Protein AF-0000000077168444 (afdb_homodimer)

Foldseek 3Di:
DDQDDPFDFDDDPDDCPDPLLVVLLVLCVVLVVVVVVLLVQLPDLADPVLVCVCCVVVDDFQVVLVQLQADPPWDWAWWLSLAQPVPPQAGRSRQKTWTWGDFLRFIAIEIEGRCSPVHSAHALSNLVLLLLSLVLCQLLLHEYEYEDTHPYHPVVRCVNCPVSNVVNLVSLQVCVVVVRAYEYEFQAEQEAVSLSNLQSHPAYEFEAPHGFYDNHAQVRCCVPPVDHDHRCRHGHPCCCVPPVVSHPYYAPHSSRSSVVVSVVVNPDDDQPQPPDPQHAAAAQPDALSSLSSFDHLPLPDAGAVLSLCSRQFHPNGWDFQPCPWQVQWTWTWTHFNRAIETETEGRHAEGALRVLQRQLVSLLVCLVVLHEYEFEHSHQYYDDDDVRVVVPVVVSLVLLLLSLLQKQFAYEYEQEAECEASSCSSRCFLVSPHSFYEYAQSGFYYNHQLVVVLVVVLVVVCVVCVVVVHDDDPVVSVVVSVVSSVVNNVCRGRSNCSNNPSGTYYDHSSCVSVSVVVVSCSSPRNHGHTDDPPCSVPVD/DDQDDPFDFDDDPDDCPDPLLVVLLVLCVVLVVVVVVLLVQLPDLADPVLVCVCCVVVDDFQVVLVQLQADPPWDWAWWLSLAQPVPPQAGRSRQKTWTWGDFLRFIAIEIEGRCSPVHSAHALSNLVVLLLSLVLCQLLLHEYEYEDTHPYHPVVRCVNCPVSNVVNLVSLQVCVVVVRAYEYEFQAEQEAVSLSNLQSHPAYEFEAPHGFYDNHAQVRCCVPPVDHDHRCRHGHPCCCVPPVVSHPYYAPHSSRSSVVVSVVVNPDDDQPQPPDPQHAAAAQPDALSSLSSFDHLPLPDAGAVLSLCSRQFHPNGWDFQPCPWQVQWTWTWTHFNRAIETETEGRHAEGALRVLQRQLVSLLVCLVVLHEYEFEHSHQYYDDDDVRVVVPVVVSLVLLLLSLLQKQFAYEYEQEAECEASSCSSRCFLVSPHSFYEYAQSGFYYNHQLVVVLVVVLVVVCVVCVVVVHDDDPVVSVVVSVVSSVVNNVCRGRSNCSNNPSGTYYDHSSCVSVSVVVVSCSSPRNHGHTDDPPCSVPVD

Structure (mmCIF, N/CA/C/O backbone):
data_AF-0000000077168444-model_v1
#
loop_
_entity.id
_entity.type
_entity.pdbx_description
1 polymer 'methylcrotonoyl-CoA carboxylase'
#
loop_
_atom_site.group_PDB
_atom_site.id
_atom_site.type_symbol
_atom_site.label_atom_id
_atom_site.label_alt_id
_atom_site.label_comp_id
_atom_site.label_asym_id
_atom_site.label_entity_id
_atom_site.label_seq_id
_atom_site.pdbx_PDB_ins_code
_atom_site.Cartn_x
_atom_site.Cartn_y
_atom_site.Cartn_z
_atom_site.occupancy
_atom_site.B_iso_or_equiv
_atom_site.auth_seq_id
_atom_site.auth_comp_id
_atom_site.auth_asym_id
_atom_site.auth_atom_id
_atom_site.pdbx_PDB_model_num
ATOM 1 N N . MET A 1 1 ? -14.281 11.266 40.281 1 45.97 1 MET A N 1
ATOM 2 C CA . MET A 1 1 ? -13.609 11.578 39 1 45.97 1 MET A CA 1
ATOM 3 C C . MET A 1 1 ? -13.883 13.016 38.594 1 45.97 1 MET A C 1
ATOM 5 O O . MET A 1 1 ? -14.969 13.539 38.812 1 45.97 1 MET A O 1
ATOM 9 N N . ALA A 1 2 ? -12.812 13.688 38.344 1 63.22 2 ALA A N 1
ATOM 10 C CA . ALA A 1 2 ? -13.062 15.086 38 1 63.22 2 ALA A CA 1
ATOM 11 C C . ALA A 1 2 ? -14.102 15.203 36.906 1 63.22 2 ALA A C 1
ATOM 13 O O . ALA A 1 2 ? -14.094 14.43 35.938 1 63.22 2 ALA A O 1
ATOM 14 N N . THR A 1 3 ? -15.047 16 37 1 72.31 3 THR A N 1
ATOM 15 C CA . THR A 1 3 ? -16.109 16.219 36.031 1 72.31 3 THR A CA 1
ATOM 16 C C . THR A 1 3 ? -15.695 17.297 35.031 1 72.31 3 THR A C 1
ATOM 18 O O . THR A 1 3 ? -16.281 17.406 33.938 1 72.31 3 THR A O 1
ATOM 21 N N . GLU A 1 4 ? -14.664 18.094 35.5 1 80.62 4 GLU A N 1
ATOM 22 C CA . GLU A 1 4 ? -14.203 19.156 34.625 1 80.62 4 GLU A CA 1
ATOM 23 C C . GLU A 1 4 ? -12.68 19.172 34.5 1 80.62 4 GLU A C 1
ATOM 25 O O . GLU A 1 4 ? -11.992 18.688 35.406 1 80.62 4 GLU A O 1
ATOM 30 N N . SER A 1 5 ? -12.242 19.75 33.406 1 84.25 5 SER A N 1
ATOM 31 C CA . SER A 1 5 ? -10.805 19.875 33.188 1 84.25 5 SER A CA 1
ATOM 32 C C . SER A 1 5 ? -10.172 20.844 34.188 1 84.25 5 SER A C 1
ATOM 34 O O . SER A 1 5 ? -10.758 21.891 34.5 1 84.25 5 SER A O 1
ATOM 36 N N . THR A 1 6 ? -9.031 20.453 34.656 1 85 6 THR A N 1
ATOM 37 C CA . THR A 1 6 ? -8.312 21.328 35.594 1 85 6 THR A CA 1
ATOM 38 C C . THR A 1 6 ? -7.281 22.172 34.844 1 85 6 THR A C 1
ATOM 40 O O . THR A 1 6 ? -6.562 22.953 35.469 1 85 6 THR A O 1
ATOM 43 N N . TYR A 1 7 ? -7.234 22.031 33.531 1 92.75 7 TYR A N 1
ATOM 44 C CA . TYR A 1 7 ? -6.273 22.812 32.75 1 92.75 7 TYR A CA 1
ATOM 45 C C . TYR A 1 7 ? -6.629 24.281 32.75 1 92.75 7 TYR A C 1
ATOM 47 O O . TYR A 1 7 ? -7.793 24.656 32.938 1 92.75 7 TYR A O 1
ATOM 55 N N . PRO A 1 8 ? -5.688 25.188 32.625 1 92.38 8 PRO A N 1
ATOM 56 C CA . PRO A 1 8 ? -5.969 26.625 32.656 1 92.38 8 PRO A CA 1
ATOM 57 C C . PRO A 1 8 ? -6.773 27.094 31.438 1 92.38 8 PRO A C 1
ATOM 59 O O . PRO A 1 8 ? -6.609 26.547 30.344 1 92.38 8 PRO A O 1
ATOM 62 N N . VAL A 1 9 ? -7.582 28.031 31.734 1 93.81 9 VAL A N 1
ATOM 63 C CA . VAL A 1 9 ? -8.297 28.703 30.641 1 93.81 9 VAL A CA 1
ATOM 64 C C . VAL A 1 9 ? -7.348 29.656 29.922 1 93.81 9 VAL A C 1
ATOM 66 O O . VAL A 1 9 ? -6.602 30.406 30.562 1 93.81 9 VAL A O 1
ATOM 69 N N . ILE A 1 10 ? -7.344 29.625 28.641 1 93.94 10 ILE A N 1
ATOM 70 C CA . ILE A 1 10 ? -6.59 30.578 27.844 1 93.94 10 ILE A CA 1
ATOM 71 C C . ILE A 1 10 ? -7.551 31.578 27.188 1 93.94 10 ILE A C 1
ATOM 73 O O . ILE A 1 10 ? -8.547 31.188 26.578 1 93.94 10 ILE A O 1
ATOM 77 N N . SER A 1 11 ? -7.316 32.906 27.344 1 93.5 11 SER A N 1
ATOM 78 C CA . SER A 1 11 ? -8.195 33.938 26.812 1 93.5 11 SER A CA 1
ATOM 79 C C . SER A 1 11 ? -7.742 34.375 25.422 1 93.5 11 SER A C 1
ATOM 81 O O . SER A 1 11 ? -6.543 34.5 25.172 1 93.5 11 SER A O 1
ATOM 83 N N . SER A 1 12 ? -8.75 34.562 24.641 1 92.31 12 SER A N 1
ATOM 84 C CA . SER A 1 12 ? -8.469 35.062 23.297 1 92.31 12 SER A CA 1
ATOM 85 C C . SER A 1 12 ? -8.078 36.531 23.344 1 92.31 12 SER A C 1
ATOM 87 O O . SER A 1 12 ? -8.578 37.281 24.188 1 92.31 12 SER A O 1
ATOM 89 N N . ARG A 1 13 ? -7.227 36.969 22.469 1 85.88 13 ARG A N 1
ATOM 90 C CA . ARG A 1 13 ? -6.805 38.344 22.375 1 85.88 13 ARG A CA 1
ATOM 91 C C . ARG A 1 13 ? -7.258 38.969 21.062 1 85.88 13 ARG A C 1
ATOM 93 O O . ARG A 1 13 ? -6.801 40.062 20.703 1 85.88 13 ARG A O 1
ATOM 100 N N . LEU A 1 14 ? -8.156 38.312 20.453 1 87.12 14 LEU A N 1
ATOM 101 C CA . LEU A 1 14 ? -8.508 38.719 19.109 1 87.12 14 LEU A CA 1
ATOM 102 C C . LEU A 1 14 ? -9.648 39.75 19.125 1 87.12 14 LEU A C 1
ATOM 104 O O . LEU A 1 14 ? -10.625 39.562 19.859 1 87.12 14 LEU A O 1
ATOM 108 N N . ASP A 1 15 ? -9.469 40.875 18.406 1 88.62 15 ASP A N 1
ATOM 109 C CA . ASP A 1 15 ? -10.539 41.812 18.094 1 88.62 15 ASP A CA 1
ATOM 110 C C . ASP A 1 15 ? -11.133 41.531 16.719 1 88.62 15 ASP A C 1
ATOM 112 O O . ASP A 1 15 ? -10.586 41.969 15.703 1 88.62 15 ASP A O 1
ATOM 116 N N . LEU A 1 16 ? -12.242 40.906 16.672 1 88.06 16 LEU A N 1
ATOM 117 C CA . LEU A 1 16 ? -12.852 40.438 15.438 1 88.06 16 LEU A CA 1
ATOM 118 C C . LEU A 1 16 ? -13.281 41.594 14.57 1 88.06 16 LEU A C 1
ATOM 120 O O . LEU A 1 16 ? -13.578 41.438 13.383 1 88.06 16 LEU A O 1
ATOM 124 N N . ARG A 1 17 ? -13.312 42.812 15.07 1 89.38 17 ARG A N 1
ATOM 125 C CA . ARG A 1 17 ? -13.695 44 14.312 1 89.38 17 ARG A CA 1
ATOM 126 C C . ARG A 1 17 ? -12.523 44.531 13.477 1 89.38 17 ARG A C 1
ATOM 128 O O . ARG A 1 17 ? -12.711 45.344 12.57 1 89.38 17 ARG A O 1
ATOM 135 N N . ALA A 1 18 ? -11.453 43.938 13.859 1 92.62 18 ALA A N 1
ATOM 136 C CA . ALA A 1 18 ? -10.273 44.344 13.094 1 92.62 18 ALA A CA 1
ATOM 137 C C . ALA A 1 18 ? -10.477 44.094 11.602 1 92.62 18 ALA A C 1
ATOM 139 O O . ALA A 1 18 ? -11.023 43.062 11.203 1 92.62 18 ALA A O 1
ATOM 140 N N . LYS A 1 19 ? -10.07 45.031 10.742 1 93.5 19 LYS A N 1
ATOM 141 C CA . LYS A 1 19 ? -10.305 45.031 9.297 1 93.5 19 LYS A CA 1
ATOM 142 C C . LYS A 1 19 ? -9.719 43.781 8.648 1 93.5 19 LYS A C 1
ATOM 144 O O . LYS A 1 19 ? -10.359 43.156 7.793 1 93.5 19 LYS A O 1
ATOM 149 N N . HIS A 1 20 ? -8.523 43.438 9 1 92.94 20 HIS A N 1
ATOM 150 C CA . HIS A 1 20 ? -7.883 42.281 8.383 1 92.94 20 HIS A CA 1
ATOM 151 C C . HIS A 1 20 ? -8.641 41 8.695 1 92.94 20 HIS A C 1
ATOM 153 O O . HIS A 1 20 ? -8.719 40.094 7.855 1 92.94 20 HIS A O 1
ATOM 159 N N . LEU A 1 21 ? -9.188 40.844 9.875 1 94.38 21 LEU A N 1
ATOM 160 C CA . LEU A 1 21 ? -9.969 39.688 10.242 1 94.38 21 LEU A CA 1
ATOM 161 C C . LEU A 1 21 ? -11.273 39.625 9.461 1 94.38 21 LEU A C 1
ATOM 163 O O . LEU A 1 21 ? -11.711 38.562 9.023 1 94.38 21 LEU A O 1
ATOM 167 N N . GLN A 1 22 ? -11.828 40.812 9.305 1 95.38 22 GLN A N 1
ATOM 168 C CA . GLN A 1 22 ? -13.039 40.875 8.492 1 95.38 22 GLN A CA 1
ATOM 169 C C . GLN A 1 22 ? -12.758 40.5 7.043 1 95.38 22 GLN A C 1
ATOM 171 O O . GLN A 1 22 ? -13.586 39.844 6.402 1 95.38 22 GLN A O 1
ATOM 176 N N . GLN A 1 23 ? -11.711 40.938 6.59 1 95.69 23 GLN A N 1
ATOM 177 C CA . GLN A 1 23 ? -11.312 40.562 5.23 1 95.69 23 GLN A CA 1
ATOM 178 C C . GLN A 1 23 ? -11.109 39.062 5.09 1 95.69 23 GLN A C 1
ATOM 180 O O . GLN A 1 23 ? -11.461 38.469 4.062 1 95.69 23 GLN A O 1
ATOM 185 N N . ASN A 1 24 ? -10.453 38.438 6.082 1 95.69 24 ASN A N 1
ATOM 186 C CA . ASN A 1 24 ? -10.32 37 6.07 1 95.69 24 ASN A CA 1
ATOM 187 C C . ASN A 1 24 ? -11.664 36.312 5.852 1 95.69 24 ASN A C 1
ATOM 189 O O . ASN A 1 24 ? -11.797 35.438 4.973 1 95.69 24 ASN A O 1
ATOM 193 N N . LYS A 1 25 ? -12.602 36.688 6.656 1 96.25 25 LYS A N 1
ATOM 194 C CA . LYS A 1 25 ? -13.93 36.094 6.566 1 96.25 25 LYS A CA 1
ATOM 195 C C . LYS A 1 25 ? -14.531 36.281 5.176 1 96.25 25 LYS A C 1
ATOM 197 O O . LYS A 1 25 ? -15.109 35.344 4.613 1 96.25 25 LYS A O 1
ATOM 202 N N . ALA A 1 26 ? -14.391 37.469 4.629 1 96.75 26 ALA A N 1
ATOM 203 C CA . ALA A 1 26 ? -14.906 37.75 3.289 1 96.75 26 ALA A CA 1
ATOM 204 C C . ALA A 1 26 ? -14.234 36.875 2.244 1 96.75 26 ALA A C 1
ATOM 206 O O . ALA A 1 26 ? -14.891 36.375 1.332 1 96.75 26 ALA A O 1
ATOM 207 N N . ASP A 1 27 ? -12.961 36.688 2.387 1 96.5 27 ASP A N 1
ATOM 208 C CA . ASP A 1 27 ? -12.18 35.906 1.435 1 96.5 27 ASP A CA 1
ATOM 209 C C . ASP A 1 27 ? -12.602 34.438 1.46 1 96.5 27 ASP A C 1
ATOM 211 O O . ASP A 1 27 ? -12.438 33.719 0.472 1 96.5 27 ASP A O 1
ATOM 215 N N . TRP A 1 28 ? -13.156 33.938 2.545 1 97.56 28 TRP A N 1
ATOM 216 C CA . TRP A 1 28 ? -13.602 32.531 2.674 1 97.56 28 TRP A CA 1
ATOM 217 C C . TRP A 1 28 ? -14.859 32.281 1.849 1 97.56 28 TRP A C 1
ATOM 219 O O . TRP A 1 28 ? -15.18 31.156 1.524 1 97.56 28 TRP A O 1
ATOM 229 N N . GLY A 1 29 ? -15.594 33.344 1.538 1 96.94 29 GLY A N 1
ATOM 230 C CA . GLY A 1 29 ? -16.844 33.219 0.818 1 96.94 29 GLY A CA 1
ATOM 231 C C . GLY A 1 29 ? -16.719 32.406 -0.456 1 96.94 29 GLY A C 1
ATOM 232 O O . GLY A 1 29 ? -17.359 31.359 -0.604 1 96.94 29 GLY A O 1
ATOM 233 N N . ASP A 1 30 ? -15.805 32.812 -1.313 1 96.56 30 ASP A N 1
ATOM 234 C CA . ASP A 1 30 ? -15.609 32.125 -2.596 1 96.56 30 ASP A CA 1
ATOM 235 C C . ASP A 1 30 ? -15.078 30.719 -2.402 1 96.56 30 ASP A C 1
ATOM 237 O O . ASP A 1 30 ? -15.422 29.812 -3.166 1 96.56 30 ASP A O 1
ATOM 241 N N . ILE A 1 31 ? -14.281 30.578 -1.399 1 97.56 31 ILE A N 1
ATOM 242 C CA . ILE A 1 31 ? -13.68 29.266 -1.116 1 97.56 31 ILE A CA 1
ATOM 243 C C . ILE A 1 31 ? -14.766 28.297 -0.672 1 97.56 31 ILE A C 1
ATOM 245 O O . ILE A 1 31 ? -14.805 27.156 -1.141 1 97.56 31 ILE A O 1
ATOM 249 N N . LEU A 1 32 ? -15.617 28.688 0.179 1 97.81 32 LEU A N 1
ATOM 250 C CA . LEU A 1 32 ? -16.672 27.828 0.71 1 97.81 32 LEU A CA 1
ATOM 251 C C . LEU A 1 32 ? -17.719 27.531 -0.356 1 97.81 32 LEU A C 1
ATOM 253 O O . LEU A 1 32 ? -18.297 26.438 -0.386 1 97.81 32 LEU A O 1
ATOM 257 N N . ILE A 1 33 ? -17.984 28.484 -1.255 1 97.88 33 ILE A N 1
ATOM 258 C CA . ILE A 1 33 ? -18.891 28.266 -2.369 1 97.88 33 ILE A CA 1
ATOM 259 C C . ILE A 1 33 ? -18.344 27.172 -3.275 1 97.88 33 ILE A C 1
ATOM 261 O O . ILE A 1 33 ? -19.062 26.234 -3.637 1 97.88 33 ILE A O 1
ATOM 265 N N . ARG A 1 34 ? -17.109 27.266 -3.598 1 97.31 34 ARG A N 1
ATOM 266 C CA . ARG A 1 34 ? -16.469 26.25 -4.426 1 97.31 34 ARG A CA 1
ATOM 267 C C . ARG A 1 34 ? -16.516 24.875 -3.746 1 97.31 34 ARG A C 1
ATOM 269 O O . ARG A 1 34 ? -16.766 23.859 -4.398 1 97.31 34 ARG A O 1
ATOM 276 N N . PHE A 1 35 ? -16.266 24.938 -2.518 1 98.06 35 PHE A N 1
ATOM 277 C CA . PHE A 1 35 ? -16.297 23.719 -1.739 1 98.06 35 PHE A CA 1
ATOM 278 C C . PHE A 1 35 ? -17.672 23.078 -1.79 1 98.06 35 PHE A C 1
ATOM 280 O O . PHE A 1 35 ? -17.797 21.875 -2.025 1 98.06 35 PHE A O 1
ATOM 287 N N . GLU A 1 36 ? -18.625 23.781 -1.609 1 97.25 36 GLU A N 1
ATOM 288 C CA . GLU A 1 36 ? -19.984 23.281 -1.66 1 97.25 36 GLU A CA 1
ATOM 289 C C . GLU A 1 36 ? -20.328 22.734 -3.047 1 97.25 36 GLU A C 1
ATOM 291 O O . GLU A 1 36 ? -21 21.703 -3.168 1 97.25 36 GLU A O 1
ATOM 296 N N . GLU A 1 37 ? -19.922 23.422 -4.023 1 97.25 37 GLU A N 1
ATOM 297 C CA . GLU A 1 37 ? -20.141 22.953 -5.391 1 97.25 37 GLU A CA 1
ATOM 298 C C . GLU A 1 37 ? -19.422 21.625 -5.641 1 97.25 37 GLU A C 1
ATOM 300 O O . GLU A 1 37 ? -19.969 20.734 -6.281 1 97.25 37 GLU A O 1
ATOM 305 N N . ALA A 1 38 ? -18.172 21.562 -5.145 1 97.5 38 ALA A N 1
ATOM 306 C CA . ALA A 1 38 ? -17.406 20.328 -5.281 1 97.5 38 ALA A CA 1
ATOM 307 C C . ALA A 1 38 ? -18.094 19.188 -4.539 1 97.5 38 ALA A C 1
ATOM 309 O O . ALA A 1 38 ? -18.109 18.047 -5.023 1 97.5 38 ALA A O 1
ATOM 310 N N . LEU A 1 39 ? -18.625 19.438 -3.373 1 97.06 39 LEU A N 1
ATOM 311 C CA . LEU A 1 39 ? -19.344 18.438 -2.594 1 97.06 39 LEU A CA 1
ATOM 312 C C . LEU A 1 39 ? -20.547 17.906 -3.365 1 97.06 39 LEU A C 1
ATOM 314 O O . LEU A 1 39 ? -20.844 16.703 -3.34 1 97.06 39 LEU A O 1
ATOM 318 N N . LYS A 1 40 ? -21.25 18.797 -4.035 1 95.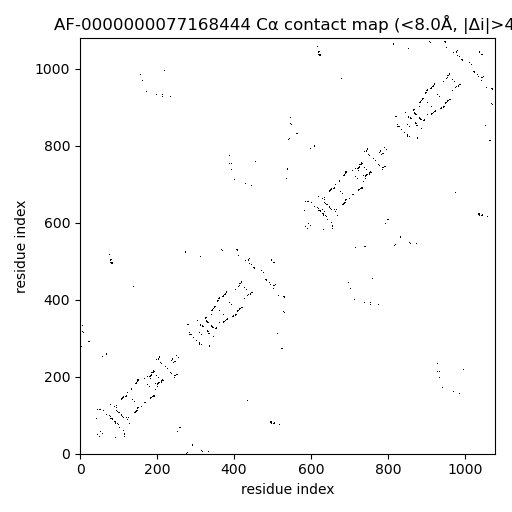25 40 LYS A N 1
ATOM 319 C CA . LYS A 1 40 ? -22.391 18.391 -4.855 1 95.25 40 LYS A CA 1
ATOM 320 C C . LYS A 1 40 ? -21.938 17.469 -5.988 1 95.25 40 LYS A C 1
ATOM 322 O O . LYS A 1 40 ? -22.609 16.484 -6.293 1 95.25 40 LYS A O 1
ATOM 327 N N . HIS A 1 41 ? -20.844 17.844 -6.484 1 94.5 41 HIS A N 1
ATOM 328 C CA . HIS A 1 41 ? -20.312 17.047 -7.582 1 94.5 41 HIS A CA 1
ATOM 329 C C . HIS A 1 41 ? -19.984 15.625 -7.129 1 94.5 41 HIS A C 1
ATOM 331 O O . HIS A 1 41 ? -20.328 14.656 -7.809 1 94.5 41 HIS A O 1
ATOM 337 N N . VAL A 1 42 ? -19.375 15.484 -5.996 1 95.69 42 VAL A N 1
ATOM 338 C CA . VAL A 1 42 ? -18.922 14.164 -5.566 1 95.69 42 VAL A CA 1
ATOM 339 C C . VAL A 1 42 ? -20.094 13.398 -4.953 1 95.69 42 VAL A C 1
ATOM 341 O O . VAL A 1 42 ? -20.016 12.18 -4.773 1 95.69 42 VAL A O 1
ATOM 344 N N . ALA A 1 43 ? -21.156 14.094 -4.617 1 94.69 43 ALA A N 1
ATOM 345 C CA . ALA A 1 43 ? -22.328 13.445 -4.031 1 94.69 43 ALA A CA 1
ATOM 346 C C . ALA A 1 43 ? -23.219 12.844 -5.109 1 94.69 43 ALA A C 1
ATOM 348 O O . ALA A 1 43 ? -24.141 12.086 -4.809 1 94.69 43 ALA A O 1
ATOM 349 N N . ALA A 1 44 ? -22.922 13.125 -6.336 1 90.94 44 ALA A N 1
ATOM 350 C CA . ALA A 1 44 ? -23.719 12.609 -7.449 1 90.94 44 ALA A CA 1
ATOM 351 C C . ALA A 1 44 ? -23.656 11.086 -7.516 1 90.94 44 ALA A C 1
ATOM 353 O O . ALA A 1 44 ? -22.594 10.5 -7.301 1 90.94 44 ALA A O 1
ATOM 354 N N . GLU A 1 45 ? -24.766 10.477 -7.727 1 94.06 45 GLU A N 1
ATOM 355 C CA . GLU A 1 45 ? -24.828 9.016 -7.785 1 94.06 45 GLU A CA 1
ATOM 356 C C . GLU A 1 45 ? -25.094 8.531 -9.211 1 94.06 45 GLU A C 1
ATOM 358 O O . GLU A 1 45 ? -25.453 7.375 -9.422 1 94.06 45 GLU A O 1
ATOM 363 N N . GLY A 1 46 ? -24.953 9.328 -10.203 1 92.38 46 GLY A N 1
ATOM 364 C CA . GLY A 1 46 ? -25.172 8.984 -11.594 1 92.38 46 GLY A CA 1
ATOM 365 C C . GLY A 1 46 ? -25.906 10.062 -12.359 1 92.38 46 GLY A C 1
ATOM 366 O O . GLY A 1 46 ? -26.062 11.188 -11.875 1 92.38 46 GLY A O 1
ATOM 367 N N . ASN A 1 47 ? -26.266 9.789 -13.609 1 91.5 47 ASN A N 1
ATOM 368 C CA . ASN A 1 47 ? -27.062 10.711 -14.406 1 91.5 47 ASN A CA 1
ATOM 369 C C . ASN A 1 47 ? -28.547 10.383 -14.336 1 91.5 47 ASN A C 1
ATOM 371 O O . ASN A 1 47 ? -28.938 9.359 -13.781 1 91.5 47 ASN A O 1
ATOM 375 N N . GLU A 1 48 ? -29.328 11.25 -14.883 1 92.75 48 GLU A N 1
ATOM 376 C CA . GLU A 1 48 ? -30.781 11.117 -14.773 1 92.75 48 GLU A CA 1
ATOM 377 C C . GLU A 1 48 ? -31.266 9.797 -15.375 1 92.75 48 GLU A C 1
ATOM 379 O O . GLU A 1 48 ? -32.156 9.141 -14.82 1 92.75 48 GLU A O 1
ATOM 384 N N . VAL A 1 49 ? -30.75 9.398 -16.453 1 91 49 VAL A N 1
ATOM 385 C CA . VAL A 1 49 ? -31.156 8.188 -17.156 1 91 49 VAL A CA 1
ATOM 386 C C . VAL A 1 49 ? -30.859 6.965 -16.281 1 91 49 VAL A C 1
ATOM 388 O O . VAL A 1 49 ? -31.734 6.117 -16.078 1 91 49 VAL A O 1
ATOM 391 N N . SER A 1 50 ? -29.656 6.867 -15.781 1 91.56 50 SER A N 1
ATOM 392 C CA . SER A 1 50 ? -29.266 5.73 -14.953 1 91.56 50 SER A CA 1
ATOM 393 C C . SER A 1 50 ? -30.047 5.703 -13.648 1 91.56 50 SER A C 1
ATOM 395 O O . SER A 1 50 ? -30.422 4.633 -13.164 1 91.56 50 SER A O 1
ATOM 397 N N . LEU A 1 51 ? -30.297 6.871 -13.062 1 95.38 51 LEU A N 1
ATOM 398 C CA . LEU A 1 51 ? -31.047 6.965 -11.82 1 95.38 51 LEU A CA 1
ATOM 399 C C . LEU A 1 51 ? -32.5 6.508 -12.016 1 95.38 51 LEU A C 1
ATOM 401 O O . LEU A 1 51 ? -33.031 5.727 -11.219 1 95.38 51 LEU A O 1
ATOM 405 N N . ASN A 1 52 ? -33.062 6.965 -13.094 1 94.19 52 ASN A N 1
ATOM 406 C CA . ASN A 1 52 ? -34.438 6.586 -13.375 1 94.19 52 ASN A CA 1
ATOM 407 C C . ASN A 1 52 ? -34.562 5.09 -13.641 1 94.19 52 ASN A C 1
ATOM 409 O O . ASN A 1 52 ? -35.5 4.445 -13.164 1 94.19 52 ASN A O 1
ATOM 413 N N . ARG A 1 53 ? -33.688 4.57 -14.398 1 91.69 53 ARG A N 1
ATOM 414 C CA . ARG A 1 53 ? -33.688 3.139 -14.68 1 91.69 53 ARG A CA 1
ATOM 415 C C . ARG A 1 53 ? -33.562 2.328 -13.398 1 91.69 53 ARG A C 1
ATOM 417 O O . ARG A 1 53 ? -34.281 1.354 -13.203 1 91.69 53 ARG A O 1
ATOM 424 N N . HIS A 1 54 ? -32.656 2.727 -12.555 1 94.56 54 HIS A N 1
ATOM 425 C CA . HIS A 1 54 ? -32.438 2.059 -11.281 1 94.56 54 HIS A CA 1
ATOM 426 C C . HIS A 1 54 ? -33.688 2.105 -10.406 1 94.56 54 HIS A C 1
ATOM 428 O O . HIS A 1 54 ? -34.125 1.078 -9.875 1 94.56 54 HIS A O 1
ATOM 434 N N . GLN A 1 55 ? -34.281 3.199 -10.344 1 94.56 55 GLN A N 1
ATOM 435 C CA . GLN A 1 55 ? -35.438 3.404 -9.477 1 94.56 55 GLN A CA 1
ATOM 436 C C . GLN A 1 55 ? -36.688 2.754 -10.062 1 94.56 55 GLN A C 1
ATOM 438 O O . GLN A 1 55 ? -37.562 2.318 -9.328 1 94.56 55 GLN A O 1
ATOM 443 N N . SER A 1 56 ? -36.75 2.672 -11.375 1 94.5 56 SER A N 1
ATOM 444 C CA . SER A 1 56 ? -37.875 2.029 -12.031 1 94.5 56 SER A CA 1
ATOM 445 C C . SER A 1 56 ? -37.938 0.542 -11.703 1 94.5 56 SER A C 1
ATOM 447 O O . SER A 1 56 ? -39 -0.079 -11.789 1 94.5 56 SER A O 1
ATOM 449 N N . ARG A 1 57 ? -36.812 0.002 -11.32 1 92.44 57 ARG A N 1
ATOM 450 C CA . ARG A 1 57 ? -36.75 -1.401 -10.922 1 92.44 57 ARG A CA 1
ATOM 451 C C . ARG A 1 57 ? -37.094 -1.577 -9.453 1 92.44 57 ARG A C 1
ATOM 453 O O . ARG A 1 57 ? -36.969 -2.674 -8.906 1 92.44 57 ARG A O 1
ATOM 460 N N . GLY A 1 58 ? -37.469 -0.5 -8.805 1 93.69 58 GLY A N 1
ATOM 461 C CA . GLY A 1 58 ? -37.875 -0.547 -7.414 1 93.69 58 GLY A CA 1
ATOM 462 C C . GLY A 1 58 ? -36.719 -0.536 -6.445 1 93.69 58 GLY A C 1
ATOM 463 O O . GLY A 1 58 ? -36.875 -0.891 -5.277 1 93.69 58 GLY A O 1
ATOM 464 N N . GLN A 1 59 ? -35.562 -0.187 -6.922 1 96.75 59 GLN A N 1
ATOM 465 C CA . GLN A 1 59 ? -34.375 -0.224 -6.07 1 96.75 59 GLN A CA 1
ATOM 466 C C . GLN A 1 59 ? -34.094 1.146 -5.461 1 96.75 59 GLN A C 1
ATOM 468 O O . GLN A 1 59 ? -34.312 2.176 -6.102 1 96.75 59 GLN A O 1
ATOM 473 N N . LEU A 1 60 ? -33.625 1.142 -4.242 1 97.44 60 LEU A N 1
ATOM 474 C CA . LEU A 1 60 ? -33.219 2.361 -3.545 1 97.44 60 LEU A CA 1
ATOM 475 C C . LEU A 1 60 ? -31.859 2.854 -4.043 1 97.44 60 LEU A C 1
ATOM 477 O O . LEU A 1 60 ? -31.031 2.057 -4.492 1 97.44 60 LEU A O 1
ATOM 481 N N . LEU A 1 61 ? -31.719 4.168 -4.016 1 97.38 61 LEU A N 1
ATOM 482 C CA . LEU A 1 61 ? -30.391 4.711 -4.289 1 97.38 61 LEU A CA 1
ATOM 483 C C . LEU A 1 61 ? -29.438 4.438 -3.133 1 97.38 61 LEU A C 1
ATOM 485 O O . LEU A 1 61 ? -29.875 4.305 -1.985 1 97.38 61 LEU A O 1
ATOM 489 N N . PRO A 1 62 ? -28.125 4.355 -3.42 1 97.44 62 PRO A N 1
ATOM 490 C CA . PRO A 1 62 ? -27.141 3.986 -2.396 1 97.44 62 PRO A CA 1
ATOM 491 C C . PRO A 1 62 ? -27.188 4.91 -1.182 1 97.44 62 PRO A C 1
ATOM 493 O O . PRO A 1 62 ? -27.094 4.445 -0.043 1 97.44 62 PRO A O 1
ATOM 496 N N . ARG A 1 63 ? -27.234 6.176 -1.333 1 97.44 63 ARG A N 1
ATOM 497 C CA . ARG A 1 63 ? -27.266 7.094 -0.199 1 97.44 63 ARG A CA 1
ATOM 498 C C . ARG A 1 63 ? -28.531 6.887 0.636 1 97.44 63 ARG A C 1
ATOM 500 O O . ARG A 1 63 ? -28.5 7.055 1.857 1 97.44 63 ARG A O 1
ATOM 507 N N . ASP A 1 64 ? -29.656 6.531 -0.029 1 97.62 64 ASP A N 1
ATOM 508 C CA . ASP A 1 64 ? -30.875 6.199 0.706 1 97.62 64 ASP A CA 1
ATOM 509 C C . ASP A 1 64 ? -30.672 4.93 1.537 1 97.62 64 ASP A C 1
ATOM 511 O O . ASP A 1 64 ? -31.141 4.855 2.678 1 97.62 64 ASP A O 1
ATOM 515 N N . ARG A 1 65 ? -30.016 3.912 0.926 1 98.5 65 ARG A N 1
ATOM 516 C CA . ARG A 1 65 ? -29.719 2.684 1.652 1 98.5 65 ARG A CA 1
ATOM 517 C C . ARG A 1 65 ? -28.922 2.977 2.916 1 98.5 65 ARG A C 1
ATOM 519 O O . ARG A 1 65 ? -29.234 2.471 3.994 1 98.5 65 ARG A O 1
ATOM 526 N N . VAL A 1 66 ? -27.891 3.828 2.795 1 98.44 66 VAL A N 1
ATOM 527 C CA . VAL A 1 66 ? -27.016 4.195 3.914 1 98.44 66 VAL A CA 1
ATOM 528 C C . VAL A 1 66 ? -27.844 4.914 4.984 1 98.44 66 VAL A C 1
ATOM 530 O O . VAL A 1 66 ? -27.734 4.598 6.172 1 98.44 66 VAL A O 1
ATOM 533 N N . ALA A 1 67 ? -28.672 5.879 4.547 1 98.12 67 ALA A N 1
ATOM 534 C CA . ALA A 1 67 ? -29.484 6.66 5.477 1 98.12 67 ALA A CA 1
ATOM 535 C C . ALA A 1 67 ? -30.422 5.758 6.277 1 98.12 67 ALA A C 1
ATOM 537 O O . ALA A 1 67 ? -30.625 5.969 7.477 1 98.12 67 ALA A O 1
ATOM 538 N N . LEU A 1 68 ? -31 4.781 5.602 1 98.19 68 LEU A N 1
ATOM 539 C CA . LEU A 1 68 ? -31.953 3.873 6.242 1 98.19 68 LEU A CA 1
ATOM 540 C C . LEU A 1 68 ? -31.234 2.969 7.242 1 98.19 68 LEU A C 1
ATOM 542 O O . LEU A 1 68 ? -31.828 2.545 8.234 1 98.19 68 LEU A O 1
ATOM 546 N N . LEU A 1 69 ? -29.969 2.65 6.988 1 98.44 69 LEU A N 1
ATOM 547 C CA . LEU A 1 69 ? -29.172 1.79 7.867 1 98.44 69 LEU A CA 1
ATOM 548 C C . LEU A 1 69 ? -28.797 2.523 9.148 1 98.44 69 LEU A C 1
ATOM 550 O O . LEU A 1 69 ? -28.719 1.917 10.219 1 98.44 69 LEU A O 1
ATOM 554 N N . LEU A 1 70 ? -28.547 3.801 9.094 1 98.56 70 LEU A N 1
ATOM 555 C CA . LEU A 1 70 ? -28.047 4.609 10.195 1 98.56 70 LEU A CA 1
ATOM 556 C C . LEU A 1 70 ? -29.141 4.879 11.219 1 98.56 70 LEU A C 1
ATOM 558 O O . LEU A 1 70 ? -30.312 4.965 10.859 1 98.56 70 LEU A O 1
ATOM 562 N N . ASP A 1 71 ? -28.719 4.938 12.469 1 98.19 71 ASP A N 1
ATOM 563 C CA . ASP A 1 71 ? -29.641 5.383 13.508 1 98.19 71 ASP A CA 1
ATOM 564 C C . ASP A 1 71 ? -30.172 6.785 13.203 1 98.19 71 ASP A C 1
ATOM 566 O O . ASP A 1 71 ? -29.422 7.645 12.734 1 98.19 71 ASP A O 1
ATOM 570 N N . GLN A 1 72 ? -31.391 6.965 13.555 1 96.75 72 GLN A N 1
ATOM 571 C CA . GLN A 1 72 ? -32.031 8.258 13.312 1 96.75 72 GLN A CA 1
ATOM 572 C C . GLN A 1 72 ? -31.281 9.383 14.039 1 96.75 72 GLN A C 1
ATOM 574 O O . GLN A 1 72 ? -30.891 9.219 15.195 1 96.75 72 GLN A O 1
ATOM 579 N N . ASP A 1 73 ? -31.078 10.445 13.344 1 94.44 73 ASP A N 1
ATOM 580 C CA . ASP A 1 73 ? -30.547 11.703 13.859 1 94.44 73 ASP A CA 1
ATOM 581 C C . ASP A 1 73 ? -29.109 11.523 14.375 1 94.44 73 ASP A C 1
ATOM 583 O O . ASP A 1 73 ? -28.719 12.172 15.344 1 94.44 73 ASP A O 1
ATOM 587 N N . THR A 1 74 ? -28.453 10.523 13.969 1 95.12 74 THR A N 1
ATOM 588 C CA . THR A 1 74 ? -27.031 10.359 14.289 1 95.12 74 THR A CA 1
ATOM 589 C C . THR A 1 74 ? -26.156 10.781 13.109 1 95.12 74 THR A C 1
ATOM 591 O O . THR A 1 74 ? -26.578 10.695 11.953 1 95.12 74 THR A O 1
ATOM 594 N N . PRO A 1 75 ? -25.016 11.281 13.43 1 95.62 75 PRO A N 1
ATOM 595 C CA . PRO A 1 75 ? -24.141 11.766 12.352 1 95.62 75 PRO A CA 1
ATOM 596 C C . PRO A 1 75 ? -23.5 10.633 11.555 1 95.62 75 PRO A C 1
ATOM 598 O O . PRO A 1 75 ? -23.375 9.516 12.062 1 95.62 75 PRO A O 1
ATOM 601 N N . PHE A 1 76 ? -23.219 10.898 10.305 1 97.81 76 PHE A N 1
ATOM 602 C CA . PHE A 1 76 ? -22.453 10.039 9.414 1 97.81 76 PHE A CA 1
ATOM 603 C C . PHE A 1 76 ? -21.156 10.719 9 1 97.81 76 PHE A C 1
ATOM 605 O O . PHE A 1 76 ? -21.172 11.766 8.352 1 97.81 76 PHE A O 1
ATOM 612 N N . LEU A 1 77 ? -20 10.242 9.469 1 98.5 77 LEU A N 1
ATOM 613 C CA . LEU A 1 77 ? -18.688 10.719 9.039 1 98.5 77 LEU A CA 1
ATOM 614 C C . LEU A 1 77 ? -18.281 10.094 7.707 1 98.5 77 LEU A C 1
ATOM 616 O O . LEU A 1 77 ? -17.688 9.016 7.68 1 98.5 77 LEU A O 1
ATOM 620 N N . GLU A 1 78 ? -18.641 10.75 6.625 1 98.25 78 GLU A N 1
ATOM 621 C CA . GLU A 1 78 ? -18.297 10.227 5.309 1 98.25 78 GLU A CA 1
ATOM 622 C C . GLU A 1 78 ? -16.797 10.328 5.055 1 98.25 78 GLU A C 1
ATOM 624 O O . GLU A 1 78 ? -16.172 11.352 5.375 1 98.25 78 GLU A O 1
ATOM 629 N N . LEU A 1 79 ? -16.219 9.266 4.57 1 98.75 79 LEU A N 1
ATOM 630 C CA . LEU A 1 79 ? -14.773 9.18 4.32 1 98.75 79 LEU A CA 1
ATOM 631 C C . LEU A 1 79 ? -14.5 8.977 2.834 1 98.75 79 LEU A C 1
ATOM 633 O O . LEU A 1 79 ? -15.195 8.211 2.164 1 98.75 79 LEU A O 1
ATOM 637 N N . GLY A 1 80 ? -13.523 9.695 2.35 1 98.44 80 GLY A N 1
ATOM 638 C CA . GLY A 1 80 ? -13.062 9.531 0.979 1 98.44 80 GLY A CA 1
ATOM 639 C C . GLY A 1 80 ? -14.07 10.023 -0.048 1 98.44 80 GLY A C 1
ATOM 640 O O . GLY A 1 80 ? -14.148 9.484 -1.155 1 98.44 80 GLY A O 1
ATOM 641 N N . ALA A 1 81 ? -14.852 11.039 0.291 1 98.19 81 ALA A N 1
ATOM 642 C CA . ALA A 1 81 ? -15.891 11.539 -0.609 1 98.19 81 ALA A CA 1
ATOM 643 C C . ALA A 1 81 ? -15.281 12.102 -1.89 1 98.19 81 ALA A C 1
ATOM 645 O O . ALA A 1 81 ? -15.906 12.047 -2.955 1 98.19 81 ALA A O 1
ATOM 646 N N . PHE A 1 82 ? -14.078 12.586 -1.839 1 98.56 82 PHE A N 1
ATOM 647 C CA . PHE A 1 82 ? -13.469 13.266 -2.975 1 98.56 82 PHE A CA 1
ATOM 648 C C . PHE A 1 82 ? -12.578 12.312 -3.766 1 98.56 82 PHE A C 1
ATOM 650 O O . PHE A 1 82 ? -11.93 12.711 -4.734 1 98.56 82 PHE A O 1
ATOM 657 N N . ALA A 1 83 ? -12.531 11.031 -3.391 1 98.38 83 ALA A N 1
ATOM 658 C CA . ALA A 1 83 ? -11.766 10.062 -4.168 1 98.38 83 ALA A CA 1
ATOM 659 C C . ALA A 1 83 ? -12.195 10.07 -5.633 1 98.38 83 ALA A C 1
ATOM 661 O O . ALA A 1 83 ? -13.391 9.984 -5.938 1 98.38 83 ALA A O 1
ATOM 662 N N . GLY A 1 84 ? -11.227 10.25 -6.512 1 96.88 84 GLY A N 1
ATOM 663 C CA . GLY A 1 84 ? -11.5 10.234 -7.938 1 96.88 84 GLY A CA 1
ATOM 664 C C . GLY A 1 84 ? -12.031 11.562 -8.461 1 96.88 84 GLY A C 1
ATOM 665 O O . GLY A 1 84 ? -12.398 11.672 -9.625 1 96.88 84 GLY A O 1
ATOM 666 N N . PHE A 1 85 ? -12.039 12.609 -7.613 1 97.62 85 PHE A N 1
ATOM 667 C CA . PHE A 1 85 ? -12.555 13.914 -8.023 1 97.62 85 PHE A CA 1
ATOM 668 C C . PHE A 1 85 ? -11.766 14.453 -9.211 1 97.62 85 PHE A C 1
ATOM 670 O O . PHE A 1 85 ? -10.531 14.508 -9.172 1 97.62 85 PHE A O 1
ATOM 677 N N . GLU A 1 86 ? -12.414 14.812 -10.281 1 94.62 86 GLU A N 1
ATOM 678 C CA . GLU A 1 86 ? -11.883 15.375 -11.523 1 94.62 86 GLU A CA 1
ATOM 679 C C . GLU A 1 86 ? -10.867 14.445 -12.164 1 94.62 86 GLU A C 1
ATOM 681 O O . GLU A 1 86 ? -10 14.883 -12.922 1 94.62 86 GLU A O 1
ATOM 686 N N . ASN A 1 87 ? -10.852 13.234 -11.797 1 94.31 87 ASN A N 1
ATOM 687 C CA . ASN A 1 87 ? -10.07 12.188 -12.453 1 94.31 87 ASN A CA 1
ATOM 688 C C . ASN A 1 87 ? -10.82 11.586 -13.633 1 94.31 87 ASN A C 1
ATOM 690 O O . ASN A 1 87 ? -11.859 10.953 -13.461 1 94.31 87 ASN A O 1
ATOM 694 N N . PRO A 1 88 ? -10.273 11.828 -14.812 1 93.25 88 PRO A N 1
ATOM 695 C CA . PRO A 1 88 ? -10.977 11.328 -15.992 1 93.25 88 PRO A CA 1
ATOM 696 C C . PRO A 1 88 ? -11.102 9.805 -16.016 1 93.25 88 PRO A C 1
ATOM 698 O O . PRO A 1 88 ? -11.938 9.258 -16.734 1 93.25 88 PRO A O 1
ATOM 701 N N . ASN A 1 89 ? -10.344 9.148 -15.219 1 92.75 89 ASN A N 1
ATOM 702 C CA . ASN A 1 89 ? -10.359 7.691 -15.203 1 92.75 89 ASN A CA 1
ATOM 703 C C . ASN A 1 89 ? -11.133 7.152 -14.008 1 92.75 89 ASN A C 1
ATOM 705 O O . ASN A 1 89 ? -10.984 5.984 -13.641 1 92.75 89 ASN A O 1
ATOM 709 N N . SER A 1 90 ? -11.844 7.945 -13.43 1 95.69 90 SER A N 1
ATOM 710 C CA . SER A 1 90 ? -12.633 7.535 -12.281 1 95.69 90 SER A CA 1
ATOM 711 C C . SER A 1 90 ? -14.039 8.133 -12.336 1 95.69 90 SER A C 1
ATOM 713 O O . SER A 1 90 ? -14.406 8.766 -13.32 1 95.69 90 SER A O 1
ATOM 715 N N . THR A 1 91 ? -14.898 7.762 -11.375 1 94.19 91 THR A N 1
ATOM 716 C CA . THR A 1 91 ? -16.25 8.266 -11.18 1 94.19 91 THR A CA 1
ATOM 717 C C . THR A 1 91 ? -16.344 9.055 -9.875 1 94.19 91 THR A C 1
ATOM 719 O O . THR A 1 91 ? -15.453 8.984 -9.031 1 94.19 91 THR A O 1
ATOM 722 N N . PRO A 1 92 ? -17.391 9.898 -9.82 1 93.5 92 PRO A N 1
ATOM 723 C CA . PRO A 1 92 ? -17.562 10.625 -8.562 1 93.5 92 PRO A CA 1
ATOM 724 C C . PRO A 1 92 ? -17.516 9.703 -7.34 1 93.5 92 PRO A C 1
ATOM 726 O O . PRO A 1 92 ? -18.062 8.602 -7.367 1 93.5 92 PRO A O 1
ATOM 729 N N . CYS A 1 93 ? -16.781 10.172 -6.324 1 96.38 93 CYS A N 1
ATOM 730 C CA . CYS A 1 93 ? -16.609 9.469 -5.055 1 96.38 93 CYS A CA 1
ATOM 731 C C . CYS A 1 93 ? -16.016 8.078 -5.27 1 96.38 93 CYS A C 1
ATOM 733 O O . CYS A 1 93 ? -16.219 7.184 -4.445 1 96.38 93 CYS A O 1
ATOM 735 N N . ALA A 1 94 ? -15.43 7.82 -6.43 1 97.12 94 ALA A N 1
ATOM 736 C CA . ALA A 1 94 ? -14.797 6.57 -6.84 1 97.12 94 ALA A CA 1
ATOM 737 C C . ALA A 1 94 ? -15.789 5.414 -6.805 1 97.12 94 ALA A C 1
ATOM 739 O O . ALA A 1 94 ? -15.43 4.293 -6.426 1 97.12 94 ALA A O 1
ATOM 740 N N . ASN A 1 95 ? -17.016 5.648 -7.031 1 96.69 95 ASN A N 1
ATOM 741 C CA . ASN A 1 95 ? -18.078 4.648 -7.148 1 96.69 95 ASN A CA 1
ATOM 742 C C . ASN A 1 95 ? -18.328 3.943 -5.816 1 96.69 95 ASN A C 1
ATOM 744 O O . ASN A 1 95 ? -18.734 2.783 -5.793 1 96.69 95 ASN A O 1
ATOM 748 N N . LEU A 1 96 ? -18.016 4.602 -4.742 1 98.06 96 LEU A N 1
ATOM 749 C CA . LEU A 1 96 ? -18.156 3.984 -3.432 1 98.06 96 LEU A CA 1
ATOM 750 C C . LEU A 1 96 ? -18.469 5.031 -2.367 1 98.06 96 LEU A C 1
ATOM 752 O O . LEU A 1 96 ? -17.672 5.949 -2.148 1 98.06 96 LEU A O 1
ATOM 756 N N . ILE A 1 97 ? -19.594 4.938 -1.76 1 98.5 97 ILE A N 1
ATOM 757 C CA . ILE A 1 97 ? -19.875 5.715 -0.555 1 98.5 97 ILE A CA 1
ATOM 758 C C . ILE A 1 97 ? -19.312 4.988 0.665 1 98.5 97 ILE A C 1
ATOM 760 O O . ILE A 1 97 ? -19.5 3.779 0.821 1 98.5 97 ILE A O 1
ATOM 764 N N . ALA A 1 98 ? -18.578 5.668 1.517 1 98.75 98 ALA A N 1
ATOM 765 C CA . ALA A 1 98 ? -18.031 5.039 2.715 1 98.75 98 ALA A CA 1
ATOM 766 C C . ALA A 1 98 ? -18 6.02 3.885 1 98.75 98 ALA A C 1
ATOM 768 O O . ALA A 1 98 ? -17.922 7.234 3.684 1 98.75 98 ALA A O 1
ATOM 769 N N . GLY A 1 99 ? -18.047 5.508 5.047 1 98.75 99 GLY A N 1
ATOM 770 C CA . GLY A 1 99 ? -17.984 6.332 6.242 1 98.75 99 GLY A CA 1
ATOM 771 C C . GLY A 1 99 ? -18.344 5.574 7.508 1 98.75 99 GLY A C 1
ATOM 772 O O . GLY A 1 99 ? -18.531 4.359 7.477 1 98.75 99 GLY A O 1
ATOM 773 N N . ILE A 1 100 ? -18.344 6.242 8.586 1 98.81 100 ILE A N 1
ATOM 774 C CA . ILE A 1 100 ? -18.625 5.672 9.898 1 98.81 100 ILE A CA 1
ATOM 775 C C . ILE A 1 100 ? -19.891 6.285 10.469 1 98.81 100 ILE A C 1
ATOM 777 O O . ILE A 1 100 ? -20.062 7.504 10.453 1 98.81 100 ILE A O 1
ATOM 781 N N . GLY A 1 101 ? -20.812 5.504 10.875 1 98.25 101 GLY A N 1
ATOM 782 C CA . GLY A 1 101 ? -22.031 5.918 11.539 1 98.25 101 GLY A CA 1
ATOM 783 C C . GLY A 1 101 ? -22.578 4.883 12.508 1 98.25 101 GLY A C 1
ATOM 784 O O . GLY A 1 101 ? -22.047 3.773 12.594 1 98.25 101 GLY A O 1
ATOM 785 N N . ASN A 1 102 ? -23.578 5.273 13.25 1 97.62 102 ASN A N 1
ATOM 786 C CA . ASN A 1 102 ? -24.156 4.379 14.242 1 97.62 102 ASN A CA 1
ATOM 787 C C . ASN A 1 102 ? -25.281 3.533 13.648 1 97.62 102 ASN A C 1
ATOM 789 O O . ASN A 1 102 ? -26.188 4.059 12.984 1 97.62 102 ASN A O 1
ATOM 793 N N . VAL A 1 103 ? -25.172 2.287 13.789 1 98.12 103 VAL A N 1
ATOM 794 C CA . VAL A 1 103 ? -26.203 1.322 13.422 1 98.12 103 VAL A CA 1
ATOM 795 C C . VAL A 1 103 ? -26.609 0.507 14.648 1 98.12 103 VAL A C 1
ATOM 797 O O . VAL A 1 103 ? -25.781 -0.177 15.25 1 98.12 103 VAL A O 1
ATOM 800 N N . SER A 1 104 ? -27.859 0.631 15.047 1 96.69 104 SER A N 1
ATOM 801 C CA . SER A 1 104 ? -28.359 -0.052 16.234 1 96.69 104 SER A CA 1
ATOM 802 C C . SER A 1 104 ? -27.5 0.273 17.453 1 96.69 104 SER A C 1
ATOM 804 O O . SER A 1 104 ? -27.125 -0.624 18.203 1 96.69 104 SER A O 1
ATOM 806 N N . GLY A 1 105 ? -27.094 1.488 17.531 1 93.94 105 GLY A N 1
ATOM 807 C CA . GLY A 1 105 ? -26.391 1.998 18.688 1 93.94 105 GLY A CA 1
ATOM 808 C C . GLY A 1 105 ? -24.891 1.755 18.641 1 93.94 105 GLY A C 1
ATOM 809 O O . GLY A 1 105 ? -24.172 2.102 19.578 1 93.94 105 GLY A O 1
ATOM 810 N N . ARG A 1 106 ? -24.422 1.204 17.531 1 94 106 ARG A N 1
ATOM 811 C CA . ARG A 1 106 ? -23.016 0.846 17.453 1 94 106 ARG A CA 1
ATOM 812 C C . ARG A 1 106 ? -22.328 1.552 16.281 1 94 106 ARG A C 1
ATOM 814 O O . ARG A 1 106 ? -22.859 1.56 15.164 1 94 106 ARG A O 1
ATOM 821 N N . PRO A 1 107 ? -21.109 2.146 16.578 1 96.25 107 PRO A N 1
ATOM 822 C CA . PRO A 1 107 ? -20.359 2.67 15.422 1 96.25 107 PRO A CA 1
ATOM 823 C C . PRO A 1 107 ? -19.906 1.571 14.469 1 96.25 107 PRO A C 1
ATOM 825 O O . PRO A 1 107 ? -19.328 0.577 14.898 1 96.25 107 PRO A O 1
ATOM 828 N N . CYS A 1 108 ? -20.266 1.683 13.203 1 98.12 108 CYS A N 1
ATOM 829 C CA . CYS A 1 108 ? -19.891 0.749 12.148 1 98.12 108 CYS A CA 1
ATOM 830 C C . CYS A 1 108 ? -19.281 1.482 10.961 1 98.12 108 CYS A C 1
ATOM 832 O O . CYS A 1 108 ? -19.562 2.658 10.734 1 98.12 108 CYS A O 1
ATOM 834 N N . LEU A 1 109 ? -18.344 0.9 10.344 1 98.81 109 LEU A N 1
ATOM 835 C CA . LEU A 1 109 ? -17.922 1.398 9.039 1 98.81 109 LEU A CA 1
ATOM 836 C C . LEU A 1 109 ? -18.797 0.843 7.926 1 98.81 109 LEU A C 1
ATOM 838 O O . LEU A 1 109 ? -19 -0.37 7.84 1 98.81 109 LEU A O 1
ATOM 842 N N . LEU A 1 110 ? -19.312 1.717 7.125 1 98.88 110 LEU A N 1
ATOM 843 C CA . LEU A 1 110 ? -20.188 1.358 6.016 1 98.88 110 LEU A CA 1
ATOM 844 C C . LEU A 1 110 ? -19.484 1.561 4.68 1 98.88 110 LEU A C 1
ATOM 846 O O . LEU A 1 110 ? -18.766 2.543 4.496 1 98.88 110 LEU A O 1
ATOM 850 N N . MET A 1 111 ? -19.625 0.667 3.768 1 98.75 111 MET A N 1
ATOM 851 C CA . MET A 1 111 ? -19.234 0.798 2.367 1 98.75 111 MET A CA 1
ATOM 852 C C . MET A 1 111 ? -20.406 0.469 1.446 1 98.75 111 MET A C 1
ATOM 854 O O . MET A 1 111 ? -21.047 -0.579 1.589 1 98.75 111 MET A O 1
ATOM 858 N N . SER A 1 112 ? -20.703 1.351 0.518 1 98.56 112 SER A N 1
ATOM 859 C CA . SER A 1 112 ? -21.828 1.121 -0.392 1 98.56 112 SER A CA 1
ATOM 860 C C . SER A 1 112 ? -21.422 1.392 -1.839 1 98.56 112 SER A C 1
ATOM 862 O O . SER A 1 112 ? -21.062 2.518 -2.188 1 98.56 112 SER A O 1
ATOM 864 N N . HIS A 1 113 ? -21.547 0.34 -2.703 1 97.94 113 HIS A N 1
ATOM 865 C CA . HIS A 1 113 ? -21.328 0.539 -4.133 1 97.94 113 HIS A CA 1
ATOM 866 C C . HIS A 1 113 ? -22.359 1.482 -4.723 1 97.94 113 HIS A C 1
ATOM 868 O O . HIS A 1 113 ? -23.469 1.599 -4.199 1 97.94 113 HIS A O 1
ATOM 874 N N . ILE A 1 114 ? -21.984 2.18 -5.758 1 97.81 114 ILE A N 1
ATOM 875 C CA . ILE A 1 114 ? -22.906 3.039 -6.496 1 97.81 114 ILE A CA 1
ATOM 876 C C . ILE A 1 114 ? -23.188 2.43 -7.867 1 97.81 114 ILE A C 1
ATOM 878 O O . ILE A 1 114 ? -22.562 2.793 -8.859 1 97.81 114 ILE A O 1
ATOM 882 N N . PRO A 1 115 ? -24.203 1.592 -7.957 1 96.19 115 PRO A N 1
ATOM 883 C CA . PRO A 1 115 ? -24.453 0.847 -9.188 1 96.19 115 PRO A CA 1
ATOM 884 C C . PRO A 1 115 ? -24.891 1.748 -10.344 1 96.19 115 PRO A C 1
ATOM 886 O O . PRO A 1 115 ? -24.828 1.347 -11.508 1 96.19 115 PRO A O 1
ATOM 889 N N . THR A 1 116 ? -25.359 2.943 -10.023 1 95.69 116 THR A N 1
ATOM 890 C CA . THR A 1 116 ? -25.891 3.857 -11.031 1 95.69 116 THR A CA 1
ATOM 891 C C . THR A 1 116 ? -24.75 4.566 -11.766 1 95.69 116 THR A C 1
ATOM 893 O O . THR A 1 116 ? -24.984 5.293 -12.734 1 95.69 116 THR A O 1
ATOM 896 N N . GLN A 1 117 ? -23.562 4.332 -11.234 1 93.81 117 GLN A N 1
ATOM 897 C CA . GLN A 1 117 ? -22.359 4.805 -11.906 1 93.81 117 GLN A CA 1
ATOM 898 C C . GLN A 1 117 ? -21.578 3.641 -12.516 1 93.81 117 GLN A C 1
ATOM 900 O O . GLN A 1 117 ? -20.875 2.918 -11.805 1 93.81 117 GLN A O 1
ATOM 905 N N . SER A 1 118 ? -21.609 3.5 -13.82 1 89.25 118 SER A N 1
ATOM 906 C CA . SER A 1 118 ? -20.891 2.465 -14.555 1 89.25 118 SER A CA 1
ATOM 907 C C . SER A 1 118 ? -21.156 1.082 -13.969 1 89.25 118 SER A C 1
ATOM 909 O O . SER A 1 118 ? -20.25 0.281 -13.797 1 89.25 118 SER A O 1
ATOM 911 N N . GLY A 1 119 ? -22.422 0.888 -13.5 1 90.56 119 GLY A N 1
ATOM 912 C CA . GLY A 1 119 ? -22.797 -0.411 -12.969 1 90.56 119 GLY A CA 1
ATOM 913 C C . GLY A 1 119 ? -22.109 -0.744 -11.664 1 90.56 119 GLY A C 1
ATOM 914 O O . GLY A 1 119 ? -22.078 -1.904 -11.25 1 90.56 119 GLY A O 1
ATOM 915 N N . GLY A 1 120 ? -21.453 0.243 -11.062 1 94 120 GLY A N 1
ATOM 916 C CA . GLY A 1 120 ? -20.734 0.004 -9.82 1 94 120 GLY A CA 1
ATOM 917 C C . GLY A 1 120 ? -19.406 -0.686 -10.031 1 94 120 GLY A C 1
ATOM 918 O O . GLY A 1 120 ? -18.859 -1.284 -9.102 1 94 120 GLY A O 1
ATOM 919 N N . ALA A 1 121 ? -18.859 -0.669 -11.258 1 94.31 121 ALA A N 1
ATOM 920 C CA . ALA A 1 121 ? -17.609 -1.356 -11.594 1 94.31 121 ALA A CA 1
ATOM 921 C C . ALA A 1 121 ? -16.438 -0.744 -10.844 1 94.31 121 ALA A C 1
ATOM 923 O O . ALA A 1 121 ? -16.406 0.465 -10.602 1 94.31 121 ALA A O 1
ATOM 924 N N . TRP A 1 122 ? -15.531 -1.593 -10.492 1 96.62 122 TRP A N 1
ATOM 925 C CA . TRP A 1 122 ? -14.367 -1.163 -9.719 1 96.62 122 TRP A CA 1
ATOM 926 C C . TRP A 1 122 ? -13.312 -0.538 -10.633 1 96.62 122 TRP A C 1
ATOM 928 O O . TRP A 1 122 ? -12.703 -1.23 -11.445 1 96.62 122 TRP A O 1
ATOM 938 N N . ASN A 1 123 ? -13.188 0.754 -10.602 1 96.94 123 ASN A N 1
ATOM 939 C CA . ASN A 1 123 ? -11.992 1.359 -11.18 1 96.94 123 ASN A CA 1
ATOM 940 C C . ASN A 1 123 ? -10.852 1.427 -10.172 1 96.94 123 ASN A C 1
ATOM 942 O O . ASN A 1 123 ? -10.992 0.968 -9.039 1 96.94 123 ASN A O 1
ATOM 946 N N . GLU A 1 124 ? -9.719 1.902 -10.57 1 97.06 124 GLU A N 1
ATOM 947 C CA . GLU A 1 124 ? -8.539 1.877 -9.711 1 97.06 124 GLU A CA 1
ATOM 948 C C . GLU A 1 124 ? -8.797 2.613 -8.398 1 97.06 124 GLU A C 1
ATOM 950 O O . GLU A 1 124 ? -8.453 2.115 -7.324 1 97.06 124 GLU A O 1
ATOM 955 N N . MET A 1 125 ? -9.438 3.801 -8.422 1 98 125 MET A N 1
ATOM 956 C CA . MET A 1 125 ? -9.672 4.586 -7.211 1 98 125 MET A CA 1
ATOM 957 C C . MET A 1 125 ? -10.68 3.891 -6.297 1 98 125 MET A C 1
ATOM 959 O O . MET A 1 125 ? -10.617 4.039 -5.074 1 98 125 MET A O 1
ATOM 963 N N . THR A 1 126 ? -11.633 3.104 -6.871 1 98.31 126 THR A N 1
ATOM 964 C CA . THR A 1 126 ? -12.547 2.318 -6.055 1 98.31 126 THR A CA 1
ATOM 965 C C . THR A 1 126 ? -11.773 1.358 -5.152 1 98.31 126 THR A C 1
ATOM 967 O O . THR A 1 126 ? -12.016 1.308 -3.943 1 98.31 126 THR A O 1
ATOM 970 N N . VAL A 1 127 ? -10.844 0.702 -5.785 1 97.88 127 VAL A N 1
ATOM 971 C CA . VAL A 1 127 ? -10.086 -0.328 -5.082 1 97.88 127 VAL A CA 1
ATOM 972 C C . VAL A 1 127 ? -9.219 0.315 -4.004 1 97.88 127 VAL A C 1
ATOM 974 O O . VAL A 1 127 ? -9.156 -0.178 -2.875 1 97.88 127 VAL A O 1
ATOM 977 N N . LEU A 1 128 ? -8.562 1.396 -4.32 1 97.88 128 LEU A N 1
ATOM 978 C CA . LEU A 1 128 ? -7.727 2.086 -3.346 1 97.88 128 LEU A CA 1
ATOM 979 C C . LEU A 1 128 ? -8.562 2.6 -2.178 1 97.88 128 LEU A C 1
ATOM 981 O O . LEU A 1 128 ? -8.117 2.553 -1.026 1 97.88 128 LEU A O 1
ATOM 985 N N . LYS A 1 129 ? -9.719 3.121 -2.445 1 98.62 129 LYS A N 1
ATOM 986 C CA . LYS A 1 129 ? -10.609 3.605 -1.394 1 98.62 129 LYS A CA 1
ATOM 987 C C . LYS A 1 129 ? -11.078 2.461 -0.502 1 98.62 129 LYS A C 1
ATOM 989 O O . LYS A 1 129 ? -11.086 2.586 0.724 1 98.62 129 LYS A O 1
ATOM 994 N N . VAL A 1 130 ? -11.453 1.324 -1.105 1 98.5 130 VAL A N 1
ATOM 995 C CA . VAL A 1 130 ? -11.852 0.145 -0.344 1 98.5 130 VAL A CA 1
ATOM 996 C C . VAL A 1 130 ? -10.719 -0.273 0.59 1 98.5 130 VAL A C 1
ATOM 998 O O . VAL A 1 130 ? -10.945 -0.544 1.771 1 98.5 130 VAL A O 1
ATOM 1001 N N . ASN A 1 131 ? -9.508 -0.326 0.028 1 98.25 131 ASN A N 1
ATOM 1002 C CA . ASN A 1 131 ? -8.359 -0.728 0.831 1 98.25 131 ASN A CA 1
ATOM 1003 C C . ASN A 1 131 ? -8.156 0.198 2.027 1 98.25 131 ASN A C 1
ATOM 1005 O O . ASN A 1 131 ? -7.859 -0.261 3.131 1 98.25 131 ASN A O 1
ATOM 1009 N N . ARG A 1 132 ? -8.336 1.482 1.836 1 98.62 132 ARG A N 1
ATOM 1010 C CA . ARG A 1 132 ? -8.219 2.453 2.92 1 98.62 132 ARG A CA 1
ATOM 1011 C C . ARG A 1 132 ? -9.312 2.236 3.965 1 98.62 132 ARG A C 1
ATOM 1013 O O . ARG A 1 132 ? -9.039 2.287 5.168 1 98.62 132 ARG A O 1
ATOM 1020 N N . MET A 1 133 ? -10.516 1.969 3.541 1 98.75 133 MET A N 1
ATOM 1021 C CA . MET A 1 133 ? -11.617 1.732 4.473 1 98.75 133 MET A CA 1
ATOM 1022 C C . MET A 1 133 ? -11.375 0.475 5.301 1 98.75 133 MET A C 1
ATOM 1024 O O . MET A 1 133 ? -11.672 0.445 6.496 1 98.75 133 MET A O 1
ATOM 1028 N N . MET A 1 134 ? -10.836 -0.544 4.602 1 98.56 134 MET A N 1
ATOM 1029 C CA . MET A 1 134 ? -10.523 -1.783 5.309 1 98.56 134 MET A CA 1
ATOM 1030 C C . MET A 1 134 ? -9.477 -1.54 6.395 1 98.56 134 MET A C 1
ATOM 1032 O O . MET A 1 134 ? -9.562 -2.109 7.484 1 98.56 134 MET A O 1
ATOM 1036 N N . GLU A 1 135 ? -8.523 -0.685 6.137 1 98.06 135 GLU A N 1
ATOM 1037 C CA . GLU A 1 135 ? -7.508 -0.315 7.117 1 98.06 135 GLU A CA 1
ATOM 1038 C C . GLU A 1 135 ? -8.133 0.382 8.32 1 98.06 135 GLU A C 1
ATOM 1040 O O . GLU A 1 135 ? -7.859 0.015 9.469 1 98.06 135 GLU A O 1
ATOM 1045 N N . ILE A 1 136 ? -8.984 1.314 8.078 1 98.56 136 ILE A N 1
ATOM 1046 C CA . ILE A 1 136 ? -9.633 2.078 9.141 1 98.56 136 ILE A CA 1
ATOM 1047 C C . ILE A 1 136 ? -10.492 1.15 9.992 1 98.56 136 ILE A C 1
ATOM 1049 O O . ILE A 1 136 ? -10.43 1.196 11.227 1 98.56 136 ILE A O 1
ATOM 1053 N N . ALA A 1 137 ? -11.219 0.303 9.328 1 98.38 137 ALA A N 1
ATOM 1054 C CA . ALA A 1 137 ? -12.109 -0.608 10.039 1 98.38 137 ALA A CA 1
ATOM 1055 C C . ALA A 1 137 ? -11.32 -1.567 10.922 1 98.38 137 ALA A C 1
ATOM 1057 O O . ALA A 1 137 ? -11.703 -1.836 12.062 1 98.38 137 ALA A O 1
ATOM 1058 N N . PHE A 1 138 ? -10.242 -2.076 10.367 1 97.69 138 PHE A N 1
ATOM 1059 C CA . PHE A 1 138 ? -9.438 -3.047 11.102 1 97.69 138 PHE A CA 1
ATOM 1060 C C . PHE A 1 138 ? -8.766 -2.393 12.305 1 97.69 138 PHE A C 1
ATOM 1062 O O . PHE A 1 138 ? -8.852 -2.904 13.422 1 97.69 138 PHE A O 1
ATOM 1069 N N . GLU A 1 139 ? -8.172 -1.185 12.125 1 96.94 139 GLU A N 1
ATOM 1070 C CA . GLU A 1 139 ? -7.367 -0.526 13.141 1 96.94 139 GLU A CA 1
ATOM 1071 C C . GLU A 1 139 ? -8.234 0.006 14.281 1 96.94 139 GLU A C 1
ATOM 1073 O O . GLU A 1 139 ? -7.773 0.147 15.414 1 96.94 139 GLU A O 1
ATOM 1078 N N . ASN A 1 140 ? -9.484 0.25 13.992 1 96.75 140 ASN A N 1
ATOM 1079 C CA . ASN A 1 140 ? -10.359 0.825 15.016 1 96.75 140 ASN A CA 1
ATOM 1080 C C . ASN A 1 140 ? -11.398 -0.183 15.5 1 96.75 140 ASN A C 1
ATOM 1082 O O . ASN A 1 140 ? -12.336 0.178 16.203 1 96.75 140 ASN A O 1
ATOM 1086 N N . ASP A 1 141 ? -11.281 -1.456 15.008 1 94.44 141 ASP A N 1
ATOM 1087 C CA . ASP A 1 141 ? -12.141 -2.555 15.43 1 94.44 141 ASP A CA 1
ATOM 1088 C C . ASP A 1 141 ? -13.617 -2.229 15.172 1 94.44 141 ASP A C 1
ATOM 1090 O O . ASP A 1 141 ? -14.461 -2.428 16.047 1 94.44 141 ASP A O 1
ATOM 1094 N N . LEU A 1 142 ? -13.852 -1.644 14.047 1 97.12 142 LEU A N 1
ATOM 1095 C CA . LEU A 1 142 ? -15.219 -1.316 13.664 1 97.12 142 LEU A CA 1
ATOM 1096 C C . LEU A 1 142 ? -15.867 -2.482 12.922 1 97.12 142 LEU A C 1
ATOM 1098 O O . LEU A 1 142 ? -15.281 -3.037 11.992 1 97.12 142 LEU A O 1
ATOM 1102 N N . PRO A 1 143 ? -17.094 -2.881 13.352 1 97.38 143 PRO A N 1
ATOM 1103 C CA . PRO A 1 143 ? -17.828 -3.771 12.453 1 97.38 143 PRO A CA 1
ATOM 1104 C C . PRO A 1 143 ? -18 -3.186 11.055 1 97.38 143 PRO A C 1
ATOM 1106 O O . PRO A 1 143 ? -18.156 -1.971 10.898 1 97.38 143 PRO A O 1
ATOM 1109 N N . LEU A 1 144 ? -17.906 -4.043 10.086 1 98.44 144 LEU A N 1
ATOM 1110 C CA . LEU A 1 144 ? -18 -3.615 8.695 1 98.44 144 LEU A CA 1
ATOM 1111 C C . LEU A 1 144 ? -19.328 -4.043 8.086 1 98.44 144 LEU A C 1
ATOM 1113 O O . LEU A 1 144 ? -19.734 -5.207 8.195 1 98.44 144 LEU A O 1
ATOM 1117 N N . ILE A 1 145 ? -20.078 -3.123 7.527 1 98.81 145 ILE A N 1
ATOM 1118 C CA . ILE A 1 145 ? -21.281 -3.422 6.762 1 98.81 145 ILE A CA 1
ATOM 1119 C C . ILE A 1 145 ? -21.109 -2.975 5.312 1 98.81 145 ILE A C 1
ATOM 1121 O O . ILE A 1 145 ? -20.922 -1.785 5.043 1 98.81 145 ILE A O 1
ATOM 1125 N N . SER A 1 146 ? -21.156 -3.912 4.449 1 98.75 146 SER A N 1
ATOM 1126 C CA . SER A 1 146 ? -20.969 -3.607 3.035 1 98.75 146 SER A CA 1
ATOM 1127 C C . SER A 1 146 ? -22.281 -3.758 2.266 1 98.75 146 SER A C 1
ATOM 1129 O O . SER A 1 146 ? -22.922 -4.812 2.318 1 98.75 146 SER A O 1
ATOM 1131 N N . LEU A 1 147 ? -22.688 -2.699 1.652 1 98.81 147 LEU A N 1
ATOM 1132 C CA . LEU A 1 147 ? -23.812 -2.715 0.727 1 98.81 147 LEU A CA 1
ATOM 1133 C C . LEU A 1 147 ? -23.344 -2.977 -0.699 1 98.81 147 LEU A C 1
ATOM 1135 O O . LEU A 1 147 ? -22.844 -2.068 -1.371 1 98.81 147 LEU A O 1
ATOM 1139 N N . VAL A 1 148 ? -23.578 -4.211 -1.145 1 98.44 148 VAL A N 1
ATOM 1140 C CA . VAL A 1 148 ? -22.859 -4.758 -2.285 1 98.44 148 VAL A CA 1
ATOM 1141 C C . VAL A 1 148 ? -23.75 -4.742 -3.523 1 98.44 148 VAL A C 1
ATOM 1143 O O . VAL A 1 148 ? -24.828 -5.336 -3.525 1 98.44 148 VAL A O 1
ATOM 1146 N N . GLN A 1 149 ? -23.344 -4.102 -4.566 1 97.75 149 GLN A N 1
ATOM 1147 C CA . GLN A 1 149 ? -23.922 -4.09 -5.902 1 97.75 149 GLN A CA 1
ATOM 1148 C C . GLN A 1 149 ? -22.938 -3.553 -6.934 1 97.75 149 GLN A C 1
ATOM 1150 O O . GLN A 1 149 ? -22.859 -2.342 -7.156 1 97.75 149 GLN A O 1
ATOM 1155 N N . SER A 1 150 ? -22.234 -4.477 -7.543 1 95.44 150 SER A N 1
ATOM 1156 C CA . SER A 1 150 ? -21.156 -4.066 -8.438 1 95.44 150 SER A CA 1
ATOM 1157 C C . SER A 1 150 ? -21 -5.043 -9.594 1 95.44 150 SER A C 1
ATOM 1159 O O . SER A 1 150 ? -21.141 -6.254 -9.414 1 95.44 150 SER A O 1
ATOM 1161 N N . ALA A 1 151 ? -20.656 -4.488 -10.703 1 91.12 151 ALA A N 1
ATOM 1162 C CA . ALA A 1 151 ? -20.406 -5.289 -11.898 1 91.12 151 ALA A CA 1
ATOM 1163 C C . ALA A 1 151 ? -19.016 -5.918 -11.859 1 91.12 151 ALA A C 1
ATOM 1165 O O . ALA A 1 151 ? -18.625 -6.645 -12.781 1 91.12 151 ALA A O 1
ATOM 1166 N N . GLY A 1 152 ? -18.328 -5.652 -10.82 1 91.81 152 GLY A N 1
ATOM 1167 C CA . GLY A 1 152 ? -16.969 -6.176 -10.734 1 91.81 152 GLY A CA 1
ATOM 1168 C C . GLY A 1 152 ? -15.93 -5.219 -11.289 1 91.81 152 GLY A C 1
ATOM 1169 O O . GLY A 1 152 ? -16.031 -4.004 -11.102 1 91.81 152 GLY A O 1
ATOM 1170 N N . VAL A 1 153 ? -14.906 -5.785 -11.922 1 93.38 153 VAL A N 1
ATOM 1171 C CA . VAL A 1 153 ? -13.773 -5.008 -12.406 1 93.38 153 VAL A CA 1
ATOM 1172 C C . VAL A 1 153 ? -14.188 -4.168 -13.609 1 93.38 153 VAL A C 1
ATOM 1174 O O . VAL A 1 153 ? -14.867 -4.66 -14.508 1 93.38 153 VAL A O 1
ATOM 1177 N N . PHE A 1 154 ? -13.875 -2.855 -13.539 1 94.31 154 PHE A N 1
ATOM 1178 C CA . PHE A 1 154 ? -13.945 -2.047 -14.75 1 94.31 154 PHE A CA 1
ATOM 1179 C C . PHE A 1 154 ? -12.906 -2.5 -15.773 1 94.31 154 PHE A C 1
ATOM 1181 O O . PHE A 1 154 ? -11.727 -2.184 -15.641 1 94.31 154 PHE A O 1
ATOM 1188 N N . LEU A 1 155 ? -13.266 -3.133 -16.828 1 90.56 155 LEU A N 1
ATOM 1189 C CA . LEU A 1 155 ? -12.422 -3.959 -17.688 1 90.56 155 LEU A CA 1
ATOM 1190 C C . LEU A 1 155 ? -11.312 -3.125 -18.328 1 90.56 155 LEU A C 1
ATOM 1192 O O . LEU A 1 155 ? -10.164 -3.566 -18.406 1 90.56 155 LEU A O 1
ATOM 1196 N N . PRO A 1 156 ? -11.602 -1.903 -18.766 1 90.69 156 PRO A N 1
ATOM 1197 C CA . PRO A 1 156 ? -10.531 -1.115 -19.375 1 90.69 156 PRO A CA 1
ATOM 1198 C C . PRO A 1 156 ? -9.367 -0.863 -18.422 1 90.69 156 PRO A C 1
ATOM 1200 O O . PRO A 1 156 ? -8.25 -0.575 -18.859 1 90.69 156 PRO A O 1
ATOM 1203 N N . GLN A 1 157 ? -9.656 -0.986 -17.062 1 93.94 157 GLN A N 1
ATOM 1204 C CA . GLN A 1 157 ? -8.609 -0.738 -16.078 1 93.94 157 GLN A CA 1
ATOM 1205 C C . GLN A 1 157 ? -8.211 -2.025 -15.367 1 93.94 157 GLN A C 1
ATOM 1207 O O . GLN A 1 157 ? -7.652 -1.982 -14.266 1 93.94 157 GLN A O 1
ATOM 1212 N N . GLN A 1 158 ? -8.445 -3.135 -15.969 1 93.06 158 GLN A N 1
ATOM 1213 C CA . GLN A 1 158 ? -8.32 -4.418 -15.289 1 93.06 158 GLN A CA 1
ATOM 1214 C C . GLN A 1 158 ? -6.906 -4.602 -14.734 1 93.06 158 GLN A C 1
ATOM 1216 O O . GLN A 1 158 ? -6.734 -5.117 -13.625 1 93.06 158 GLN A O 1
ATOM 1221 N N . PHE A 1 159 ? -5.852 -4.152 -15.453 1 91.19 159 PHE A N 1
ATOM 1222 C CA . PHE A 1 159 ? -4.465 -4.355 -15.047 1 91.19 159 PHE A CA 1
ATOM 1223 C C . PHE A 1 159 ? -4.141 -3.543 -13.805 1 91.19 159 PHE A C 1
ATOM 1225 O O . PHE A 1 159 ? -3.391 -3.996 -12.938 1 91.19 159 PHE A O 1
ATOM 1232 N N . ARG A 1 160 ? -4.777 -2.432 -13.648 1 91.81 160 ARG A N 1
ATOM 1233 C CA . ARG A 1 160 ? -4.516 -1.539 -12.523 1 91.81 160 ARG A CA 1
ATOM 1234 C C . ARG A 1 160 ? -5.344 -1.936 -11.305 1 91.81 160 ARG A C 1
ATOM 1236 O O . ARG A 1 160 ? -5.039 -1.532 -10.188 1 91.81 160 ARG A O 1
ATOM 1243 N N . VAL A 1 161 ? -6.348 -2.682 -11.531 1 94.62 161 VAL A N 1
ATOM 1244 C CA . VAL A 1 161 ? -7.324 -2.986 -10.492 1 94.62 161 VAL A CA 1
ATOM 1245 C C . VAL A 1 161 ? -7.039 -4.363 -9.898 1 94.62 161 VAL A C 1
ATOM 1247 O O . VAL A 1 161 ? -7.102 -4.547 -8.688 1 94.62 161 VAL A O 1
ATOM 1250 N N . PHE A 1 162 ? -6.613 -5.254 -10.672 1 93.19 162 PHE A N 1
ATOM 1251 C CA . PHE A 1 162 ? -6.645 -6.68 -10.367 1 93.19 162 PHE A CA 1
ATOM 1252 C C . PHE A 1 162 ? -5.762 -6.996 -9.164 1 93.19 162 PHE A C 1
ATOM 1254 O O . PHE A 1 162 ? -6.246 -7.508 -8.156 1 93.19 162 PHE A O 1
ATOM 1261 N N . HIS A 1 163 ? -4.574 -6.598 -9.164 1 89.56 163 HIS A N 1
ATOM 1262 C CA . HIS A 1 163 ? -3.631 -7 -8.125 1 89.56 163 HIS A CA 1
ATOM 1263 C C . HIS A 1 163 ? -3.936 -6.305 -6.805 1 89.56 163 HIS A C 1
ATOM 1265 O O . HIS A 1 163 ? -3.912 -6.938 -5.746 1 89.56 163 HIS A O 1
ATOM 1271 N N . LYS A 1 164 ? -4.387 -5.059 -6.871 1 93.12 164 LYS A N 1
ATOM 1272 C CA . LYS A 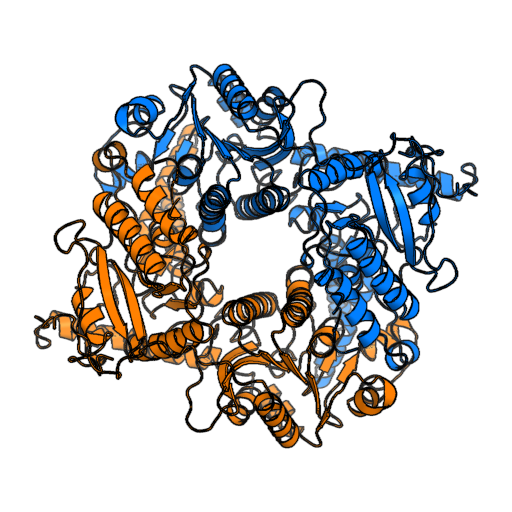1 164 ? -4.73 -4.297 -5.672 1 93.12 164 LYS A CA 1
ATOM 1273 C C . LYS A 1 164 ? -6.074 -4.742 -5.102 1 93.12 164 LYS A C 1
ATOM 1275 O O . LYS A 1 164 ? -6.273 -4.727 -3.885 1 93.12 164 LYS A O 1
ATOM 1280 N N . GLY A 1 165 ? -6.91 -5.199 -6 1 95.31 165 GLY A N 1
ATOM 1281 C CA . GLY A 1 165 ? -8.266 -5.543 -5.613 1 95.31 165 GLY A CA 1
ATOM 1282 C C . GLY A 1 165 ? -8.352 -6.809 -4.777 1 95.31 165 GLY A C 1
ATOM 1283 O O . GLY A 1 165 ? -9.242 -6.949 -3.943 1 95.31 165 GLY A O 1
ATOM 1284 N N . GLY A 1 166 ? -7.367 -7.73 -4.941 1 96.44 166 GLY A N 1
ATOM 1285 C CA . GLY A 1 166 ? -7.344 -8.961 -4.16 1 96.44 166 GLY A CA 1
ATOM 1286 C C . GLY A 1 166 ? -7.207 -8.711 -2.67 1 96.44 166 GLY A C 1
ATOM 1287 O O . GLY A 1 166 ? -7.555 -9.578 -1.861 1 96.44 166 GLY A O 1
ATOM 1288 N N . GLN A 1 167 ? -6.781 -7.527 -2.316 1 97.31 167 GLN A N 1
ATOM 1289 C CA . GLN A 1 167 ? -6.531 -7.191 -0.918 1 97.31 167 GLN A CA 1
ATOM 1290 C C . GLN A 1 167 ? -7.828 -7.172 -0.118 1 97.31 167 GLN A C 1
ATOM 1292 O O . GLN A 1 167 ? -7.848 -7.547 1.057 1 97.31 167 GLN A O 1
ATOM 1297 N N . LEU A 1 168 ? -8.906 -6.738 -0.758 1 97.5 168 LEU A N 1
ATOM 1298 C CA . LEU A 1 168 ? -10.195 -6.719 -0.083 1 97.5 168 LEU A CA 1
ATOM 1299 C C . LEU A 1 168 ? -10.547 -8.094 0.47 1 97.5 168 LEU A C 1
ATOM 1301 O O . LEU A 1 168 ? -10.93 -8.227 1.634 1 97.5 168 LEU A O 1
ATOM 1305 N N . PHE A 1 169 ? -10.328 -9.078 -0.306 1 97.06 169 PHE A N 1
ATOM 1306 C CA . PHE A 1 169 ? -10.727 -10.438 0.052 1 97.06 169 PHE A CA 1
ATOM 1307 C C . PHE A 1 169 ? -9.797 -11.008 1.115 1 97.06 169 PHE A C 1
ATOM 1309 O O . PHE A 1 169 ? -10.258 -11.641 2.068 1 97.06 169 PHE A O 1
ATOM 1316 N N . ARG A 1 170 ? -8.531 -10.773 0.932 1 97.06 170 ARG A N 1
ATOM 1317 C CA . ARG A 1 170 ? -7.582 -11.148 1.974 1 97.06 170 ARG A CA 1
ATOM 1318 C C . ARG A 1 170 ? -7.957 -10.523 3.311 1 97.06 170 ARG A C 1
ATOM 1320 O O . ARG A 1 170 ? -8.016 -11.211 4.332 1 97.06 170 ARG A O 1
ATOM 1327 N N . ASP A 1 171 ? -8.242 -9.188 3.297 1 97.38 171 ASP A N 1
ATOM 1328 C CA . ASP A 1 171 ? -8.484 -8.438 4.523 1 97.38 171 ASP A CA 1
ATOM 1329 C C . ASP A 1 171 ? -9.773 -8.898 5.203 1 97.38 171 ASP A C 1
ATOM 1331 O O . ASP A 1 171 ? -9.867 -8.891 6.434 1 97.38 171 ASP A O 1
ATOM 1335 N N . LEU A 1 172 ? -10.75 -9.258 4.43 1 96.81 172 LEU A N 1
ATOM 1336 C CA . LEU A 1 172 ? -11.977 -9.789 5.012 1 96.81 172 LEU A CA 1
ATOM 1337 C C . LEU A 1 172 ? -11.703 -11.078 5.785 1 96.81 172 LEU A C 1
ATOM 1339 O O . LEU A 1 172 ? -12.188 -11.25 6.906 1 96.81 172 LEU A O 1
ATOM 1343 N N . ALA A 1 173 ? -10.922 -11.977 5.195 1 95.06 173 ALA A N 1
ATOM 1344 C CA . ALA A 1 173 ? -10.57 -13.234 5.855 1 95.06 173 ALA A CA 1
ATOM 1345 C C . ALA A 1 173 ? -9.773 -12.977 7.133 1 95.06 173 ALA A C 1
ATOM 1347 O O . ALA A 1 173 ? -10.047 -13.578 8.172 1 95.06 173 ALA A O 1
ATOM 1348 N N . VAL A 1 174 ? -8.844 -12.102 7.051 1 94.75 174 VAL A N 1
ATOM 1349 C CA . VAL A 1 174 ? -7.984 -11.781 8.188 1 94.75 174 VAL A CA 1
ATOM 1350 C C . VAL A 1 174 ? -8.82 -11.148 9.297 1 94.75 174 VAL A C 1
ATOM 1352 O O . VAL A 1 174 ? -8.594 -11.422 10.484 1 94.75 174 VAL A O 1
ATOM 1355 N N . ARG A 1 175 ? -9.789 -10.273 8.969 1 95 175 ARG A N 1
ATOM 1356 C CA . ARG A 1 175 ? -10.688 -9.68 9.953 1 95 175 ARG A CA 1
ATOM 1357 C C . ARG A 1 175 ? -11.438 -10.758 10.727 1 95 175 ARG A C 1
ATOM 1359 O O . ARG A 1 175 ? -11.523 -10.703 11.961 1 95 175 ARG A O 1
ATOM 1366 N N . THR A 1 176 ? -11.914 -11.648 9.961 1 92.44 176 THR A N 1
ATOM 1367 C CA . THR A 1 176 ? -12.633 -12.758 10.586 1 92.44 176 THR A CA 1
ATOM 1368 C C . THR A 1 176 ? -11.719 -13.508 11.555 1 92.44 176 THR A C 1
ATOM 1370 O O . THR A 1 176 ? -12.125 -13.828 12.672 1 92.44 176 THR A O 1
ATOM 1373 N N . GLN A 1 177 ? -10.5 -13.773 11.109 1 90.75 177 GLN A N 1
ATOM 1374 C CA . GLN A 1 177 ? -9.516 -14.469 11.938 1 90.75 177 GLN A CA 1
ATOM 1375 C C . GLN A 1 177 ? -9.297 -13.727 13.258 1 90.75 177 GLN A C 1
ATOM 1377 O O . GLN A 1 177 ? -9.047 -14.352 14.289 1 90.75 177 GLN A O 1
ATOM 1382 N N . HIS A 1 178 ? -9.461 -12.422 13.297 1 91.88 178 HIS A N 1
ATOM 1383 C CA . HIS A 1 178 ? -9.18 -11.602 14.469 1 91.88 178 HIS A CA 1
ATOM 1384 C C . HIS A 1 178 ? -10.461 -11.289 15.242 1 91.88 178 HIS A C 1
ATOM 1386 O O . HIS A 1 178 ? -10.461 -10.438 16.125 1 91.88 178 HIS A O 1
ATOM 1392 N N . GLY A 1 179 ? -11.57 -11.875 14.852 1 90.06 179 GLY A N 1
ATOM 1393 C CA . GLY A 1 179 ? -12.82 -11.695 15.562 1 90.06 179 GLY A CA 1
ATOM 1394 C C . GLY A 1 179 ? -13.484 -10.359 15.281 1 90.06 179 GLY A C 1
ATOM 1395 O O . GLY A 1 179 ? -14.234 -9.844 16.109 1 90.06 179 GLY A O 1
ATOM 1396 N N . LYS A 1 180 ? -13.203 -9.773 14.156 1 93.88 180 LYS A N 1
ATOM 1397 C CA . LYS A 1 180 ? -13.797 -8.5 13.758 1 93.88 180 LYS A CA 1
ATOM 1398 C C . LYS A 1 180 ? -14.922 -8.719 12.75 1 93.88 180 LYS A C 1
ATOM 1400 O O . LYS A 1 180 ? -14.672 -8.969 11.57 1 93.88 180 LYS A O 1
ATOM 1405 N N . PRO A 1 181 ? -16.125 -8.523 13.086 1 94.94 181 PRO A N 1
ATOM 1406 C CA . PRO A 1 181 ? -17.266 -8.992 12.297 1 94.94 181 PRO A CA 1
ATOM 1407 C C . PRO A 1 181 ? -17.516 -8.133 11.055 1 94.94 181 PRO A C 1
ATOM 1409 O O . PRO A 1 181 ? -17.25 -6.93 11.062 1 94.94 181 PRO A O 1
ATOM 1412 N N . SER A 1 182 ? -18.078 -8.711 10.039 1 97.31 182 SER A N 1
ATOM 1413 C CA . SER A 1 182 ? -18.469 -8.055 8.797 1 97.31 182 SER A CA 1
ATOM 1414 C C . SER A 1 182 ? -19.766 -8.625 8.258 1 97.31 182 SER A C 1
ATOM 1416 O O . SER A 1 182 ? -20.062 -9.805 8.453 1 97.31 182 SER A O 1
ATOM 1418 N N . CYS A 1 183 ? -20.547 -7.773 7.621 1 97.94 183 CYS A N 1
ATOM 1419 C CA . CYS A 1 183 ? -21.812 -8.148 7 1 97.94 183 CYS A CA 1
ATOM 1420 C C . CYS A 1 183 ? -21.906 -7.605 5.578 1 97.94 183 CYS A C 1
ATOM 1422 O O . CYS A 1 183 ? -21.625 -6.434 5.332 1 97.94 183 CYS A O 1
ATOM 1424 N N . ALA A 1 184 ? -22.219 -8.445 4.68 1 98.56 184 ALA A N 1
ATOM 1425 C CA . ALA A 1 184 ? -22.484 -8.023 3.309 1 98.56 184 ALA A CA 1
ATOM 1426 C C . ALA A 1 184 ? -23.984 -8.102 2.986 1 98.56 184 ALA A C 1
ATOM 1428 O O . ALA A 1 184 ? -24.594 -9.164 3.135 1 98.56 184 ALA A O 1
ATOM 1429 N N . ILE A 1 185 ? -24.531 -7.008 2.607 1 98.81 185 ILE A N 1
ATOM 1430 C CA . ILE A 1 185 ? -25.891 -6.965 2.066 1 98.81 185 ILE A CA 1
ATOM 1431 C C . ILE A 1 185 ? -25.828 -6.895 0.543 1 98.81 185 ILE A C 1
ATOM 1433 O O . ILE A 1 185 ? -25.406 -5.887 -0.025 1 98.81 185 ILE A O 1
ATOM 1437 N N . VAL A 1 186 ? -26.297 -7.934 -0.077 1 98.69 186 VAL A N 1
ATOM 1438 C CA . VAL A 1 186 ? -26.188 -8 -1.532 1 98.69 186 VAL A CA 1
ATOM 1439 C C . VAL A 1 186 ? -27.5 -7.5 -2.158 1 98.69 186 VAL A C 1
ATOM 1441 O O . VAL A 1 186 ? -28.531 -8.148 -2.045 1 98.69 186 VAL A O 1
ATOM 1444 N N . PHE A 1 187 ? -27.391 -6.336 -2.842 1 98 187 PHE A N 1
ATOM 1445 C CA . PHE A 1 187 ? -28.562 -5.672 -3.416 1 98 187 PHE A CA 1
ATOM 1446 C C . PHE A 1 187 ? -28.688 -6 -4.898 1 98 187 PHE A C 1
ATOM 1448 O O . PHE A 1 187 ? -29.75 -5.789 -5.496 1 98 187 PHE A O 1
ATOM 1455 N N . GLY A 1 188 ? -27.656 -6.445 -5.457 1 96.31 188 GLY A N 1
ATOM 1456 C CA . GLY A 1 188 ? -27.594 -6.734 -6.883 1 96.31 188 GLY A CA 1
ATOM 1457 C C . GLY A 1 188 ? -26.438 -7.641 -7.258 1 96.31 188 GLY A C 1
ATOM 1458 O O . GLY A 1 188 ? -26.141 -8.602 -6.547 1 96.31 188 GLY A O 1
ATOM 1459 N N . SER A 1 189 ? -25.875 -7.301 -8.406 1 93.19 189 SER A N 1
ATOM 1460 C CA . SER A 1 189 ? -24.828 -8.164 -8.969 1 93.19 189 SER A CA 1
ATOM 1461 C C . SER A 1 189 ? -23.578 -8.141 -8.109 1 93.19 189 SER A C 1
ATOM 1463 O O . SER A 1 189 ? -23.156 -7.086 -7.621 1 93.19 189 SER A O 1
ATOM 1465 N N . SER A 1 190 ? -23.016 -9.211 -7.84 1 95.31 190 SER A N 1
ATOM 1466 C CA . SER A 1 190 ? -21.703 -9.492 -7.266 1 95.31 190 SER A CA 1
ATOM 1467 C C . SER A 1 190 ? -20.984 -10.594 -8.039 1 95.31 190 SER A C 1
ATOM 1469 O O . SER A 1 190 ? -21.047 -11.766 -7.668 1 95.31 190 SER A O 1
ATOM 1471 N N . THR A 1 191 ? -20.234 -10.211 -9.008 1 91.19 191 THR A N 1
ATOM 1472 C CA . THR A 1 191 ? -19.797 -11.109 -10.062 1 91.19 191 THR A CA 1
ATOM 1473 C C . THR A 1 191 ? -18.281 -11.336 -9.977 1 91.19 191 THR A C 1
ATOM 1475 O O . THR A 1 191 ? -17.547 -10.438 -9.578 1 91.19 191 THR A O 1
ATOM 1478 N N . ALA A 1 192 ? -17.875 -12.523 -10.328 1 91.88 192 ALA A N 1
ATOM 1479 C CA . ALA A 1 192 ? -16.469 -12.898 -10.438 1 91.88 192 ALA A CA 1
ATOM 1480 C C . ALA A 1 192 ? -15.758 -12.734 -9.102 1 91.88 192 ALA A C 1
ATOM 1482 O O . ALA A 1 192 ? -16.203 -13.25 -8.078 1 91.88 192 ALA A O 1
ATOM 1483 N N . GLY A 1 193 ? -14.711 -12.016 -9.086 1 89.94 193 GLY A N 1
ATOM 1484 C CA . GLY A 1 193 ? -14.016 -11.789 -7.828 1 89.94 193 GLY A CA 1
ATOM 1485 C C . GLY A 1 193 ? -14.891 -11.141 -6.773 1 89.94 193 GLY A C 1
ATOM 1486 O O . GLY A 1 193 ? -14.727 -11.406 -5.578 1 89.94 193 GLY A O 1
ATOM 1487 N N . GLY A 1 194 ? -15.844 -10.414 -7.277 1 93.75 194 GLY A N 1
ATOM 1488 C CA . GLY A 1 194 ? -16.75 -9.727 -6.375 1 93.75 194 GLY A CA 1
ATOM 1489 C C . GLY A 1 194 ? -17.594 -10.672 -5.543 1 93.75 194 GLY A C 1
ATOM 1490 O O . GLY A 1 194 ? -18.094 -10.297 -4.484 1 93.75 194 GLY A O 1
ATOM 1491 N N . ALA A 1 195 ? -17.766 -11.891 -6.008 1 96.25 195 ALA A N 1
ATOM 1492 C CA . ALA A 1 195 ? -18.562 -12.883 -5.285 1 96.25 195 ALA A CA 1
ATOM 1493 C C . ALA A 1 195 ? -17.891 -13.266 -3.969 1 96.25 195 ALA A C 1
ATOM 1495 O O . ALA A 1 195 ? -18.547 -13.773 -3.055 1 96.25 195 ALA A O 1
ATOM 1496 N N . TYR A 1 196 ? -16.609 -13.023 -3.887 1 95.88 196 TYR A N 1
ATOM 1497 C CA . TYR A 1 196 ? -15.891 -13.359 -2.662 1 95.88 196 TYR A CA 1
ATOM 1498 C C . TYR A 1 196 ? -16.109 -12.297 -1.594 1 95.88 196 TYR A C 1
ATOM 1500 O O . TYR A 1 196 ? -15.758 -12.492 -0.428 1 95.88 196 TYR A O 1
ATOM 1508 N N . HIS A 1 197 ? -16.672 -11.109 -1.946 1 96.75 197 HIS A N 1
ATOM 1509 C CA . HIS A 1 197 ? -17.016 -10.117 -0.938 1 96.75 197 HIS A CA 1
ATOM 1510 C C . HIS A 1 197 ? -18.062 -10.641 0.032 1 96.75 197 HIS A C 1
ATOM 1512 O O . HIS A 1 197 ? -17.797 -10.773 1.229 1 96.75 197 HIS A O 1
ATOM 1518 N N . PRO A 1 198 ? -19.234 -11.047 -0.476 1 96.75 198 PRO A N 1
ATOM 1519 C CA . PRO A 1 198 ? -20.172 -11.664 0.472 1 96.75 198 PRO A CA 1
ATOM 1520 C C . PRO A 1 198 ? -19.672 -13 1.013 1 96.75 198 PRO A C 1
ATOM 1522 O O . PRO A 1 198 ? -19.922 -13.328 2.174 1 96.75 198 PRO A O 1
ATOM 1525 N N . ALA A 1 199 ? -18.938 -13.766 0.259 1 96.5 199 ALA A N 1
ATOM 1526 C CA . ALA A 1 199 ? -18.531 -15.109 0.662 1 96.5 199 ALA A CA 1
ATOM 1527 C C . ALA A 1 199 ? -17.547 -15.062 1.822 1 96.5 199 ALA A C 1
ATOM 1529 O O . ALA A 1 199 ? -17.469 -15.992 2.631 1 96.5 199 ALA A O 1
ATOM 1530 N N . LEU A 1 200 ? -16.75 -14.016 1.884 1 96.44 200 LEU A N 1
ATOM 1531 C CA . LEU A 1 200 ? -15.742 -13.891 2.926 1 96.44 200 LEU A CA 1
ATOM 1532 C C . LEU A 1 200 ? -16.219 -12.977 4.047 1 96.44 200 LEU A C 1
ATOM 1534 O O . LEU A 1 200 ? -15.484 -12.711 4.996 1 96.44 200 LEU A O 1
ATOM 1538 N N . SER A 1 201 ? -17.422 -12.398 3.938 1 96.38 201 SER A N 1
ATOM 1539 C CA . SER A 1 201 ? -18.062 -11.695 5.043 1 96.38 201 SER A CA 1
ATOM 1540 C C . SER A 1 201 ? -18.656 -12.672 6.055 1 96.38 201 SER A C 1
ATOM 1542 O O . SER A 1 201 ? -19.062 -13.773 5.691 1 96.38 201 SER A O 1
ATOM 1544 N N . ASP A 1 202 ? -18.781 -12.359 7.309 1 94.25 202 ASP A N 1
ATOM 1545 C CA . ASP A 1 202 ? -19.219 -13.242 8.375 1 94.25 202 ASP A CA 1
ATOM 1546 C C . ASP A 1 202 ? -20.734 -13.477 8.297 1 94.25 202 ASP A C 1
ATOM 1548 O O . ASP A 1 202 ? -21.234 -14.508 8.758 1 94.25 202 ASP A O 1
ATOM 1552 N N . TYR A 1 203 ? -21.422 -12.5 7.824 1 95.12 203 TYR A N 1
ATOM 1553 C CA . TYR A 1 203 ? -22.875 -12.539 7.703 1 95.12 203 TYR A CA 1
ATOM 1554 C C . TYR A 1 203 ? -23.328 -11.945 6.375 1 95.12 203 TYR A C 1
ATOM 1556 O O . TYR A 1 203 ? -22.797 -10.922 5.93 1 95.12 203 TYR A O 1
ATOM 1564 N N . THR A 1 204 ? -24.297 -12.633 5.695 1 97.81 204 THR A N 1
ATOM 1565 C CA . THR A 1 204 ? -24.703 -12.156 4.379 1 97.81 204 THR A CA 1
ATOM 1566 C C . THR A 1 204 ? -26.219 -12.125 4.258 1 97.81 204 THR A C 1
ATOM 1568 O O . THR A 1 204 ? -26.906 -13.008 4.77 1 97.81 204 THR A O 1
ATOM 1571 N N . ILE A 1 205 ? -26.703 -11.117 3.648 1 98.44 205 ILE A N 1
ATOM 1572 C CA . ILE A 1 205 ? -28.125 -10.914 3.371 1 98.44 205 ILE A CA 1
ATOM 1573 C C . ILE A 1 205 ? -28.328 -10.719 1.871 1 98.44 205 ILE A C 1
ATOM 1575 O O . ILE A 1 205 ? -27.703 -9.844 1.263 1 98.44 205 ILE A O 1
ATOM 1579 N N . PHE A 1 206 ? -29.172 -11.578 1.262 1 98.69 206 PHE A N 1
ATOM 1580 C CA . PHE A 1 206 ? -29.469 -11.469 -0.163 1 98.69 206 PHE A CA 1
ATOM 1581 C C . PHE A 1 206 ? -30.891 -10.984 -0.392 1 98.69 206 PHE A C 1
ATOM 1583 O O . PHE A 1 206 ? -31.844 -11.539 0.17 1 98.69 206 PHE A O 1
ATOM 1590 N N . VAL A 1 207 ? -31.031 -9.953 -1.181 1 98.62 207 VAL A N 1
ATOM 1591 C CA . VAL A 1 207 ? -32.375 -9.453 -1.492 1 98.62 207 VAL A CA 1
ATOM 1592 C C . VAL A 1 207 ? -33 -10.32 -2.57 1 98.62 207 VAL A C 1
ATOM 1594 O O . VAL A 1 207 ? -32.438 -10.508 -3.648 1 98.62 207 VAL A O 1
ATOM 1597 N N . GLU A 1 208 ? -34.156 -10.805 -2.375 1 97.5 208 GLU A N 1
ATOM 1598 C CA . GLU A 1 208 ? -34.844 -11.719 -3.26 1 97.5 208 GLU A CA 1
ATOM 1599 C C . GLU A 1 208 ? -35.125 -11.078 -4.617 1 97.5 208 GLU A C 1
ATOM 1601 O O . GLU A 1 208 ? -35.5 -9.906 -4.695 1 97.5 208 GLU A O 1
ATOM 1606 N N . ASN A 1 209 ? -34.906 -11.898 -5.691 1 96.06 209 ASN A N 1
ATOM 1607 C CA . ASN A 1 209 ? -35.188 -11.531 -7.078 1 96.06 209 ASN A CA 1
ATOM 1608 C C . ASN A 1 209 ? -34.375 -10.312 -7.512 1 96.06 209 ASN A C 1
ATOM 1610 O O . ASN A 1 209 ? -34.781 -9.562 -8.391 1 96.06 209 ASN A O 1
ATOM 1614 N N . GLN A 1 210 ? -33.312 -10.031 -6.828 1 96.69 210 GLN A N 1
ATOM 1615 C CA . GLN A 1 210 ? -32.469 -8.875 -7.117 1 96.69 210 GLN A CA 1
ATOM 1616 C C . GLN A 1 210 ? -31 -9.211 -6.969 1 96.69 210 GLN A C 1
ATOM 1618 O O . GLN A 1 210 ? -30.203 -8.984 -7.887 1 96.69 210 GLN A O 1
ATOM 1623 N N . ALA A 1 211 ? -30.609 -9.836 -5.848 1 97.69 211 ALA A N 1
ATOM 1624 C CA . ALA A 1 211 ? -29.234 -10.156 -5.527 1 97.69 211 ALA A CA 1
ATOM 1625 C C . ALA A 1 211 ? -28.75 -11.359 -6.34 1 97.69 211 ALA A C 1
ATOM 1627 O O . ALA A 1 211 ? -29.5 -12.32 -6.539 1 97.69 211 ALA A O 1
ATOM 1628 N N . GLN A 1 212 ? -27.578 -11.25 -6.848 1 96.94 212 GLN A N 1
ATOM 1629 C CA . GLN A 1 212 ? -26.922 -12.336 -7.574 1 96.94 212 GLN A CA 1
ATOM 1630 C C . GLN A 1 212 ? -25.438 -12.406 -7.23 1 96.94 212 GLN A C 1
ATOM 1632 O O . GLN A 1 212 ? -24.781 -11.375 -7.082 1 96.94 212 GLN A O 1
ATOM 1637 N N . ALA A 1 213 ? -24.922 -13.594 -7.055 1 97.38 213 ALA A N 1
ATOM 1638 C CA . ALA A 1 213 ? -23.484 -13.82 -6.898 1 97.38 213 ALA A CA 1
ATOM 1639 C C . ALA A 1 213 ? -23.047 -15.07 -7.656 1 97.38 213 ALA A C 1
ATOM 1641 O O . ALA A 1 213 ? -23.656 -16.125 -7.539 1 97.38 213 ALA A O 1
ATOM 1642 N N . PHE A 1 214 ? -22.109 -14.984 -8.445 1 96.19 214 PHE A N 1
ATOM 1643 C CA . PHE A 1 214 ? -21.516 -16.109 -9.164 1 96.19 214 PHE A CA 1
ATOM 1644 C C . PHE A 1 214 ? -20.094 -15.797 -9.586 1 96.19 214 PHE A C 1
ATOM 1646 O O . PHE A 1 214 ? -19.719 -14.633 -9.734 1 96.19 214 PHE A O 1
ATOM 1653 N N . LEU A 1 215 ? -19.234 -16.75 -9.734 1 93.94 215 LEU A N 1
ATOM 1654 C CA . LEU A 1 215 ? -17.875 -16.562 -10.203 1 93.94 215 LEU A CA 1
ATOM 1655 C C . LEU A 1 215 ? -17.844 -16.266 -11.703 1 93.94 215 LEU A C 1
ATOM 1657 O O . LEU A 1 215 ? -16.984 -15.523 -12.18 1 93.94 215 LEU A O 1
ATOM 1661 N N . GLY A 1 216 ? -18.688 -16.906 -12.43 1 90.88 216 GLY A N 1
ATOM 1662 C CA . GLY A 1 216 ? -18.922 -16.578 -13.828 1 90.88 216 GLY A CA 1
ATOM 1663 C C . GLY A 1 216 ? -20.375 -16.25 -14.117 1 90.88 216 GLY A C 1
ATOM 1664 O O . GLY A 1 216 ? -21.266 -17.094 -13.945 1 90.88 216 GLY A O 1
ATOM 1665 N N . GLY A 1 217 ? -20.578 -15.039 -14.531 1 89.44 217 GLY A N 1
ATOM 1666 C CA . GLY A 1 217 ? -21.938 -14.664 -14.891 1 89.44 217 GLY A CA 1
ATOM 1667 C C . GLY A 1 217 ? -22.438 -15.352 -16.156 1 89.44 217 GLY A C 1
ATOM 1668 O O . GLY A 1 217 ? -21.672 -16.047 -16.828 1 89.44 217 GLY A O 1
ATOM 1669 N N . PRO A 1 218 ? -23.688 -15.094 -16.484 1 88.44 218 PRO A N 1
ATOM 1670 C CA . PRO A 1 218 ? -24.328 -15.781 -17.609 1 88.44 218 PRO A CA 1
ATOM 1671 C C . PRO A 1 218 ? -23.531 -15.625 -18.906 1 88.44 218 PRO A C 1
ATOM 1673 O O . PRO A 1 218 ? -23.312 -16.594 -19.625 1 88.44 218 PRO A O 1
ATOM 1676 N N . PRO A 1 219 ? -23.031 -14.383 -19.156 1 83.25 219 PRO A N 1
ATOM 1677 C CA . PRO A 1 219 ? -22.25 -14.25 -20.391 1 83.25 219 PRO A CA 1
ATOM 1678 C C . PRO A 1 219 ? -21 -15.117 -20.391 1 83.25 219 PRO A C 1
ATOM 1680 O O . PRO A 1 219 ? -20.672 -15.75 -21.406 1 83.25 219 PRO A O 1
ATOM 1683 N N . LEU A 1 220 ? -20.297 -15.125 -19.297 1 84.88 220 LEU A N 1
ATOM 1684 C CA . LEU A 1 220 ? -19.078 -15.922 -19.203 1 84.88 220 LEU A CA 1
ATOM 1685 C C . LEU A 1 220 ? -19.406 -17.406 -19.266 1 84.88 220 LEU A C 1
ATOM 1687 O O . LEU A 1 220 ? -18.672 -18.188 -19.859 1 84.88 220 LEU A O 1
ATOM 1691 N N . VAL A 1 221 ? -20.484 -17.828 -18.547 1 88.88 221 VAL A N 1
ATOM 1692 C CA . VAL A 1 221 ? -20.906 -19.234 -18.562 1 88.88 221 VAL A CA 1
ATOM 1693 C C . VAL A 1 221 ? -21.203 -19.672 -19.984 1 88.88 221 VAL A C 1
ATOM 1695 O O . VAL A 1 221 ? -20.766 -20.75 -20.422 1 88.88 221 VAL A O 1
ATOM 1698 N N . LYS A 1 222 ? -21.891 -18.828 -20.688 1 87.12 222 LYS A N 1
ATOM 1699 C CA . LYS A 1 222 ? -22.219 -19.141 -22.078 1 87.12 222 LYS A CA 1
ATOM 1700 C C . LYS A 1 222 ? -20.953 -19.297 -22.922 1 87.12 222 LYS A C 1
ATOM 1702 O O . LYS A 1 222 ? -20.828 -20.234 -23.703 1 87.12 222 LYS A O 1
ATOM 1707 N N . MET A 1 223 ? -20.062 -18.406 -22.797 1 81.5 223 MET A N 1
ATOM 1708 C CA . MET A 1 223 ? -18.828 -18.422 -23.578 1 81.5 223 MET A CA 1
ATOM 1709 C C . MET A 1 223 ? -17.969 -19.625 -23.219 1 81.5 223 MET A C 1
ATOM 1711 O O . MET A 1 223 ? -17.375 -20.25 -24.109 1 81.5 223 MET A O 1
ATOM 1715 N N . ALA A 1 224 ? -17.906 -19.938 -21.953 1 82.31 224 ALA A N 1
ATOM 1716 C CA . ALA A 1 224 ? -16.984 -20.953 -21.469 1 82.31 224 ALA A CA 1
ATOM 1717 C C . ALA A 1 224 ? -17.562 -22.359 -21.641 1 82.31 224 ALA A C 1
ATOM 1719 O O . ALA A 1 224 ? -16.828 -23.328 -21.859 1 82.31 224 ALA A O 1
ATOM 1720 N N . THR A 1 225 ? -18.922 -22.547 -21.531 1 87.25 225 THR A N 1
ATOM 1721 C CA . THR A 1 225 ? -19.484 -23.875 -21.438 1 87.25 225 THR A CA 1
ATOM 1722 C C . THR A 1 225 ? -20.562 -24.078 -22.5 1 87.25 225 THR A C 1
ATOM 1724 O O . THR A 1 225 ? -20.984 -25.219 -22.766 1 87.25 225 THR A O 1
ATOM 1727 N N . GLY A 1 226 ? -21 -23 -23.078 1 88.62 226 GLY A N 1
ATOM 1728 C CA . GLY A 1 226 ? -22.109 -23.078 -24.016 1 88.62 226 GLY A CA 1
ATOM 1729 C C . GLY A 1 226 ? -23.469 -23.078 -23.312 1 88.62 226 GLY A C 1
ATOM 1730 O O . GLY A 1 226 ? -24.5 -22.969 -23.969 1 88.62 226 GLY A O 1
ATOM 1731 N N . GLU A 1 227 ? -23.438 -23.141 -22.062 1 93 227 GLU A N 1
ATOM 1732 C CA . GLU A 1 227 ? -24.672 -23.188 -21.281 1 93 227 GLU A CA 1
ATOM 1733 C C . GLU A 1 227 ? -25.344 -21.828 -21.234 1 93 227 GLU A C 1
ATOM 1735 O O . GLU A 1 227 ? -24.703 -20.812 -20.984 1 93 227 GLU A O 1
ATOM 1740 N N . VAL A 1 228 ? -26.672 -21.766 -21.609 1 93.19 228 VAL A N 1
ATOM 1741 C CA . VAL A 1 228 ? -27.469 -20.562 -21.484 1 93.19 228 VAL A CA 1
ATOM 1742 C C . VAL A 1 228 ? -28.312 -20.625 -20.203 1 93.19 228 VAL A C 1
ATOM 1744 O O . VAL A 1 228 ? -29.172 -21.5 -20.062 1 93.19 228 VAL A O 1
ATOM 1747 N N . ILE A 1 229 ? -28.094 -19.781 -19.312 1 94.5 229 ILE A N 1
ATOM 1748 C CA . ILE A 1 229 ? -28.766 -19.781 -18.016 1 94.5 229 ILE A CA 1
ATOM 1749 C C . ILE A 1 229 ? -28.953 -18.344 -17.531 1 94.5 229 ILE A C 1
ATOM 1751 O O . ILE A 1 229 ? -28.094 -17.5 -17.766 1 94.5 229 ILE A O 1
ATOM 1755 N N . GLY A 1 230 ? -30.094 -18.078 -16.953 1 94.12 230 GLY A N 1
ATOM 1756 C CA . GLY A 1 230 ? -30.328 -16.766 -16.406 1 94.12 230 GLY A CA 1
ATOM 1757 C C . GLY A 1 230 ? -29.578 -16.5 -15.117 1 94.12 230 GLY A C 1
ATOM 1758 O O . GLY A 1 230 ? -29.188 -17.453 -14.43 1 94.12 230 GLY A O 1
ATOM 1759 N N . ALA A 1 231 ? -29.422 -15.25 -14.805 1 94.12 231 ALA A N 1
ATOM 1760 C CA . ALA A 1 231 ? -28.672 -14.844 -13.633 1 94.12 231 ALA A CA 1
ATOM 1761 C C . ALA A 1 231 ? -29.312 -15.367 -12.352 1 94.12 231 ALA A C 1
ATOM 1763 O O . ALA A 1 231 ? -28.625 -15.859 -11.453 1 94.12 231 ALA A O 1
ATOM 1764 N N . GLU A 1 232 ? -30.625 -15.227 -12.266 1 95.81 232 GLU A N 1
ATOM 1765 C CA . GLU A 1 232 ? -31.359 -15.664 -11.078 1 95.81 232 GLU A CA 1
ATOM 1766 C C . GLU A 1 232 ? -31.219 -17.172 -10.867 1 95.81 232 GLU A C 1
ATOM 1768 O O . GLU A 1 232 ? -31.062 -17.625 -9.742 1 95.81 232 GLU A O 1
ATOM 1773 N N . GLU A 1 233 ? -31.266 -17.859 -11.945 1 96.5 233 GLU A N 1
ATOM 1774 C CA . GLU A 1 233 ? -31.156 -19.312 -11.867 1 96.5 233 GLU A CA 1
ATOM 1775 C C . GLU A 1 233 ? -29.719 -19.734 -11.57 1 96.5 233 GLU A C 1
ATOM 1777 O O . GLU A 1 233 ? -29.5 -20.766 -10.914 1 96.5 233 GLU A O 1
ATOM 1782 N N . LEU A 1 234 ? -28.859 -18.984 -11.977 1 96.56 234 LEU A N 1
ATOM 1783 C CA . LEU A 1 234 ? -27.438 -19.312 -11.828 1 96.56 234 LEU A CA 1
ATOM 1784 C C . LEU A 1 234 ? -26.969 -19.031 -10.398 1 96.56 234 LEU A C 1
ATOM 1786 O O . LEU A 1 234 ? -26.281 -19.859 -9.797 1 96.56 234 LEU A O 1
ATOM 1790 N N . GLY A 1 235 ? -27.312 -17.906 -9.906 1 97.75 235 GLY A N 1
ATOM 1791 C CA . GLY A 1 235 ? -26.781 -17.5 -8.609 1 97.75 235 GLY A CA 1
ATOM 1792 C C . GLY A 1 235 ? -27.609 -16.422 -7.949 1 97.75 235 GLY A C 1
ATOM 1793 O O . GLY A 1 235 ? -27.062 -15.414 -7.473 1 97.75 235 GLY A O 1
ATOM 1794 N N . GLY A 1 236 ? -28.922 -16.531 -8.016 1 97.56 236 GLY A N 1
ATOM 1795 C CA . GLY A 1 236 ? -29.797 -15.594 -7.352 1 97.56 236 GLY A CA 1
ATOM 1796 C C . GLY A 1 236 ? -29.938 -15.844 -5.863 1 97.56 236 GLY A C 1
ATOM 1797 O O . GLY A 1 236 ? -29.312 -16.766 -5.328 1 97.56 236 GLY A O 1
ATOM 1798 N N . ALA A 1 237 ? -30.688 -14.977 -5.215 1 97.88 237 ALA A N 1
ATOM 1799 C CA . ALA A 1 237 ? -30.859 -15.031 -3.764 1 97.88 237 ALA A CA 1
ATOM 1800 C C . ALA A 1 237 ? -31.375 -16.406 -3.33 1 97.88 237 ALA A C 1
ATOM 1802 O O . ALA A 1 237 ? -30.906 -16.969 -2.35 1 97.88 237 ALA A O 1
ATOM 1803 N N . ASN A 1 238 ? -32.312 -16.938 -4.078 1 96.69 238 ASN A N 1
ATOM 1804 C CA . ASN A 1 238 ? -32.938 -18.219 -3.715 1 96.69 238 ASN A CA 1
ATOM 1805 C C . ASN A 1 238 ? -31.922 -19.359 -3.838 1 96.69 238 ASN A C 1
ATOM 1807 O O . ASN A 1 238 ? -31.906 -20.281 -3.014 1 96.69 238 ASN A O 1
ATOM 1811 N N . VAL A 1 239 ? -31.172 -19.344 -4.898 1 97.38 239 VAL A N 1
ATOM 1812 C CA . VAL A 1 239 ? -30.125 -20.344 -5.07 1 97.38 239 VAL A CA 1
ATOM 1813 C C . VAL A 1 239 ? -29.172 -20.312 -3.879 1 97.38 239 VAL A C 1
ATOM 1815 O O . VAL A 1 239 ? -28.875 -21.359 -3.281 1 97.38 239 VAL A O 1
ATOM 1818 N N . HIS A 1 240 ? -28.75 -19.172 -3.432 1 97.19 240 HIS A N 1
ATOM 1819 C CA . HIS A 1 240 ? -27.75 -19.047 -2.367 1 97.19 240 HIS A CA 1
ATOM 1820 C C . HIS A 1 240 ? -28.375 -19.328 -1.003 1 97.19 240 HIS A C 1
ATOM 1822 O O . HIS A 1 240 ? -27.688 -19.781 -0.087 1 97.19 240 HIS A O 1
ATOM 1828 N N . ALA A 1 241 ? -29.703 -19.156 -0.896 1 95.81 241 ALA A N 1
ATOM 1829 C CA . ALA A 1 241 ? -30.359 -19.391 0.379 1 95.81 241 ALA A CA 1
ATOM 1830 C C . ALA A 1 241 ? -30.703 -20.875 0.548 1 95.81 241 ALA A C 1
ATOM 1832 O O . ALA A 1 241 ? -30.734 -21.391 1.669 1 95.81 241 ALA A O 1
ATOM 1833 N N . THR A 1 242 ? -30.906 -21.609 -0.579 1 95.94 242 THR A N 1
ATOM 1834 C CA . THR A 1 242 ? -31.5 -22.938 -0.44 1 95.94 242 THR A CA 1
ATOM 1835 C C . THR A 1 242 ? -30.562 -24.016 -0.968 1 95.94 242 THR A C 1
ATOM 1837 O O . THR A 1 242 ? -30.656 -25.172 -0.57 1 95.94 242 THR A O 1
ATOM 1840 N N . VAL A 1 243 ? -29.703 -23.609 -1.873 1 96.12 243 VAL A N 1
ATOM 1841 C CA . VAL A 1 243 ? -28.875 -24.609 -2.537 1 96.12 243 VAL A CA 1
ATOM 1842 C C . VAL A 1 243 ? -27.453 -24.531 -2.027 1 96.12 243 VAL A C 1
ATOM 1844 O O . VAL A 1 243 ? -26.922 -25.5 -1.462 1 96.12 243 VAL A O 1
ATOM 1847 N N . THR A 1 244 ? -26.844 -23.359 -2.105 1 94.81 244 THR A N 1
ATOM 1848 C CA . THR A 1 244 ? -25.406 -23.25 -1.836 1 94.81 244 THR A CA 1
ATOM 1849 C C . THR A 1 244 ? -25.156 -22.906 -0.371 1 94.81 244 THR A C 1
ATOM 1851 O O . THR A 1 244 ? -24.062 -23.109 0.144 1 94.81 244 THR A O 1
ATOM 1854 N N . GLY A 1 245 ? -26.172 -22.234 0.307 1 93.62 245 GLY A N 1
ATOM 1855 C CA . GLY A 1 245 ? -26.016 -21.828 1.691 1 93.62 245 GLY A CA 1
ATOM 1856 C C . GLY A 1 245 ? -25.172 -20.578 1.844 1 93.62 245 GLY A C 1
ATOM 1857 O O . GLY A 1 245 ? -24.719 -20.25 2.947 1 93.62 245 GLY A O 1
ATOM 1858 N N . LEU A 1 246 ? -24.875 -19.844 0.806 1 95.12 246 LEU A N 1
ATOM 1859 C CA . LEU A 1 246 ? -24.094 -18.609 0.859 1 95.12 246 LEU A CA 1
ATOM 1860 C C . LEU A 1 246 ? -24.875 -17.5 1.542 1 95.12 246 LEU A C 1
ATOM 1862 O O . LEU A 1 246 ? -24.297 -16.656 2.229 1 95.12 246 LEU A O 1
ATOM 1866 N N . ALA A 1 247 ? -26.141 -17.469 1.385 1 96.69 247 ALA A N 1
ATOM 1867 C CA . ALA A 1 247 ? -26.984 -16.469 2.02 1 96.69 247 ALA A CA 1
ATOM 1868 C C . ALA A 1 247 ? -27.375 -16.891 3.432 1 96.69 247 ALA A C 1
ATOM 1870 O O . ALA A 1 247 ? -27.953 -17.969 3.625 1 96.69 247 ALA A O 1
ATOM 1871 N N . ASP A 1 248 ? -27.031 -16.094 4.395 1 96 248 ASP A N 1
ATOM 1872 C CA . ASP A 1 248 ? -27.469 -16.359 5.762 1 96 248 ASP A CA 1
ATOM 1873 C C . ASP A 1 248 ? -28.906 -15.922 5.98 1 96 248 ASP A C 1
ATOM 1875 O O . ASP A 1 248 ? -29.641 -16.516 6.781 1 96 248 ASP A O 1
ATOM 1879 N N . GLN A 1 249 ? -29.25 -14.852 5.289 1 96.75 249 GLN A N 1
ATOM 1880 C CA . GLN A 1 249 ? -30.625 -14.359 5.289 1 96.75 249 GLN A CA 1
ATOM 1881 C C . GLN A 1 249 ? -31.078 -14 3.875 1 96.75 249 GLN A C 1
ATOM 1883 O O . GLN A 1 249 ? -30.266 -13.617 3.037 1 96.75 249 GLN A O 1
ATOM 1888 N N . ILE A 1 250 ? -32.312 -14.203 3.643 1 97.88 250 ILE A N 1
ATOM 1889 C CA . ILE A 1 250 ? -32.969 -13.711 2.428 1 97.88 250 ILE A CA 1
ATOM 1890 C C . ILE A 1 250 ? -33.969 -12.625 2.781 1 97.88 250 ILE A C 1
ATOM 1892 O O . ILE A 1 250 ? -34.719 -12.75 3.758 1 97.88 250 ILE A O 1
ATOM 1896 N N . ALA A 1 251 ? -33.875 -11.523 2.164 1 98.56 251 ALA A N 1
ATOM 1897 C CA . ALA A 1 251 ? -34.781 -10.406 2.396 1 98.56 251 ALA A CA 1
ATOM 1898 C C . ALA A 1 251 ? -35.812 -10.273 1.267 1 98.56 251 ALA A C 1
ATOM 1900 O O . ALA A 1 251 ? -35.469 -10.453 0.094 1 98.56 251 ALA A O 1
ATOM 1901 N N . ILE A 1 252 ? -37.062 -9.914 1.523 1 97.69 252 ILE A N 1
ATOM 1902 C CA . ILE A 1 252 ? -38.125 -9.859 0.535 1 97.69 252 ILE A CA 1
ATOM 1903 C C . ILE A 1 252 ? -38 -8.586 -0.293 1 97.69 252 ILE A C 1
ATOM 1905 O O . ILE A 1 252 ? -38.5 -8.516 -1.413 1 97.69 252 ILE A O 1
ATOM 1909 N N . ASP A 1 253 ? -37.406 -7.621 0.268 1 97.62 253 ASP A N 1
ATOM 1910 C CA . ASP A 1 253 ? -37.094 -6.367 -0.407 1 97.62 253 ASP A CA 1
ATOM 1911 C C . ASP A 1 253 ? -35.969 -5.637 0.298 1 97.62 253 ASP A C 1
ATOM 1913 O O . ASP A 1 253 ? -35.344 -6.168 1.233 1 97.62 253 ASP A O 1
ATOM 1917 N N . GLU A 1 254 ? -35.594 -4.5 -0.169 1 98.31 254 GLU A N 1
ATOM 1918 C CA . GLU A 1 254 ? -34.438 -3.789 0.347 1 98.31 254 GLU A CA 1
ATOM 1919 C C . GLU A 1 254 ? -34.688 -3.279 1.764 1 98.31 254 GLU A C 1
ATOM 1921 O O . GLU A 1 254 ? -33.75 -3.219 2.576 1 98.31 254 GLU A O 1
ATOM 1926 N N . PHE A 1 255 ? -35.906 -2.855 2.084 1 98.25 255 PHE A N 1
ATOM 1927 C CA . PHE A 1 255 ? -36.219 -2.406 3.436 1 98.25 255 PHE A CA 1
ATOM 1928 C C . PHE A 1 255 ? -36.031 -3.537 4.438 1 98.25 255 PHE A C 1
ATOM 1930 O O . PHE A 1 255 ? -35.469 -3.336 5.516 1 98.25 255 PHE A O 1
ATOM 1937 N N . ASP A 1 256 ? -36.531 -4.688 4.055 1 98.31 256 ASP A N 1
ATOM 1938 C CA . ASP A 1 256 ? -36.344 -5.875 4.883 1 98.31 256 ASP A CA 1
ATOM 1939 C C . ASP A 1 256 ? -34.844 -6.188 5.082 1 98.31 256 ASP A C 1
ATOM 1941 O O . ASP A 1 256 ? -34.438 -6.562 6.18 1 98.31 256 ASP A O 1
ATOM 1945 N N . ALA A 1 257 ? -34.062 -6.09 4.035 1 98.75 257 ALA A N 1
ATOM 1946 C CA . ALA A 1 257 ? -32.625 -6.332 4.113 1 98.75 257 ALA A CA 1
ATOM 1947 C C . ALA A 1 257 ? -31.984 -5.398 5.125 1 98.75 257 ALA A C 1
ATOM 1949 O O . ALA A 1 257 ? -31.125 -5.824 5.906 1 98.75 257 ALA A O 1
ATOM 1950 N N . ILE A 1 258 ? -32.344 -4.152 5.102 1 98.62 258 ILE A N 1
ATOM 1951 C CA . ILE A 1 258 ? -31.812 -3.148 6.012 1 98.62 258 ILE A CA 1
ATOM 1952 C C . ILE A 1 258 ? -32.188 -3.5 7.449 1 98.62 258 ILE A C 1
ATOM 1954 O O . ILE A 1 258 ? -31.344 -3.424 8.352 1 98.62 258 ILE A O 1
ATOM 1958 N N . VAL A 1 259 ? -33.375 -3.902 7.664 1 98.12 259 VAL A N 1
ATOM 1959 C CA . VAL A 1 259 ? -33.844 -4.293 8.992 1 98.12 259 VAL A CA 1
ATOM 1960 C C . VAL A 1 259 ? -33 -5.473 9.5 1 98.12 259 VAL A C 1
ATOM 1962 O O . VAL A 1 259 ? -32.562 -5.473 10.648 1 98.12 259 VAL A O 1
ATOM 1965 N N . LYS A 1 260 ? -32.812 -6.438 8.648 1 98.31 260 LYS A N 1
ATOM 1966 C CA . LYS A 1 260 ? -32.062 -7.629 9.023 1 98.31 260 LYS A CA 1
ATOM 1967 C C . LYS A 1 260 ? -30.609 -7.281 9.344 1 98.31 260 LYS A C 1
ATOM 1969 O O . LYS A 1 260 ? -30 -7.871 10.25 1 98.31 260 LYS A O 1
ATOM 1974 N N . ALA A 1 261 ? -30.047 -6.367 8.594 1 98.56 261 ALA A N 1
ATOM 1975 C CA . ALA A 1 261 ? -28.688 -5.918 8.883 1 98.56 261 ALA A CA 1
ATOM 1976 C C . ALA A 1 261 ? -28.609 -5.234 10.25 1 98.56 261 ALA A C 1
ATOM 1978 O O . ALA A 1 261 ? -27.672 -5.465 11.016 1 98.56 261 ALA A O 1
ATOM 1979 N N . ARG A 1 262 ? -29.531 -4.363 10.516 1 98.12 262 ARG A N 1
ATOM 1980 C CA . ARG A 1 262 ? -29.578 -3.697 11.812 1 98.12 262 ARG A CA 1
ATOM 1981 C C . ARG A 1 262 ? -29.766 -4.707 12.938 1 98.12 262 ARG A C 1
ATOM 1983 O O . ARG A 1 262 ? -29.172 -4.551 14.016 1 98.12 262 ARG A O 1
ATOM 1990 N N . GLU A 1 263 ? -30.594 -5.73 12.703 1 96.94 263 GLU A N 1
ATOM 1991 C CA . GLU A 1 263 ? -30.75 -6.812 13.672 1 96.94 263 GLU A CA 1
ATOM 1992 C C . GLU A 1 263 ? -29.422 -7.52 13.93 1 96.94 263 GLU A C 1
ATOM 1994 O O . GLU A 1 263 ? -29.078 -7.812 15.078 1 96.94 263 GLU A O 1
ATOM 1999 N N . TRP A 1 264 ? -28.703 -7.801 12.875 1 96.56 264 TRP A N 1
ATOM 2000 C CA . TRP A 1 264 ? -27.391 -8.43 13.023 1 96.56 264 TRP A CA 1
ATOM 2001 C C . TRP A 1 264 ? -26.469 -7.582 13.898 1 96.56 264 TRP A C 1
ATOM 2003 O O . TRP A 1 264 ? -25.828 -8.094 14.82 1 96.56 264 TRP A O 1
ATOM 2013 N N . VAL A 1 265 ? -26.422 -6.273 13.633 1 97.06 265 VAL A N 1
ATOM 2014 C CA . VAL A 1 265 ? -25.578 -5.383 14.406 1 97.06 265 VAL A CA 1
ATOM 2015 C C . VAL A 1 265 ? -25.969 -5.434 15.883 1 97.06 265 VAL A C 1
ATOM 2017 O O . VAL A 1 265 ? -25.109 -5.422 16.766 1 97.06 265 VAL A O 1
ATOM 2020 N N . SER A 1 266 ? -27.234 -5.527 16.141 1 94.25 266 SER A N 1
ATOM 2021 C CA . SER A 1 266 ? -27.75 -5.531 17.516 1 94.25 266 SER A CA 1
ATOM 2022 C C . SER A 1 266 ? -27.297 -6.781 18.266 1 94.25 266 SER A C 1
ATOM 2024 O O . SER A 1 266 ? -27.328 -6.812 19.5 1 94.25 266 SER A O 1
ATOM 2026 N N . THR A 1 267 ? -26.922 -7.836 17.531 1 93.12 267 THR A N 1
ATOM 2027 C CA . THR A 1 267 ? -26.5 -9.078 18.172 1 93.12 267 THR A CA 1
ATOM 2028 C C . THR A 1 267 ? -25.016 -9.016 18.562 1 93.12 267 THR A C 1
ATOM 2030 O O . THR A 1 267 ? -24.531 -9.844 19.344 1 93.12 267 THR A O 1
ATOM 2033 N N . LEU A 1 268 ? -24.344 -8.109 17.984 1 93.19 268 LEU A N 1
ATOM 2034 C CA . LEU A 1 268 ? -22.906 -8.031 18.234 1 93.19 268 LEU A CA 1
ATOM 2035 C C . LEU A 1 268 ? -22.625 -7.68 19.703 1 93.19 268 LEU A C 1
ATOM 2037 O O . LEU A 1 268 ? -23.375 -6.898 20.297 1 93.19 268 LEU A O 1
ATOM 2041 N N . ARG A 1 269 ? -21.703 -8.422 20.234 1 80.38 269 ARG A N 1
ATOM 2042 C CA . ARG A 1 269 ? -21.359 -8.234 21.641 1 80.38 269 ARG A CA 1
ATOM 2043 C C . ARG A 1 269 ? -20.984 -6.781 21.922 1 80.38 269 ARG A C 1
ATOM 2045 O O . ARG A 1 269 ? -20.344 -6.129 21.109 1 80.38 269 ARG A O 1
ATOM 2052 N N . GLU A 1 270 ? -21.594 -6.477 22.984 1 69.31 270 GLU A N 1
ATOM 2053 C CA . GLU A 1 270 ? -21.312 -5.117 23.422 1 69.31 270 GLU A CA 1
ATOM 2054 C C . GLU A 1 270 ? -19.859 -4.98 23.875 1 69.31 270 GLU A C 1
ATOM 2056 O O . GLU A 1 270 ? -19.312 -5.879 24.531 1 69.31 270 GLU A O 1
ATOM 2061 N N . ARG A 1 271 ? -19.172 -4.16 23.156 1 61.66 271 ARG A N 1
ATOM 2062 C CA . ARG A 1 271 ? -17.812 -3.902 23.609 1 61.66 271 ARG A CA 1
ATOM 2063 C C . ARG A 1 271 ? -17.812 -3.152 24.938 1 61.66 271 ARG A C 1
ATOM 2065 O O . ARG A 1 271 ? -18.688 -2.326 25.188 1 61.66 271 ARG A O 1
ATOM 2072 N N . ALA A 1 272 ? -17.109 -3.871 25.906 1 57.75 272 ALA A N 1
ATOM 2073 C CA . ALA A 1 272 ? -16.938 -3.154 27.172 1 57.75 272 ALA A CA 1
ATOM 2074 C C . ALA A 1 272 ? -16.422 -1.74 26.938 1 57.75 272 ALA A C 1
ATOM 2076 O O . ALA A 1 272 ? -15.492 -1.537 26.141 1 57.75 272 ALA A O 1
ATOM 2077 N N . VAL A 1 273 ? -17.203 -0.826 26.875 1 56.97 273 VAL A N 1
ATOM 2078 C CA . VAL A 1 273 ? -16.734 0.55 26.719 1 56.97 273 VAL A CA 1
ATOM 2079 C C . VAL A 1 273 ? -15.688 0.863 27.781 1 56.97 273 VAL A C 1
ATOM 2081 O O . VAL A 1 273 ? -15.945 0.727 28.969 1 56.97 273 VAL A O 1
ATOM 2084 N N . PRO A 1 274 ? -14.352 0.799 27.344 1 54.94 274 PRO A N 1
ATOM 2085 C CA . PRO A 1 274 ? -13.422 1.19 28.406 1 54.94 274 PRO A CA 1
ATOM 2086 C C . PRO A 1 274 ? -13.875 2.436 29.156 1 54.94 274 PRO A C 1
ATOM 2088 O O . PRO A 1 274 ? -14.422 3.363 28.562 1 54.94 274 PRO A O 1
ATOM 2091 N N . LEU A 1 275 ? -14.43 2.24 30.328 1 50.88 275 LEU A N 1
ATOM 2092 C CA . LEU A 1 275 ? -14.828 3.275 31.266 1 50.88 275 LEU A CA 1
ATOM 2093 C C . LEU A 1 275 ? -13.789 4.391 31.328 1 50.88 275 LEU A C 1
ATOM 2095 O O . LEU A 1 275 ? -12.859 4.336 32.125 1 50.88 275 LEU A O 1
ATOM 2099 N N . HIS A 1 276 ? -12.953 4.703 30.312 1 53.81 276 HIS A N 1
ATOM 2100 C CA . HIS A 1 276 ? -12.117 5.805 30.781 1 53.81 276 HIS A CA 1
ATOM 2101 C C . HIS A 1 276 ? -12.961 6.992 31.219 1 53.81 276 HIS A C 1
ATOM 2103 O O . HIS A 1 276 ? -14.117 7.125 30.812 1 53.81 276 HIS A O 1
ATOM 2109 N N . SER A 1 277 ? -12.453 7.672 32.344 1 59.88 277 SER A N 1
ATOM 2110 C CA . SER A 1 277 ? -12.906 8.891 33 1 59.88 277 SER A CA 1
ATOM 2111 C C . SER A 1 277 ? -13.086 10.023 32 1 59.88 277 SER A C 1
ATOM 2113 O O . SER A 1 277 ? -12.188 10.844 31.812 1 59.88 277 SER A O 1
ATOM 2115 N N . LEU A 1 278 ? -14.031 9.828 31.031 1 79.31 278 LEU A N 1
ATOM 2116 C CA . LEU A 1 278 ? -14.375 10.953 30.156 1 79.31 278 LEU A CA 1
ATOM 2117 C C . LEU A 1 278 ? -14.969 12.102 30.969 1 79.31 278 LEU A C 1
ATOM 2119 O O . LEU A 1 278 ? -15.805 11.883 31.844 1 79.31 278 LEU A O 1
ATOM 2123 N N . LEU A 1 279 ? -14.281 13.266 30.766 1 86.5 279 LEU A N 1
ATOM 2124 C CA . LEU A 1 279 ? -14.875 14.461 31.359 1 86.5 279 LEU A CA 1
ATOM 2125 C C . LEU A 1 279 ? -16.156 14.844 30.641 1 86.5 279 LEU A C 1
ATOM 2127 O O . LEU A 1 279 ? -16.406 14.391 29.516 1 86.5 279 LEU A O 1
ATOM 2131 N N . SER A 1 280 ? -16.938 15.547 31.312 1 91.12 280 SER A N 1
ATOM 2132 C CA . SER A 1 280 ? -18.109 16.109 30.641 1 91.12 280 SER A CA 1
ATOM 2133 C C . SER A 1 280 ? -17.688 17.062 29.516 1 91.12 280 SER A C 1
ATOM 2135 O O . SER A 1 280 ? -16.844 17.938 29.719 1 91.12 280 SER A O 1
ATOM 2137 N N . PRO A 1 281 ? -18.25 16.812 28.406 1 94.19 281 PRO A N 1
ATOM 2138 C CA . PRO A 1 281 ? -17.922 17.719 27.312 1 94.19 281 PRO A CA 1
ATOM 2139 C C . PRO A 1 281 ? -18.266 19.172 27.609 1 94.19 281 PRO A C 1
ATOM 2141 O O . PRO A 1 281 ? -19.266 19.453 28.266 1 94.19 281 PRO A O 1
ATOM 2144 N N . ALA A 1 282 ? -17.422 20.078 27.203 1 95.44 282 ALA A N 1
ATOM 2145 C CA . ALA A 1 282 ? -17.672 21.5 27.328 1 95.44 282 ALA A CA 1
ATOM 2146 C C . ALA A 1 282 ? -17.438 22.219 26 1 95.44 282 ALA A C 1
ATOM 2148 O O . ALA A 1 282 ? -16.5 21.906 25.281 1 95.44 282 ALA A O 1
ATOM 2149 N N . GLU A 1 283 ? -18.375 23.094 25.719 1 96.88 283 GLU A N 1
ATOM 2150 C CA . GLU A 1 283 ? -18.188 23.906 24.516 1 96.88 283 GLU A CA 1
ATOM 2151 C C . GLU A 1 283 ? -16.984 24.828 24.656 1 96.88 283 GLU A C 1
ATOM 2153 O O . GLU A 1 283 ? -16.703 25.312 25.75 1 96.88 283 GLU A O 1
ATOM 2158 N N . PRO A 1 284 ? -16.297 25.078 23.516 1 97.88 284 PRO A N 1
ATOM 2159 C CA . PRO A 1 284 ? -15.289 26.141 23.578 1 97.88 284 PRO A CA 1
ATOM 2160 C C . PRO A 1 284 ? -15.875 27.484 24 1 97.88 284 PRO A C 1
ATOM 2162 O O . PRO A 1 284 ? -17.047 27.766 23.766 1 97.88 284 PRO A O 1
ATOM 2165 N N . ARG A 1 285 ? -15.086 28.312 24.547 1 97.38 285 ARG A N 1
ATOM 2166 C CA . ARG A 1 285 ? -15.539 29.625 25 1 97.38 285 ARG A CA 1
ATOM 2167 C C . ARG A 1 285 ? -15.781 30.547 23.812 1 97.38 285 ARG A C 1
ATOM 2169 O O . ARG A 1 285 ? -16.453 31.578 23.953 1 97.38 285 ARG A O 1
ATOM 2176 N N . TYR A 1 286 ? -15.234 30.234 22.703 1 97.19 286 TYR A N 1
ATOM 2177 C CA . TYR A 1 286 ? -15.328 31.047 21.5 1 97.19 286 TYR A CA 1
ATOM 2178 C C . TYR A 1 286 ? -15.969 30.266 20.359 1 97.19 286 TYR A C 1
ATOM 2180 O O . TYR A 1 286 ? -15.727 29.062 20.219 1 97.19 286 TYR A O 1
ATOM 2188 N N . PRO A 1 287 ? -16.719 30.953 19.531 1 96.38 287 PRO A N 1
ATOM 2189 C CA . PRO A 1 287 ? -17.5 30.234 18.516 1 96.38 287 PRO A CA 1
ATOM 2190 C C . PRO A 1 287 ? -16.625 29.703 17.375 1 96.38 287 PRO A C 1
ATOM 2192 O O . PRO A 1 287 ? -15.664 30.359 16.969 1 96.38 287 PRO A O 1
ATOM 2195 N N . ALA A 1 288 ? -17.078 28.594 16.812 1 96.69 288 ALA A N 1
ATOM 2196 C CA . ALA A 1 288 ? -16.375 27.953 15.711 1 96.69 288 ALA A CA 1
ATOM 2197 C C . ALA A 1 288 ? -16.328 28.859 14.484 1 96.69 288 ALA A C 1
ATOM 2199 O O . ALA A 1 288 ? -15.383 28.812 13.703 1 96.69 288 ALA A O 1
ATOM 2200 N N . GLN A 1 289 ? -17.328 29.734 14.273 1 95.75 289 GLN A N 1
ATOM 2201 C CA . GLN A 1 289 ? -17.406 30.641 13.133 1 95.75 289 GLN A CA 1
ATOM 2202 C C . GLN A 1 289 ? -16.203 31.578 13.086 1 95.75 289 GLN A C 1
ATOM 2204 O O . GLN A 1 289 ? -15.828 32.062 12.023 1 95.75 289 GLN A O 1
ATOM 2209 N N . ASP A 1 290 ? -15.57 31.781 14.273 1 96.69 290 ASP A N 1
ATOM 2210 C CA . ASP A 1 290 ? -14.422 32.688 14.375 1 96.69 290 ASP A CA 1
ATOM 2211 C C . ASP A 1 290 ? -13.25 32.156 13.547 1 96.69 290 ASP A C 1
ATOM 2213 O O . ASP A 1 290 ? -12.344 32.938 13.195 1 96.69 290 ASP A O 1
ATOM 2217 N N . LEU A 1 291 ? -13.25 30.859 13.227 1 97.38 291 LEU A N 1
ATOM 2218 C CA . LEU A 1 291 ? -12.164 30.266 12.453 1 97.38 291 LEU A CA 1
ATOM 2219 C C . LEU A 1 291 ? -12.031 30.938 11.094 1 97.38 291 LEU A C 1
ATOM 2221 O O . LEU A 1 291 ? -10.922 31.078 10.57 1 97.38 291 LEU A O 1
ATOM 2225 N N . LEU A 1 292 ? -13.156 31.422 10.516 1 96.94 292 LEU A N 1
ATOM 2226 C CA . LEU A 1 292 ? -13.156 32.062 9.203 1 96.94 292 LEU A CA 1
ATOM 2227 C C . LEU A 1 292 ? -12.586 33.469 9.273 1 96.94 292 LEU A C 1
ATOM 2229 O O . LEU A 1 292 ? -12.141 34 8.266 1 96.94 292 LEU A O 1
ATOM 2233 N N . TYR A 1 293 ? -12.641 34.031 10.492 1 95.5 293 TYR A N 1
ATOM 2234 C CA . TYR A 1 293 ? -12.008 35.344 10.711 1 95.5 293 TYR A CA 1
ATOM 2235 C C . TYR A 1 293 ? -10.508 35.188 10.938 1 95.5 293 TYR A C 1
ATOM 2237 O O . TYR A 1 293 ? -9.719 36.031 10.523 1 95.5 293 TYR A O 1
ATOM 2245 N N . LEU A 1 294 ? -10.18 34.156 11.57 1 94.94 294 LEU A N 1
ATOM 2246 C CA . LEU A 1 294 ? -8.836 33.969 12.109 1 94.94 294 LEU A CA 1
ATOM 2247 C C . LEU A 1 294 ? -7.859 33.531 11.016 1 94.94 294 LEU A C 1
ATOM 2249 O O . LEU A 1 294 ? -6.727 34.031 10.969 1 94.94 294 LEU A O 1
ATOM 2253 N N . VAL A 1 295 ? -8.242 32.562 10.211 1 95.5 295 VAL A N 1
ATOM 2254 C CA . VAL A 1 295 ? -7.34 31.969 9.227 1 95.5 295 VAL A CA 1
ATOM 2255 C C . VAL A 1 295 ? -7.656 32.531 7.836 1 95.5 295 VAL A C 1
ATOM 2257 O O . VAL A 1 295 ? -8.781 32.406 7.348 1 95.5 295 VAL A O 1
ATOM 2260 N N . ASN A 1 296 ? -6.688 33.188 7.238 1 94.94 296 ASN A N 1
ATOM 2261 C CA . ASN A 1 296 ? -6.832 33.656 5.859 1 94.94 296 ASN A CA 1
ATOM 2262 C C . ASN A 1 296 ? -6.742 32.469 4.879 1 94.94 296 ASN A C 1
ATOM 2264 O O . ASN A 1 296 ? -5.922 31.578 5.051 1 94.94 296 ASN A O 1
ATOM 2268 N N . PRO A 1 297 ? -7.551 32.5 3.84 1 94.62 297 PRO A N 1
ATOM 2269 C CA . PRO A 1 297 ? -7.473 31.406 2.865 1 94.62 297 PRO A CA 1
ATOM 2270 C C . PRO A 1 297 ? -6.152 31.391 2.102 1 94.62 297 PRO A C 1
ATOM 2272 O O . PRO A 1 297 ? -5.793 30.375 1.499 1 94.62 297 PRO A O 1
ATOM 2275 N N . ASP A 1 298 ? -5.523 32.5 2.049 1 93.88 298 ASP A N 1
ATOM 2276 C CA . ASP A 1 298 ? -4.152 32.5 1.552 1 93.88 298 ASP A CA 1
ATOM 2277 C C . ASP A 1 298 ? -3.182 31.953 2.588 1 93.88 298 ASP A C 1
ATOM 2279 O O . ASP A 1 298 ? -2.816 32.625 3.545 1 93.88 298 ASP A O 1
ATOM 2283 N N . ILE A 1 299 ? -2.709 30.703 2.33 1 91.19 299 ILE A N 1
ATOM 2284 C CA . ILE A 1 299 ? -1.967 29.938 3.328 1 91.19 299 ILE A CA 1
ATOM 2285 C C . ILE A 1 299 ? -0.634 30.625 3.617 1 91.19 299 ILE A C 1
ATOM 2287 O O . ILE A 1 299 ? 0.075 30.234 4.555 1 91.19 299 ILE A O 1
ATOM 2291 N N . ARG A 1 300 ? -0.184 31.797 2.777 1 91.12 300 ARG A N 1
ATOM 2292 C CA . ARG A 1 300 ? 1.055 32.531 2.992 1 91.12 300 ARG A CA 1
ATOM 2293 C C . ARG A 1 300 ? 0.907 33.531 4.141 1 91.12 300 ARG A C 1
ATOM 2295 O O . ARG A 1 300 ? 1.903 34.031 4.68 1 91.12 300 ARG A O 1
ATOM 2302 N N . LYS A 1 301 ? -0.263 33.75 4.469 1 93.31 301 LYS A N 1
ATOM 2303 C CA . LYS A 1 301 ? -0.524 34.688 5.551 1 93.31 301 LYS A CA 1
ATOM 2304 C C . LYS A 1 301 ? -0.553 34 6.902 1 93.31 301 LYS A C 1
ATOM 2306 O O . LYS A 1 301 ? -1.311 33.031 7.094 1 93.31 301 LYS A O 1
ATOM 2311 N N . PRO A 1 302 ? 0.252 34.469 7.777 1 92.75 302 PRO A N 1
ATOM 2312 C CA . PRO A 1 302 ? 0.32 33.812 9.086 1 92.75 302 PRO A CA 1
ATOM 2313 C C . PRO A 1 302 ? -0.946 34.031 9.914 1 92.75 302 PRO A C 1
ATOM 2315 O O . PRO A 1 302 ? -1.712 34.969 9.664 1 92.75 302 PRO A O 1
ATOM 2318 N N . PHE A 1 303 ? -1.227 33.25 10.758 1 94 303 PHE A N 1
ATOM 2319 C CA . PHE A 1 303 ? -2.293 33.344 11.742 1 94 303 PHE A CA 1
ATOM 2320 C C . PHE A 1 303 ? -1.859 32.719 13.07 1 94 303 PHE A C 1
ATOM 2322 O O . PHE A 1 303 ? -0.851 32 13.133 1 94 303 PHE A O 1
ATOM 2329 N N . ASP A 1 304 ? -2.564 33.062 14.109 1 95.62 304 ASP A N 1
ATOM 2330 C CA . ASP A 1 304 ? -2.264 32.531 15.438 1 95.62 304 ASP A CA 1
ATOM 2331 C C . ASP A 1 304 ? -2.953 31.188 15.68 1 95.62 304 ASP A C 1
ATOM 2333 O O . ASP A 1 304 ? -4.16 31.141 15.93 1 95.62 304 ASP A O 1
ATOM 2337 N N . MET A 1 305 ? -2.158 30.078 15.656 1 97.31 305 MET A N 1
ATOM 2338 C CA . MET A 1 305 ? -2.693 28.734 15.828 1 97.31 305 MET A CA 1
ATOM 2339 C C . MET A 1 305 ? -3.328 28.562 17.203 1 97.31 305 MET A C 1
ATOM 2341 O O . MET A 1 305 ? -4.281 27.797 17.375 1 97.31 305 MET A O 1
ATOM 2345 N N . LEU A 1 306 ? -2.805 29.203 18.188 1 97.25 306 LEU A N 1
ATOM 2346 C CA . LEU A 1 306 ? -3.398 29.125 19.516 1 97.25 306 LEU A CA 1
ATOM 2347 C C . LEU A 1 306 ? -4.852 29.578 19.484 1 97.25 306 LEU A C 1
ATOM 2349 O O . LEU A 1 306 ? -5.711 28.984 20.125 1 97.25 306 LEU A O 1
ATOM 2353 N N . GLU A 1 307 ? -5.141 30.672 18.75 1 97.19 307 GLU A N 1
ATOM 2354 C CA . GLU A 1 307 ? -6.5 31.172 18.609 1 97.19 307 GLU A CA 1
ATOM 2355 C C . GLU A 1 307 ? -7.41 30.141 17.953 1 97.19 307 GLU A C 1
ATOM 2357 O O . GLU A 1 307 ? -8.594 30.047 18.281 1 97.19 307 GLU A O 1
ATOM 2362 N N . VAL A 1 308 ? -6.859 29.391 17 1 97.75 308 VAL A N 1
ATOM 2363 C CA . VAL A 1 308 ? -7.602 28.297 16.375 1 97.75 308 VAL A CA 1
ATOM 2364 C C . VAL A 1 308 ? -7.957 27.234 17.406 1 97.75 308 VAL A C 1
ATOM 2366 O O . VAL A 1 308 ? -9.109 26.812 17.5 1 97.75 308 VAL A O 1
ATOM 2369 N N . LEU A 1 309 ? -7.016 26.844 18.25 1 98.44 309 LEU A N 1
ATOM 2370 C CA . LEU A 1 309 ? -7.188 25.797 19.25 1 98.44 309 LEU A CA 1
ATOM 2371 C C . LEU A 1 309 ? -8.266 26.203 20.266 1 98.44 309 LEU A C 1
ATOM 2373 O O . LEU A 1 309 ? -9.047 25.359 20.703 1 98.44 309 LEU A O 1
ATOM 2377 N N . LEU A 1 310 ? -8.359 27.5 20.562 1 98.19 310 LEU A N 1
ATOM 2378 C CA . LEU A 1 310 ? -9.32 28 21.547 1 98.19 310 LEU A CA 1
ATOM 2379 C C . LEU A 1 310 ? -10.75 27.781 21.062 1 98.19 310 LEU A C 1
ATOM 2381 O O . LEU A 1 310 ? -11.695 27.812 21.844 1 98.19 310 LEU A O 1
ATOM 2385 N N . ARG A 1 311 ? -10.938 27.594 19.781 1 98 311 ARG A N 1
ATOM 2386 C CA . ARG A 1 311 ? -12.258 27.375 19.203 1 98 311 ARG A CA 1
ATOM 2387 C C . ARG A 1 311 ? -12.555 25.891 19.047 1 98 311 ARG A C 1
ATOM 2389 O O . ARG A 1 311 ? -13.648 25.516 18.641 1 98 311 ARG A O 1
ATOM 2396 N N . ILE A 1 312 ? -11.641 25.016 19.406 1 98.38 312 ILE A N 1
ATOM 2397 C CA . ILE A 1 312 ? -11.773 23.578 19.156 1 98.38 312 ILE A CA 1
ATOM 2398 C C . ILE A 1 312 ? -11.828 22.828 20.484 1 98.38 312 ILE A C 1
ATOM 2400 O O . ILE A 1 312 ? -12.617 21.906 20.641 1 98.38 312 ILE A O 1
ATOM 2404 N N . VAL A 1 313 ? -11.039 23.219 21.531 1 98.25 313 VAL A N 1
ATOM 2405 C CA . VAL A 1 313 ? -10.852 22.438 22.734 1 98.25 313 VAL A CA 1
ATOM 2406 C C . VAL A 1 313 ? -11.922 22.797 23.766 1 98.25 313 VAL A C 1
ATOM 2408 O O . VAL A 1 313 ? -12.469 23.906 23.734 1 98.25 313 VAL A O 1
ATOM 2411 N N . ASP A 1 314 ? -12.18 21.891 24.672 1 97.62 314 ASP A N 1
ATOM 2412 C CA . ASP A 1 314 ? -13.211 22.047 25.688 1 97.62 314 ASP A CA 1
ATOM 2413 C C . ASP A 1 314 ? -12.891 23.234 26.594 1 97.62 314 ASP A C 1
ATOM 2415 O O . ASP A 1 314 ? -11.805 23.312 27.172 1 97.62 314 ASP A O 1
ATOM 2419 N N . ASP A 1 315 ? -13.867 24.172 26.641 1 97.5 315 ASP A N 1
ATOM 2420 C CA . ASP A 1 315 ? -13.852 25.328 27.531 1 97.5 315 ASP A CA 1
ATOM 2421 C C . ASP A 1 315 ? -12.625 26.203 27.297 1 97.5 315 ASP A C 1
ATOM 2423 O O . ASP A 1 315 ? -12.188 26.922 28.188 1 97.5 315 ASP A O 1
ATOM 2427 N N . SER A 1 316 ? -11.992 26 26.109 1 98.06 316 SER A N 1
ATOM 2428 C CA . SER A 1 316 ? -10.797 26.734 25.719 1 98.06 316 SER A CA 1
ATOM 2429 C C . SER A 1 316 ? -9.711 26.625 26.781 1 98.06 316 SER A C 1
ATOM 2431 O O . SER A 1 316 ? -9.078 27.625 27.141 1 98.06 316 SER A O 1
ATOM 2433 N N . ARG A 1 317 ? -9.562 25.406 27.281 1 97.12 317 ARG A N 1
ATOM 2434 C CA . ARG A 1 317 ? -8.562 25.078 28.281 1 97.12 317 ARG A CA 1
ATOM 2435 C C . ARG A 1 317 ? -7.438 24.234 27.688 1 97.12 317 ARG A C 1
ATOM 2437 O O . ARG A 1 317 ? -7.699 23.281 26.953 1 97.12 317 ARG A O 1
ATOM 2444 N N . LEU A 1 318 ? -6.176 24.625 27.953 1 96.44 318 LEU A N 1
ATOM 2445 C CA . LEU A 1 318 ? -4.98 23.922 27.516 1 96.44 318 LEU A CA 1
ATOM 2446 C C . LEU A 1 318 ? -3.918 23.906 28.609 1 96.44 318 LEU A C 1
ATOM 2448 O O . LEU A 1 318 ? -3.738 24.906 29.312 1 96.44 318 LEU A O 1
ATOM 2452 N N . SER A 1 319 ? -3.275 22.766 28.734 1 96.56 319 SER A N 1
ATOM 2453 C CA . SER A 1 319 ? -2.033 22.688 29.5 1 96.56 319 SER A CA 1
ATOM 2454 C C . SER A 1 319 ? -0.822 22.609 28.578 1 96.56 319 SER A C 1
ATOM 2456 O O . SER A 1 319 ? -0.562 21.562 27.969 1 96.56 319 SER A O 1
ATOM 2458 N N . MET A 1 320 ? -0.095 23.688 28.547 1 96.5 320 MET A N 1
ATOM 2459 C CA . MET A 1 320 ? 1.001 23.812 27.578 1 96.5 320 MET A CA 1
ATOM 2460 C C . MET A 1 320 ? 2.248 23.094 28.094 1 96.5 320 MET A C 1
ATOM 2462 O O . MET A 1 320 ? 2.598 23.203 29.266 1 96.5 320 MET A O 1
ATOM 2466 N N . PHE A 1 321 ? 2.816 22.312 27.203 1 94.44 321 PHE A N 1
ATOM 2467 C CA . PHE A 1 321 ? 4.105 21.688 27.469 1 94.44 321 PHE A CA 1
ATOM 2468 C C . PHE A 1 321 ? 5.246 22.547 26.953 1 94.44 321 PHE A C 1
ATOM 2470 O O . PHE A 1 321 ? 5.309 22.875 25.766 1 94.44 321 PHE A O 1
ATOM 2477 N N . LYS A 1 322 ? 6.145 23 27.766 1 95 322 LYS A N 1
ATOM 2478 C CA . LYS A 1 322 ? 7.312 23.812 27.453 1 95 322 LYS A CA 1
ATOM 2479 C C . LYS A 1 322 ? 6.922 25.016 26.609 1 95 322 LYS A C 1
ATOM 2481 O O . LYS A 1 322 ? 7.461 25.219 25.516 1 95 322 LYS A O 1
ATOM 2486 N N . PRO A 1 323 ? 6.086 25.938 27.141 1 92.69 323 PRO A N 1
ATOM 2487 C CA . PRO A 1 323 ? 5.531 27.016 26.328 1 92.69 323 PRO A CA 1
ATOM 2488 C C . PRO A 1 323 ? 6.586 28.031 25.891 1 92.69 323 PRO A C 1
ATOM 2490 O O . PRO A 1 323 ? 6.379 28.766 24.922 1 92.69 323 PRO A O 1
ATOM 2493 N N . LYS A 1 324 ? 7.754 28.078 26.531 1 95.25 324 LYS A N 1
ATOM 2494 C CA . LYS A 1 324 ? 8.766 29.078 26.203 1 95.25 324 LYS A CA 1
ATOM 2495 C C . LYS A 1 324 ? 9.898 28.469 25.391 1 95.25 324 LYS A C 1
ATOM 2497 O O . LYS A 1 324 ? 10.836 29.188 25 1 95.25 324 LYS A O 1
ATOM 2502 N N . TYR A 1 325 ? 9.844 27.188 25.156 1 95.25 325 TYR A N 1
ATOM 2503 C CA . TYR A 1 325 ? 10.852 26.469 24.391 1 95.25 325 TYR A CA 1
ATOM 2504 C C . TYR A 1 325 ? 10.273 25.906 23.094 1 95.25 325 TYR A C 1
ATOM 2506 O O . TYR A 1 325 ? 9.219 25.281 23.109 1 95.25 325 TYR A O 1
ATOM 2514 N N . GLY A 1 326 ? 11.039 26.156 21.984 1 96 326 GLY A N 1
ATOM 2515 C CA . GLY A 1 326 ? 10.5 25.703 20.719 1 96 326 GLY A CA 1
ATOM 2516 C C . GLY A 1 326 ? 9.117 26.25 20.422 1 96 326 GLY A C 1
ATOM 2517 O O . GLY A 1 326 ? 8.164 25.5 20.203 1 96 326 GLY A O 1
ATOM 2518 N N . THR A 1 327 ? 9.039 27.547 20.312 1 96.44 327 THR A N 1
ATOM 2519 C CA . THR A 1 327 ? 7.758 28.25 20.391 1 96.44 327 THR A CA 1
ATOM 2520 C C . THR A 1 327 ? 7.031 28.172 19.047 1 96.44 327 THR A C 1
ATOM 2522 O O . THR A 1 327 ? 5.848 28.5 18.953 1 96.44 327 THR A O 1
ATOM 2525 N N . ASN A 1 328 ? 7.754 27.641 18.016 1 97.31 328 ASN A N 1
ATOM 2526 C CA . ASN A 1 328 ? 7.094 27.5 16.734 1 97.31 328 ASN A CA 1
ATOM 2527 C C . ASN A 1 328 ? 6.102 26.344 16.719 1 97.31 328 ASN A C 1
ATOM 2529 O O . ASN A 1 328 ? 5.316 26.203 15.781 1 97.31 328 ASN A O 1
ATOM 2533 N N . MET A 1 329 ? 6.137 25.5 17.75 1 98.12 329 MET A N 1
ATOM 2534 C CA . MET A 1 329 ? 5.242 24.344 17.859 1 98.12 329 MET A CA 1
ATOM 2535 C C . MET A 1 329 ? 4.473 24.391 19.172 1 98.12 329 MET A C 1
ATOM 2537 O O . MET A 1 329 ? 5.07 24.547 20.25 1 98.12 329 MET A O 1
ATOM 2541 N N . ILE A 1 330 ? 3.199 24.266 19.078 1 98.38 330 ILE A N 1
ATOM 2542 C CA . ILE A 1 330 ? 2.377 24.141 20.266 1 98.38 330 ILE A CA 1
ATOM 2543 C C . ILE A 1 330 ? 2.234 22.672 20.656 1 98.38 330 ILE A C 1
ATOM 2545 O O . ILE A 1 330 ? 1.814 21.844 19.828 1 98.38 330 ILE A O 1
ATOM 2549 N N . ASN A 1 331 ? 2.676 22.297 21.766 1 98.25 331 ASN A N 1
ATOM 2550 C CA . ASN A 1 331 ? 2.4 21.016 22.422 1 98.25 331 ASN A CA 1
ATOM 2551 C C . ASN A 1 331 ? 1.559 21.203 23.672 1 98.25 331 ASN A C 1
ATOM 2553 O O . ASN A 1 331 ? 1.942 21.938 24.578 1 98.25 331 ASN A O 1
ATOM 2557 N N . ALA A 1 332 ? 0.387 20.578 23.719 1 98.31 332 ALA A N 1
ATOM 2558 C CA . ALA A 1 332 ? -0.493 20.812 24.859 1 98.31 332 ALA A CA 1
ATOM 2559 C C . ALA A 1 332 ? -1.451 19.641 25.062 1 98.31 332 ALA A C 1
ATOM 2561 O O . ALA A 1 332 ? -1.773 18.922 24.125 1 98.31 332 ALA A O 1
ATOM 2562 N N . TRP A 1 333 ? -1.787 19.438 26.312 1 96.94 333 TRP A N 1
ATOM 2563 C CA . TRP A 1 333 ? -2.9 18.547 26.641 1 96.94 333 TRP A CA 1
ATOM 2564 C C . TRP A 1 333 ? -4.215 19.328 26.688 1 96.94 333 TRP A C 1
ATOM 2566 O O . TRP A 1 333 ? -4.254 20.484 27.125 1 96.94 333 TRP A O 1
ATOM 2576 N N . ALA A 1 334 ? -5.211 18.75 26.219 1 97.81 334 ALA A N 1
ATOM 2577 C CA . ALA A 1 334 ? -6.547 19.328 26.219 1 97.81 334 ALA A CA 1
ATOM 2578 C C . ALA A 1 334 ? -7.621 18.25 26.219 1 97.81 334 ALA A C 1
ATOM 2580 O O . ALA A 1 334 ? -7.32 17.062 26.406 1 97.81 334 ALA A O 1
ATOM 2581 N N . HIS A 1 335 ? -8.844 18.672 26.234 1 97 335 HIS A N 1
ATOM 2582 C CA . HIS A 1 335 ? -9.984 17.797 26.016 1 97 335 HIS A CA 1
ATOM 2583 C C . HIS A 1 335 ? -10.828 18.266 24.828 1 97 335 HIS A C 1
ATOM 2585 O O . HIS A 1 335 ? -10.992 19.469 24.625 1 97 335 HIS A O 1
ATOM 2591 N N . ILE A 1 336 ? -11.227 17.422 24.078 1 97.44 336 ILE A N 1
ATOM 2592 C CA . ILE A 1 336 ? -12.211 17.672 23.031 1 97.44 336 ILE A CA 1
ATOM 2593 C C . ILE A 1 336 ? -13.422 16.766 23.234 1 97.44 336 ILE A C 1
ATOM 2595 O O . ILE A 1 336 ? -13.305 15.531 23.188 1 97.44 336 ILE A O 1
ATOM 2599 N N . LEU A 1 337 ? -14.578 17.391 23.516 1 95.75 337 LEU A N 1
ATOM 2600 C CA . LEU A 1 337 ? -15.812 16.672 23.812 1 95.75 337 LEU A CA 1
ATOM 2601 C C . LEU A 1 337 ? -15.594 15.648 24.922 1 95.75 337 LEU A C 1
ATOM 2603 O O . LEU A 1 337 ? -16.078 14.516 24.828 1 95.75 337 LEU A O 1
ATOM 2607 N N . GLY A 1 338 ? -14.773 16.047 25.844 1 94.81 338 GLY A N 1
ATOM 2608 C CA . GLY A 1 338 ? -14.539 15.242 27.031 1 94.81 338 GLY A CA 1
ATOM 2609 C C . GLY A 1 338 ? -13.383 14.273 26.875 1 94.81 338 GLY A C 1
ATOM 2610 O O . GLY A 1 338 ? -12.875 13.734 27.875 1 94.81 338 GLY A O 1
ATOM 2611 N N . PHE A 1 339 ? -12.914 13.961 25.641 1 95.31 339 PHE A N 1
ATOM 2612 C CA . PHE A 1 339 ? -11.805 13.047 25.406 1 95.31 339 PHE A CA 1
ATOM 2613 C C . PHE A 1 339 ? -10.477 13.742 25.672 1 95.31 339 PHE A C 1
ATOM 2615 O O . PHE A 1 339 ? -10.234 14.852 25.188 1 95.31 339 PHE A O 1
ATOM 2622 N N . PRO A 1 340 ? -9.594 13.156 26.484 1 95.44 340 PRO A N 1
ATOM 2623 C CA . PRO A 1 340 ? -8.242 13.711 26.609 1 95.44 340 PRO A CA 1
ATOM 2624 C C . PRO A 1 340 ? -7.441 13.586 25.312 1 95.44 340 PRO A C 1
ATOM 2626 O O . PRO A 1 340 ? -7.492 12.555 24.641 1 95.44 340 PRO A O 1
ATOM 2629 N N . VAL A 1 341 ? -6.766 14.641 24.969 1 97.88 341 VAL A N 1
ATOM 2630 C CA . VAL A 1 341 ? -5.969 14.625 23.734 1 97.88 341 VAL A CA 1
ATOM 2631 C C . VAL A 1 341 ? -4.652 15.359 23.969 1 97.88 341 VAL A C 1
ATOM 2633 O O . VAL A 1 341 ? -4.586 16.297 24.781 1 97.88 341 VAL A O 1
ATOM 2636 N N . GLY A 1 342 ? -3.592 14.828 23.344 1 98.44 342 GLY A N 1
ATOM 2637 C CA . GLY A 1 342 ? -2.422 15.648 23.078 1 98.44 342 GLY A CA 1
ATOM 2638 C C . GLY A 1 342 ? -2.502 16.391 21.75 1 98.44 342 GLY A C 1
ATOM 2639 O O . GLY A 1 342 ? -3.002 15.844 20.766 1 98.44 342 GLY A O 1
ATOM 2640 N N . ILE A 1 343 ? -2.008 17.609 21.75 1 98.81 343 ILE A N 1
ATOM 2641 C CA . ILE A 1 343 ? -2.076 18.422 20.547 1 98.81 343 ILE A CA 1
ATOM 2642 C C . ILE A 1 343 ? -0.666 18.797 20.094 1 98.81 343 ILE A C 1
ATOM 2644 O O . ILE A 1 343 ? 0.147 19.25 20.906 1 98.81 343 ILE A O 1
ATOM 2648 N N . VAL A 1 344 ? -0.339 18.516 18.859 1 98.81 344 VAL A N 1
ATOM 2649 C CA . VAL A 1 344 ? 0.848 19 18.156 1 98.81 344 VAL A CA 1
ATOM 2650 C C . VAL A 1 344 ? 0.436 19.906 17 1 98.81 344 VAL A C 1
ATOM 2652 O O . VAL A 1 344 ? -0.158 19.438 16.031 1 98.81 344 VAL A O 1
ATOM 2655 N N . ALA A 1 345 ? 0.729 21.234 17.109 1 98.75 345 ALA A N 1
ATOM 2656 C CA . ALA A 1 345 ? 0.239 22.188 16.125 1 98.75 345 ALA A CA 1
ATOM 2657 C C . ALA A 1 345 ? 1.314 23.203 15.766 1 98.75 345 ALA A C 1
ATOM 2659 O O . ALA A 1 345 ? 2.049 23.672 16.641 1 98.75 345 ALA A O 1
ATOM 2660 N N . ASN A 1 346 ? 1.414 23.484 14.5 1 98.12 346 ASN A N 1
ATOM 2661 C CA . ASN A 1 346 ? 2.389 24.484 14.055 1 98.12 346 ASN A CA 1
ATOM 2662 C C . ASN A 1 346 ? 1.917 25.906 14.352 1 98.12 346 ASN A C 1
ATOM 2664 O O . ASN A 1 346 ? 0.952 26.375 13.75 1 98.12 346 ASN A O 1
ATOM 2668 N N . GLN A 1 347 ? 2.652 26.609 15.258 1 97.06 347 GLN A N 1
ATOM 2669 C CA . GLN A 1 347 ? 2.402 28.016 15.516 1 97.06 347 GLN A CA 1
ATOM 2670 C C . GLN A 1 347 ? 3.037 28.891 14.438 1 97.06 347 GLN A C 1
ATOM 2672 O O . GLN A 1 347 ? 2.426 29.859 13.977 1 97.06 347 GLN A O 1
ATOM 2677 N N . ILE A 1 348 ? 4.242 28.547 14.211 1 94.19 348 ILE A N 1
ATOM 2678 C CA . ILE A 1 348 ? 4.988 29.062 13.07 1 94.19 348 ILE A CA 1
ATOM 2679 C C . ILE A 1 348 ? 5.371 27.922 12.141 1 94.19 348 ILE A C 1
ATOM 2681 O O . ILE A 1 348 ? 5.621 26.797 12.594 1 94.19 348 ILE A O 1
ATOM 2685 N N . SER A 1 349 ? 5.5 28.203 10.859 1 95.12 349 SER A N 1
ATOM 2686 C CA . SER A 1 349 ? 5.445 27.156 9.844 1 95.12 349 SER A CA 1
ATOM 2687 C C . SER A 1 349 ? 6.781 26.438 9.719 1 95.12 349 SER A C 1
ATOM 2689 O O . SER A 1 349 ? 6.883 25.422 9.023 1 95.12 349 SER A O 1
ATOM 2691 N N . VAL A 1 350 ? 7.781 26.891 10.352 1 95.38 350 VAL A N 1
ATOM 2692 C CA . VAL A 1 350 ? 9.094 26.25 10.219 1 95.38 350 VAL A CA 1
ATOM 2693 C C . VAL A 1 350 ? 9.422 25.484 11.492 1 95.38 350 VAL A C 1
ATOM 2695 O O . VAL A 1 350 ? 9.102 25.922 12.594 1 95.38 350 VAL A O 1
ATOM 2698 N N . ILE A 1 351 ? 10.031 24.328 11.359 1 97 351 ILE A N 1
ATOM 2699 C CA . ILE A 1 351 ? 10.445 23.516 12.5 1 97 351 ILE A CA 1
ATOM 2700 C C . ILE A 1 351 ? 11.953 23.656 12.719 1 97 351 ILE A C 1
ATOM 2702 O O . ILE A 1 351 ? 12.742 23.406 11.805 1 97 351 ILE A O 1
ATOM 2706 N N . ASN A 1 352 ? 12.375 24.094 13.875 1 95.69 352 ASN A N 1
ATOM 2707 C CA . ASN A 1 352 ? 13.773 24.156 14.281 1 95.69 352 ASN A CA 1
ATOM 2708 C C . ASN A 1 352 ? 14.141 23 15.203 1 95.69 352 ASN A C 1
ATOM 2710 O O . ASN A 1 352 ? 13.266 22.219 15.609 1 95.69 352 ASN A O 1
ATOM 2714 N N . PRO A 1 353 ? 15.383 22.797 15.492 1 93.44 353 PRO A N 1
ATOM 2715 C CA . PRO A 1 353 ? 15.797 21.703 16.359 1 93.44 353 PRO A CA 1
ATOM 2716 C C . PRO A 1 353 ? 15.078 21.703 17.703 1 93.44 353 PRO A C 1
ATOM 2718 O O . PRO A 1 353 ? 14.703 20.641 18.219 1 93.44 353 PRO A O 1
ATOM 2721 N N . ASN A 1 354 ? 14.852 22.891 18.266 1 94.38 354 ASN A N 1
ATOM 2722 C CA . ASN A 1 354 ? 14.188 22.969 19.562 1 94.38 354 ASN A CA 1
ATOM 2723 C C . ASN A 1 354 ? 12.766 22.422 19.484 1 94.38 354 ASN A C 1
ATOM 2725 O O . ASN A 1 354 ? 12.328 21.688 20.375 1 94.38 354 ASN A O 1
ATOM 2729 N N . GLU A 1 355 ? 12.039 22.812 18.438 1 96.56 355 GLU A N 1
ATOM 2730 C CA . GLU A 1 355 ? 10.68 22.297 18.266 1 96.56 355 GLU A CA 1
ATOM 2731 C C . GLU A 1 355 ? 10.672 20.781 18.078 1 96.56 355 GLU A C 1
ATOM 2733 O O . GLU A 1 355 ? 9.797 20.094 18.594 1 96.56 355 GLU A O 1
ATOM 2738 N N . ALA A 1 356 ? 11.633 20.328 17.312 1 95.38 356 ALA A N 1
ATOM 2739 C CA . ALA A 1 356 ? 11.727 18.891 17.062 1 95.38 356 ALA A CA 1
ATOM 2740 C C . ALA A 1 356 ? 11.938 18.125 18.359 1 95.38 356 ALA A C 1
ATOM 2742 O O . ALA A 1 356 ? 11.258 17.125 18.609 1 95.38 356 ALA A O 1
ATOM 2743 N N . ALA A 1 357 ? 12.875 18.547 19.172 1 92.06 357 ALA A N 1
ATOM 2744 C CA . ALA A 1 357 ? 13.18 17.891 20.438 1 92.06 357 ALA A CA 1
ATOM 2745 C C . ALA A 1 357 ? 11.984 17.938 21.375 1 92.06 357 ALA A C 1
ATOM 2747 O O . ALA A 1 357 ? 11.633 16.938 22 1 92.06 357 ALA A O 1
ATOM 2748 N N . LYS A 1 358 ? 11.43 19.125 21.469 1 95.12 358 LYS A N 1
ATOM 2749 C CA . LYS A 1 358 ? 10.281 19.344 22.344 1 95.12 358 LYS A CA 1
ATOM 2750 C C . LYS A 1 358 ? 9.117 18.422 21.969 1 95.12 358 LYS A C 1
ATOM 2752 O O . LYS A 1 358 ? 8.531 17.766 22.828 1 95.12 358 LYS A O 1
ATOM 2757 N N . THR A 1 359 ? 8.828 18.375 20.719 1 97.06 359 THR A N 1
ATOM 2758 C CA . THR A 1 359 ? 7.664 17.625 20.234 1 97.06 359 THR A CA 1
ATOM 2759 C C . THR A 1 359 ? 7.891 16.125 20.359 1 97.06 359 THR A C 1
ATOM 2761 O O . THR A 1 359 ? 6.973 15.375 20.703 1 97.06 359 THR A O 1
ATOM 2764 N N . ALA A 1 360 ? 9.109 15.672 20.078 1 94.31 360 ALA A N 1
ATOM 2765 C CA . ALA A 1 360 ? 9.43 14.258 20.281 1 94.31 360 ALA A CA 1
ATOM 2766 C C . ALA A 1 360 ? 9.172 13.836 21.719 1 94.31 360 ALA A C 1
ATOM 2768 O O . ALA A 1 360 ? 8.57 12.789 21.969 1 94.31 360 ALA A O 1
ATOM 2769 N N . GLN A 1 361 ? 9.648 14.625 22.656 1 92.25 361 GLN A N 1
ATOM 2770 C CA . GLN A 1 361 ? 9.422 14.352 24.062 1 92.25 361 GLN A CA 1
ATOM 2771 C C . GLN A 1 361 ? 7.93 14.32 24.391 1 92.25 361 GLN A C 1
ATOM 2773 O O . GLN A 1 361 ? 7.461 13.453 25.125 1 92.25 361 GLN A O 1
ATOM 2778 N N . PHE A 1 362 ? 7.207 15.25 23.844 1 95 362 PHE A N 1
ATOM 2779 C CA . PHE A 1 362 ? 5.777 15.359 24.094 1 95 362 PHE A CA 1
ATOM 2780 C C . PHE A 1 362 ? 5.047 14.117 23.594 1 95 362 PHE A C 1
ATOM 2782 O O . PHE A 1 362 ? 4.16 13.594 24.281 1 95 362 PHE A O 1
ATOM 2789 N N . ILE A 1 363 ? 5.355 13.711 22.422 1 96.12 363 ILE A N 1
ATOM 2790 C CA . ILE A 1 363 ? 4.746 12.516 21.844 1 96.12 363 ILE A CA 1
ATOM 2791 C C . ILE A 1 363 ? 5.008 11.32 22.766 1 96.12 363 ILE A C 1
ATOM 2793 O O . ILE A 1 363 ? 4.109 10.508 23.016 1 96.12 363 ILE A O 1
ATOM 2797 N N . ARG A 1 364 ? 6.184 11.18 23.297 1 91.75 364 ARG A N 1
ATOM 2798 C CA . ARG A 1 364 ? 6.508 10.125 24.25 1 91.75 364 ARG A CA 1
ATOM 2799 C C . ARG A 1 364 ? 5.602 10.188 25.469 1 91.75 364 ARG A C 1
ATOM 2801 O O . ARG A 1 364 ? 5.094 9.156 25.922 1 91.75 364 ARG A O 1
ATOM 2808 N N . MET A 1 365 ? 5.445 11.352 25.922 1 92.25 365 MET A N 1
ATOM 2809 C CA . MET A 1 365 ? 4.617 11.523 27.109 1 92.25 365 MET A CA 1
ATOM 2810 C C . MET A 1 365 ? 3.17 11.133 26.828 1 92.25 365 MET A C 1
ATOM 2812 O O . MET A 1 365 ? 2.523 10.5 27.656 1 92.25 365 MET A O 1
ATOM 2816 N N . CYS A 1 366 ? 2.674 11.523 25.672 1 95.19 366 CYS A N 1
ATOM 2817 C CA . CYS A 1 366 ? 1.32 11.125 25.312 1 95.19 366 CYS A CA 1
ATOM 2818 C C . CYS A 1 366 ? 1.197 9.602 25.25 1 95.19 366 CYS A C 1
ATOM 2820 O O . CYS A 1 366 ? 0.167 9.047 25.625 1 95.19 366 CYS A O 1
ATOM 2822 N N . ASN A 1 367 ? 2.17 8.961 24.719 1 94.19 367 ASN A N 1
ATOM 2823 C CA . ASN A 1 367 ? 2.166 7.5 24.656 1 94.19 367 ASN A CA 1
ATOM 2824 C C . ASN A 1 367 ? 2.162 6.891 26.062 1 94.19 367 ASN A C 1
ATOM 2826 O O . ASN A 1 367 ? 1.426 5.941 26.328 1 94.19 367 ASN A O 1
ATOM 2830 N N . GLN A 1 368 ? 2.953 7.402 26.953 1 88.88 368 GLN A N 1
ATOM 2831 C CA . GLN A 1 368 ? 2.998 6.93 28.328 1 88.88 368 GLN A CA 1
ATOM 2832 C C . GLN A 1 368 ? 1.635 7.066 29 1 88.88 368 GLN A C 1
ATOM 2834 O O . GLN A 1 368 ? 1.267 6.242 29.844 1 88.88 368 GLN A O 1
ATOM 2839 N N . GLU A 1 369 ? 0.948 8.039 28.578 1 90.75 369 GLU A N 1
ATOM 2840 C CA . GLU A 1 369 ? -0.316 8.375 29.234 1 90.75 369 GLU A CA 1
ATOM 2841 C C . GLU A 1 369 ? -1.5 7.781 28.469 1 90.75 369 GLU A C 1
ATOM 2843 O O . GLU A 1 369 ? -2.656 8.023 28.828 1 90.75 369 GLU A O 1
ATOM 2848 N N . ASN A 1 370 ? -1.212 7.051 27.422 1 93.75 370 ASN A N 1
ATOM 2849 C CA . ASN A 1 370 ? -2.262 6.473 26.578 1 93.75 370 ASN A CA 1
ATOM 2850 C C . ASN A 1 370 ? -3.234 7.539 26.094 1 93.75 370 ASN A C 1
ATOM 2852 O O . ASN A 1 370 ? -4.449 7.383 26.219 1 93.75 370 ASN A O 1
ATOM 2856 N N . THR A 1 371 ? -2.705 8.609 25.562 1 95 371 THR A N 1
ATOM 2857 C CA . THR A 1 371 ? -3.486 9.75 25.109 1 95 371 THR A CA 1
ATOM 2858 C C . THR A 1 371 ? -3.369 9.922 23.594 1 95 371 THR A C 1
ATOM 2860 O O . THR A 1 371 ? -2.268 10.094 23.078 1 95 371 THR A O 1
ATOM 2863 N N . PRO A 1 372 ? -4.559 9.875 22.859 1 97.94 372 PRO A N 1
ATOM 2864 C CA . PRO A 1 372 ? -4.492 10.148 21.422 1 97.94 372 PRO A CA 1
ATOM 2865 C C . PRO A 1 372 ? -3.875 11.508 21.109 1 97.94 372 PRO A C 1
ATOM 2867 O O . PRO A 1 372 ? -3.936 12.422 21.922 1 97.94 372 PRO A O 1
ATOM 2870 N N . ILE A 1 373 ? -3.295 11.641 19.938 1 98.75 373 ILE A N 1
ATOM 2871 C CA . ILE A 1 373 ? -2.627 12.883 19.562 1 98.75 373 ILE A CA 1
ATOM 2872 C C . ILE A 1 373 ? -3.297 13.492 18.344 1 98.75 373 ILE A C 1
ATOM 2874 O O . ILE A 1 373 ? -3.559 12.789 17.359 1 98.75 373 ILE A O 1
ATOM 2878 N N . ILE A 1 374 ? -3.604 14.766 18.422 1 98.88 374 ILE A N 1
ATOM 2879 C CA . ILE A 1 374 ? -4.109 15.539 17.281 1 98.88 374 ILE A CA 1
ATOM 2880 C C . ILE A 1 374 ? -2.977 16.359 16.672 1 98.88 374 ILE A C 1
ATOM 2882 O O . ILE A 1 374 ? -2.305 17.125 17.375 1 98.88 374 ILE A O 1
ATOM 2886 N N . PHE A 1 375 ? -2.738 16.156 15.391 1 98.94 375 PHE A N 1
ATOM 2887 C CA . PHE A 1 375 ? -1.773 16.969 14.648 1 98.94 375 PHE A CA 1
ATOM 2888 C C . PHE A 1 375 ? -2.482 18.016 13.797 1 98.94 375 PHE A C 1
ATOM 2890 O O . PHE A 1 375 ? -3.352 17.688 12.984 1 98.94 375 PHE A O 1
ATOM 2897 N N . LEU A 1 376 ? -2.193 19.297 13.914 1 98.81 376 LEU A N 1
ATOM 2898 C CA . LEU A 1 376 ? -2.689 20.375 13.062 1 98.81 376 LEU A CA 1
ATOM 2899 C C . LEU A 1 376 ? -1.562 20.953 12.219 1 98.81 376 LEU A C 1
ATOM 2901 O O . LEU A 1 376 ? -0.669 21.625 12.75 1 98.81 376 LEU A O 1
ATOM 2905 N N . HIS A 1 377 ? -1.669 20.734 10.922 1 98.44 377 HIS A N 1
ATOM 2906 C CA . HIS A 1 377 ? -0.575 21.062 10.016 1 98.44 377 HIS A CA 1
ATOM 2907 C C . HIS A 1 377 ? -0.65 22.516 9.562 1 98.44 377 HIS A C 1
ATOM 2909 O O . HIS A 1 377 ? -1.694 22.969 9.086 1 98.44 377 HIS A O 1
ATOM 2915 N N . ASN A 1 378 ? 0.289 23.25 9.617 1 97.94 378 ASN A N 1
ATOM 2916 C CA . ASN A 1 378 ? 0.668 24.484 8.938 1 97.94 378 ASN A CA 1
ATOM 2917 C C . ASN A 1 378 ? 2.184 24.672 8.898 1 97.94 378 ASN A C 1
ATOM 2919 O O . ASN A 1 378 ? 2.721 25.578 9.523 1 97.94 378 ASN A O 1
ATOM 2923 N N . VAL A 1 379 ? 2.742 23.734 8.094 1 97.44 379 VAL A N 1
ATOM 2924 C CA . VAL A 1 379 ? 4.191 23.578 8.172 1 97.44 379 VAL A CA 1
ATOM 2925 C C . VAL A 1 379 ? 4.805 23.688 6.781 1 97.44 379 VAL A C 1
ATOM 2927 O O . VAL A 1 379 ? 4.293 23.094 5.824 1 97.44 379 VAL A O 1
ATOM 2930 N N . THR A 1 380 ? 5.855 24.453 6.68 1 94.5 380 THR A N 1
ATOM 2931 C CA . THR A 1 380 ? 6.543 24.625 5.406 1 94.5 380 THR A CA 1
ATOM 2932 C C . THR A 1 380 ? 7.82 23.797 5.359 1 94.5 380 THR A C 1
ATOM 2934 O O . THR A 1 380 ? 8.516 23.766 4.34 1 94.5 380 THR A O 1
ATOM 2937 N N . GLY A 1 381 ? 8.164 23.234 6.484 1 93.75 381 GLY A N 1
ATOM 2938 C CA . GLY A 1 381 ? 9.328 22.359 6.516 1 93.75 381 GLY A CA 1
ATOM 2939 C C . GLY A 1 381 ? 10.242 22.625 7.695 1 93.75 381 GLY A C 1
ATOM 2940 O O . GLY A 1 381 ? 9.844 23.281 8.656 1 93.75 381 GLY A O 1
ATOM 2941 N N . PHE A 1 382 ? 11.391 21.969 7.672 1 95.19 382 PHE A N 1
ATOM 2942 C CA . PHE A 1 382 ? 12.445 22.219 8.656 1 95.19 382 PHE A CA 1
ATOM 2943 C C . PHE A 1 382 ? 13.32 23.391 8.227 1 95.19 382 PHE A C 1
ATOM 2945 O O . PHE A 1 382 ? 13.422 23.688 7.031 1 95.19 382 PHE A O 1
ATOM 2952 N N . MET A 1 383 ? 13.891 23.984 9.18 1 92.62 383 MET A N 1
ATOM 2953 C CA . MET A 1 383 ? 14.797 25.094 8.914 1 92.62 383 MET A CA 1
ATOM 2954 C C . MET A 1 383 ? 15.992 24.641 8.086 1 92.62 383 MET A C 1
ATOM 2956 O O . MET A 1 383 ? 16.531 23.562 8.312 1 92.62 383 MET A O 1
ATOM 2960 N N . VAL A 1 384 ? 16.375 25.531 7.078 1 91.12 384 VAL A N 1
ATOM 2961 C CA . VAL A 1 384 ? 17.516 25.203 6.234 1 91.12 384 VAL A CA 1
ATOM 2962 C C . VAL A 1 384 ? 18.609 26.25 6.449 1 91.12 384 VAL A C 1
ATOM 2964 O O . VAL A 1 384 ? 18.359 27.344 6.945 1 91.12 384 VAL A O 1
ATOM 2967 N N . GLY A 1 385 ? 19.812 25.891 6.051 1 92.44 385 GLY A N 1
ATOM 2968 C CA . GLY A 1 385 ? 20.953 26.766 6.215 1 92.44 385 GLY A CA 1
ATOM 2969 C C . GLY A 1 385 ? 22.062 26.156 7.059 1 92.44 385 GLY A C 1
ATOM 2970 O O . GLY A 1 385 ? 21.828 25.188 7.789 1 92.44 385 GLY A O 1
ATOM 2971 N N . ALA A 1 386 ? 23.219 26.781 6.98 1 93.94 386 ALA A N 1
ATOM 2972 C CA . ALA A 1 386 ? 24.406 26.234 7.656 1 93.94 386 ALA A CA 1
ATOM 2973 C C . ALA A 1 386 ? 24.188 26.156 9.164 1 93.94 386 ALA A C 1
ATOM 2975 O O . ALA A 1 386 ? 24.547 25.172 9.805 1 93.94 386 ALA A O 1
ATOM 2976 N N . LYS A 1 387 ? 23.625 27.172 9.68 1 93.81 387 LYS A N 1
ATOM 2977 C CA . LYS A 1 387 ? 23.406 27.203 11.125 1 93.81 387 LYS A CA 1
ATOM 2978 C C . LYS A 1 387 ? 22.5 26.062 11.578 1 93.81 387 LYS A C 1
ATOM 2980 O O . LYS A 1 387 ? 22.828 25.359 12.539 1 93.81 387 LYS A O 1
ATOM 2985 N N . ALA A 1 388 ? 21.422 25.891 10.938 1 93.38 388 ALA A N 1
ATOM 2986 C CA . ALA A 1 388 ? 20.484 24.828 11.273 1 93.38 388 ALA A CA 1
ATOM 2987 C C . ALA A 1 388 ? 21.109 23.453 11.055 1 93.38 388 ALA A C 1
ATOM 2989 O O . ALA A 1 388 ? 21 22.562 11.906 1 93.38 388 ALA A O 1
ATOM 2990 N N . GLU A 1 389 ? 21.797 23.297 9.945 1 95.25 389 GLU A N 1
ATOM 2991 C CA . GLU A 1 389 ? 22.438 22.016 9.609 1 95.25 389 GLU A CA 1
ATOM 2992 C C . GLU A 1 389 ? 23.484 21.641 10.648 1 95.25 389 GLU A C 1
ATOM 2994 O O . GLU A 1 389 ? 23.516 20.5 11.125 1 95.25 389 GLU A O 1
ATOM 2999 N N . HIS A 1 390 ? 24.297 22.625 11.016 1 95.19 390 HIS A N 1
ATOM 3000 C CA . HIS A 1 390 ? 25.375 22.391 11.953 1 95.19 390 HIS A CA 1
ATOM 3001 C C . HIS A 1 390 ? 24.859 22.203 13.375 1 95.19 390 HIS A C 1
ATOM 3003 O O . HIS A 1 390 ? 25.531 21.609 14.219 1 95.19 390 HIS A O 1
ATOM 3009 N N . ALA A 1 391 ? 23.672 22.719 13.594 1 93.12 391 ALA A N 1
ATOM 3010 C CA . ALA A 1 391 ? 23.062 22.547 14.906 1 93.12 391 ALA A CA 1
ATOM 3011 C C . ALA A 1 391 ? 22.391 21.172 15.031 1 93.12 391 ALA A C 1
ATOM 3013 O O . ALA A 1 391 ? 21.812 20.859 16.062 1 93.12 391 ALA A O 1
ATOM 3014 N N . GLY A 1 392 ? 22.5 20.359 13.969 1 93 392 GLY A N 1
ATOM 3015 C CA . GLY A 1 392 ? 22.016 18.984 14.016 1 93 392 GLY A CA 1
ATOM 3016 C C . GLY A 1 392 ? 20.547 18.859 13.656 1 93 392 GLY A C 1
ATOM 3017 O O . GLY A 1 392 ? 19.828 18.047 14.242 1 93 392 GLY A O 1
ATOM 3018 N N . ILE A 1 393 ? 20.078 19.641 12.781 1 94.81 393 ILE A N 1
ATOM 3019 C CA . ILE A 1 393 ? 18.672 19.672 12.422 1 94.81 393 ILE A CA 1
ATOM 3020 C C . ILE A 1 393 ? 18.266 18.297 11.867 1 94.81 393 ILE A C 1
ATOM 3022 O O . ILE A 1 393 ? 17.141 17.844 12.086 1 94.81 393 ILE A O 1
ATOM 3026 N N . ILE A 1 394 ? 19.125 17.609 11.148 1 95.56 394 ILE A N 1
ATOM 3027 C CA . ILE A 1 394 ? 18.812 16.297 10.578 1 95.56 394 ILE A CA 1
ATOM 3028 C C . ILE A 1 394 ? 18.578 15.297 11.711 1 95.56 394 ILE A C 1
ATOM 3030 O O . ILE A 1 394 ? 17.578 14.578 11.711 1 95.56 394 ILE A O 1
ATOM 3034 N N . LYS A 1 395 ? 19.453 15.266 12.68 1 93.5 395 LYS A N 1
ATOM 3035 C CA . LYS A 1 395 ? 19.344 14.328 13.789 1 93.5 395 LYS A CA 1
ATOM 3036 C C . LYS A 1 395 ? 18.109 14.609 14.641 1 93.5 395 LYS A C 1
ATOM 3038 O O . LYS A 1 395 ? 17.391 13.68 15.023 1 93.5 395 LYS A O 1
ATOM 3043 N N . MET A 1 396 ? 17.938 15.875 14.945 1 93.56 396 MET A N 1
ATOM 3044 C CA . MET A 1 396 ? 16.781 16.25 15.758 1 93.56 396 MET A CA 1
ATOM 3045 C C . MET A 1 396 ? 15.484 15.969 15.023 1 93.56 396 MET A C 1
ATOM 3047 O O . MET A 1 396 ? 14.508 15.516 15.625 1 93.56 396 MET A O 1
ATOM 3051 N N . GLY A 1 397 ? 15.484 16.297 13.773 1 95.19 397 GLY A N 1
ATOM 3052 C CA . GLY A 1 397 ? 14.328 15.953 12.961 1 95.19 397 GLY A CA 1
ATOM 3053 C C . GLY A 1 397 ? 14.062 14.453 12.898 1 95.19 397 GLY A C 1
ATOM 3054 O O . GLY A 1 397 ? 12.914 14.023 12.953 1 95.19 397 GLY A O 1
ATOM 3055 N N . ALA A 1 398 ? 15.125 13.688 12.719 1 95.19 398 ALA A N 1
ATOM 3056 C CA . ALA A 1 398 ? 14.992 12.227 12.68 1 95.19 398 ALA A CA 1
ATOM 3057 C C . ALA A 1 398 ? 14.391 11.695 13.977 1 95.19 398 ALA A C 1
ATOM 3059 O O . ALA A 1 398 ? 13.625 10.727 13.961 1 95.19 398 ALA A O 1
ATOM 3060 N N . GLN A 1 399 ? 14.75 12.297 15.078 1 92.88 399 GLN A N 1
ATOM 3061 C CA . GLN A 1 399 ? 14.18 11.898 16.359 1 92.88 399 GLN A CA 1
ATOM 3062 C C . GLN A 1 399 ? 12.672 12.156 16.391 1 92.88 399 GLN A C 1
ATOM 3064 O O . GLN A 1 399 ? 11.906 11.328 16.891 1 92.88 399 GLN A O 1
ATOM 3069 N N . LEU A 1 400 ? 12.297 13.297 15.922 1 95.44 400 LEU A N 1
ATOM 3070 C CA . LEU A 1 400 ? 10.875 13.609 15.867 1 95.44 400 LEU A CA 1
ATOM 3071 C C . LEU A 1 400 ? 10.141 12.641 14.945 1 95.44 400 LEU A C 1
ATOM 3073 O O . LEU A 1 400 ? 9.102 12.094 15.32 1 95.44 400 LEU A O 1
ATOM 3077 N N . VAL A 1 401 ? 10.719 12.422 13.75 1 95.44 401 VAL A N 1
ATOM 3078 C CA . VAL A 1 401 ? 10.125 11.5 12.789 1 95.44 401 VAL A CA 1
ATOM 3079 C C . VAL A 1 401 ? 10.023 10.102 13.398 1 95.44 401 VAL A C 1
ATOM 3081 O O . VAL A 1 401 ? 9.016 9.414 13.234 1 95.44 401 VAL A O 1
ATOM 3084 N N . SER A 1 402 ? 11.008 9.656 14.141 1 94.81 402 SER A N 1
ATOM 3085 C CA . SER A 1 402 ? 11.008 8.367 14.828 1 94.81 402 SER A CA 1
ATOM 3086 C C . SER A 1 402 ? 9.914 8.312 15.891 1 94.81 402 SER A C 1
ATOM 3088 O O . SER A 1 402 ? 9.227 7.297 16.031 1 94.81 402 SER A O 1
ATOM 3090 N N . ALA A 1 403 ? 9.805 9.422 16.641 1 94.25 403 ALA A N 1
ATOM 3091 C CA . ALA A 1 403 ? 8.773 9.477 17.672 1 94.25 403 ALA A CA 1
ATOM 3092 C C . ALA A 1 403 ? 7.383 9.297 17.078 1 94.25 403 ALA A C 1
ATOM 3094 O O . ALA A 1 403 ? 6.562 8.547 17.609 1 94.25 403 ALA A O 1
ATOM 3095 N N . VAL A 1 404 ? 7.145 9.969 15.984 1 96.31 404 VAL A N 1
ATOM 3096 C CA . VAL A 1 404 ? 5.855 9.859 15.305 1 96.31 404 VAL A CA 1
ATOM 3097 C C . VAL A 1 404 ? 5.66 8.438 14.789 1 96.31 404 VAL A C 1
ATOM 3099 O O . VAL A 1 404 ? 4.598 7.84 14.984 1 96.31 404 VAL A O 1
ATOM 3102 N N . SER A 1 405 ? 6.664 7.855 14.18 1 95.75 405 SER A N 1
ATOM 3103 C CA . SER A 1 405 ? 6.609 6.551 13.531 1 95.75 405 SER A CA 1
ATOM 3104 C C . SER A 1 405 ? 6.352 5.441 14.547 1 95.75 405 SER A C 1
ATOM 3106 O O . SER A 1 405 ? 5.633 4.48 14.258 1 95.75 405 SER A O 1
ATOM 3108 N N . CYS A 1 406 ? 6.926 5.535 15.695 1 93.94 406 CYS A N 1
ATOM 3109 C CA . CYS A 1 406 ? 6.926 4.457 16.672 1 93.94 406 CYS A CA 1
ATOM 3110 C C . CYS A 1 406 ? 5.816 4.652 17.703 1 93.94 406 CYS A C 1
ATOM 3112 O O . CYS A 1 406 ? 5.633 3.82 18.594 1 93.94 406 CYS A O 1
ATOM 3114 N N . SER A 1 407 ? 5.117 5.824 17.609 1 94.5 407 SER A N 1
ATOM 3115 C CA . SER A 1 407 ? 3.965 6.07 18.469 1 94.5 407 SER A CA 1
ATOM 3116 C C . SER A 1 407 ? 2.859 5.047 18.219 1 94.5 407 SER A C 1
ATOM 3118 O O . SER A 1 407 ? 2.58 4.695 17.078 1 94.5 407 SER A O 1
ATOM 3120 N N . THR A 1 408 ? 2.236 4.535 19.344 1 94.69 408 THR A N 1
ATOM 3121 C CA . THR A 1 408 ? 1.194 3.531 19.172 1 94.69 408 THR A CA 1
ATOM 3122 C C . THR A 1 408 ? -0.167 4.09 19.578 1 94.69 408 THR A C 1
ATOM 3124 O O . THR A 1 408 ? -1.199 3.463 19.328 1 94.69 408 THR A O 1
ATOM 3127 N N . VAL A 1 409 ? -0.166 5.25 20.297 1 96.19 409 VAL A N 1
ATOM 3128 C CA . VAL A 1 409 ? -1.469 5.863 20.531 1 96.19 409 VAL A CA 1
ATOM 3129 C C . VAL A 1 409 ? -2.068 6.332 19.203 1 96.19 409 VAL A C 1
ATOM 3131 O O . VAL A 1 409 ? -1.339 6.598 18.25 1 96.19 409 VAL A O 1
ATOM 3134 N N . PRO A 1 410 ? -3.398 6.43 19.031 1 97.88 410 PRO A N 1
ATOM 3135 C CA . PRO A 1 410 ? -4.004 6.883 17.781 1 97.88 410 PRO A CA 1
ATOM 3136 C C . PRO A 1 410 ? -3.648 8.328 17.438 1 97.88 410 PRO A C 1
ATOM 3138 O O . PRO A 1 410 ? -3.59 9.18 18.328 1 97.88 410 PRO A O 1
ATOM 3141 N N . HIS A 1 411 ? -3.301 8.555 16.203 1 98.62 411 HIS A N 1
ATOM 3142 C CA . HIS A 1 411 ? -3.047 9.891 15.672 1 98.62 411 HIS A CA 1
ATOM 3143 C C . HIS A 1 411 ? -4.168 10.344 14.742 1 98.62 411 HIS A C 1
ATOM 3145 O O . HIS A 1 411 ? -4.68 9.547 13.953 1 98.62 411 HIS A O 1
ATOM 3151 N N . ILE A 1 412 ? -4.637 11.562 14.852 1 98.88 412 ILE A N 1
ATOM 3152 C CA . ILE A 1 412 ? -5.57 12.219 13.938 1 98.88 412 ILE A CA 1
ATOM 3153 C C . ILE A 1 412 ? -4.949 13.508 13.406 1 98.88 412 ILE A C 1
ATOM 3155 O O . ILE A 1 412 ? -4.535 14.375 14.188 1 98.88 412 ILE A O 1
ATOM 3159 N N . SER A 1 413 ? -4.855 13.625 12.102 1 98.81 413 SER A N 1
ATOM 3160 C CA . SER A 1 413 ? -4.219 14.797 11.5 1 98.81 413 SER A CA 1
ATOM 3161 C C . SER A 1 413 ? -5.238 15.656 10.758 1 98.81 413 SER A C 1
ATOM 3163 O O . SER A 1 413 ? -6.148 15.133 10.117 1 98.81 413 SER A O 1
ATOM 3165 N N . ILE A 1 414 ? -5.078 16.984 10.844 1 98.75 414 ILE A N 1
ATOM 3166 C CA . ILE A 1 414 ? -5.828 17.938 10.047 1 98.75 414 ILE A CA 1
ATOM 3167 C C . ILE A 1 414 ? -4.863 18.906 9.352 1 98.75 414 ILE A C 1
ATOM 3169 O O . ILE A 1 414 ? -4.066 19.578 10.008 1 98.75 414 ILE A O 1
ATOM 3173 N N . ILE A 1 415 ? -4.918 18.938 8.055 1 98.56 415 ILE A N 1
ATOM 3174 C CA . ILE A 1 415 ? -4.156 19.922 7.305 1 98.56 415 ILE A CA 1
ATOM 3175 C C . ILE A 1 415 ? -4.938 21.234 7.242 1 98.56 415 ILE A C 1
ATOM 3177 O O . ILE A 1 415 ? -5.883 21.359 6.457 1 98.56 415 ILE A O 1
ATOM 3181 N N . VAL A 1 416 ? -4.488 22.203 8.016 1 97.56 416 VAL A N 1
ATOM 3182 C CA . VAL A 1 416 ? -5.156 23.484 8.156 1 97.56 416 VAL A CA 1
ATOM 3183 C C . VAL A 1 416 ? -4.641 24.453 7.098 1 97.56 416 VAL A C 1
ATOM 3185 O O . VAL A 1 416 ? -5.402 25.266 6.566 1 97.56 416 VAL A O 1
ATOM 3188 N N . GLY A 1 417 ? -3.439 24.375 6.816 1 96.88 417 GLY A N 1
ATOM 3189 C CA . GLY A 1 417 ? -2.744 25.188 5.832 1 96.88 417 GLY A CA 1
ATOM 3190 C C . GLY A 1 417 ? -1.771 24.391 4.984 1 96.88 417 GLY A C 1
ATOM 3191 O O . GLY A 1 417 ? -2.172 23.484 4.262 1 96.88 417 GLY A O 1
ATOM 3192 N N . ALA A 1 418 ? -0.477 24.734 5.203 1 96.94 418 ALA A N 1
ATOM 3193 C CA . ALA A 1 418 ? 0.562 24.047 4.438 1 96.94 418 ALA A CA 1
ATOM 3194 C C . ALA A 1 418 ? 0.989 22.75 5.129 1 96.94 418 ALA A C 1
ATOM 3196 O O . ALA A 1 418 ? 1.068 22.703 6.359 1 96.94 418 ALA A O 1
ATOM 3197 N N . SER A 1 419 ? 1.203 21.75 4.438 1 97.56 419 SER A N 1
ATOM 3198 C CA . SER A 1 419 ? 1.854 20.5 4.84 1 97.56 419 SER A CA 1
ATOM 3199 C C . SER A 1 419 ? 2.93 20.094 3.842 1 97.56 419 SER A C 1
ATOM 3201 O O . SER A 1 419 ? 2.705 19.203 3.008 1 97.56 419 SER A O 1
ATOM 3203 N N . TYR A 1 420 ? 4.145 20.688 3.951 1 95.88 420 TYR A N 1
ATOM 3204 C CA . TYR A 1 420 ? 5.172 20.578 2.922 1 95.88 420 TYR A CA 1
ATOM 3205 C C . TYR A 1 420 ? 6.375 19.781 3.43 1 95.88 420 TYR A C 1
ATOM 3207 O O . TYR A 1 420 ? 6.73 19.875 4.605 1 95.88 420 TYR A O 1
ATOM 3215 N N . GLY A 1 421 ? 6.965 19.031 2.582 1 94.12 421 GLY A N 1
ATOM 3216 C CA . GLY A 1 421 ? 8.25 18.391 2.775 1 94.12 421 GLY A CA 1
ATOM 3217 C C . GLY A 1 421 ? 8.289 17.484 3.988 1 94.12 421 GLY A C 1
ATOM 3218 O O . GLY A 1 421 ? 7.297 16.812 4.297 1 94.12 421 GLY A O 1
ATOM 3219 N N . ALA A 1 422 ? 9.461 17.469 4.613 1 95 422 ALA A N 1
ATOM 3220 C CA . ALA A 1 422 ? 9.664 16.609 5.781 1 95 422 ALA A CA 1
ATOM 3221 C C . ALA A 1 422 ? 8.797 17.078 6.949 1 95 422 ALA A C 1
ATOM 3223 O O . ALA A 1 422 ? 8.609 16.328 7.922 1 95 422 ALA A O 1
ATOM 3224 N N . GLY A 1 423 ? 8.328 18.328 6.812 1 96.62 423 GLY A N 1
ATOM 3225 C CA . GLY A 1 423 ? 7.336 18.75 7.785 1 96.62 423 GLY A CA 1
ATOM 3226 C C . GLY A 1 423 ? 6.117 17.844 7.832 1 96.62 423 GLY A C 1
ATOM 3227 O O . GLY A 1 423 ? 5.566 17.594 8.906 1 96.62 423 GLY A O 1
ATOM 3228 N N . ASN A 1 424 ? 5.66 17.406 6.645 1 97.5 424 ASN A N 1
ATOM 3229 C CA . ASN A 1 424 ? 4.555 16.453 6.555 1 97.5 424 ASN A CA 1
ATOM 3230 C C . ASN A 1 424 ? 4.852 15.18 7.328 1 97.5 424 ASN A C 1
ATOM 3232 O O . ASN A 1 424 ? 3.98 14.648 8.016 1 97.5 424 ASN A O 1
ATOM 3236 N N . TYR A 1 425 ? 6.09 14.695 7.23 1 96.94 425 TYR A N 1
ATOM 3237 C CA . TYR A 1 425 ? 6.5 13.492 7.945 1 96.94 425 TYR A CA 1
ATOM 3238 C C . TYR A 1 425 ? 6.434 13.703 9.453 1 96.94 425 TYR A C 1
ATOM 3240 O O . TYR A 1 425 ? 5.883 12.867 10.18 1 96.94 425 TYR A O 1
ATOM 3248 N N . ALA A 1 426 ? 6.926 14.859 9.859 1 97.19 426 ALA A N 1
ATOM 3249 C CA . ALA A 1 426 ? 7.02 15.195 11.281 1 97.19 426 ALA A CA 1
ATOM 3250 C C . ALA A 1 426 ? 5.637 15.414 11.891 1 97.19 426 ALA A C 1
ATOM 3252 O O . ALA A 1 426 ? 5.457 15.273 13.102 1 97.19 426 ALA A O 1
ATOM 3253 N N . MET A 1 427 ? 4.684 15.711 11.078 1 98.38 427 MET A N 1
ATOM 3254 C CA . MET A 1 427 ? 3.35 16.047 11.57 1 98.38 427 MET A CA 1
ATOM 3255 C C . MET A 1 427 ? 2.363 14.922 11.297 1 98.38 427 MET A C 1
ATOM 3257 O O . MET A 1 427 ? 1.151 15.141 11.281 1 98.38 427 MET A O 1
ATOM 3261 N N . CYS A 1 428 ? 2.844 13.773 11.039 1 98.44 428 CYS A N 1
ATOM 3262 C CA . CYS A 1 428 ? 2.049 12.562 10.883 1 98.44 428 CYS A CA 1
ATOM 3263 C C . CYS A 1 428 ? 1.183 12.633 9.625 1 98.44 428 CYS A C 1
ATOM 3265 O O . CYS A 1 428 ? -0.038 12.484 9.703 1 98.44 428 CYS A O 1
ATOM 3267 N N . GLY A 1 429 ? 1.858 12.852 8.516 1 97.88 429 GLY A N 1
ATOM 3268 C CA . GLY A 1 429 ? 1.181 12.766 7.23 1 97.88 429 GLY A CA 1
ATOM 3269 C C . GLY A 1 429 ? 0.74 11.359 6.875 1 97.88 429 GLY A C 1
ATOM 3270 O O . GLY A 1 429 ? 0.886 10.438 7.68 1 97.88 429 GLY A O 1
ATOM 3271 N N . ARG A 1 430 ? 0.24 11.156 5.703 1 97.69 430 ARG A N 1
ATOM 3272 C CA . ARG A 1 430 ? -0.417 9.938 5.25 1 97.69 430 ARG A CA 1
ATOM 3273 C C . ARG A 1 430 ? 0.493 8.727 5.426 1 97.69 430 ARG A C 1
ATOM 3275 O O . ARG A 1 430 ? 0.052 7.676 5.895 1 97.69 430 ARG A O 1
ATOM 3282 N N . ALA A 1 431 ? 1.741 8.844 5.051 1 97.06 431 ALA A N 1
ATOM 3283 C CA . ALA A 1 431 ? 2.678 7.723 5.082 1 97.06 431 ALA A CA 1
ATOM 3284 C C . ALA A 1 431 ? 2.932 7.258 6.516 1 97.06 431 ALA A C 1
ATOM 3286 O O . ALA A 1 431 ? 3.48 6.176 6.738 1 97.06 431 ALA A O 1
ATOM 3287 N N . TYR A 1 432 ? 2.562 7.996 7.504 1 97.56 432 TYR A N 1
ATOM 3288 C CA . TYR A 1 432 ? 2.842 7.695 8.906 1 97.56 432 TYR A CA 1
ATOM 3289 C C . TYR A 1 432 ? 1.608 7.129 9.594 1 97.56 432 TYR A C 1
ATOM 3291 O O . TYR A 1 432 ? 1.563 7.039 10.828 1 97.56 432 TYR A O 1
ATOM 3299 N N . LYS A 1 433 ? 0.576 6.879 8.812 1 96.12 433 LYS A N 1
ATOM 3300 C CA . LYS A 1 433 ? -0.582 6.039 9.109 1 96.12 433 LYS A CA 1
ATOM 3301 C C . LYS A 1 433 ? -1.42 6.637 10.234 1 96.12 433 LYS A C 1
ATOM 3303 O O . LYS A 1 433 ? -1.739 5.953 11.203 1 96.12 433 LYS A O 1
ATOM 3308 N N . PRO A 1 434 ? -1.723 7.914 10.133 1 98.38 434 PRO A N 1
ATOM 3309 C CA . PRO A 1 434 ? -2.756 8.383 11.055 1 98.38 434 PRO A CA 1
ATOM 3310 C C . PRO A 1 434 ? -4.055 7.59 10.938 1 98.38 434 PRO A C 1
ATOM 3312 O O . PRO A 1 434 ? -4.395 7.109 9.852 1 98.38 434 PRO A O 1
ATOM 3315 N N . ARG A 1 435 ? -4.727 7.441 12.148 1 98.56 435 ARG A N 1
ATOM 3316 C CA . ARG A 1 435 ? -6.031 6.785 12.086 1 98.56 435 ARG A CA 1
ATOM 3317 C C . ARG A 1 435 ? -6.965 7.52 11.125 1 98.56 435 ARG A C 1
ATOM 3319 O O . ARG A 1 435 ? -7.758 6.891 10.422 1 98.56 435 ARG A O 1
ATOM 3326 N N . PHE A 1 436 ? -6.883 8.828 11.125 1 98.81 436 PHE A N 1
ATOM 3327 C CA . PHE A 1 436 ? -7.609 9.711 10.219 1 98.81 436 PHE A CA 1
ATOM 3328 C C . PHE A 1 436 ? -6.758 10.906 9.828 1 98.81 436 PHE A C 1
ATOM 3330 O O . PHE A 1 436 ? -5.945 11.391 10.625 1 98.81 436 PHE A O 1
ATOM 3337 N N . ILE A 1 437 ? -6.918 11.383 8.656 1 98.81 437 ILE A N 1
ATOM 3338 C CA . ILE A 1 437 ? -6.293 12.625 8.219 1 98.81 437 ILE A CA 1
ATOM 3339 C C . ILE A 1 437 ? -7.25 13.391 7.305 1 98.81 437 ILE A C 1
ATOM 3341 O O . ILE A 1 437 ? -7.762 12.836 6.328 1 98.81 437 ILE A O 1
ATOM 3345 N N . PHE A 1 438 ? -7.551 14.617 7.617 1 98.88 438 PHE A N 1
ATOM 3346 C CA . PHE A 1 438 ? -8.438 15.484 6.848 1 98.88 438 PHE A CA 1
ATOM 3347 C C . PHE A 1 438 ? -7.715 16.766 6.43 1 98.88 438 PHE A C 1
ATOM 3349 O O . PHE A 1 438 ? -6.598 17.016 6.875 1 98.88 438 PHE A O 1
ATOM 3356 N N . THR A 1 439 ? -8.32 17.469 5.551 1 98.81 439 THR A N 1
ATOM 3357 C CA . THR A 1 439 ? -7.77 18.734 5.113 1 98.81 439 THR A CA 1
ATOM 3358 C C . THR A 1 439 ? -8.867 19.797 5.016 1 98.81 439 THR A C 1
ATOM 3360 O O . THR A 1 439 ? -10.023 19.469 4.738 1 98.81 439 THR A O 1
ATOM 3363 N N . TRP A 1 440 ? -8.508 21.031 5.395 1 98.62 440 TRP A N 1
ATOM 3364 C CA . TRP A 1 440 ? -9.391 22.156 5.078 1 98.62 440 TRP A CA 1
ATOM 3365 C C . TRP A 1 440 ? -9.375 22.453 3.582 1 98.62 440 TRP A C 1
ATOM 3367 O O . TRP A 1 440 ? -8.5 21.984 2.857 1 98.62 440 TRP A O 1
ATOM 3377 N N . PRO A 1 441 ? -10.367 23.203 3.053 1 97.69 441 PRO A N 1
ATOM 3378 C CA . PRO A 1 441 ? -10.414 23.531 1.626 1 97.69 441 PRO A CA 1
ATOM 3379 C C . PRO A 1 441 ? -9.219 24.375 1.177 1 97.69 441 PRO A C 1
ATOM 3381 O O . PRO A 1 441 ? -8.953 24.484 -0.023 1 97.69 441 PRO A O 1
ATOM 3384 N N . THR A 1 442 ? -8.469 24.891 2.119 1 94.44 442 THR A N 1
ATOM 3385 C CA . THR A 1 442 ? -7.297 25.688 1.794 1 94.44 442 THR A CA 1
ATOM 3386 C C . THR A 1 442 ? -6.016 24.891 1.998 1 94.44 442 THR A C 1
ATOM 3388 O O . THR A 1 442 ? -4.922 25.375 1.721 1 94.44 442 THR A O 1
ATOM 3391 N N . GLY A 1 443 ? -6.152 23.672 2.508 1 97.06 443 GLY A N 1
ATOM 3392 C CA . GLY A 1 443 ? -4.984 22.844 2.783 1 97.06 443 GLY A CA 1
ATOM 3393 C C . GLY A 1 443 ? -4.168 22.531 1.542 1 97.06 443 GLY A C 1
ATOM 3394 O O . GLY A 1 443 ? -4.727 22.312 0.466 1 97.06 443 GLY A O 1
ATOM 3395 N N . ARG A 1 444 ? -2.854 22.609 1.637 1 97.38 444 ARG A N 1
ATOM 3396 C CA . ARG A 1 444 ? -1.901 22.266 0.586 1 97.38 444 ARG A CA 1
ATOM 3397 C C . ARG A 1 444 ? -0.918 21.203 1.067 1 97.38 444 ARG A C 1
ATOM 3399 O O . ARG A 1 444 ? -0.457 21.25 2.211 1 97.38 444 ARG A O 1
ATOM 3406 N N . CYS A 1 445 ? -0.658 20.234 0.277 1 96.94 445 CYS A N 1
ATOM 3407 C CA . CYS A 1 445 ? 0.252 19.141 0.642 1 96.94 445 CYS A CA 1
ATOM 3408 C C . CYS A 1 445 ? 1.157 18.781 -0.527 1 96.94 445 CYS A C 1
ATOM 3410 O O . CYS A 1 445 ? 0.675 18.391 -1.592 1 96.94 445 CYS A O 1
ATOM 3412 N N . SER A 1 446 ? 2.449 18.984 -0.397 1 95.06 446 SER A N 1
ATOM 3413 C CA . SER A 1 446 ? 3.416 18.672 -1.446 1 95.06 446 SER A CA 1
ATOM 3414 C C . SER A 1 446 ? 4.832 18.609 -0.89 1 95.06 446 SER A C 1
ATOM 3416 O O . SER A 1 446 ? 5.062 18.938 0.278 1 95.06 446 SER A O 1
ATOM 3418 N N . VAL A 1 447 ? 5.734 18.203 -1.741 1 92.62 447 VAL A N 1
ATOM 3419 C CA . VAL A 1 447 ? 7.133 18.078 -1.345 1 92.62 447 VAL A CA 1
ATOM 3420 C C . VAL A 1 447 ? 7.68 19.438 -0.944 1 92.62 447 VAL A C 1
ATOM 3422 O O . VAL A 1 447 ? 8.547 19.531 -0.073 1 92.62 447 VAL A O 1
ATOM 3425 N N . MET A 1 448 ? 7.305 20.453 -1.625 1 90.38 448 MET A N 1
ATOM 3426 C CA . MET A 1 448 ? 7.602 21.844 -1.329 1 90.38 448 MET A CA 1
ATOM 3427 C C . MET A 1 448 ? 6.562 22.766 -1.964 1 90.38 448 MET A C 1
ATOM 3429 O O . MET A 1 448 ? 5.742 22.328 -2.77 1 90.38 448 MET A O 1
ATOM 3433 N N . GLY A 1 449 ? 6.668 24.016 -1.52 1 90.12 449 GLY A N 1
ATOM 3434 C CA . GLY A 1 449 ? 5.781 24.969 -2.158 1 90.12 449 GLY A CA 1
ATOM 3435 C C . GLY A 1 449 ? 6.035 25.125 -3.645 1 90.12 449 GLY A C 1
ATOM 3436 O O . GLY A 1 449 ? 7.168 24.969 -4.105 1 90.12 449 GLY A O 1
ATOM 3437 N N . PRO A 1 450 ? 5.047 25.453 -4.402 1 91.5 450 PRO A N 1
ATOM 3438 C CA . PRO A 1 450 ? 5.172 25.516 -5.859 1 91.5 450 PRO A CA 1
ATOM 3439 C C . PRO A 1 450 ? 6.266 26.469 -6.32 1 91.5 450 PRO A C 1
ATOM 3441 O O . PRO A 1 450 ? 6.969 26.188 -7.293 1 91.5 450 PRO A O 1
ATOM 3444 N N . ASP A 1 451 ? 6.363 27.609 -5.633 1 89.75 451 ASP A N 1
ATOM 3445 C CA . ASP A 1 451 ? 7.391 28.578 -6 1 89.75 451 ASP A CA 1
ATOM 3446 C C . ASP A 1 451 ? 8.789 28.031 -5.746 1 89.75 451 ASP A C 1
ATOM 3448 O O . ASP A 1 451 ? 9.68 28.156 -6.59 1 89.75 451 ASP A O 1
ATOM 3452 N N . GLN A 1 452 ? 8.914 27.5 -4.637 1 86.75 452 GLN A N 1
ATOM 3453 C CA . GLN A 1 452 ? 10.195 26.875 -4.297 1 86.75 452 GLN A CA 1
ATOM 3454 C C . GLN A 1 452 ? 10.523 25.734 -5.25 1 86.75 452 GLN A C 1
ATOM 3456 O O . GLN A 1 452 ? 11.656 25.609 -5.719 1 86.75 452 GLN A O 1
ATOM 3461 N N . LEU A 1 453 ? 9.602 24.938 -5.516 1 88.38 453 LEU A N 1
ATOM 3462 C CA . LEU A 1 453 ? 9.758 23.781 -6.391 1 88.38 453 LEU A CA 1
ATOM 3463 C C . LEU A 1 453 ? 10.172 24.219 -7.793 1 88.38 453 LEU A C 1
ATOM 3465 O O . LEU A 1 453 ? 11.062 23.609 -8.398 1 88.38 453 LEU A O 1
ATOM 3469 N N . SER A 1 454 ? 9.523 25.203 -8.32 1 90.81 454 SER A N 1
ATOM 3470 C CA . SER A 1 454 ? 9.82 25.688 -9.664 1 90.81 454 SER A CA 1
ATOM 3471 C C . SER A 1 454 ? 11.211 26.312 -9.727 1 90.81 454 SER A C 1
ATOM 3473 O O . SER A 1 454 ? 11.914 26.172 -10.727 1 90.81 454 SER A O 1
ATOM 3475 N N . GLY A 1 455 ? 11.547 27.016 -8.68 1 87.56 455 GLY A N 1
ATOM 3476 C CA . GLY A 1 455 ? 12.891 27.578 -8.617 1 87.56 455 GLY A CA 1
ATOM 3477 C C . GLY A 1 455 ? 13.977 26.531 -8.641 1 87.56 455 GLY A C 1
ATOM 3478 O O . GLY A 1 455 ? 14.961 26.656 -9.367 1 87.56 455 GLY A O 1
ATOM 3479 N N . VAL A 1 456 ? 13.797 25.516 -7.859 1 83.94 456 VAL A N 1
ATOM 3480 C CA . VAL A 1 456 ? 14.766 24.422 -7.816 1 83.94 456 VAL A CA 1
ATOM 3481 C C . VAL A 1 456 ? 14.836 23.734 -9.18 1 83.94 456 VAL A C 1
ATOM 3483 O O . VAL A 1 456 ? 15.93 23.438 -9.672 1 83.94 456 VAL A O 1
ATOM 3486 N N . MET A 1 457 ? 13.711 23.484 -9.781 1 86.81 457 MET A N 1
ATOM 3487 C CA . MET A 1 457 ? 13.664 22.844 -11.102 1 86.81 457 MET A CA 1
ATOM 3488 C C . MET A 1 457 ? 14.445 23.672 -12.125 1 86.81 457 MET A C 1
ATOM 3490 O O . MET A 1 457 ? 15.188 23.125 -12.938 1 86.81 457 MET A O 1
ATOM 3494 N N . GLU A 1 458 ? 14.234 25 -12.094 1 89.38 458 GLU A N 1
ATOM 3495 C CA . GLU A 1 458 ? 14.953 25.891 -12.992 1 89.38 458 GLU A CA 1
ATOM 3496 C C . GLU A 1 458 ? 16.453 25.781 -12.797 1 89.38 458 GLU A C 1
ATOM 3498 O O . GLU A 1 458 ? 17.203 25.656 -13.773 1 89.38 458 GLU A O 1
ATOM 3503 N N . THR A 1 459 ? 16.844 25.797 -11.578 1 84.69 459 THR A N 1
ATOM 3504 C CA . THR A 1 459 ? 18.25 25.719 -11.242 1 84.69 459 THR A CA 1
ATOM 3505 C C . THR A 1 459 ? 18.844 24.391 -11.711 1 84.69 459 THR A C 1
ATOM 3507 O O . THR A 1 459 ? 19.938 24.359 -12.281 1 84.69 459 THR A O 1
ATOM 3510 N N . VAL A 1 460 ? 18.172 23.312 -11.477 1 80.19 460 VAL A N 1
ATOM 3511 C CA . VAL A 1 460 ? 18.641 21.984 -11.852 1 80.19 460 VAL A CA 1
ATOM 3512 C C . VAL A 1 460 ? 18.75 21.875 -13.367 1 80.19 460 VAL A C 1
ATOM 3514 O O . VAL A 1 460 ? 19.703 21.281 -13.891 1 80.19 460 VAL A O 1
ATOM 3517 N N . GLN A 1 461 ? 17.781 22.438 -14.078 1 85.94 461 GLN A N 1
ATOM 3518 C CA . GLN A 1 461 ? 17.797 22.391 -15.531 1 85.94 461 GLN A CA 1
ATOM 3519 C C . GLN A 1 461 ? 18.969 23.203 -16.078 1 85.94 461 GLN A C 1
ATOM 3521 O O . GLN A 1 461 ? 19.641 22.781 -17.031 1 85.94 461 GLN A O 1
ATOM 3526 N N . LEU A 1 462 ? 19.172 24.312 -15.516 1 87.44 462 LEU A N 1
ATOM 3527 C CA . LEU A 1 462 ? 20.281 25.172 -15.945 1 87.44 462 LEU A CA 1
ATOM 3528 C C . LEU A 1 462 ? 21.625 24.484 -15.703 1 87.44 462 LEU A C 1
ATOM 3530 O O . LEU A 1 462 ? 22.5 24.5 -16.578 1 87.44 462 LEU A O 1
ATOM 3534 N N . GLN A 1 463 ? 21.75 23.906 -14.57 1 81.12 463 GLN A N 1
ATOM 3535 C CA . GLN A 1 463 ? 22.984 23.219 -14.227 1 81.12 463 GLN A CA 1
ATOM 3536 C C . GLN A 1 463 ? 23.219 22.016 -15.133 1 81.12 463 GLN A C 1
ATOM 3538 O O . GLN A 1 463 ? 24.344 21.75 -15.555 1 81.12 463 GLN A O 1
ATOM 3543 N N . SER A 1 464 ? 22.219 21.266 -15.352 1 80 464 SER A N 1
ATOM 3544 C CA . SER A 1 464 ? 22.312 20.109 -16.234 1 80 464 SER A CA 1
ATOM 3545 C C . SER A 1 464 ? 22.719 20.5 -17.641 1 80 464 SER A C 1
ATOM 3547 O O . SER A 1 464 ? 23.531 19.844 -18.281 1 80 464 SER A O 1
ATOM 3549 N N . ALA A 1 465 ? 22.094 21.609 -18.141 1 86.19 465 ALA A N 1
ATOM 3550 C CA . ALA A 1 465 ? 22.422 22.109 -19.469 1 86.19 465 ALA A CA 1
ATOM 3551 C C . ALA A 1 465 ? 23.875 22.578 -19.531 1 86.19 465 ALA A C 1
ATOM 3553 O O . ALA A 1 465 ? 24.578 22.297 -20.516 1 86.19 465 ALA A O 1
ATOM 3554 N N . LYS A 1 466 ? 24.266 23.188 -18.531 1 84.38 466 LYS A N 1
ATOM 3555 C CA . LYS A 1 466 ? 25.641 23.672 -18.484 1 84.38 466 LYS A CA 1
ATOM 3556 C C . LYS A 1 466 ? 26.625 22.516 -18.5 1 84.38 466 LYS A C 1
ATOM 3558 O O . LYS A 1 466 ? 27.641 22.562 -19.203 1 84.38 466 LYS A O 1
ATOM 3563 N N . SER A 1 467 ? 26.391 21.469 -17.75 1 78.19 467 SER A N 1
ATOM 3564 C CA . SER A 1 467 ? 27.266 20.297 -17.672 1 78.19 467 SER A CA 1
ATOM 3565 C C . SER A 1 467 ? 27.328 19.562 -19 1 78.19 467 SER A C 1
ATOM 3567 O O . SER A 1 467 ? 28.344 18.922 -19.312 1 78.19 467 SER A O 1
ATOM 3569 N N . LYS A 1 468 ? 26.281 19.703 -19.797 1 78.62 468 LYS A N 1
ATOM 3570 C CA . LYS A 1 468 ? 26.219 19.031 -21.094 1 78.62 468 LYS A CA 1
ATOM 3571 C C . LYS A 1 468 ? 26.656 19.969 -22.219 1 78.62 468 LYS A C 1
ATOM 3573 O O . LYS A 1 468 ? 26.594 19.625 -23.391 1 78.62 468 LYS A O 1
ATOM 3578 N N . GLY A 1 469 ? 27 21.109 -21.844 1 83.56 469 GLY A N 1
ATOM 3579 C CA . GLY A 1 469 ? 27.438 22.109 -22.812 1 83.56 469 GLY A CA 1
ATOM 3580 C C . GLY A 1 469 ? 26.297 22.656 -23.656 1 83.56 469 GLY A C 1
ATOM 3581 O O . GLY A 1 469 ? 26.516 23.094 -24.797 1 83.56 469 GLY A O 1
ATOM 3582 N N . LYS A 1 470 ? 25.203 22.547 -23.172 1 86.06 470 LYS A N 1
ATOM 3583 C CA . LYS A 1 470 ? 24.031 23.031 -23.891 1 86.06 470 LYS A CA 1
ATOM 3584 C C . LYS A 1 470 ? 23.516 24.328 -23.281 1 86.06 470 LYS A C 1
ATOM 3586 O O . LYS A 1 470 ? 23.719 24.594 -22.094 1 86.06 470 LYS A O 1
ATOM 3591 N N . VAL A 1 471 ? 23.078 25.219 -24.188 1 86.56 471 VAL A N 1
ATOM 3592 C CA . VAL A 1 471 ? 22.484 26.469 -23.734 1 86.56 471 VAL A CA 1
ATOM 3593 C C . VAL A 1 471 ? 20.969 26.391 -23.891 1 86.56 471 VAL A C 1
ATOM 3595 O O . VAL A 1 471 ? 20.469 26.062 -24.969 1 86.56 471 VAL A O 1
ATOM 3598 N N . LEU A 1 472 ? 20.312 26.594 -22.781 1 88.19 472 LEU A N 1
ATOM 3599 C CA . LEU A 1 472 ? 18.844 26.562 -22.812 1 88.19 472 LEU A CA 1
ATOM 3600 C C . LEU A 1 472 ? 18.297 27.906 -23.281 1 88.19 472 LEU A C 1
ATOM 3602 O O . LEU A 1 472 ? 18.812 28.953 -22.906 1 88.19 472 LEU A O 1
ATOM 3606 N N . GLU A 1 473 ? 17.359 27.844 -24.156 1 91 473 GLU A N 1
ATOM 3607 C CA . GLU A 1 473 ? 16.656 29.062 -24.547 1 91 473 GLU A CA 1
ATOM 3608 C C . GLU A 1 473 ? 15.859 29.641 -23.375 1 91 473 GLU A C 1
ATOM 3610 O O . GLU A 1 473 ? 14.977 28.984 -22.844 1 91 473 GLU A O 1
ATOM 3615 N N . PRO A 1 474 ? 16.172 30.797 -22.984 1 90.88 474 PRO A N 1
ATOM 3616 C CA . PRO A 1 474 ? 15.562 31.375 -21.781 1 90.88 474 PRO A CA 1
ATOM 3617 C C . PRO A 1 474 ? 14.039 31.391 -21.844 1 90.88 474 PRO A C 1
ATOM 3619 O O . PRO A 1 474 ? 13.367 31.141 -20.844 1 90.88 474 PRO A O 1
ATOM 3622 N N . THR A 1 475 ? 13.523 31.734 -23 1 92 475 THR A N 1
ATOM 3623 C CA . THR A 1 475 ? 12.07 31.812 -23.141 1 92 475 THR A CA 1
ATOM 3624 C C . THR A 1 475 ? 11.438 30.422 -22.969 1 92 475 THR A C 1
ATOM 3626 O O . THR A 1 475 ? 10.391 30.297 -22.328 1 92 475 THR A O 1
ATOM 3629 N N . LEU A 1 476 ? 12.07 29.484 -23.547 1 91.56 476 LEU A N 1
ATOM 3630 C CA . LEU A 1 476 ? 11.57 28.125 -23.438 1 91.56 476 LEU A CA 1
ATOM 3631 C C . LEU A 1 476 ? 11.68 27.625 -22 1 91.56 476 LEU A C 1
ATOM 3633 O O . LEU A 1 476 ? 10.781 26.953 -21.484 1 91.56 476 LEU A O 1
ATOM 3637 N N . LEU A 1 477 ? 12.781 27.906 -21.391 1 93 477 LEU A N 1
ATOM 3638 C CA . LEU A 1 477 ? 12.992 27.516 -20 1 93 477 LEU A CA 1
ATOM 3639 C C . LEU A 1 477 ? 11.938 28.141 -19.094 1 93 477 LEU A C 1
ATOM 3641 O O . LEU A 1 477 ? 11.359 27.469 -18.234 1 93 477 LEU A O 1
ATOM 3645 N N . LYS A 1 478 ? 11.727 29.375 -19.297 1 92.75 478 LYS A N 1
ATOM 3646 C CA . LYS A 1 478 ? 10.742 30.078 -18.484 1 92.75 478 LYS A CA 1
ATOM 3647 C C . LYS A 1 478 ? 9.352 29.469 -18.641 1 92.75 478 LYS A C 1
ATOM 3649 O O . LYS A 1 478 ? 8.609 29.344 -17.672 1 92.75 478 LYS A O 1
ATOM 3654 N N . LYS A 1 479 ? 9.031 29.188 -19.844 1 94 479 LYS A N 1
ATOM 3655 C CA . LYS A 1 479 ? 7.734 28.562 -20.109 1 94 479 LYS A CA 1
ATOM 3656 C C . LYS A 1 479 ? 7.621 27.203 -19.422 1 94 479 LYS A C 1
ATOM 3658 O O . LYS A 1 479 ? 6.566 26.875 -18.875 1 94 479 LYS A O 1
ATOM 3663 N N . GLN A 1 480 ? 8.664 26.453 -19.516 1 92.75 480 GLN A N 1
ATOM 3664 C CA . GLN A 1 480 ? 8.672 25.141 -18.891 1 92.75 480 GLN A CA 1
ATOM 3665 C C . GLN A 1 480 ? 8.562 25.25 -17.375 1 92.75 480 GLN A C 1
ATOM 3667 O O . GLN A 1 480 ? 7.812 24.5 -16.734 1 92.75 480 GLN A O 1
ATOM 3672 N N . VAL A 1 481 ? 9.242 26.141 -16.844 1 93.44 481 VAL A N 1
ATOM 3673 C CA . VAL A 1 481 ? 9.258 26.359 -15.391 1 93.44 481 VAL A CA 1
ATOM 3674 C C . VAL A 1 481 ? 7.879 26.828 -14.93 1 93.44 481 VAL A C 1
ATOM 3676 O O . VAL A 1 481 ? 7.375 26.375 -13.898 1 93.44 481 VAL A O 1
ATOM 3679 N N . GLU A 1 482 ? 7.316 27.703 -15.68 1 94.94 482 GLU A N 1
ATOM 3680 C CA . GLU A 1 482 ? 5.996 28.203 -15.328 1 94.94 482 GLU A CA 1
ATOM 3681 C C . GLU A 1 482 ? 4.938 27.109 -15.422 1 94.94 482 GLU A C 1
ATOM 3683 O O . GLU A 1 482 ? 4.047 27.031 -14.57 1 94.94 482 GLU A O 1
ATOM 3688 N N . SER A 1 483 ? 5.02 26.391 -16.484 1 94.81 483 SER A N 1
ATOM 3689 C CA . SER A 1 483 ? 4.102 25.266 -16.625 1 94.81 483 SER A CA 1
ATOM 3690 C C . SER A 1 483 ? 4.242 24.281 -15.469 1 94.81 483 SER A C 1
ATOM 3692 O O . SER A 1 483 ? 3.242 23.781 -14.945 1 94.81 483 SER A O 1
ATOM 3694 N N . PHE A 1 484 ? 5.441 24 -15.133 1 94.06 484 PHE A N 1
ATOM 3695 C CA . PHE A 1 484 ? 5.707 23.109 -14.008 1 94.06 484 PHE A CA 1
ATOM 3696 C C . PHE A 1 484 ? 5.168 23.703 -12.711 1 94.06 484 PHE A C 1
ATOM 3698 O O . PHE A 1 484 ? 4.566 23 -11.898 1 94.06 484 PHE A O 1
ATOM 3705 N N . ARG A 1 485 ? 5.359 24.891 -12.5 1 95.56 485 ARG A N 1
ATOM 3706 C CA . ARG A 1 485 ? 4.863 25.562 -11.305 1 95.56 485 ARG A CA 1
ATOM 3707 C C . ARG A 1 485 ? 3.348 25.453 -11.195 1 95.56 485 ARG A C 1
ATOM 3709 O O . ARG A 1 485 ? 2.818 25.172 -10.117 1 95.56 485 ARG A O 1
ATOM 3716 N N . GLN A 1 486 ? 2.693 25.672 -12.258 1 95.94 486 GLN A N 1
ATOM 3717 C CA . GLN A 1 486 ? 1.236 25.594 -12.273 1 95.94 486 GLN A CA 1
ATOM 3718 C C . GLN A 1 486 ? 0.756 24.188 -11.961 1 95.94 486 GLN A C 1
ATOM 3720 O O . GLN A 1 486 ? -0.21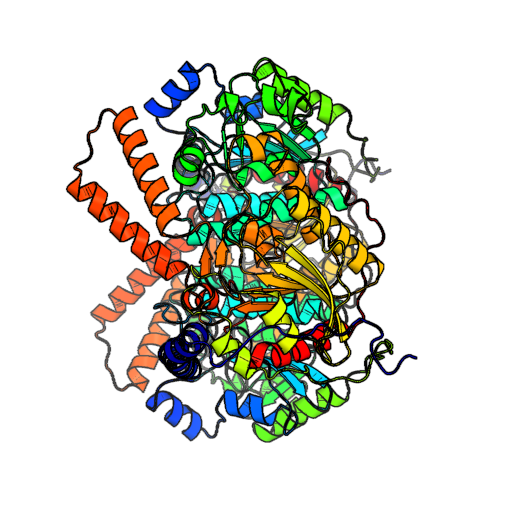3 24 -11.219 1 95.94 486 GLN A O 1
ATOM 3725 N N . SER A 1 487 ? 1.409 23.25 -12.531 1 94.38 487 SER A N 1
ATOM 3726 C CA . SER A 1 487 ? 1.065 21.859 -12.25 1 94.38 487 SER A CA 1
ATOM 3727 C C . SER A 1 487 ? 1.293 21.531 -10.781 1 94.38 487 SER A C 1
ATOM 3729 O O . SER A 1 487 ? 0.458 20.875 -10.156 1 94.38 487 SER A O 1
ATOM 3731 N N . ALA A 1 488 ? 2.408 21.953 -10.289 1 94.31 488 ALA A N 1
ATOM 3732 C CA . ALA A 1 488 ? 2.729 21.719 -8.883 1 94.31 488 ALA A CA 1
ATOM 3733 C C . ALA A 1 488 ? 1.699 22.359 -7.965 1 94.31 488 ALA A C 1
ATOM 3735 O O . ALA A 1 488 ? 1.315 21.781 -6.945 1 94.31 488 ALA A O 1
ATOM 3736 N N . ALA A 1 489 ? 1.288 23.531 -8.344 1 95.69 489 ALA A N 1
ATOM 3737 C CA . ALA A 1 489 ? 0.28 24.234 -7.559 1 95.69 489 ALA A CA 1
ATOM 3738 C C . ALA A 1 489 ? -1.049 23.484 -7.562 1 95.69 489 ALA A C 1
ATOM 3740 O O . ALA A 1 489 ? -1.686 23.344 -6.516 1 95.69 489 ALA A O 1
ATOM 3741 N N . ARG A 1 490 ? -1.453 23.078 -8.625 1 95.19 490 ARG A N 1
ATOM 3742 C CA . ARG A 1 490 ? -2.693 22.312 -8.758 1 95.19 490 ARG A CA 1
ATOM 3743 C C . ARG A 1 490 ? -2.625 21.016 -7.977 1 95.19 490 ARG A C 1
ATOM 3745 O O . ARG A 1 490 ? -3.564 20.656 -7.262 1 95.19 490 ARG A O 1
ATOM 3752 N N . ASP A 1 491 ? -1.533 20.312 -8.141 1 94.81 491 ASP A N 1
ATOM 3753 C CA . ASP A 1 491 ? -1.366 19 -7.516 1 94.81 491 ASP A CA 1
ATOM 3754 C C . ASP A 1 491 ? -1.349 19.125 -5.996 1 94.81 491 ASP A C 1
ATOM 3756 O O . ASP A 1 491 ? -1.718 18.172 -5.293 1 94.81 491 ASP A O 1
ATOM 3760 N N . SER A 1 492 ? -0.944 20.25 -5.48 1 96.31 492 SER A N 1
ATOM 3761 C CA . SER A 1 492 ? -0.807 20.422 -4.039 1 96.31 492 SER A CA 1
ATOM 3762 C C . SER A 1 492 ? -2.145 20.781 -3.395 1 96.31 492 SER A C 1
ATOM 3764 O O . SER A 1 492 ? -2.283 20.719 -2.172 1 96.31 492 SER A O 1
ATOM 3766 N N . GLU A 1 493 ? -3.156 21.109 -4.152 1 97 493 GLU A N 1
ATOM 3767 C CA . GLU A 1 493 ? -4.445 21.547 -3.623 1 97 493 GLU A CA 1
ATOM 3768 C C . GLU A 1 493 ? -5.203 20.391 -2.982 1 97 493 GLU A C 1
ATOM 3770 O O . GLU A 1 493 ? -5.035 19.234 -3.379 1 97 493 GLU A O 1
ATOM 3775 N N . CYS A 1 494 ? -6.082 20.766 -2.023 1 97.81 494 CYS A N 1
ATOM 3776 C CA . CYS A 1 494 ? -6.84 19.781 -1.25 1 97.81 494 CYS A CA 1
ATOM 3777 C C . CYS A 1 494 ? -7.656 18.875 -2.164 1 97.81 494 CYS A C 1
ATOM 3779 O O . CYS A 1 494 ? -7.789 17.688 -1.906 1 97.81 494 CYS A O 1
ATOM 3781 N N . TYR A 1 495 ? -8.203 19.391 -3.291 1 97.94 495 TYR A N 1
ATOM 3782 C CA . TYR A 1 495 ? -9.039 18.594 -4.18 1 97.94 495 TYR A CA 1
ATOM 3783 C C . TYR A 1 495 ? -8.211 17.516 -4.887 1 97.94 495 TYR A C 1
ATOM 3785 O O . TYR A 1 495 ? -8.664 16.391 -5.051 1 97.94 495 TYR A O 1
ATOM 3793 N N . ALA A 1 496 ? -7.02 17.906 -5.277 1 96.75 496 ALA A N 1
ATOM 3794 C CA . ALA A 1 496 ? -6.129 16.938 -5.914 1 96.75 496 ALA A CA 1
ATOM 3795 C C . ALA A 1 496 ? -5.672 15.883 -4.922 1 96.75 496 ALA A C 1
ATOM 3797 O O . ALA A 1 496 ? -5.703 14.688 -5.227 1 96.75 496 ALA A O 1
ATOM 3798 N N . THR A 1 497 ? -5.23 16.297 -3.73 1 97.19 497 THR A N 1
ATOM 3799 C CA . THR A 1 497 ? -4.727 15.359 -2.734 1 97.19 497 THR A CA 1
ATOM 3800 C C . THR A 1 497 ? -5.848 14.445 -2.244 1 97.19 497 THR A C 1
ATOM 3802 O O . THR A 1 497 ? -5.641 13.242 -2.074 1 97.19 497 THR A O 1
ATOM 3805 N N . SER A 1 498 ? -7.047 14.945 -2.021 1 98.25 498 SER A N 1
ATOM 3806 C CA . SER A 1 498 ? -8.164 14.125 -1.58 1 98.25 498 SER A CA 1
ATOM 3807 C C . SER A 1 498 ? -8.609 13.164 -2.676 1 98.25 498 SER A C 1
ATOM 3809 O O . SER A 1 498 ? -9.047 12.047 -2.391 1 98.25 498 SER A O 1
ATOM 3811 N N . SER A 1 499 ? -8.531 13.68 -3.926 1 97.81 499 SER A N 1
ATOM 3812 C CA . SER A 1 499 ? -8.875 12.836 -5.062 1 97.81 499 SER A CA 1
ATOM 3813 C C . SER A 1 499 ? -8.008 11.586 -5.105 1 97.81 499 SER A C 1
ATOM 3815 O O . SER A 1 499 ? -8.445 10.531 -5.574 1 97.81 499 SER A O 1
ATOM 3817 N N . MET A 1 500 ? -6.789 11.68 -4.551 1 96.38 500 MET A N 1
ATOM 3818 C CA . MET A 1 500 ? -5.824 10.578 -4.594 1 96.38 500 MET A CA 1
ATOM 3819 C C . MET A 1 500 ? -5.723 9.891 -3.238 1 96.38 500 MET A C 1
ATOM 3821 O O . MET A 1 500 ? -4.816 9.086 -3.014 1 96.38 500 MET A O 1
ATOM 3825 N N . LEU A 1 501 ? -6.605 10.195 -2.324 1 97.38 501 LEU A N 1
ATOM 3826 C CA . LEU A 1 501 ? -6.719 9.578 -1.008 1 97.38 501 LEU A CA 1
ATOM 3827 C C . LEU A 1 501 ? -5.457 9.82 -0.185 1 97.38 501 LEU A C 1
ATOM 3829 O O . LEU A 1 501 ? -5.062 8.969 0.615 1 97.38 501 LEU A O 1
ATOM 3833 N N . ILE A 1 502 ? -4.82 10.977 -0.448 1 97.31 502 ILE A N 1
ATOM 3834 C CA . ILE A 1 502 ? -3.723 11.391 0.419 1 97.31 502 ILE A CA 1
ATOM 3835 C C . ILE A 1 502 ? -4.27 11.812 1.78 1 97.31 502 ILE A C 1
ATOM 3837 O O . ILE A 1 502 ? -3.553 11.781 2.781 1 97.31 502 ILE A O 1
ATOM 3841 N N . ASP A 1 503 ? -5.473 12.133 1.828 1 98.19 503 ASP A N 1
ATOM 3842 C CA . ASP A 1 503 ? -6.258 12.367 3.037 1 98.19 503 ASP A CA 1
ATOM 3843 C C . ASP A 1 503 ? -7.602 11.641 2.971 1 98.19 503 ASP A C 1
ATOM 3845 O O . ASP A 1 503 ? -7.895 10.961 1.986 1 98.19 503 ASP A O 1
ATOM 3849 N N . ASP A 1 504 ? -8.398 11.742 4.051 1 98.62 504 ASP A N 1
ATOM 3850 C CA . ASP A 1 504 ? -9.633 10.984 4.145 1 98.62 504 ASP A CA 1
ATOM 3851 C C . ASP A 1 504 ? -10.844 11.859 3.836 1 98.62 504 ASP A C 1
ATOM 3853 O O . ASP A 1 504 ? -11.984 11.398 3.904 1 98.62 504 ASP A O 1
ATOM 3857 N N . GLY A 1 505 ? -10.586 13.156 3.555 1 98.5 505 GLY A N 1
ATOM 3858 C CA . GLY A 1 505 ? -11.695 14.039 3.209 1 98.5 505 GLY A CA 1
ATOM 3859 C C . GLY A 1 505 ? -11.391 15.5 3.447 1 98.5 505 GLY A C 1
ATOM 3860 O O . GLY A 1 505 ? -10.43 15.836 4.145 1 98.5 505 GLY A O 1
ATOM 3861 N N . ILE A 1 506 ? -12.156 16.375 2.822 1 98.75 506 ILE A N 1
ATOM 3862 C CA . ILE A 1 506 ? -12.109 17.828 3.02 1 98.75 506 ILE A CA 1
ATOM 3863 C C . ILE A 1 506 ? -13.219 18.25 3.979 1 98.75 506 ILE A C 1
ATOM 3865 O O . ILE A 1 506 ? -14.375 17.859 3.814 1 98.75 506 ILE A O 1
ATOM 3869 N N . ILE A 1 507 ? -12.859 18.984 4.965 1 98.5 507 ILE A N 1
ATOM 3870 C CA . ILE A 1 507 ? -13.883 19.375 5.934 1 98.5 507 ILE A CA 1
ATOM 3871 C C . ILE A 1 507 ? -13.945 20.891 6.039 1 98.5 507 ILE A C 1
ATOM 3873 O O . ILE A 1 507 ? -12.945 21.578 5.844 1 98.5 507 ILE A O 1
ATOM 3877 N N . ASP A 1 508 ? -15.148 21.422 6.309 1 98.31 508 ASP A N 1
ATOM 3878 C CA . ASP A 1 508 ? -15.32 22.828 6.648 1 98.31 508 ASP A CA 1
ATOM 3879 C C . ASP A 1 508 ? -14.602 23.172 7.949 1 98.31 508 ASP A C 1
ATOM 3881 O O . ASP A 1 508 ? -14.758 22.484 8.953 1 98.31 508 ASP A O 1
ATOM 3885 N N . PRO A 1 509 ? -13.781 24.25 7.902 1 98.44 509 PRO A N 1
ATOM 3886 C CA . PRO A 1 509 ? -13.086 24.625 9.133 1 98.44 509 PRO A CA 1
ATOM 3887 C C . PRO A 1 509 ? -14.016 24.672 10.344 1 98.44 509 PRO A C 1
ATOM 3889 O O . PRO A 1 509 ? -13.625 24.281 11.445 1 98.44 509 PRO A O 1
ATOM 3892 N N . ARG A 1 510 ? -15.266 25.109 10.141 1 98.06 510 ARG A N 1
ATOM 3893 C CA . ARG A 1 510 ? -16.219 25.281 11.227 1 98.06 510 ARG A CA 1
ATOM 3894 C C . ARG A 1 510 ? -16.688 23.938 11.773 1 98.06 510 ARG A C 1
ATOM 3896 O O . ARG A 1 510 ? -17.219 23.859 12.883 1 98.06 510 ARG A O 1
ATOM 3903 N N . ASP A 1 511 ? -16.438 22.844 10.992 1 98.06 511 ASP A N 1
ATOM 3904 C CA . ASP A 1 511 ? -16.859 21.5 11.398 1 98.06 511 ASP A CA 1
ATOM 3905 C C . ASP A 1 511 ? -15.711 20.75 12.062 1 98.06 511 ASP A C 1
ATOM 3907 O O . ASP A 1 511 ? -15.867 19.578 12.422 1 98.06 511 ASP A O 1
ATOM 3911 N N . THR A 1 512 ? -14.578 21.344 12.25 1 98.62 512 THR A N 1
ATOM 3912 C CA . THR A 1 512 ? -13.359 20.672 12.695 1 98.62 512 THR A CA 1
ATOM 3913 C C . THR A 1 512 ? -13.586 19.984 14.039 1 98.62 512 THR A C 1
ATOM 3915 O O . THR A 1 512 ? -13.258 18.797 14.203 1 98.62 512 THR A O 1
ATOM 3918 N N . ARG A 1 513 ? -14.164 20.672 15.031 1 98.44 513 ARG A N 1
ATOM 3919 C CA . ARG A 1 513 ? -14.391 20.109 16.359 1 98.44 513 ARG A CA 1
ATOM 3920 C C . ARG A 1 513 ? -15.297 18.891 16.297 1 98.44 513 ARG A C 1
ATOM 3922 O O . ARG A 1 513 ? -15.031 17.875 16.953 1 98.44 513 ARG A O 1
ATOM 3929 N N . ASP A 1 514 ? -16.359 19 15.516 1 97.62 514 ASP A N 1
ATOM 3930 C CA . ASP A 1 514 ? -17.297 17.891 15.383 1 97.62 514 ASP A CA 1
ATOM 3931 C C . ASP A 1 514 ? -16.641 16.672 14.75 1 97.62 514 ASP A C 1
ATOM 3933 O O . ASP A 1 514 ? -16.828 15.547 15.211 1 97.62 514 ASP A O 1
ATOM 3937 N N . VAL A 1 515 ? -15.875 16.891 13.711 1 98.56 515 VAL A N 1
ATOM 3938 C CA . VAL A 1 515 ? -15.172 15.812 13.023 1 98.56 515 VAL A CA 1
ATOM 3939 C C . VAL A 1 515 ? -14.18 15.156 13.969 1 98.56 515 VAL A C 1
ATOM 3941 O O . VAL A 1 515 ? -14.109 13.93 14.062 1 98.56 515 VAL A O 1
ATOM 3944 N N . LEU A 1 516 ? -13.414 15.969 14.695 1 98.69 516 LEU A N 1
ATOM 3945 C CA . LEU A 1 516 ? -12.477 15.43 15.672 1 98.69 516 LEU A CA 1
ATOM 3946 C C . LEU A 1 516 ? -13.211 14.617 16.734 1 98.69 516 LEU A C 1
ATOM 3948 O O . LEU A 1 516 ? -12.742 13.547 17.141 1 98.69 516 LEU A O 1
ATOM 3952 N N . GLY A 1 517 ? -14.328 15.172 17.203 1 97.19 517 GLY A N 1
ATOM 3953 C CA . GLY A 1 517 ? -15.125 14.453 18.188 1 97.19 517 GLY A CA 1
ATOM 3954 C C . GLY A 1 517 ? -15.539 13.07 17.719 1 97.19 517 GLY A C 1
ATOM 3955 O O . GLY A 1 517 ? -15.406 12.094 18.453 1 97.19 517 GLY A O 1
ATOM 3956 N N . MET A 1 518 ? -16 12.977 16.484 1 97.5 518 MET A N 1
ATOM 3957 C CA . MET A 1 518 ? -16.406 11.688 15.93 1 97.5 518 MET A CA 1
ATOM 3958 C C . MET A 1 518 ? -15.211 10.742 15.82 1 97.5 518 MET A C 1
ATOM 3960 O O . MET A 1 518 ? -15.32 9.562 16.156 1 97.5 518 MET A O 1
ATOM 3964 N N . CYS A 1 519 ? -14.078 11.266 15.375 1 98.31 519 CYS A N 1
ATOM 3965 C CA . CYS A 1 519 ? -12.875 10.461 15.266 1 98.31 519 CYS A CA 1
ATOM 3966 C C . CYS A 1 519 ? -12.422 9.953 16.625 1 98.31 519 CYS A C 1
ATOM 3968 O O . CYS A 1 519 ? -12.039 8.797 16.766 1 98.31 519 CYS A O 1
ATOM 3970 N N . LEU A 1 520 ? -12.453 10.852 17.609 1 97.12 520 LEU A N 1
ATOM 3971 C CA . LEU A 1 520 ? -12.008 10.5 18.953 1 97.12 520 LEU A CA 1
ATOM 3972 C C . LEU A 1 520 ? -12.898 9.422 19.562 1 97.12 520 LEU A C 1
ATOM 3974 O O . LEU A 1 520 ? -12.422 8.539 20.266 1 97.12 520 LEU A O 1
ATOM 3978 N N . GLU A 1 521 ? -14.195 9.508 19.297 1 94.44 521 GLU A N 1
ATOM 3979 C CA . GLU A 1 521 ? -15.094 8.438 19.734 1 94.44 521 GLU A CA 1
ATOM 3980 C C . GLU A 1 521 ? -14.664 7.094 19.141 1 94.44 521 GLU A C 1
ATOM 3982 O O . GLU A 1 521 ? -14.633 6.086 19.859 1 94.44 521 GLU A O 1
ATOM 3987 N N . VAL A 1 522 ? -14.281 7.074 17.938 1 96.31 522 VAL A N 1
ATOM 3988 C CA . VAL A 1 522 ? -13.93 5.855 17.219 1 96.31 522 VAL A CA 1
ATOM 3989 C C . VAL A 1 522 ? -12.609 5.297 17.75 1 96.31 522 VAL A C 1
ATOM 3991 O O . VAL A 1 522 ? -12.516 4.109 18.078 1 96.31 522 VAL A O 1
ATOM 3994 N N . VAL A 1 523 ? -11.578 6.16 17.891 1 96.56 523 VAL A N 1
ATOM 3995 C CA . VAL A 1 523 ? -10.25 5.656 18.219 1 96.56 523 VAL A CA 1
ATOM 3996 C C . VAL A 1 523 ? -10.203 5.23 19.688 1 96.56 523 VAL A C 1
ATOM 3998 O O . VAL A 1 523 ? -9.273 4.547 20.109 1 96.56 523 VAL A O 1
ATOM 4001 N N . ASN A 1 524 ? -11.211 5.594 20.438 1 93.5 524 ASN A N 1
ATOM 4002 C CA . ASN A 1 524 ? -11.25 5.242 21.859 1 93.5 524 ASN A CA 1
ATOM 4003 C C . ASN A 1 524 ? -12.102 4 22.109 1 93.5 524 ASN A C 1
ATOM 4005 O O . ASN A 1 524 ? -12.195 3.518 23.234 1 93.5 524 ASN A O 1
ATOM 4009 N N . LEU A 1 525 ? -12.727 3.467 21.031 1 90.06 525 LEU A N 1
ATOM 4010 C CA . LEU A 1 525 ? -13.656 2.35 21.172 1 90.06 525 LEU A CA 1
ATOM 4011 C C . LEU A 1 525 ? -12.992 1.171 21.875 1 90.06 525 LEU A C 1
ATOM 4013 O O . LEU A 1 525 ? -13.625 0.487 22.672 1 90.06 525 LEU A O 1
ATOM 4017 N N . ASN A 1 526 ? -11.734 0.909 21.484 1 86.88 526 ASN A N 1
ATOM 4018 C CA . ASN A 1 526 ? -11.055 -0.265 22.031 1 86.88 526 ASN A CA 1
ATOM 4019 C C . ASN A 1 526 ? -9.969 0.125 23.031 1 86.88 526 ASN A C 1
ATOM 4021 O O . ASN A 1 526 ? -9.086 -0.672 23.344 1 86.88 526 ASN A O 1
ATOM 4025 N N . GLY A 1 527 ? -10.125 1.272 23.578 1 88.38 527 GLY A N 1
ATOM 4026 C CA . GLY A 1 527 ? -9.078 1.741 24.484 1 88.38 527 GLY A CA 1
ATOM 4027 C C . GLY A 1 527 ? -7.84 2.229 23.75 1 88.38 527 GLY A C 1
ATOM 4028 O O . GLY A 1 527 ? -7.602 1.856 22.609 1 88.38 527 GLY A O 1
ATOM 4029 N N . VAL A 1 528 ? -7.207 3.18 24.359 1 92.5 528 VAL A N 1
ATOM 4030 C CA . VAL A 1 528 ? -5.977 3.746 23.828 1 92.5 528 VAL A CA 1
ATOM 4031 C C . VAL A 1 528 ? -4.773 3.199 24.578 1 92.5 528 VAL A C 1
ATOM 4033 O O . VAL A 1 528 ? -4.711 3.293 25.812 1 92.5 528 VAL A O 1
ATOM 4036 N N . LYS A 1 529 ? -3.947 2.518 23.859 1 90.12 529 LYS A N 1
ATOM 4037 C CA . LYS A 1 529 ? -2.75 1.947 24.469 1 90.12 529 LYS A CA 1
ATOM 4038 C C . LYS A 1 529 ? -1.486 2.486 23.797 1 90.12 529 LYS A C 1
ATOM 4040 O O . LYS A 1 529 ? -1.289 2.312 22.594 1 90.12 529 LYS A O 1
ATOM 4045 N N . GLY A 1 530 ? -0.758 3.189 24.609 1 91.69 530 GLY A N 1
ATOM 4046 C CA . GLY A 1 530 ? 0.525 3.678 24.141 1 91.69 530 GLY A CA 1
ATOM 4047 C C . GLY A 1 530 ? 1.645 2.666 24.281 1 91.69 530 GLY A C 1
ATOM 4048 O O . GLY A 1 530 ? 1.392 1.466 24.406 1 91.69 530 GLY A O 1
ATOM 4049 N N . THR A 1 531 ? 2.812 2.902 23.953 1 84.44 531 THR A N 1
ATOM 4050 C CA . THR A 1 531 ? 3.986 2.047 24.078 1 84.44 531 THR A CA 1
ATOM 4051 C C . THR A 1 531 ? 4.91 2.555 25.172 1 84.44 531 THR A C 1
ATOM 4053 O O . THR A 1 531 ? 5.02 3.764 25.391 1 84.44 531 THR A O 1
ATOM 4056 N N . GLU A 1 532 ? 5.246 1.486 26.062 1 66.12 532 GLU A N 1
ATOM 4057 C CA . GLU A 1 532 ? 6.156 1.849 27.141 1 66.12 532 GLU A CA 1
ATOM 4058 C C . GLU A 1 532 ? 7.539 2.203 26.594 1 66.12 532 GLU A C 1
ATOM 4060 O O . GLU A 1 532 ? 8.273 2.984 27.219 1 66.12 532 GLU A O 1
ATOM 4065 N N . THR A 1 533 ? 7.992 1.184 25.688 1 55.03 533 THR A N 1
ATOM 4066 C CA . THR A 1 533 ? 9.422 1.18 25.406 1 55.03 533 THR A CA 1
ATOM 4067 C C . THR A 1 533 ? 9.828 2.451 24.672 1 55.03 533 THR A C 1
ATOM 4069 O O . THR A 1 533 ? 9.203 2.828 23.672 1 55.03 533 THR A O 1
ATOM 4072 N N . HIS A 1 534 ? 10.023 3.373 25.375 1 53.59 534 HIS A N 1
ATOM 4073 C CA . HIS A 1 534 ? 10.656 4.621 24.953 1 53.59 534 HIS A CA 1
ATOM 4074 C C . HIS A 1 534 ? 11.906 4.355 24.125 1 53.59 534 HIS A C 1
ATOM 4076 O O . HIS A 1 534 ? 12.805 5.195 24.062 1 53.59 534 HIS A O 1
ATOM 4082 N N . HIS A 1 535 ? 12.203 3.104 23.797 1 50.22 535 HIS A N 1
ATOM 4083 C CA . HIS A 1 535 ? 13.5 3.119 23.109 1 50.22 535 HIS A CA 1
ATOM 4084 C C . HIS A 1 535 ? 13.438 3.957 21.844 1 50.22 535 HIS A C 1
ATOM 4086 O O . HIS A 1 535 ? 13.141 3.438 20.766 1 50.22 535 HIS A O 1
ATOM 4092 N N . LEU A 1 536 ? 12.742 5.09 22.031 1 49.97 536 LEU A N 1
ATOM 4093 C CA . LEU A 1 536 ? 12.883 5.996 20.906 1 49.97 536 LEU A CA 1
ATOM 4094 C C . LEU A 1 536 ? 14.336 6.082 20.453 1 49.97 536 LEU A C 1
ATOM 4096 O O . LEU A 1 536 ? 15.078 6.965 20.891 1 49.97 536 LEU A O 1
ATOM 4100 N N . LEU A 1 537 ? 15.055 4.848 20.422 1 48.62 537 LEU A N 1
ATOM 4101 C CA . LEU A 1 537 ? 16.5 4.758 20.203 1 48.62 537 LEU A CA 1
ATOM 4102 C C . LEU A 1 537 ? 16.859 5.301 18.812 1 48.62 537 LEU A C 1
ATOM 4104 O O . LEU A 1 537 ? 17.922 4.953 18.266 1 48.62 537 LEU A O 1
ATOM 4108 N N . ALA A 1 538 ? 15.961 6.059 18.109 1 44.5 538 ALA A N 1
ATOM 4109 C CA . ALA A 1 538 ? 16.859 6.285 16.984 1 44.5 538 ALA A CA 1
ATOM 4110 C C . ALA A 1 538 ? 18.25 6.711 17.469 1 44.5 538 ALA A C 1
ATOM 4112 O O . ALA A 1 538 ? 18.391 7.172 18.609 1 44.5 538 ALA A O 1
ATOM 4113 N N . ARG A 1 539 ? 19.297 6.531 16.641 1 44.94 539 ARG A N 1
ATOM 4114 C CA . ARG A 1 539 ? 20.734 6.789 16.797 1 44.94 539 ARG A CA 1
ATOM 4115 C C . ARG A 1 539 ? 20.984 8.094 17.547 1 44.94 539 ARG A C 1
ATOM 4117 O O . ARG A 1 539 ? 22.125 8.531 17.672 1 44.94 539 ARG A O 1
ATOM 4124 N N . ILE A 1 540 ? 19.953 8.773 18.125 1 43.28 540 ILE A N 1
ATOM 4125 C CA . ILE A 1 540 ? 20.562 10.008 18.594 1 43.28 540 ILE A CA 1
ATOM 4126 C C . ILE A 1 540 ? 20.938 9.867 20.062 1 43.28 540 ILE A C 1
ATOM 4128 O O . ILE A 1 540 ? 20.125 9.445 20.891 1 43.28 540 ILE A O 1
ATOM 4132 N N . MET B 1 1 ? 18.391 -37.875 14.25 1 45.56 1 MET B N 1
ATOM 4133 C CA . MET B 1 1 ? 17.562 -37.125 13.297 1 45.56 1 MET B CA 1
ATOM 4134 C C . MET B 1 1 ? 17.734 -37.688 11.883 1 45.56 1 MET B C 1
ATOM 4136 O O . MET B 1 1 ? 18.812 -38.156 11.516 1 45.56 1 MET B O 1
ATOM 4140 N N . ALA B 1 2 ? 16.625 -38.062 11.359 1 60.69 2 ALA B N 1
ATOM 4141 C CA . ALA B 1 2 ? 16.766 -38.656 10.047 1 60.69 2 ALA B CA 1
ATOM 4142 C C . ALA B 1 2 ? 17.656 -37.812 9.141 1 60.69 2 ALA B C 1
ATOM 4144 O O . ALA B 1 2 ? 17.547 -36.594 9.133 1 60.69 2 ALA B O 1
ATOM 4145 N N . THR B 1 3 ? 18.609 -38.312 8.539 1 71.19 3 THR B N 1
ATOM 4146 C CA . THR B 1 3 ? 19.516 -37.625 7.637 1 71.19 3 THR B CA 1
ATOM 4147 C C . THR B 1 3 ? 18.938 -37.562 6.227 1 71.19 3 THR B C 1
ATOM 4149 O O . THR B 1 3 ? 19.375 -36.75 5.41 1 71.19 3 THR B O 1
ATOM 4152 N N . GLU B 1 4 ? 17.906 -38.469 6.023 1 79.19 4 GLU B N 1
ATOM 4153 C CA . GLU B 1 4 ? 17.297 -38.5 4.699 1 79.19 4 GLU B CA 1
ATOM 4154 C C . GLU B 1 4 ? 15.766 -38.5 4.797 1 79.19 4 GLU B C 1
ATOM 4156 O O . GLU B 1 4 ? 15.211 -38.938 5.809 1 79.19 4 GLU B O 1
ATOM 4161 N N . SER B 1 5 ? 15.172 -38.031 3.734 1 83.56 5 SER B N 1
ATOM 4162 C CA . SER B 1 5 ? 13.719 -38 3.662 1 83.56 5 SER B CA 1
ATOM 4163 C C . SER B 1 5 ? 13.148 -39.406 3.576 1 83.56 5 SER B C 1
ATOM 4165 O O . SER B 1 5 ? 13.703 -40.281 2.896 1 83.56 5 SER B O 1
ATOM 4167 N N . THR B 1 6 ? 12.094 -39.625 4.289 1 84.19 6 THR B N 1
ATOM 4168 C CA . THR B 1 6 ? 11.43 -40.906 4.266 1 84.19 6 THR B CA 1
ATOM 4169 C C . THR B 1 6 ? 10.281 -40.906 3.26 1 84.19 6 THR B C 1
ATOM 4171 O O . THR B 1 6 ? 9.594 -41.938 3.096 1 84.19 6 THR B O 1
ATOM 4174 N N . TYR B 1 7 ? 10.102 -39.812 2.561 1 92.19 7 TYR B N 1
ATOM 4175 C CA . TYR B 1 7 ? 9.023 -39.75 1.581 1 92.19 7 TYR B CA 1
ATOM 4176 C C . TYR B 1 7 ? 9.297 -40.656 0.396 1 92.19 7 TYR B C 1
ATOM 4178 O O . TYR B 1 7 ? 10.453 -40.969 0.093 1 92.19 7 TYR B O 1
ATOM 4186 N N . PRO B 1 8 ? 8.297 -41.156 -0.298 1 91.69 8 PRO B N 1
ATOM 4187 C CA . PRO B 1 8 ? 8.508 -42.062 -1.43 1 91.69 8 PRO B CA 1
ATOM 4188 C C . PRO B 1 8 ? 9.148 -41.375 -2.629 1 91.69 8 PRO B C 1
ATOM 4190 O O . PRO B 1 8 ? 8.883 -40.188 -2.875 1 91.69 8 PRO B O 1
ATOM 4193 N N . VAL B 1 9 ? 9.945 -42.125 -3.268 1 93.5 9 VAL B N 1
ATOM 4194 C CA . VAL B 1 9 ? 10.492 -41.688 -4.535 1 93.5 9 VAL B CA 1
ATOM 4195 C C . VAL B 1 9 ? 9.43 -41.75 -5.625 1 93.5 9 VAL B C 1
ATOM 4197 O O . VAL B 1 9 ? 8.719 -42.75 -5.73 1 93.5 9 VAL B O 1
ATOM 4200 N N . ILE B 1 10 ? 9.281 -40.719 -6.391 1 93.69 10 ILE B N 1
ATOM 4201 C CA . ILE B 1 10 ? 8.391 -40.75 -7.547 1 93.69 10 ILE B CA 1
ATOM 4202 C C . ILE B 1 10 ? 9.211 -40.812 -8.828 1 93.69 10 ILE B C 1
ATOM 4204 O O . ILE B 1 10 ? 10.156 -40.031 -9.008 1 93.69 10 ILE B O 1
ATOM 4208 N N . SER B 1 11 ? 8.93 -41.781 -9.734 1 93.38 11 SER B N 1
ATOM 4209 C CA . SER B 1 11 ? 9.688 -41.938 -10.969 1 93.38 11 SER B CA 1
ATOM 4210 C C . SER B 1 11 ? 9.055 -41.188 -12.125 1 93.38 11 SER B C 1
ATOM 4212 O O . SER B 1 11 ? 7.828 -41.125 -12.242 1 93.38 11 SER B O 1
ATOM 4214 N N . SER B 1 12 ? 9.945 -40.594 -12.844 1 92.19 12 SER B N 1
ATOM 4215 C CA . SER B 1 12 ? 9.492 -39.906 -14.039 1 92.19 12 SER B CA 1
ATOM 4216 C C . SER B 1 12 ? 9.023 -40.875 -15.109 1 92.19 12 SER B C 1
ATOM 4218 O O . SER B 1 12 ? 9.555 -42 -15.234 1 92.19 12 SER B O 1
ATOM 4220 N N . ARG B 1 13 ? 8.07 -40.531 -15.875 1 85.06 13 ARG B N 1
ATOM 4221 C CA . ARG B 1 13 ? 7.555 -41.344 -16.969 1 85.06 13 ARG B CA 1
ATOM 4222 C C . ARG B 1 13 ? 7.812 -40.688 -18.312 1 85.06 13 ARG B C 1
ATOM 4224 O O . ARG B 1 13 ? 7.258 -41.125 -19.328 1 85.06 13 ARG B O 1
ATOM 4231 N N . LEU B 1 14 ? 8.664 -39.781 -18.281 1 87.06 14 LEU B N 1
ATOM 4232 C CA . LEU B 1 14 ? 8.82 -38.969 -19.484 1 87.06 14 LEU B CA 1
ATOM 4233 C C . LEU B 1 14 ? 9.914 -39.531 -20.391 1 87.06 14 LEU B C 1
ATOM 4235 O O . LEU B 1 14 ? 10.977 -39.938 -19.906 1 87.06 14 LEU B O 1
ATOM 4239 N N . ASP B 1 15 ? 9.602 -39.656 -21.688 1 88.44 15 ASP B N 1
ATOM 4240 C CA . ASP B 1 15 ? 10.594 -39.938 -22.734 1 88.44 15 ASP B CA 1
ATOM 4241 C C . ASP B 1 15 ? 11.031 -38.656 -23.422 1 88.44 15 ASP B C 1
ATOM 4243 O O . ASP B 1 15 ? 10.352 -38.188 -24.328 1 88.44 15 ASP B O 1
ATOM 4247 N N . LEU B 1 16 ? 12.164 -38.156 -23.062 1 88 16 LEU B N 1
ATOM 4248 C CA . LEU B 1 16 ? 12.648 -36.875 -23.531 1 88 16 LEU B CA 1
ATOM 4249 C C . LEU B 1 16 ? 12.914 -36.906 -25.031 1 88 16 LEU B C 1
ATOM 4251 O O . LEU B 1 16 ? 13.086 -35.844 -25.656 1 88 16 LEU B O 1
ATOM 4255 N N . ARG B 1 17 ? 12.945 -38.062 -25.688 1 89.38 17 ARG B N 1
ATOM 4256 C CA . ARG B 1 17 ? 13.18 -38.188 -27.125 1 89.38 17 ARG B CA 1
ATOM 4257 C C . ARG B 1 17 ? 11.906 -37.938 -27.922 1 89.38 17 ARG B C 1
ATOM 4259 O O . ARG B 1 17 ? 11.945 -37.719 -29.125 1 89.38 17 ARG B O 1
ATOM 4266 N N . ALA B 1 18 ? 10.914 -37.906 -27.094 1 92.69 18 ALA B N 1
ATOM 4267 C CA . ALA B 1 18 ? 9.641 -37.625 -27.75 1 92.69 18 ALA B CA 1
ATOM 4268 C C . ALA B 1 18 ? 9.688 -36.312 -28.516 1 92.69 18 ALA B C 1
ATOM 4270 O O . ALA B 1 18 ? 10.242 -35.312 -28.016 1 92.69 18 ALA B O 1
ATOM 4271 N N . LYS B 1 19 ? 9.117 -36.25 -29.719 1 93.44 19 LYS B N 1
ATOM 4272 C CA . LYS B 1 19 ? 9.195 -35.094 -30.641 1 93.44 19 LYS B CA 1
ATOM 4273 C C . LYS B 1 19 ? 8.617 -33.844 -30 1 93.44 19 LYS B C 1
ATOM 4275 O O . LYS B 1 19 ? 9.18 -32.75 -30.125 1 93.44 19 LYS B O 1
ATOM 4280 N N . HIS B 1 20 ? 7.484 -33.969 -29.391 1 92.94 20 HIS B N 1
ATOM 4281 C CA . HIS B 1 20 ? 6.848 -32.781 -28.797 1 92.94 20 HIS B CA 1
ATOM 4282 C C . HIS B 1 20 ? 7.707 -32.188 -27.688 1 92.94 20 HIS B C 1
ATOM 4284 O O . HIS B 1 20 ? 7.742 -30.984 -27.516 1 92.94 20 HIS B O 1
ATOM 4290 N N . LEU B 1 21 ? 8.383 -33 -26.922 1 94.38 21 LEU B N 1
ATOM 4291 C CA . LEU B 1 21 ? 9.273 -32.531 -25.859 1 94.38 21 LEU B CA 1
ATOM 4292 C C . LEU B 1 21 ? 10.484 -31.812 -26.453 1 94.38 21 LEU B C 1
ATOM 4294 O O . LEU B 1 21 ? 10.93 -30.797 -25.938 1 94.38 21 LEU B O 1
ATOM 4298 N N . GLN B 1 22 ? 10.961 -32.406 -27.531 1 95.38 22 GLN B N 1
ATOM 4299 C CA . GLN B 1 22 ? 12.07 -31.766 -28.234 1 95.38 22 GLN B CA 1
ATOM 4300 C C . GLN B 1 22 ? 11.656 -30.406 -28.797 1 95.38 22 GLN B C 1
ATOM 4302 O O . GLN B 1 22 ? 12.438 -29.453 -28.766 1 95.38 22 GLN B O 1
ATOM 4307 N N . GLN B 1 23 ? 10.531 -30.359 -29.281 1 95.69 23 GLN B N 1
ATOM 4308 C CA . GLN B 1 23 ? 10.008 -29.109 -29.812 1 95.69 23 GLN B CA 1
ATOM 4309 C C . GLN B 1 23 ? 9.875 -28.062 -28.703 1 95.69 23 GLN B C 1
ATOM 4311 O O . GLN B 1 23 ? 10.148 -26.891 -28.922 1 95.69 23 GLN B O 1
ATOM 4316 N N . ASN B 1 24 ? 9.375 -28.469 -27.531 1 95.69 24 ASN B N 1
ATOM 4317 C CA . ASN B 1 24 ? 9.32 -27.562 -26.391 1 95.69 24 ASN B CA 1
ATOM 4318 C C . ASN B 1 24 ? 10.672 -26.891 -26.141 1 95.69 24 ASN B C 1
ATOM 4320 O O . ASN B 1 24 ? 10.75 -25.672 -26.047 1 95.69 24 ASN B O 1
ATOM 4324 N N . LYS B 1 25 ? 11.672 -27.703 -26.047 1 96.19 25 LYS B N 1
ATOM 4325 C CA . LYS B 1 25 ? 13.016 -27.188 -25.781 1 96.19 25 LYS B CA 1
ATOM 4326 C C . LYS B 1 25 ? 13.445 -26.203 -26.859 1 96.19 25 LYS B C 1
ATOM 4328 O O . LYS B 1 25 ? 14.016 -25.156 -26.547 1 96.19 25 LYS B O 1
ATOM 4333 N N . ALA B 1 26 ? 13.18 -26.531 -28.125 1 96.75 26 ALA B N 1
ATOM 4334 C CA . ALA B 1 26 ? 13.523 -25.641 -29.219 1 96.75 26 ALA B CA 1
ATOM 4335 C C . ALA B 1 26 ? 12.789 -24.312 -29.109 1 96.75 26 ALA B C 1
ATOM 4337 O O . ALA B 1 26 ? 13.375 -23.25 -29.344 1 96.75 26 ALA B O 1
ATOM 4338 N N . ASP B 1 27 ? 11.547 -24.375 -28.734 1 96.5 27 ASP B N 1
ATOM 4339 C CA . ASP B 1 27 ? 10.719 -23.172 -28.609 1 96.5 27 ASP B CA 1
ATOM 4340 C C . ASP B 1 27 ? 11.211 -22.266 -27.5 1 96.5 27 ASP B C 1
ATOM 4342 O O . ASP B 1 27 ? 10.984 -21.047 -27.531 1 96.5 27 ASP B O 1
ATOM 4346 N N . TRP B 1 28 ? 11.906 -22.766 -26.5 1 97.56 28 TRP B N 1
ATOM 4347 C CA . TRP B 1 28 ? 12.438 -21.984 -25.391 1 97.56 28 TRP B CA 1
ATOM 4348 C C . TRP B 1 28 ? 13.609 -21.125 -25.844 1 97.56 28 TRP B C 1
ATOM 4350 O O . TRP B 1 28 ? 13.953 -20.141 -25.172 1 97.56 28 TRP B O 1
ATOM 4360 N N . GLY B 1 29 ? 14.242 -21.5 -26.922 1 96.94 29 GLY B N 1
ATOM 4361 C CA . GLY B 1 29 ? 15.422 -20.781 -27.406 1 96.94 29 GLY B CA 1
ATOM 4362 C C . GLY B 1 29 ? 15.195 -19.297 -27.547 1 96.94 29 GLY B C 1
ATOM 4363 O O . GLY B 1 29 ? 15.867 -18.5 -26.891 1 96.94 29 GLY B O 1
ATOM 4364 N N . ASP B 1 30 ? 14.164 -18.938 -28.297 1 96.56 30 ASP B N 1
ATOM 4365 C CA . ASP B 1 30 ? 13.867 -17.531 -28.547 1 96.56 30 ASP B CA 1
ATOM 4366 C C . ASP B 1 30 ? 13.438 -16.828 -27.266 1 96.56 30 ASP B C 1
ATOM 4368 O O . ASP B 1 30 ? 13.742 -15.641 -27.062 1 96.56 30 ASP B O 1
ATOM 4372 N N . ILE B 1 31 ? 12.766 -17.547 -26.438 1 97.56 31 ILE B N 1
ATOM 4373 C CA . ILE B 1 31 ? 12.273 -16.984 -25.188 1 97.56 31 ILE B CA 1
ATOM 4374 C C . ILE B 1 31 ? 13.445 -16.656 -24.266 1 97.56 31 ILE B C 1
ATOM 4376 O O . ILE B 1 31 ? 13.5 -15.586 -23.672 1 97.56 31 ILE B O 1
ATOM 4380 N N . LEU B 1 32 ? 14.375 -17.531 -24.141 1 97.81 32 LEU B N 1
ATOM 4381 C CA . LEU B 1 32 ? 15.523 -17.359 -23.266 1 97.81 32 LEU B CA 1
ATOM 4382 C C . LEU B 1 32 ? 16.469 -16.281 -23.812 1 97.81 32 LEU B C 1
ATOM 4384 O O . LEU B 1 32 ? 17.078 -15.547 -23.047 1 97.81 32 LEU B O 1
ATOM 4388 N N . ILE B 1 33 ? 16.578 -16.156 -25.141 1 97.81 33 ILE B N 1
ATOM 4389 C CA . ILE B 1 33 ? 17.359 -15.102 -25.75 1 97.81 33 ILE B CA 1
ATOM 4390 C C . ILE B 1 33 ? 16.781 -13.742 -25.391 1 97.81 33 ILE B C 1
ATOM 4392 O O . ILE B 1 33 ? 17.5 -12.836 -24.969 1 97.81 33 ILE B O 1
ATOM 4396 N N . ARG B 1 34 ? 15.508 -13.617 -25.531 1 97.31 34 ARG B N 1
ATOM 4397 C CA . ARG B 1 34 ? 14.836 -12.367 -25.172 1 97.31 34 ARG B CA 1
ATOM 4398 C C . ARG B 1 34 ? 15.031 -12.039 -23.703 1 97.31 34 ARG B C 1
ATOM 4400 O O . ARG B 1 34 ? 15.258 -10.883 -23.344 1 97.31 34 ARG B O 1
ATOM 4407 N N . PHE B 1 35 ? 14.906 -13.047 -22.969 1 98.06 35 PHE B N 1
ATOM 4408 C CA . PHE B 1 35 ? 15.094 -12.891 -21.531 1 98.06 35 PHE B CA 1
ATOM 4409 C C . PHE B 1 35 ? 16.5 -12.375 -21.219 1 98.06 35 PHE B C 1
ATOM 4411 O O . PHE B 1 35 ? 16.656 -11.438 -20.438 1 98.06 35 PHE B O 1
ATOM 4418 N N . GLU B 1 36 ? 17.422 -12.906 -21.766 1 97.31 36 GLU B N 1
ATOM 4419 C CA . GLU B 1 36 ? 18.797 -12.477 -21.547 1 97.31 36 GLU B CA 1
ATOM 4420 C C . GLU B 1 36 ? 19.016 -11.039 -22.016 1 97.31 36 GLU B C 1
ATOM 4422 O O . GLU B 1 36 ? 19.719 -10.273 -21.375 1 97.31 36 GLU B O 1
ATOM 4427 N N . GLU B 1 37 ? 18.469 -10.727 -23.109 1 97.25 37 GLU B N 1
ATOM 4428 C CA . GLU B 1 37 ? 18.547 -9.359 -23.609 1 97.25 37 GLU B CA 1
ATOM 4429 C C . GLU B 1 37 ? 17.875 -8.375 -22.656 1 97.25 37 GLU B C 1
ATOM 4431 O O . GLU B 1 37 ? 18.406 -7.289 -22.422 1 97.25 37 GLU B O 1
ATOM 4436 N N . ALA B 1 38 ? 16.703 -8.797 -22.172 1 97.44 38 ALA B N 1
ATOM 4437 C CA . ALA B 1 38 ? 16 -7.957 -21.203 1 97.44 38 ALA B CA 1
ATOM 4438 C C . ALA B 1 38 ? 16.812 -7.785 -19.922 1 97.44 38 ALA B C 1
ATOM 4440 O O . ALA B 1 38 ? 16.844 -6.699 -19.344 1 97.44 38 ALA B O 1
ATOM 4441 N N . LEU B 1 39 ? 17.469 -8.828 -19.469 1 97.06 39 LEU B N 1
ATOM 4442 C CA . LEU B 1 39 ? 18.312 -8.773 -18.281 1 97.06 39 LEU B CA 1
ATOM 4443 C C . LEU B 1 39 ? 19.453 -7.777 -18.484 1 97.06 39 LEU B C 1
ATOM 4445 O O . LEU B 1 39 ? 19.812 -7.035 -17.562 1 97.06 39 LEU B O 1
ATOM 4449 N N . LYS B 1 40 ? 20.016 -7.77 -19.672 1 95.31 40 LYS B N 1
ATOM 4450 C CA . LYS B 1 40 ? 21.078 -6.812 -19.984 1 95.31 40 LYS B CA 1
ATOM 4451 C C . LYS B 1 40 ? 20.562 -5.379 -19.906 1 95.31 40 LYS B C 1
ATOM 4453 O O . LYS B 1 40 ? 21.25 -4.488 -19.406 1 95.31 40 LYS B O 1
ATOM 4458 N N . HIS B 1 41 ? 19.406 -5.273 -20.375 1 94.44 41 HIS B N 1
ATOM 4459 C CA . HIS B 1 41 ? 18.781 -3.953 -20.375 1 94.44 41 HIS B CA 1
ATOM 4460 C C . HIS B 1 41 ? 18.594 -3.441 -18.953 1 94.44 41 HIS B C 1
ATOM 4462 O O . HIS B 1 41 ? 18.922 -2.291 -18.656 1 94.44 41 HIS B O 1
ATOM 4468 N N . VAL B 1 42 ? 18.125 -4.273 -18.078 1 95.69 42 VAL B N 1
ATOM 4469 C CA . VAL B 1 42 ? 17.797 -3.809 -16.734 1 95.69 42 VAL B CA 1
ATOM 4470 C C . VAL B 1 42 ? 19.062 -3.748 -15.891 1 95.69 42 VAL B C 1
ATOM 4472 O O . VAL B 1 42 ? 19.062 -3.133 -14.82 1 95.69 42 VAL B O 1
ATOM 4475 N N . ALA B 1 43 ? 20.109 -4.383 -16.344 1 94.69 43 ALA B N 1
ATOM 4476 C CA . ALA B 1 43 ? 21.375 -4.375 -15.609 1 94.69 43 ALA B CA 1
ATOM 4477 C C . ALA B 1 43 ? 22.172 -3.111 -15.906 1 94.69 43 ALA B C 1
ATOM 4479 O O . ALA B 1 43 ? 23.172 -2.828 -15.234 1 94.69 43 ALA B O 1
ATOM 4480 N N . ALA B 1 44 ? 21.734 -2.346 -16.844 1 90.88 44 ALA B N 1
ATOM 4481 C CA . ALA B 1 44 ? 22.422 -1.116 -17.219 1 90.88 44 ALA B CA 1
ATOM 4482 C C . ALA B 1 44 ? 22.422 -0.114 -16.078 1 90.88 44 ALA B C 1
ATOM 4484 O O . ALA B 1 44 ? 21.422 0.031 -15.367 1 90.88 44 ALA B O 1
ATOM 4485 N N . GLU B 1 45 ? 23.531 0.504 -15.844 1 94 45 GLU B N 1
ATOM 4486 C CA . GLU B 1 45 ? 23.672 1.468 -14.758 1 94 45 GLU B CA 1
ATOM 4487 C C . GLU B 1 45 ? 23.797 2.893 -15.297 1 94 45 GLU B C 1
ATOM 4489 O O . GLU B 1 45 ? 24.172 3.805 -14.562 1 94 45 GLU B O 1
ATOM 4494 N N . GLY B 1 46 ? 23.5 3.148 -16.516 1 92.38 46 GLY B N 1
ATOM 4495 C CA . GLY B 1 46 ? 23.578 4.461 -17.125 1 92.38 46 GLY B CA 1
ATOM 4496 C C . GLY B 1 46 ? 24.172 4.43 -18.516 1 92.38 46 GLY B C 1
ATOM 4497 O O . GLY B 1 46 ? 24.328 3.359 -19.109 1 92.38 46 GLY B O 1
ATOM 4498 N N . ASN B 1 47 ? 24.391 5.602 -19.125 1 91.38 47 ASN B N 1
ATOM 4499 C CA . ASN B 1 47 ? 25.047 5.691 -20.422 1 91.38 47 ASN B CA 1
ATOM 4500 C C . ASN B 1 47 ? 26.547 5.922 -20.281 1 91.38 47 ASN B C 1
ATOM 4502 O O . ASN B 1 47 ? 27.047 6.156 -19.188 1 91.38 47 ASN B O 1
ATOM 4506 N N . GLU B 1 48 ? 27.219 5.844 -21.375 1 92.75 48 GLU B N 1
ATOM 4507 C CA . GLU B 1 48 ? 28.688 5.922 -21.375 1 92.75 48 GLU B CA 1
ATOM 4508 C C . GLU B 1 48 ? 29.156 7.238 -20.766 1 92.75 48 GLU B C 1
ATOM 4510 O O . GLU B 1 48 ? 30.141 7.262 -20.016 1 92.75 48 GLU B O 1
ATOM 4515 N N . VAL B 1 49 ? 28.547 8.297 -21.062 1 90.94 49 VAL B N 1
ATOM 4516 C CA . VAL B 1 49 ? 28.953 9.617 -20.594 1 90.94 49 VAL B CA 1
ATOM 4517 C C . VAL B 1 49 ? 28.828 9.688 -19.078 1 90.94 49 VAL B C 1
ATOM 4519 O O . VAL B 1 49 ? 29.75 10.109 -18.391 1 90.94 49 VAL B O 1
ATOM 4522 N N . SER B 1 50 ? 27.688 9.305 -18.547 1 91.62 50 SER B N 1
ATOM 4523 C CA . SER B 1 50 ? 27.453 9.344 -17.109 1 91.62 50 SER B CA 1
ATOM 4524 C C . SER B 1 50 ? 28.375 8.383 -16.375 1 91.62 50 SER B C 1
ATOM 4526 O O . SER B 1 50 ? 28.859 8.695 -15.281 1 91.62 50 SER B O 1
ATOM 4528 N N . LEU B 1 51 ? 28.625 7.207 -16.953 1 95.38 51 LEU B N 1
ATOM 4529 C CA . LEU B 1 51 ? 29.516 6.215 -16.344 1 95.38 51 LEU B CA 1
ATOM 4530 C C . LEU B 1 51 ? 30.953 6.73 -16.266 1 95.38 51 LEU B C 1
ATOM 4532 O O . LEU B 1 51 ? 31.594 6.629 -15.227 1 95.38 51 LEU B O 1
ATOM 4536 N N . ASN B 1 52 ? 31.359 7.32 -17.359 1 94.19 52 ASN B N 1
ATOM 4537 C CA . ASN B 1 52 ? 32.719 7.852 -17.406 1 94.19 52 ASN B CA 1
ATOM 4538 C C . ASN B 1 52 ? 32.906 9 -16.422 1 94.19 52 ASN B C 1
ATOM 4540 O O . ASN B 1 52 ? 33.906 9.078 -15.727 1 94.19 52 ASN B O 1
ATOM 4544 N N . ARG B 1 53 ? 31.953 9.867 -16.375 1 91.69 53 ARG B N 1
ATOM 4545 C CA . ARG B 1 53 ? 32 10.984 -15.43 1 91.69 53 ARG B CA 1
ATOM 4546 C C . ARG B 1 53 ? 32.062 10.484 -13.992 1 91.69 53 ARG B C 1
ATOM 4548 O O . ARG B 1 53 ? 32.875 10.977 -13.188 1 91.69 53 ARG B O 1
ATOM 4555 N N . HIS B 1 54 ? 31.25 9.531 -13.68 1 94.56 54 HIS B N 1
ATOM 4556 C CA . HIS B 1 54 ? 31.203 8.938 -12.344 1 94.56 54 HIS B CA 1
ATOM 4557 C C . HIS B 1 54 ? 32.531 8.297 -11.984 1 94.56 54 HIS B C 1
ATOM 4559 O O . HIS B 1 54 ? 33.094 8.547 -10.906 1 94.56 54 HIS B O 1
ATOM 4565 N N . GLN B 1 55 ? 33.062 7.586 -12.859 1 94.56 55 GLN B N 1
ATOM 4566 C CA . GLN B 1 55 ? 34.312 6.844 -12.617 1 94.56 55 GLN B CA 1
ATOM 4567 C C . GLN B 1 55 ? 35.531 7.773 -12.617 1 94.56 55 GLN B C 1
ATOM 4569 O O . GLN B 1 55 ? 36.5 7.512 -11.922 1 94.56 55 GLN B O 1
ATOM 4574 N N . SER B 1 56 ? 35.438 8.844 -13.367 1 94.5 56 SER B N 1
ATOM 4575 C CA . SER B 1 56 ? 36.531 9.812 -13.398 1 94.5 56 SER B CA 1
ATOM 4576 C C . SER B 1 56 ? 36.719 10.484 -12.047 1 94.5 56 SER B C 1
ATOM 4578 O O . SER B 1 56 ? 37.781 10.992 -11.734 1 94.5 56 SER B O 1
ATOM 4580 N N . ARG B 1 57 ? 35.688 10.477 -11.258 1 92.5 57 ARG B N 1
ATOM 4581 C CA . ARG B 1 57 ? 35.75 11.039 -9.906 1 92.5 57 ARG B CA 1
ATOM 4582 C C . ARG B 1 57 ? 36.281 10.016 -8.906 1 92.5 57 ARG B C 1
ATOM 4584 O O . ARG B 1 57 ? 36.281 10.266 -7.703 1 92.5 57 ARG B O 1
ATOM 4591 N N . GLY B 1 58 ? 36.625 8.859 -9.391 1 93.69 58 GLY B N 1
ATOM 4592 C CA . GLY B 1 58 ? 37.188 7.82 -8.539 1 93.69 58 GLY B CA 1
ATOM 4593 C C . GLY B 1 58 ? 36.156 7 -7.82 1 93.69 58 GLY B C 1
ATOM 4594 O O . GLY B 1 58 ? 36.438 6.32 -6.84 1 93.69 58 GLY B O 1
ATOM 4595 N N . GLN B 1 59 ? 34.938 7.09 -8.25 1 96.75 59 GLN B N 1
ATOM 4596 C CA . GLN B 1 59 ? 33.875 6.391 -7.559 1 96.75 59 GLN B CA 1
ATOM 4597 C C . GLN B 1 59 ? 33.562 5.043 -8.211 1 96.75 59 GLN B C 1
ATOM 4599 O O . GLN B 1 59 ? 33.656 4.906 -9.438 1 96.75 59 GLN B O 1
ATOM 4604 N N . LEU B 1 60 ? 33.219 4.074 -7.402 1 97.44 60 LEU B N 1
ATOM 4605 C CA . LEU B 1 60 ? 32.844 2.75 -7.875 1 97.44 60 LEU B CA 1
ATOM 4606 C C . LEU B 1 60 ? 31.406 2.762 -8.422 1 97.44 60 LEU B C 1
ATOM 4608 O O . LEU B 1 60 ? 30.578 3.564 -7.984 1 97.44 60 LEU B O 1
ATOM 4612 N N . LEU B 1 61 ? 31.203 1.904 -9.406 1 97.44 61 LEU B N 1
ATOM 4613 C CA . LEU B 1 61 ? 29.828 1.71 -9.859 1 97.44 61 LEU B CA 1
ATOM 4614 C C . LEU B 1 61 ? 29.031 0.932 -8.82 1 97.44 61 LEU B C 1
ATOM 4616 O O . LEU B 1 61 ? 29.594 0.144 -8.055 1 97.44 61 LEU B O 1
ATOM 4620 N N . PRO B 1 62 ? 27.688 1.147 -8.797 1 97.44 62 PRO B N 1
ATOM 4621 C CA . PRO B 1 62 ? 26.844 0.532 -7.766 1 97.44 62 PRO B CA 1
ATOM 4622 C C . PRO B 1 62 ? 26.969 -0.991 -7.742 1 97.44 62 PRO B C 1
ATOM 4624 O O . PRO B 1 62 ? 27.016 -1.592 -6.668 1 97.44 62 PRO B O 1
ATOM 4627 N N . ARG B 1 63 ? 26.938 -1.661 -8.82 1 97.44 63 ARG B N 1
ATOM 4628 C CA . ARG B 1 63 ? 27.047 -3.117 -8.836 1 97.44 63 ARG B CA 1
ATOM 4629 C C . ARG B 1 63 ? 28.391 -3.574 -8.305 1 97.44 63 ARG B C 1
ATOM 4631 O O . ARG B 1 63 ? 28.5 -4.633 -7.676 1 97.44 63 ARG B O 1
ATOM 4638 N N . ASP B 1 64 ? 29.453 -2.779 -8.57 1 97.62 64 ASP B N 1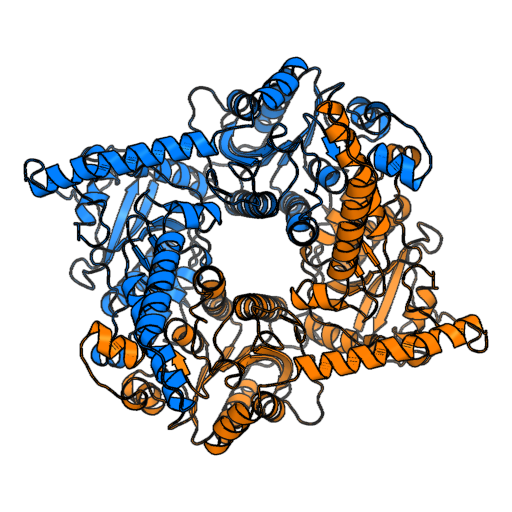
ATOM 4639 C CA . ASP B 1 64 ? 30.766 -3.08 -7.992 1 97.62 64 ASP B CA 1
ATOM 4640 C C . ASP B 1 64 ? 30.734 -2.947 -6.473 1 97.62 64 ASP B C 1
ATOM 4642 O O . ASP B 1 64 ? 31.328 -3.764 -5.758 1 97.62 64 ASP B O 1
ATOM 4646 N N . ARG B 1 65 ? 30.062 -1.867 -5.98 1 98.5 65 ARG B N 1
ATOM 4647 C CA . ARG B 1 65 ? 29.906 -1.683 -4.539 1 98.5 65 ARG B CA 1
ATOM 4648 C C . ARG B 1 65 ? 29.234 -2.893 -3.9 1 98.5 65 ARG B C 1
ATOM 4650 O O . ARG B 1 65 ? 29.703 -3.398 -2.877 1 98.5 65 ARG B O 1
ATOM 4657 N N . VAL B 1 66 ? 28.156 -3.387 -4.52 1 98.5 66 VAL B N 1
ATOM 4658 C CA . VAL B 1 66 ? 27.406 -4.535 -4.02 1 98.5 66 VAL B CA 1
ATOM 4659 C C . VAL B 1 66 ? 28.297 -5.773 -4.012 1 98.5 66 VAL B C 1
ATOM 4661 O O . VAL B 1 66 ? 28.359 -6.504 -3.021 1 98.5 66 VAL B O 1
ATOM 4664 N N . ALA B 1 67 ? 29.031 -5.988 -5.129 1 98.12 67 ALA B N 1
ATOM 4665 C CA . ALA B 1 67 ? 29.891 -7.156 -5.258 1 98.12 67 ALA B CA 1
ATOM 4666 C C . ALA B 1 67 ? 30.953 -7.168 -4.164 1 98.12 67 ALA B C 1
ATOM 4668 O O . ALA B 1 67 ? 31.281 -8.227 -3.609 1 98.12 67 ALA B O 1
ATOM 4669 N N . LEU B 1 68 ? 31.531 -6 -3.885 1 98.19 68 LEU B N 1
ATOM 4670 C CA . LEU B 1 68 ? 32.594 -5.883 -2.885 1 98.19 68 LEU B CA 1
ATOM 4671 C C . LEU B 1 68 ? 32.031 -6.133 -1.484 1 98.19 68 LEU B C 1
ATOM 4673 O O . LEU B 1 68 ? 32.75 -6.609 -0.606 1 98.19 68 LEU B O 1
ATOM 4677 N N . LEU B 1 69 ? 30.766 -5.801 -1.249 1 98.44 69 LEU B N 1
ATOM 4678 C CA . LEU B 1 69 ? 30.125 -5.988 0.049 1 98.44 69 LEU B CA 1
ATOM 4679 C C . LEU B 1 69 ? 29.844 -7.465 0.311 1 98.44 69 LEU B C 1
ATOM 4681 O O . LEU B 1 69 ? 29.922 -7.922 1.452 1 98.44 69 LEU B O 1
ATOM 4685 N N . LEU B 1 70 ? 29.516 -8.234 -0.687 1 98.56 70 LEU B N 1
ATOM 4686 C CA . LEU B 1 70 ? 29.094 -9.625 -0.579 1 98.56 70 LEU B CA 1
ATOM 4687 C C . LEU B 1 70 ? 30.281 -10.531 -0.28 1 98.56 70 LEU B C 1
ATOM 4689 O O . LEU B 1 70 ? 31.406 -10.25 -0.697 1 98.56 70 LEU B O 1
ATOM 4693 N N . ASP B 1 71 ? 29.984 -11.562 0.503 1 98.19 71 ASP B N 1
ATOM 4694 C CA . ASP B 1 71 ? 31 -12.594 0.694 1 98.19 71 ASP B CA 1
ATOM 4695 C C . ASP B 1 71 ? 31.422 -13.219 -0.64 1 98.19 71 ASP B C 1
ATOM 4697 O O . ASP B 1 71 ? 30.578 -13.43 -1.517 1 98.19 71 ASP B O 1
ATOM 4701 N N . GLN B 1 72 ? 32.656 -13.547 -0.696 1 96.75 72 GLN B N 1
ATOM 4702 C CA . GLN B 1 72 ? 33.188 -14.125 -1.924 1 96.75 72 GLN B CA 1
ATOM 4703 C C . GLN B 1 72 ? 32.469 -15.438 -2.266 1 96.75 72 GLN B C 1
ATOM 4705 O O . GLN B 1 72 ? 32.219 -16.25 -1.384 1 96.75 72 GLN B O 1
ATOM 4710 N N . ASP B 1 73 ? 32.156 -15.586 -3.502 1 94.44 73 ASP B N 1
ATOM 4711 C CA . ASP B 1 73 ? 31.594 -16.797 -4.102 1 94.44 73 ASP B CA 1
ATOM 4712 C C . ASP B 1 73 ? 30.25 -17.172 -3.484 1 94.44 73 ASP B C 1
ATOM 4714 O O . ASP B 1 73 ? 29.922 -18.344 -3.34 1 94.44 73 ASP B O 1
ATOM 4718 N N . THR B 1 74 ? 29.594 -16.266 -2.893 1 95.12 74 THR B N 1
ATOM 4719 C CA . THR B 1 74 ? 28.234 -16.484 -2.416 1 95.12 74 THR B CA 1
ATOM 4720 C C . THR B 1 74 ? 27.219 -15.875 -3.381 1 95.12 74 THR B C 1
ATOM 4722 O O . THR B 1 74 ? 27.516 -14.898 -4.074 1 95.12 74 THR B O 1
ATOM 4725 N N . PRO B 1 75 ? 26.078 -16.5 -3.438 1 95.62 75 PRO B N 1
ATOM 4726 C CA . PRO B 1 75 ? 25.078 -16 -4.391 1 95.62 75 PRO B CA 1
ATOM 4727 C C . PRO B 1 75 ? 24.422 -14.703 -3.93 1 95.62 75 PRO B C 1
ATOM 4729 O O . PRO B 1 75 ? 24.406 -14.406 -2.734 1 95.62 75 PRO B O 1
ATOM 4732 N N . PHE B 1 76 ? 23.984 -13.914 -4.871 1 97.81 76 PHE B N 1
ATOM 4733 C CA . PHE B 1 76 ? 23.172 -12.727 -4.672 1 97.81 76 PHE B CA 1
ATOM 4734 C C . PHE B 1 76 ? 21.797 -12.891 -5.309 1 97.81 76 PHE B C 1
ATOM 4736 O O . PHE B 1 76 ? 21.688 -13.047 -6.527 1 97.81 76 PHE B O 1
ATOM 4743 N N . LEU B 1 77 ? 20.719 -13.016 -4.52 1 98.5 77 LEU B N 1
ATOM 4744 C CA . LEU B 1 77 ? 19.359 -13.047 -5.016 1 98.5 77 LEU B CA 1
ATOM 4745 C C . LEU B 1 77 ? 18.844 -11.641 -5.305 1 98.5 77 LEU B C 1
ATOM 4747 O O . LEU B 1 77 ? 18.312 -10.969 -4.418 1 98.5 77 LEU B O 1
ATOM 4751 N N . GLU B 1 78 ? 19.047 -11.188 -6.52 1 98.25 78 GLU B N 1
ATOM 4752 C CA . GLU B 1 78 ? 18.578 -9.852 -6.883 1 98.25 78 GLU B CA 1
ATOM 4753 C C . GLU B 1 78 ? 17.062 -9.797 -6.953 1 98.25 78 GLU B C 1
ATOM 4755 O O . GLU B 1 78 ? 16.422 -10.719 -7.48 1 98.25 78 GLU B O 1
ATOM 4760 N N . LEU B 1 79 ? 16.484 -8.789 -6.367 1 98.75 79 LEU B N 1
ATOM 4761 C CA . LEU B 1 79 ? 15.031 -8.609 -6.289 1 98.75 79 LEU B CA 1
ATOM 4762 C C . LEU B 1 79 ? 14.602 -7.34 -7.02 1 98.75 79 LEU B C 1
ATOM 4764 O O . LEU B 1 79 ? 15.266 -6.305 -6.91 1 98.75 79 LEU B O 1
ATOM 4768 N N . GLY B 1 80 ? 13.547 -7.469 -7.77 1 98.44 80 GLY B N 1
ATOM 4769 C CA . GLY B 1 80 ? 12.953 -6.316 -8.43 1 98.44 80 GLY B CA 1
ATOM 4770 C C . GLY B 1 80 ? 13.805 -5.77 -9.562 1 98.44 80 GLY B C 1
ATOM 4771 O O . GLY B 1 80 ? 13.789 -4.57 -9.836 1 98.44 80 GLY B O 1
ATOM 4772 N N . ALA B 1 81 ? 14.578 -6.629 -10.234 1 98.19 81 ALA B N 1
ATOM 4773 C CA . ALA B 1 81 ? 15.484 -6.18 -11.289 1 98.19 81 ALA B CA 1
ATOM 4774 C C . ALA B 1 81 ? 14.703 -5.574 -12.453 1 98.19 81 ALA B C 1
ATOM 4776 O O . ALA B 1 81 ? 15.203 -4.672 -13.141 1 98.19 81 ALA B O 1
ATOM 4777 N N . PHE B 1 82 ? 13.484 -5.988 -12.664 1 98.56 82 PHE B N 1
ATOM 4778 C CA . PHE B 1 82 ? 12.719 -5.562 -13.828 1 98.56 82 PHE B CA 1
ATOM 4779 C C . PHE B 1 82 ? 11.797 -4.398 -13.477 1 98.56 82 PHE B C 1
ATOM 4781 O O . PHE B 1 82 ? 11.023 -3.932 -14.312 1 98.56 82 PHE B O 1
ATOM 4788 N N . ALA B 1 83 ? 11.859 -3.891 -12.242 1 98.38 83 ALA B N 1
ATOM 4789 C CA . ALA B 1 83 ? 11.055 -2.721 -11.883 1 98.38 83 ALA B CA 1
ATOM 4790 C C . ALA B 1 83 ? 11.32 -1.562 -12.844 1 98.38 83 ALA B C 1
ATOM 4792 O O . ALA B 1 83 ? 12.477 -1.211 -13.094 1 98.38 83 ALA B O 1
ATOM 4793 N N . GLY B 1 84 ? 10.258 -1.047 -13.414 1 96.81 84 GLY B N 1
ATOM 4794 C CA . GLY B 1 84 ? 10.383 0.089 -14.312 1 96.81 84 GLY B CA 1
ATOM 4795 C C . GLY B 1 84 ? 10.773 -0.306 -15.727 1 96.81 84 GLY B C 1
ATOM 4796 O O . GLY B 1 84 ? 11 0.557 -16.578 1 96.81 84 GLY B O 1
ATOM 4797 N N . PHE B 1 85 ? 10.82 -1.617 -16.016 1 97.62 85 PHE B N 1
ATOM 4798 C CA . PHE B 1 85 ? 11.219 -2.086 -17.344 1 97.62 85 PHE B CA 1
ATOM 4799 C C . PHE B 1 85 ? 10.273 -1.539 -18.422 1 97.62 85 PHE B C 1
ATOM 4801 O O . PHE B 1 85 ? 9.055 -1.669 -18.297 1 97.62 85 PHE B O 1
ATOM 4808 N N . GLU B 1 86 ? 10.781 -0.882 -19.422 1 94.56 86 GLU B N 1
ATOM 4809 C CA . GLU B 1 86 ? 10.102 -0.297 -20.562 1 94.56 86 GLU B CA 1
ATOM 4810 C C . GLU B 1 86 ? 9.062 0.736 -20.125 1 94.56 86 GLU B C 1
ATOM 4812 O O . GLU B 1 86 ? 8.109 1.012 -20.844 1 94.56 86 GLU B O 1
ATOM 4817 N N . ASN B 1 87 ? 9.141 1.191 -18.953 1 94.12 87 ASN B N 1
ATOM 4818 C CA . ASN B 1 87 ? 8.344 2.311 -18.453 1 94.12 87 ASN B CA 1
ATOM 4819 C C . ASN B 1 87 ? 8.992 3.65 -18.797 1 94.12 87 ASN B C 1
ATOM 4821 O O . ASN B 1 87 ? 10.078 3.965 -18.328 1 94.12 87 ASN B O 1
ATOM 4825 N N . PRO B 1 88 ? 8.305 4.387 -19.641 1 93.19 88 PRO B N 1
ATOM 4826 C CA . PRO B 1 88 ? 8.898 5.656 -20.062 1 93.19 88 PRO B CA 1
ATOM 4827 C C . PRO B 1 88 ? 9.102 6.625 -18.906 1 93.19 88 PRO B C 1
ATOM 4829 O O . PRO B 1 88 ? 9.883 7.574 -19.016 1 93.19 88 PRO B O 1
ATOM 4832 N N . ASN B 1 89 ? 8.469 6.379 -17.828 1 92.69 89 ASN B N 1
ATOM 4833 C CA . ASN B 1 89 ? 8.562 7.277 -16.688 1 92.69 89 ASN B CA 1
ATOM 4834 C C . ASN B 1 89 ? 9.5 6.727 -15.609 1 92.69 89 ASN B C 1
ATOM 4836 O O . ASN B 1 89 ? 9.461 7.164 -14.461 1 92.69 89 ASN B O 1
ATOM 4840 N N . SER B 1 90 ? 10.227 5.816 -15.953 1 95.62 90 SER B N 1
ATOM 4841 C CA . SER B 1 90 ? 11.164 5.215 -15.016 1 95.62 90 SER B CA 1
ATOM 4842 C C . SER B 1 90 ? 12.516 4.953 -15.672 1 95.62 90 SER B C 1
ATOM 4844 O O . SER B 1 90 ? 12.719 5.273 -16.844 1 95.62 90 SER B O 1
ATOM 4846 N N . THR B 1 91 ? 13.508 4.543 -14.875 1 94.12 91 THR B N 1
ATOM 4847 C CA . THR B 1 91 ? 14.836 4.133 -15.312 1 94.12 91 THR B CA 1
ATOM 4848 C C . THR B 1 91 ? 15.023 2.627 -15.141 1 94.12 91 THR B C 1
ATOM 4850 O O . THR B 1 91 ? 14.227 1.972 -14.461 1 94.12 91 THR B O 1
ATOM 4853 N N . PRO B 1 92 ? 16.016 2.109 -15.875 1 93.5 92 PRO B N 1
ATOM 4854 C CA . PRO B 1 92 ? 16.281 0.683 -15.688 1 9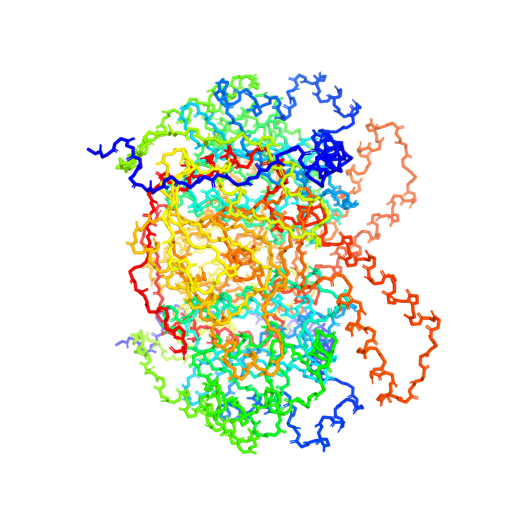3.5 92 PRO B CA 1
ATOM 4855 C C . PRO B 1 92 ? 16.422 0.299 -14.211 1 93.5 92 PRO B C 1
ATOM 4857 O O . PRO B 1 92 ? 17.016 1.045 -13.43 1 93.5 92 PRO B O 1
ATOM 4860 N N . CYS B 1 93 ? 15.781 -0.835 -13.859 1 96.44 93 CYS B N 1
ATOM 4861 C CA . CYS B 1 93 ? 15.797 -1.398 -12.516 1 96.44 93 CYS B CA 1
ATOM 4862 C C . CYS B 1 93 ? 15.258 -0.397 -11.5 1 96.44 93 CYS B C 1
ATOM 4864 O O . CYS B 1 93 ? 15.594 -0.468 -10.32 1 96.44 93 CYS B O 1
ATOM 4866 N N . ALA B 1 94 ? 14.555 0.634 -11.945 1 97.12 94 ALA B N 1
ATOM 4867 C CA . ALA B 1 94 ? 13.945 1.696 -11.148 1 97.12 94 ALA B CA 1
ATOM 4868 C C . ALA B 1 94 ? 15 2.451 -10.344 1 97.12 94 ALA B C 1
ATOM 4870 O O . ALA B 1 94 ? 14.75 2.838 -9.203 1 97.12 94 ALA B O 1
ATOM 4871 N N . ASN B 1 95 ? 16.172 2.551 -10.812 1 96.69 95 ASN B N 1
ATOM 4872 C CA . ASN B 1 95 ? 17.266 3.324 -10.234 1 96.69 95 ASN B CA 1
ATOM 4873 C C . ASN B 1 95 ? 17.703 2.754 -8.883 1 96.69 95 ASN B C 1
ATOM 4875 O O . ASN B 1 95 ? 18.156 3.492 -8.016 1 96.69 95 ASN B O 1
ATOM 4879 N N . LEU B 1 96 ? 17.484 1.487 -8.695 1 98.06 96 LEU B N 1
ATOM 4880 C CA . LEU B 1 96 ? 17.812 0.861 -7.414 1 98.06 96 LEU B CA 1
ATOM 4881 C C . LEU B 1 96 ? 18.172 -0.608 -7.609 1 98.06 96 LEU B C 1
ATOM 4883 O O . LEU B 1 96 ? 17.359 -1.394 -8.102 1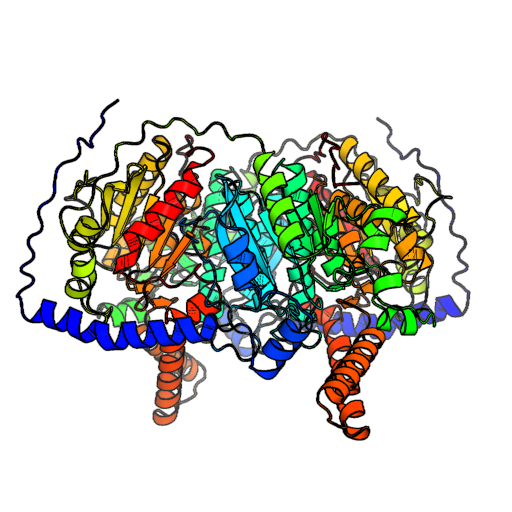 98.06 96 LEU B O 1
ATOM 4887 N N . ILE B 1 97 ? 19.391 -0.96 -7.289 1 98.44 97 ILE B N 1
ATOM 4888 C CA . ILE B 1 97 ? 19.75 -2.369 -7.18 1 98.44 97 ILE B CA 1
ATOM 4889 C C . ILE B 1 97 ? 19.359 -2.896 -5.801 1 98.44 97 ILE B C 1
ATOM 4891 O O . ILE B 1 97 ? 19.641 -2.254 -4.785 1 98.44 97 ILE B O 1
ATOM 4895 N N . ALA B 1 98 ? 18.703 -4.023 -5.723 1 98.75 98 ALA B N 1
ATOM 4896 C CA . ALA B 1 98 ? 18.328 -4.594 -4.43 1 98.75 98 ALA B CA 1
ATOM 4897 C C . ALA B 1 98 ? 18.375 -6.117 -4.469 1 98.75 98 ALA B C 1
ATOM 4899 O O . ALA B 1 98 ? 18.203 -6.723 -5.531 1 98.75 98 ALA B O 1
ATOM 4900 N N . GLY B 1 99 ? 18.562 -6.699 -3.348 1 98.75 99 GLY B N 1
ATOM 4901 C CA . GLY B 1 99 ? 18.594 -8.148 -3.248 1 98.75 99 GLY B CA 1
ATOM 4902 C C . GLY B 1 99 ? 19.125 -8.648 -1.915 1 98.75 99 GLY B C 1
ATOM 4903 O O . GLY B 1 99 ? 19.391 -7.852 -1.01 1 98.75 99 GLY B O 1
ATOM 4904 N N . ILE B 1 100 ? 19.219 -9.906 -1.771 1 98.81 100 ILE B N 1
ATOM 4905 C CA . ILE B 1 100 ? 19.656 -10.555 -0.546 1 98.81 100 ILE B CA 1
ATOM 4906 C C . ILE B 1 100 ? 20.953 -11.32 -0.81 1 98.81 100 ILE B C 1
ATOM 4908 O O . ILE B 1 100 ? 21.062 -12.062 -1.787 1 98.81 100 ILE B O 1
ATOM 4912 N N . GLY B 1 101 ? 21.953 -11.094 -0.058 1 98.25 101 GLY B N 1
ATOM 4913 C CA . GLY B 1 101 ? 23.219 -11.805 -0.11 1 98.25 101 GLY B CA 1
ATOM 4914 C C . GLY B 1 101 ? 23.906 -11.891 1.237 1 98.25 101 GLY B C 1
ATOM 4915 O O . GLY B 1 101 ? 23.453 -11.297 2.215 1 98.25 101 GLY B O 1
ATOM 4916 N N . ASN B 1 102 ? 24.969 -12.656 1.278 1 97.62 102 ASN B N 1
ATOM 4917 C CA . ASN B 1 102 ? 25.703 -12.844 2.521 1 97.62 102 ASN B CA 1
ATOM 4918 C C . ASN B 1 102 ? 26.797 -11.789 2.689 1 97.62 102 ASN B C 1
ATOM 4920 O O . ASN B 1 102 ? 27.578 -11.555 1.771 1 97.62 102 ASN B O 1
ATOM 4924 N N . VAL B 1 103 ? 26.766 -11.125 3.762 1 98.12 103 VAL B N 1
ATOM 4925 C CA . VAL B 1 103 ? 27.812 -10.188 4.176 1 98.12 103 VAL B CA 1
ATOM 4926 C C . VAL B 1 103 ? 28.391 -10.617 5.523 1 98.12 103 VAL B C 1
ATOM 4928 O O . VAL B 1 103 ? 27.656 -10.695 6.516 1 98.12 103 VAL B O 1
ATOM 4931 N N . SER B 1 104 ? 29.672 -10.914 5.531 1 96.69 104 SER B N 1
ATOM 4932 C CA . SER B 1 104 ? 30.312 -11.391 6.746 1 96.69 104 SER B CA 1
ATOM 4933 C C . SER B 1 104 ? 29.578 -12.594 7.336 1 96.69 104 SER B C 1
ATOM 4935 O O . SER B 1 104 ? 29.328 -12.641 8.539 1 96.69 104 SER B O 1
ATOM 4937 N N . GLY B 1 105 ? 29.141 -13.43 6.477 1 93.94 105 GLY B N 1
ATOM 4938 C CA . GLY B 1 105 ? 28.531 -14.695 6.875 1 93.94 105 GLY B CA 1
ATOM 4939 C C . GLY B 1 105 ? 27.062 -14.586 7.195 1 93.94 105 GLY B C 1
ATOM 4940 O O . GLY B 1 105 ? 26.422 -15.57 7.574 1 93.94 105 GLY B O 1
ATOM 4941 N N . ARG B 1 106 ? 26.5 -13.406 7 1 94 106 ARG B N 1
ATOM 4942 C CA . ARG B 1 106 ? 25.109 -13.195 7.383 1 94 106 ARG B CA 1
ATOM 4943 C C . ARG B 1 106 ? 24.266 -12.758 6.184 1 94 106 ARG B C 1
ATOM 4945 O O . ARG B 1 106 ? 24.672 -11.867 5.434 1 94 106 ARG B O 1
ATOM 4952 N N . PRO B 1 107 ? 23.062 -13.422 6.039 1 96.25 107 PRO B N 1
ATOM 4953 C CA . PRO B 1 107 ? 22.156 -12.898 5.008 1 96.25 107 PRO B CA 1
ATOM 4954 C C . PRO B 1 107 ? 21.656 -11.492 5.32 1 96.25 107 PRO B C 1
ATOM 4956 O O . PRO B 1 107 ? 21.172 -11.234 6.426 1 96.25 107 PRO B O 1
ATOM 4959 N N . CYS B 1 108 ? 21.875 -10.555 4.418 1 98.19 108 CYS B N 1
ATOM 4960 C CA . CYS B 1 108 ? 21.438 -9.164 4.535 1 98.19 108 CYS B CA 1
ATOM 4961 C C . CYS B 1 108 ? 20.656 -8.734 3.301 1 98.19 108 CYS B C 1
ATOM 4963 O O . CYS B 1 108 ? 20.859 -9.273 2.211 1 98.19 108 CYS B O 1
ATOM 4965 N N . LEU B 1 109 ? 19.688 -7.938 3.467 1 98.88 109 LEU B N 1
ATOM 4966 C CA . LEU B 1 109 ? 19.094 -7.254 2.324 1 98.88 109 LEU B CA 1
ATOM 4967 C C . LEU B 1 109 ? 19.875 -5.992 1.973 1 98.88 109 LEU B C 1
ATOM 4969 O O . LEU B 1 109 ? 20.141 -5.16 2.84 1 98.88 109 LEU B O 1
ATOM 4973 N N . LEU B 1 110 ? 20.25 -5.887 0.742 1 98.88 110 LEU B N 1
ATOM 4974 C CA . LEU B 1 110 ? 21.016 -4.754 0.239 1 98.88 110 LEU B CA 1
ATOM 4975 C C . LEU B 1 110 ? 20.156 -3.873 -0.663 1 98.88 110 LEU B C 1
ATOM 4977 O O . LEU B 1 110 ? 19.359 -4.379 -1.459 1 98.88 110 LEU B O 1
ATOM 4981 N N . MET B 1 111 ? 20.25 -2.602 -0.552 1 98.75 111 MET B N 1
ATOM 4982 C CA . MET B 1 111 ? 19.703 -1.609 -1.477 1 98.75 111 MET B CA 1
ATOM 4983 C C . MET B 1 111 ? 20.781 -0.628 -1.92 1 98.75 111 MET B C 1
ATOM 4985 O O . MET B 1 111 ? 21.484 -0.049 -1.086 1 98.75 111 MET B O 1
ATOM 4989 N N . SER B 1 112 ? 20.938 -0.441 -3.205 1 98.56 112 SER B N 1
ATOM 4990 C CA . SER B 1 112 ? 21.969 0.461 -3.717 1 98.56 112 SER B CA 1
ATOM 4991 C C . SER B 1 112 ? 21.391 1.401 -4.773 1 98.56 112 SER B C 1
ATOM 4993 O O . SER B 1 112 ? 20.938 0.955 -5.828 1 98.56 112 SER B O 1
ATOM 4995 N N . HIS B 1 113 ? 21.469 2.736 -4.5 1 97.88 113 HIS B N 1
ATOM 4996 C CA . HIS B 1 113 ? 21.078 3.717 -5.508 1 97.88 113 HIS B CA 1
ATOM 4997 C C . HIS B 1 113 ? 21.984 3.652 -6.727 1 97.88 113 HIS B C 1
ATOM 4999 O O . HIS B 1 113 ? 23.141 3.23 -6.617 1 97.88 113 HIS B O 1
ATOM 5005 N N . ILE B 1 114 ? 21.469 4.016 -7.859 1 97.75 114 ILE B N 1
ATOM 5006 C CA . ILE B 1 114 ? 22.25 4.098 -9.094 1 97.75 114 ILE B CA 1
ATOM 5007 C C . ILE B 1 114 ? 22.422 5.562 -9.492 1 97.75 114 ILE B C 1
ATOM 5009 O O . ILE B 1 114 ? 21.656 6.07 -10.328 1 97.75 114 ILE B O 1
ATOM 5013 N N . PRO B 1 115 ? 23.438 6.207 -9.008 1 96.19 115 PRO B N 1
ATOM 5014 C CA . PRO B 1 115 ? 23.609 7.648 -9.227 1 96.19 115 PRO B CA 1
ATOM 5015 C C . PRO B 1 115 ? 23.875 8 -10.688 1 96.19 115 PRO B C 1
ATOM 5017 O O . PRO B 1 115 ? 23.703 9.156 -11.086 1 96.19 115 PRO B O 1
ATOM 5020 N N . THR B 1 116 ? 24.297 7.027 -11.469 1 95.69 116 THR B N 1
ATOM 5021 C CA . THR B 1 116 ? 24.656 7.266 -12.867 1 95.69 116 THR B CA 1
ATOM 5022 C C . THR B 1 116 ? 23.406 7.336 -13.742 1 95.69 116 THR B C 1
ATOM 5024 O O . THR B 1 116 ? 23.5 7.645 -14.93 1 95.69 116 THR B O 1
ATOM 5027 N N . GLN B 1 117 ? 22.297 7.012 -13.094 1 93.69 117 GLN B N 1
ATOM 5028 C CA . GLN B 1 117 ? 21 7.188 -13.742 1 93.69 117 GLN B CA 1
ATOM 5029 C C . GLN B 1 117 ? 20.219 8.344 -13.125 1 93.69 117 GLN B C 1
ATOM 5031 O O . GLN B 1 117 ? 19.656 8.203 -12.039 1 93.69 117 GLN B O 1
ATOM 5036 N N . SER B 1 118 ? 20.125 9.461 -13.82 1 89.19 118 SER B N 1
ATOM 5037 C CA . SER B 1 118 ? 19.391 10.641 -13.375 1 89.19 118 SER B CA 1
ATOM 5038 C C . SER B 1 118 ? 19.812 11.062 -11.977 1 89.19 118 SER B C 1
ATOM 5040 O O . SER B 1 118 ? 18.953 11.375 -11.133 1 89.19 118 SER B O 1
ATOM 5042 N N . GLY B 1 119 ? 21.109 10.883 -11.68 1 90.56 119 GLY B N 1
ATOM 5043 C CA . GLY B 1 119 ? 21.625 11.297 -10.383 1 90.56 119 GLY B CA 1
ATOM 5044 C C . GLY B 1 119 ? 21.109 10.445 -9.234 1 90.56 119 GLY B C 1
ATOM 5045 O O . GLY B 1 119 ? 21.188 10.844 -8.07 1 90.56 119 GLY B O 1
ATOM 5046 N N . GLY B 1 120 ? 20.469 9.32 -9.562 1 94 120 GLY B N 1
ATOM 5047 C CA . GLY B 1 120 ? 19.906 8.469 -8.531 1 94 120 GLY B CA 1
ATOM 5048 C C . GLY B 1 120 ? 18.594 8.984 -7.973 1 94 120 GLY B C 1
ATOM 5049 O O . GLY B 1 120 ? 18.172 8.609 -6.875 1 94 120 GLY B O 1
ATOM 5050 N N . ALA B 1 121 ? 17.922 9.906 -8.68 1 94.25 121 ALA B N 1
ATOM 5051 C CA . ALA B 1 121 ? 16.672 10.523 -8.211 1 94.25 121 ALA B CA 1
ATOM 5052 C C . ALA B 1 121 ? 15.555 9.492 -8.102 1 94.25 121 ALA B C 1
ATOM 5054 O O . ALA B 1 121 ? 15.492 8.547 -8.883 1 94.25 121 ALA B O 1
ATOM 5055 N N . TRP B 1 122 ? 14.742 9.703 -7.125 1 96.62 122 TRP B N 1
ATOM 5056 C CA . TRP B 1 122 ? 13.648 8.773 -6.859 1 96.62 122 TRP B CA 1
ATOM 5057 C C . TRP B 1 122 ? 12.469 9.039 -7.789 1 96.62 122 TRP B C 1
ATOM 5059 O O . TRP B 1 122 ? 11.805 10.07 -7.688 1 96.62 122 TRP B O 1
ATOM 5069 N N . ASN B 1 123 ? 12.273 8.195 -8.766 1 96.88 123 ASN B N 1
ATOM 5070 C CA . ASN B 1 123 ? 10.984 8.211 -9.461 1 96.88 123 ASN B CA 1
ATOM 5071 C C . ASN B 1 123 ? 9.961 7.316 -8.766 1 96.88 123 ASN B C 1
ATOM 5073 O O . ASN B 1 123 ? 10.258 6.727 -7.723 1 96.88 123 ASN B O 1
ATOM 5077 N N . GLU B 1 124 ? 8.773 7.277 -9.25 1 97 124 GLU B N 1
ATOM 5078 C CA . GLU B 1 124 ? 7.699 6.562 -8.562 1 97 124 GLU B CA 1
ATOM 5079 C C . GLU B 1 124 ? 8.055 5.094 -8.359 1 97 124 GLU B C 1
ATOM 5081 O O . GLU B 1 124 ? 7.859 4.547 -7.273 1 97 124 GLU B O 1
ATOM 5086 N N . MET B 1 125 ? 8.625 4.402 -9.375 1 97.94 125 MET B N 1
ATOM 5087 C CA . MET B 1 125 ? 8.945 2.982 -9.266 1 97.94 125 MET B CA 1
ATOM 5088 C C . MET B 1 125 ? 10.078 2.756 -8.266 1 97.94 125 MET B C 1
ATOM 5090 O O . MET B 1 125 ? 10.148 1.707 -7.625 1 97.94 125 MET B O 1
ATOM 5094 N N . THR B 1 126 ? 11.008 3.744 -8.117 1 98.25 126 THR B N 1
ATOM 5095 C CA . THR B 1 126 ? 12.047 3.643 -7.102 1 98.25 126 THR B CA 1
ATOM 5096 C C . THR B 1 126 ? 11.43 3.496 -5.711 1 98.25 126 THR B C 1
ATOM 5098 O O . THR B 1 126 ? 11.805 2.598 -4.953 1 98.25 126 THR B O 1
ATOM 5101 N N . VAL B 1 127 ? 10.477 4.352 -5.484 1 97.81 127 VAL B N 1
ATOM 5102 C CA . VAL B 1 127 ? 9.852 4.406 -4.168 1 97.81 127 VAL B CA 1
ATOM 5103 C C . VAL B 1 127 ? 9.078 3.117 -3.908 1 97.81 127 VAL B C 1
ATOM 5105 O O . VAL B 1 127 ? 9.164 2.541 -2.82 1 97.81 127 VAL B O 1
ATOM 5108 N N . LEU B 1 128 ? 8.344 2.656 -4.875 1 97.88 128 LEU B N 1
ATOM 5109 C CA . LEU B 1 128 ? 7.582 1.423 -4.719 1 97.88 128 LEU B CA 1
ATOM 5110 C C . LEU B 1 128 ? 8.516 0.236 -4.488 1 97.88 128 LEU B C 1
ATOM 5112 O O . LEU B 1 128 ? 8.203 -0.653 -3.691 1 97.88 128 LEU B O 1
ATOM 5116 N N . LYS B 1 129 ? 9.602 0.183 -5.191 1 98.62 129 LYS B N 1
ATOM 5117 C CA . LYS B 1 129 ? 10.57 -0.893 -5.016 1 98.62 129 LYS B CA 1
ATOM 5118 C C . LYS B 1 129 ? 11.195 -0.847 -3.625 1 98.62 129 LYS B C 1
ATOM 5120 O O . LYS B 1 129 ? 11.336 -1.88 -2.967 1 98.62 129 LYS B O 1
ATOM 5125 N N . VAL B 1 130 ? 11.562 0.355 -3.158 1 98.5 130 VAL B N 1
ATOM 5126 C CA . VAL B 1 130 ? 12.109 0.52 -1.812 1 98.5 130 VAL B CA 1
ATOM 5127 C C . VAL B 1 130 ? 11.109 -0.006 -0.785 1 98.5 130 VAL B C 1
ATOM 5129 O O . VAL B 1 130 ? 11.477 -0.744 0.131 1 98.5 130 VAL B O 1
ATOM 5132 N N . ASN B 1 131 ? 9.844 0.396 -0.957 1 98.25 131 ASN B N 1
ATOM 5133 C CA . ASN B 1 131 ? 8.812 -0.041 -0.021 1 98.25 131 ASN B CA 1
ATOM 5134 C C . ASN B 1 131 ? 8.703 -1.562 0.018 1 98.25 131 ASN B C 1
ATOM 5136 O O . ASN B 1 131 ? 8.555 -2.152 1.091 1 98.25 131 ASN B O 1
ATOM 5140 N N . ARG B 1 132 ? 8.797 -2.205 -1.12 1 98.62 132 ARG B N 1
ATOM 5141 C CA . ARG B 1 132 ? 8.75 -3.662 -1.194 1 98.62 132 ARG B CA 1
ATOM 5142 C C . ARG B 1 132 ? 9.953 -4.285 -0.502 1 98.62 132 ARG B C 1
ATOM 5144 O O . ARG B 1 132 ? 9.82 -5.266 0.231 1 98.62 132 ARG B O 1
ATOM 5151 N N . MET B 1 133 ? 11.117 -3.721 -0.692 1 98.75 133 MET B N 1
ATOM 5152 C CA . MET B 1 133 ? 12.328 -4.238 -0.055 1 98.75 133 MET B CA 1
ATOM 5153 C C . MET B 1 133 ? 12.242 -4.113 1.462 1 98.75 133 MET B C 1
ATOM 5155 O O . MET B 1 133 ? 12.672 -5.008 2.189 1 98.75 133 MET B O 1
ATOM 5159 N N . MET B 1 134 ? 11.688 -2.961 1.892 1 98.56 134 MET B N 1
ATOM 5160 C CA . MET B 1 134 ? 11.516 -2.758 3.326 1 98.56 134 MET B CA 1
ATOM 5161 C C . MET B 1 134 ? 10.586 -3.811 3.922 1 98.56 134 MET B C 1
ATOM 5163 O O . MET B 1 134 ? 10.828 -4.305 5.027 1 98.56 134 MET B O 1
ATOM 5167 N N . GLU B 1 135 ? 9.57 -4.195 3.197 1 98.06 135 GLU B N 1
ATOM 5168 C CA . GLU B 1 135 ? 8.648 -5.246 3.627 1 98.06 135 GLU B CA 1
ATOM 5169 C C . GLU B 1 135 ? 9.359 -6.586 3.758 1 98.06 135 GLU B C 1
ATOM 5171 O O . GLU B 1 135 ? 9.242 -7.262 4.781 1 98.06 135 GLU B O 1
ATOM 5176 N N . ILE B 1 136 ? 10.141 -6.934 2.781 1 98.56 136 ILE B N 1
ATOM 5177 C CA . ILE B 1 136 ? 10.852 -8.203 2.768 1 98.56 136 ILE B CA 1
ATOM 5178 C C . ILE B 1 136 ? 11.852 -8.242 3.924 1 98.56 136 ILE B C 1
ATOM 5180 O O . ILE B 1 136 ? 11.93 -9.234 4.652 1 98.56 136 ILE B O 1
ATOM 5184 N N . ALA B 1 137 ? 12.547 -7.152 4.094 1 98.38 137 ALA B N 1
ATOM 5185 C CA . ALA B 1 137 ? 13.555 -7.094 5.148 1 98.38 137 ALA B CA 1
ATOM 5186 C C . ALA B 1 137 ? 12.914 -7.227 6.527 1 98.38 137 ALA B C 1
ATOM 5188 O O . ALA B 1 137 ? 13.438 -7.922 7.398 1 98.38 137 ALA B O 1
ATOM 5189 N N . PHE B 1 138 ? 11.812 -6.531 6.695 1 97.62 138 PHE B N 1
ATOM 5190 C CA . PHE B 1 138 ? 11.141 -6.543 7.992 1 97.62 138 PHE B CA 1
ATOM 5191 C C . PHE B 1 138 ? 10.578 -7.922 8.297 1 97.62 138 PHE B C 1
ATOM 5193 O O . PHE B 1 138 ? 10.812 -8.469 9.375 1 97.62 138 PHE B O 1
ATOM 5200 N N . GLU B 1 139 ? 9.906 -8.562 7.312 1 96.88 139 GLU B N 1
ATOM 5201 C CA . GLU B 1 139 ? 9.188 -9.812 7.516 1 96.88 139 GLU B CA 1
ATOM 5202 C C . GLU B 1 139 ? 10.148 -10.984 7.707 1 96.88 139 GLU B C 1
ATOM 5204 O O . GLU B 1 139 ? 9.805 -11.984 8.344 1 96.88 139 GLU B O 1
ATOM 5209 N N . ASN B 1 140 ? 11.344 -10.852 7.211 1 96.75 140 ASN B N 1
ATOM 5210 C CA . ASN B 1 140 ? 12.297 -11.953 7.297 1 96.75 140 ASN B CA 1
ATOM 5211 C C . ASN B 1 140 ? 13.43 -11.641 8.266 1 96.75 140 ASN B C 1
ATOM 5213 O O . ASN B 1 140 ? 14.422 -12.367 8.32 1 96.75 140 ASN B O 1
ATOM 5217 N N . ASP B 1 141 ? 13.32 -10.484 8.977 1 94.5 141 ASP B N 1
ATOM 5218 C CA . ASP B 1 141 ? 14.281 -10.078 9.992 1 94.5 141 ASP B CA 1
ATOM 5219 C C . ASP B 1 141 ? 15.695 -10 9.422 1 94.5 141 ASP B C 1
ATOM 5221 O O . ASP B 1 141 ? 16.641 -10.5 10.023 1 94.5 141 ASP B O 1
ATOM 5225 N N . LEU B 1 142 ? 15.781 -9.477 8.25 1 97.12 142 LEU B N 1
ATOM 5226 C CA . LEU B 1 142 ? 17.078 -9.305 7.602 1 97.12 142 LEU B CA 1
ATOM 5227 C C . LEU B 1 142 ? 17.703 -7.965 7.98 1 97.12 142 LEU B C 1
ATOM 5229 O O . LEU B 1 142 ? 17.047 -6.926 7.902 1 97.12 142 LEU B O 1
ATOM 5233 N N . PRO B 1 143 ? 18.984 -7.984 8.414 1 97.38 143 PRO B N 1
ATOM 5234 C CA . PRO B 1 143 ? 19.672 -6.684 8.469 1 97.38 143 PRO B CA 1
ATOM 5235 C C . PRO B 1 143 ? 19.641 -5.953 7.129 1 97.38 143 PRO B C 1
ATOM 5237 O O . PRO B 1 143 ? 19.703 -6.586 6.074 1 97.38 143 PRO B O 1
ATOM 5240 N N . LEU B 1 144 ? 19.5 -4.676 7.215 1 98.44 144 LEU B N 1
ATOM 5241 C CA . LEU B 1 144 ? 19.422 -3.855 6.012 1 98.44 144 LEU B CA 1
ATOM 5242 C C . LEU B 1 144 ? 20.688 -3.039 5.82 1 98.44 144 LEU B C 1
ATOM 5244 O O . LEU B 1 144 ? 21.156 -2.385 6.754 1 98.44 144 LEU B O 1
ATOM 5248 N N . ILE B 1 145 ? 21.328 -3.135 4.684 1 98.81 145 ILE B N 1
ATOM 5249 C CA . ILE B 1 145 ? 22.453 -2.289 4.309 1 98.81 145 ILE B CA 1
ATOM 5250 C C . ILE B 1 145 ? 22.094 -1.45 3.086 1 98.81 145 ILE B C 1
ATOM 5252 O O . ILE B 1 145 ? 21.812 -1.992 2.016 1 98.81 145 ILE B O 1
ATOM 5256 N N . SER B 1 146 ? 22.094 -0.198 3.271 1 98.75 146 SER B N 1
ATOM 5257 C CA . SER B 1 146 ? 21.75 0.707 2.182 1 98.75 146 SER B CA 1
ATOM 5258 C C . SER B 1 146 ? 22.969 1.468 1.679 1 98.75 146 SER B C 1
ATOM 5260 O O . SER B 1 146 ? 23.656 2.119 2.459 1 98.75 146 SER B O 1
ATOM 5262 N N . LEU B 1 147 ? 23.234 1.312 0.432 1 98.81 147 LEU B N 1
ATOM 5263 C CA . LEU B 1 147 ? 24.266 2.1 -0.253 1 98.81 147 LEU B CA 1
ATOM 5264 C C . LEU B 1 147 ? 23.656 3.352 -0.878 1 98.81 147 LEU B C 1
ATOM 5266 O O . LEU B 1 147 ? 23.047 3.283 -1.949 1 98.81 147 LEU B O 1
ATOM 5270 N N . VAL B 1 148 ? 23.906 4.477 -0.215 1 98.44 148 VAL B N 1
ATOM 5271 C CA . VAL B 1 148 ? 23.094 5.672 -0.412 1 98.44 148 VAL B CA 1
ATOM 5272 C C . VAL B 1 148 ? 23.844 6.672 -1.289 1 98.44 148 VAL B C 1
ATOM 5274 O O . VAL B 1 148 ? 24.938 7.102 -0.947 1 98.44 148 VAL B O 1
ATOM 5277 N N . GLN B 1 149 ? 23.281 7.074 -2.383 1 97.75 149 GLN B N 1
ATOM 5278 C CA . GLN B 1 149 ? 23.719 8.141 -3.281 1 97.75 149 GLN B CA 1
ATOM 5279 C C . GLN B 1 149 ? 22.594 8.555 -4.227 1 97.75 149 GLN B C 1
ATOM 5281 O O . GLN B 1 149 ? 22.438 7.98 -5.309 1 97.75 149 GLN B O 1
ATOM 5286 N N . SER B 1 150 ? 21.875 9.562 -3.807 1 95.44 150 SER B N 1
ATOM 5287 C CA . SER B 1 150 ? 20.688 9.938 -4.555 1 95.44 150 SER B CA 1
ATOM 5288 C C . SER B 1 150 ? 20.453 11.445 -4.496 1 95.44 150 SER B C 1
ATOM 5290 O O . SER B 1 150 ? 20.672 12.078 -3.461 1 95.44 150 SER B O 1
ATOM 5292 N N . ALA B 1 151 ? 19.953 11.938 -5.574 1 91.12 151 ALA B N 1
ATOM 5293 C CA . ALA B 1 151 ? 19.625 13.359 -5.664 1 91.12 151 ALA B CA 1
ATOM 5294 C C . ALA B 1 151 ? 18.281 13.656 -5.004 1 91.12 151 ALA B C 1
ATOM 5296 O O . ALA B 1 151 ? 17.828 14.805 -4.969 1 91.12 151 ALA B O 1
ATOM 5297 N N . GLY B 1 152 ? 17.688 12.648 -4.48 1 91.75 152 GLY B N 1
ATOM 5298 C CA . GLY B 1 152 ? 16.375 12.844 -3.873 1 91.75 152 GLY B CA 1
ATOM 5299 C C . GLY B 1 152 ? 15.234 12.617 -4.84 1 91.75 152 GLY B C 1
ATOM 5300 O O . GLY B 1 152 ? 15.289 11.719 -5.68 1 91.75 152 GLY B O 1
ATOM 5301 N N . VAL B 1 153 ? 14.18 13.414 -4.676 1 93.38 153 VAL B N 1
ATOM 5302 C CA . VAL B 1 153 ? 12.953 13.242 -5.453 1 93.38 153 VAL B CA 1
ATOM 5303 C C . VAL B 1 153 ? 13.195 13.672 -6.895 1 93.38 153 VAL B C 1
ATOM 5305 O O . VAL B 1 153 ? 13.789 14.727 -7.145 1 93.38 153 VAL B O 1
ATOM 5308 N N . PHE B 1 154 ? 12.828 12.789 -7.844 1 94.31 154 PHE B N 1
ATOM 5309 C CA . PHE B 1 154 ? 12.727 13.227 -9.234 1 94.31 154 PHE B CA 1
ATOM 5310 C C . PHE B 1 154 ? 11.609 14.25 -9.398 1 94.31 154 PHE B C 1
ATOM 5312 O O . PHE B 1 154 ? 10.43 13.891 -9.445 1 94.31 154 PHE B O 1
ATOM 5319 N N . LEU B 1 155 ? 11.875 15.492 -9.594 1 90.56 155 LEU B N 1
ATOM 5320 C CA . LEU B 1 155 ? 10.992 16.641 -9.391 1 90.56 155 LEU B CA 1
ATOM 5321 C C . LEU B 1 155 ? 9.781 16.547 -10.312 1 90.56 155 LEU B C 1
ATOM 5323 O O . LEU B 1 155 ? 8.656 16.828 -9.898 1 90.56 155 LEU B O 1
ATOM 5327 N N . PRO B 1 156 ? 9.953 16.141 -11.57 1 90.56 156 PRO B N 1
ATOM 5328 C CA . PRO B 1 156 ? 8.781 16.062 -12.445 1 90.56 156 PRO B CA 1
ATOM 5329 C C . PRO B 1 156 ? 7.719 15.109 -11.922 1 90.56 156 PRO B C 1
ATOM 5331 O O . PRO B 1 156 ? 6.547 15.211 -12.305 1 90.56 156 PRO B O 1
ATOM 5334 N N . GLN B 1 157 ? 8.156 14.148 -11.023 1 93.94 157 GLN B N 1
ATOM 5335 C CA . GLN B 1 157 ? 7.207 13.172 -10.492 1 93.94 157 GLN B CA 1
ATOM 5336 C C . GLN B 1 157 ? 6.965 13.391 -9 1 93.94 157 GLN B C 1
ATOM 5338 O O . GLN B 1 157 ? 6.535 12.484 -8.289 1 93.94 157 GLN B O 1
ATOM 5343 N N . GLN B 1 158 ? 7.191 14.57 -8.539 1 93.06 158 GLN B N 1
ATOM 5344 C CA . GLN B 1 158 ? 7.211 14.836 -7.102 1 93.06 158 GLN B CA 1
ATOM 5345 C C . GLN B 1 158 ? 5.887 14.445 -6.453 1 93.06 158 GLN B C 1
ATOM 5347 O O . GLN B 1 158 ? 5.867 13.898 -5.348 1 93.06 158 GLN B O 1
ATOM 5352 N N . PHE B 1 159 ? 4.734 14.672 -7.129 1 91.19 159 PHE B N 1
ATOM 5353 C CA . PHE B 1 159 ? 3.42 14.414 -6.559 1 91.19 159 PHE B CA 1
ATOM 5354 C C . PHE B 1 159 ? 3.184 12.922 -6.391 1 91.19 159 PHE B C 1
ATOM 5356 O O . PHE B 1 159 ? 2.557 12.492 -5.418 1 91.19 159 PHE B O 1
ATOM 5363 N N . ARG B 1 160 ? 3.768 12.141 -7.23 1 91.75 160 ARG B N 1
ATOM 5364 C CA . ARG B 1 160 ? 3.582 10.695 -7.203 1 91.75 160 ARG B CA 1
ATOM 5365 C C . ARG B 1 160 ? 4.555 10.031 -6.234 1 91.75 160 ARG B C 1
ATOM 5367 O O . ARG B 1 160 ? 4.344 8.898 -5.809 1 91.75 160 ARG B O 1
ATOM 5374 N N . VAL B 1 161 ? 5.57 10.711 -5.914 1 94.56 161 VAL B N 1
ATOM 5375 C CA . VAL B 1 161 ? 6.672 10.148 -5.141 1 94.56 161 VAL B CA 1
ATOM 5376 C C . VAL B 1 161 ? 6.523 10.523 -3.67 1 94.56 161 VAL B C 1
ATOM 5378 O O . VAL B 1 161 ? 6.715 9.695 -2.783 1 94.56 161 VAL B O 1
ATOM 5381 N N . PHE B 1 162 ? 6.078 11.664 -3.404 1 93 162 PHE B N 1
ATOM 5382 C CA . PHE B 1 162 ? 6.215 12.312 -2.105 1 93 162 PHE B CA 1
ATOM 5383 C C . PHE B 1 162 ? 5.477 11.531 -1.029 1 93 162 PHE B C 1
ATOM 5385 O O . PHE B 1 162 ? 6.082 11.086 -0.051 1 93 162 PHE B O 1
ATOM 5392 N N . HIS B 1 163 ? 4.273 11.219 -1.226 1 89.44 163 HIS B N 1
ATOM 5393 C CA . HIS B 1 163 ? 3.459 10.625 -0.174 1 89.44 163 HIS B CA 1
ATOM 5394 C C . HIS B 1 163 ? 3.861 9.172 0.074 1 89.44 163 HIS B C 1
ATOM 5396 O O . HIS B 1 163 ? 3.949 8.734 1.225 1 89.44 163 HIS B O 1
ATOM 5402 N N . LYS B 1 164 ? 4.27 8.469 -0.968 1 93.12 164 LYS B N 1
ATOM 5403 C CA . LYS B 1 164 ? 4.695 7.074 -0.849 1 93.12 164 LYS B CA 1
ATOM 5404 C C . LYS B 1 164 ? 6.113 6.98 -0.292 1 93.12 164 LYS B C 1
ATOM 5406 O O . LYS B 1 164 ? 6.441 6.031 0.42 1 93.12 164 LYS B O 1
ATOM 5411 N N . GLY B 1 165 ? 6.867 8.016 -0.58 1 95.31 165 GLY B N 1
ATOM 5412 C CA . GLY B 1 165 ? 8.281 7.996 -0.225 1 95.31 165 GLY B CA 1
ATOM 5413 C C . GLY B 1 165 ? 8.516 8.133 1.267 1 95.31 165 GLY B C 1
ATOM 5414 O O . GLY B 1 165 ? 9.508 7.613 1.792 1 95.31 165 GLY B O 1
ATOM 5415 N N . GLY B 1 166 ? 7.57 8.781 1.993 1 96.38 166 GLY B N 1
ATOM 5416 C CA . GLY B 1 166 ? 7.699 8.938 3.434 1 96.38 166 GLY B CA 1
ATOM 5417 C C . GLY B 1 166 ? 7.719 7.613 4.176 1 96.38 166 GLY B C 1
ATOM 5418 O O . GLY B 1 166 ? 8.188 7.539 5.312 1 96.38 166 GLY B O 1
ATOM 5419 N N . GLN B 1 167 ? 7.277 6.574 3.516 1 97.31 167 GLN B N 1
ATOM 5420 C CA . GLN B 1 167 ? 7.164 5.262 4.145 1 97.31 167 GLN B CA 1
ATOM 5421 C C . GLN B 1 167 ? 8.539 4.691 4.473 1 97.31 167 GLN B C 1
ATOM 5423 O O . GLN B 1 167 ? 8.711 4.008 5.488 1 97.31 167 GLN B O 1
ATOM 5428 N N . LEU B 1 168 ? 9.516 4.98 3.625 1 97.5 168 LEU B N 1
ATOM 5429 C CA . LEU B 1 168 ? 10.875 4.512 3.881 1 97.5 168 LEU B CA 1
ATOM 5430 C C . LEU B 1 168 ? 11.352 4.957 5.258 1 97.5 168 LEU B C 1
ATOM 5432 O O . LEU B 1 168 ? 11.867 4.148 6.031 1 97.5 168 LEU B O 1
ATOM 5436 N N . PHE B 1 169 ? 11.109 6.16 5.566 1 96.94 169 PHE B N 1
ATOM 5437 C CA . PHE B 1 169 ? 11.617 6.75 6.801 1 96.94 169 PHE B CA 1
ATOM 5438 C C . PHE B 1 169 ? 10.844 6.23 8.008 1 96.94 169 PHE B C 1
ATOM 5440 O O . PHE B 1 169 ? 11.438 5.906 9.039 1 96.94 169 PHE B O 1
ATOM 5447 N N . ARG B 1 170 ? 9.555 6.156 7.848 1 97 170 ARG B N 1
ATOM 5448 C CA . ARG B 1 170 ? 8.742 5.531 8.891 1 97 170 ARG B CA 1
ATOM 5449 C C . ARG B 1 170 ? 9.227 4.117 9.18 1 97 170 ARG B C 1
ATOM 5451 O O . ARG B 1 170 ? 9.43 3.75 10.344 1 97 170 ARG B O 1
ATOM 5458 N N . ASP B 1 171 ? 9.438 3.312 8.109 1 97.38 171 ASP B N 1
ATOM 5459 C CA . ASP B 1 171 ? 9.773 1.9 8.25 1 97.38 171 ASP B CA 1
ATOM 5460 C C . ASP B 1 171 ? 11.148 1.726 8.891 1 97.38 171 ASP B C 1
ATOM 5462 O O . ASP B 1 171 ? 11.375 0.771 9.633 1 97.38 171 ASP B O 1
ATOM 5466 N N . LEU B 1 172 ? 12.055 2.607 8.586 1 96.81 172 LEU B N 1
ATOM 5467 C CA . LEU B 1 172 ? 13.367 2.551 9.219 1 96.81 172 LEU B CA 1
ATOM 5468 C C . LEU B 1 172 ? 13.242 2.736 10.734 1 96.81 172 LEU B C 1
ATOM 5470 O O . LEU B 1 172 ? 13.859 1.996 11.5 1 96.81 172 LEU B O 1
ATOM 5474 N N . ALA B 1 173 ? 12.453 3.721 11.156 1 95 173 ALA B N 1
ATOM 5475 C CA . ALA B 1 173 ? 12.25 3.969 12.578 1 95 173 ALA B CA 1
ATOM 5476 C C . ALA B 1 173 ? 11.586 2.771 13.25 1 95 173 ALA B C 1
ATOM 5478 O O . ALA B 1 173 ? 11.992 2.355 14.336 1 95 173 ALA B O 1
ATOM 5479 N N . VAL B 1 174 ? 10.594 2.244 12.633 1 94.69 174 VAL B N 1
ATOM 5480 C CA . VAL B 1 174 ? 9.852 1.111 13.18 1 94.69 174 VAL B CA 1
ATOM 5481 C C . VAL B 1 174 ? 10.766 -0.106 13.281 1 94.69 174 VAL B C 1
ATOM 5483 O O . VAL B 1 174 ? 10.695 -0.867 14.25 1 94.69 174 VAL B O 1
ATOM 5486 N N . ARG B 1 175 ? 11.641 -0.349 12.281 1 94.94 175 ARG B N 1
ATOM 5487 C CA . ARG B 1 175 ? 12.609 -1.44 12.328 1 94.94 175 ARG B CA 1
ATOM 5488 C C . ARG B 1 175 ? 13.5 -1.323 13.562 1 94.94 175 ARG B C 1
ATOM 5490 O O . ARG B 1 175 ? 13.727 -2.309 14.266 1 94.94 175 ARG B O 1
ATOM 5497 N N . THR B 1 176 ? 13.945 -0.144 13.727 1 92.44 176 THR B N 1
ATOM 5498 C CA . THR B 1 176 ? 14.789 0.096 14.898 1 92.44 176 THR B CA 1
ATOM 5499 C C . THR B 1 176 ? 14.031 -0.238 16.188 1 92.44 176 THR B C 1
ATOM 5501 O O . THR B 1 176 ? 14.578 -0.893 17.078 1 92.44 176 THR B O 1
ATOM 5504 N N . GLN B 1 177 ? 12.781 0.205 16.25 1 90.69 177 GLN B N 1
ATOM 5505 C CA . GLN B 1 177 ? 11.945 -0.069 17.406 1 90.69 177 GLN B CA 1
ATOM 5506 C C . GLN B 1 177 ? 11.836 -1.569 17.672 1 90.69 177 GLN B C 1
ATOM 5508 O O . GLN B 1 177 ? 11.742 -1.999 18.828 1 90.69 177 GLN B O 1
ATOM 5513 N N . HIS B 1 178 ? 11.93 -2.398 16.656 1 91.75 178 HIS B N 1
ATOM 5514 C CA . HIS B 1 178 ? 11.742 -3.84 16.781 1 91.75 178 HIS B CA 1
ATOM 5515 C C . HIS B 1 178 ? 13.078 -4.566 16.859 1 91.75 178 HIS B C 1
ATOM 5517 O O . HIS B 1 178 ? 13.133 -5.793 16.734 1 91.75 178 HIS B O 1
ATOM 5523 N N . GLY B 1 179 ? 14.156 -3.846 16.953 1 89.94 179 GLY B N 1
ATOM 5524 C CA . GLY B 1 179 ? 15.469 -4.453 17.109 1 89.94 179 GLY B CA 1
ATOM 5525 C C . GLY B 1 179 ? 16.016 -5.027 15.812 1 89.94 179 GLY B C 1
ATOM 5526 O O . GLY B 1 179 ? 16.812 -5.969 15.836 1 89.94 179 GLY B O 1
ATOM 5527 N N . LYS B 1 180 ? 15.594 -4.516 14.703 1 93.81 180 LYS B N 1
ATOM 5528 C CA . LYS B 1 180 ? 16.062 -4.965 13.398 1 93.81 180 LYS B CA 1
ATOM 5529 C C . LYS B 1 180 ? 17.094 -3.986 12.82 1 93.81 180 LYS B C 1
ATOM 5531 O O . LYS B 1 180 ? 16.719 -2.928 12.305 1 93.81 180 LYS B O 1
ATOM 5536 N N . PRO B 1 181 ? 18.297 -4.305 12.75 1 94.88 181 PRO B N 1
ATOM 5537 C CA . PRO B 1 181 ? 19.375 -3.344 12.5 1 94.88 181 PRO B CA 1
ATOM 5538 C C . PRO B 1 181 ? 19.438 -2.893 11.047 1 94.88 181 PRO B C 1
ATOM 5540 O O . PRO B 1 181 ? 19.109 -3.668 10.141 1 94.88 181 PRO B O 1
ATOM 5543 N N . SER B 1 182 ? 19.906 -1.712 10.805 1 97.31 182 SER B N 1
ATOM 5544 C CA . SER B 1 182 ? 20.125 -1.136 9.484 1 97.31 182 SER B CA 1
ATOM 5545 C C . SER B 1 182 ? 21.391 -0.285 9.453 1 97.31 182 SER B C 1
ATOM 5547 O O . SER B 1 182 ? 21.781 0.311 10.461 1 97.31 182 SER B O 1
ATOM 5549 N N . CYS B 1 183 ? 22.062 -0.282 8.312 1 97.94 183 CYS B N 1
ATOM 5550 C CA . CYS B 1 183 ? 23.266 0.5 8.078 1 97.94 183 CYS B CA 1
ATOM 5551 C C . CYS B 1 183 ? 23.172 1.274 6.766 1 97.94 183 CYS B C 1
ATOM 5553 O O . CYS B 1 183 ? 22.797 0.714 5.734 1 97.94 183 CYS B O 1
ATOM 5555 N N . ALA B 1 184 ? 23.438 2.512 6.832 1 98.5 184 ALA B N 1
ATOM 5556 C CA . ALA B 1 184 ? 23.516 3.326 5.621 1 98.5 184 ALA B CA 1
ATOM 5557 C C . ALA B 1 184 ? 24.969 3.711 5.324 1 98.5 184 ALA B C 1
ATOM 5559 O O . ALA B 1 184 ? 25.656 4.289 6.172 1 98.5 184 ALA B O 1
ATOM 5560 N N . ILE B 1 185 ? 25.406 3.359 4.176 1 98.81 185 ILE B N 1
ATOM 5561 C CA . ILE B 1 185 ? 26.688 3.824 3.656 1 98.81 185 ILE B CA 1
ATOM 5562 C C . ILE B 1 185 ? 26.469 4.965 2.668 1 98.81 185 ILE B C 1
ATOM 5564 O O . ILE B 1 185 ? 25.922 4.758 1.58 1 98.81 185 ILE B O 1
ATOM 5568 N N . VAL B 1 186 ? 26.906 6.121 3.045 1 98.69 186 VAL B N 1
ATOM 5569 C CA . VAL B 1 186 ? 26.656 7.289 2.211 1 98.69 186 VAL B CA 1
ATOM 5570 C C . VAL B 1 186 ? 27.844 7.535 1.289 1 98.69 186 VAL B C 1
ATOM 5572 O O . VAL B 1 186 ? 28.922 7.906 1.749 1 98.69 186 VAL B O 1
ATOM 5575 N N . PHE B 1 187 ? 27.609 7.34 -0.025 1 98 187 PHE B N 1
ATOM 5576 C CA . PHE B 1 187 ? 28.672 7.434 -1.026 1 98 187 PHE B CA 1
ATOM 5577 C C . PHE B 1 187 ? 28.656 8.797 -1.704 1 98 187 PHE B C 1
ATOM 5579 O O . PHE B 1 187 ? 29.625 9.188 -2.354 1 98 187 PHE B O 1
ATOM 5586 N N . GLY B 1 188 ? 27.578 9.453 -1.591 1 96.31 188 GLY B N 1
ATOM 5587 C CA . GLY B 1 188 ? 27.375 10.742 -2.238 1 96.31 188 GLY B CA 1
ATOM 5588 C C . GLY B 1 188 ? 26.234 11.539 -1.639 1 96.31 188 GLY B C 1
ATOM 5589 O O . GLY B 1 188 ? 26.062 11.562 -0.419 1 96.31 188 GLY B O 1
ATOM 5590 N N . SER B 1 189 ? 25.531 12.195 -2.547 1 93.25 189 SER B N 1
ATOM 5591 C CA . SER B 1 189 ? 24.484 13.117 -2.109 1 93.25 189 SER B CA 1
ATOM 5592 C C . SER B 1 189 ? 23.328 12.367 -1.45 1 93.25 189 SER B C 1
ATOM 5594 O O . SER B 1 189 ? 22.922 11.305 -1.928 1 93.25 189 SER B O 1
ATOM 5596 N N . SER B 1 190 ? 22.859 12.789 -0.388 1 95.38 190 SER B N 1
ATOM 5597 C CA . SER B 1 190 ? 21.625 12.445 0.329 1 95.38 190 SER B CA 1
ATOM 5598 C C . SER B 1 190 ? 20.891 13.695 0.793 1 95.38 190 SER B C 1
ATOM 5600 O O . SER B 1 190 ? 21.062 14.141 1.932 1 95.38 190 SER B O 1
ATOM 5602 N N . THR B 1 191 ? 20.031 14.18 -0.029 1 91.19 191 THR B N 1
ATOM 5603 C CA . THR B 1 191 ? 19.516 15.547 0.088 1 91.19 191 THR B CA 1
ATOM 5604 C C . THR B 1 191 ? 18.047 15.539 0.479 1 91.19 191 THR B C 1
ATOM 5606 O O . THR B 1 191 ? 17.297 14.625 0.114 1 91.19 191 THR B O 1
ATOM 5609 N N . ALA B 1 192 ? 17.656 16.531 1.237 1 91.94 192 ALA B N 1
ATOM 5610 C CA . ALA B 1 192 ? 16.266 16.766 1.619 1 91.94 192 ALA B CA 1
ATOM 5611 C C . ALA B 1 192 ? 15.703 15.586 2.391 1 91.94 192 ALA B C 1
ATOM 5613 O O . ALA B 1 192 ? 16.297 15.133 3.373 1 91.94 192 ALA B O 1
ATOM 5614 N N . GLY B 1 193 ? 14.625 15.078 1.956 1 89.94 193 GLY B N 1
ATOM 5615 C CA . GLY B 1 193 ? 14.062 13.914 2.631 1 89.94 193 GLY B CA 1
ATOM 5616 C C . GLY B 1 193 ? 15.008 12.734 2.678 1 89.94 193 GLY B C 1
ATOM 5617 O O . GLY B 1 193 ? 15 11.961 3.637 1 89.94 193 GLY B O 1
ATOM 5618 N N . GLY B 1 194 ? 15.859 12.719 1.688 1 93.75 194 GLY B N 1
ATOM 5619 C CA . GLY B 1 194 ? 16.828 11.633 1.607 1 93.75 194 GLY B CA 1
ATOM 5620 C C . GLY B 1 194 ? 17.812 11.625 2.764 1 93.75 194 GLY B C 1
ATOM 5621 O O . GLY B 1 194 ? 18.406 10.594 3.066 1 93.75 194 GLY B O 1
ATOM 5622 N N . ALA B 1 195 ? 17.984 12.758 3.406 1 96.25 195 ALA B N 1
ATOM 5623 C CA . ALA B 1 195 ? 18.906 12.852 4.531 1 96.25 195 ALA B CA 1
ATOM 5624 C C . ALA B 1 195 ? 18.422 12.031 5.719 1 96.25 195 ALA B C 1
ATOM 5626 O O . ALA B 1 195 ? 19.203 11.672 6.602 1 96.25 195 ALA B O 1
ATOM 5627 N N . TYR B 1 196 ? 17.141 11.75 5.73 1 95.81 196 TYR B N 1
ATOM 5628 C CA . TYR B 1 196 ? 16.594 10.961 6.828 1 95.81 196 TYR B CA 1
ATOM 5629 C C . TYR B 1 196 ? 16.859 9.477 6.629 1 95.81 196 TYR B C 1
ATOM 5631 O O . TYR B 1 196 ? 16.656 8.672 7.543 1 95.81 196 TYR B O 1
ATOM 5639 N N . HIS B 1 197 ? 17.312 9.055 5.43 1 96.75 197 HIS B N 1
ATOM 5640 C CA . HIS B 1 197 ? 17.719 7.66 5.234 1 96.75 197 HIS B CA 1
ATOM 5641 C C . HIS B 1 197 ? 18.891 7.289 6.125 1 96.75 197 HIS B C 1
ATOM 5643 O O . HIS B 1 197 ? 18.781 6.422 6.992 1 96.75 197 HIS B O 1
ATOM 5649 N N . PRO B 1 198 ? 20.031 8.008 5.996 1 96.62 198 PRO B N 1
ATOM 5650 C CA . PRO B 1 198 ? 21.094 7.699 6.953 1 96.62 198 PRO B CA 1
ATOM 5651 C C . PRO B 1 198 ? 20.719 8.086 8.383 1 96.62 198 PRO B C 1
ATOM 5653 O O . PRO B 1 198 ? 21.109 7.398 9.336 1 96.62 198 PRO B O 1
ATOM 5656 N N . ALA B 1 199 ? 19.938 9.109 8.602 1 96.44 199 ALA B N 1
ATOM 5657 C CA . ALA B 1 199 ? 19.656 9.609 9.945 1 96.44 199 ALA B CA 1
ATOM 5658 C C . ALA B 1 199 ? 18.797 8.617 10.727 1 96.44 199 ALA B C 1
ATOM 5660 O O . ALA B 1 199 ? 18.875 8.562 11.961 1 96.44 199 ALA B O 1
ATOM 5661 N N . LEU B 1 200 ? 17.984 7.883 10.047 1 96.38 200 LEU B N 1
ATOM 5662 C CA . LEU B 1 200 ? 17.078 6.938 10.703 1 96.38 200 LEU B CA 1
ATOM 5663 C C . LEU B 1 200 ? 17.641 5.52 10.625 1 96.38 200 LEU B C 1
ATOM 5665 O O . LEU B 1 200 ? 16.984 4.57 11.078 1 96.38 200 LEU B O 1
ATOM 5669 N N . SER B 1 201 ? 18.781 5.312 9.977 1 96.31 201 SER B N 1
ATOM 5670 C CA . SER B 1 201 ? 19.5 4.043 10.039 1 96.31 201 SER B CA 1
ATOM 5671 C C . SER B 1 201 ? 20.25 3.898 11.359 1 96.31 201 SER B C 1
ATOM 5673 O O . SER B 1 201 ? 20.672 4.895 11.953 1 96.31 201 SER B O 1
ATOM 5675 N N . ASP B 1 202 ? 20.484 2.727 11.875 1 94.31 202 ASP B N 1
ATOM 5676 C CA . ASP B 1 202 ? 21.094 2.469 13.172 1 94.31 202 ASP B CA 1
ATOM 5677 C C . ASP B 1 202 ? 22.594 2.762 13.141 1 94.31 202 ASP B C 1
ATOM 5679 O O . ASP B 1 202 ? 23.203 3.068 14.172 1 94.31 202 ASP B O 1
ATOM 5683 N N . TYR B 1 203 ? 23.188 2.562 12.016 1 95.12 203 TYR B N 1
ATOM 5684 C CA . TYR B 1 203 ? 24.609 2.752 11.805 1 95.12 203 TYR B CA 1
ATOM 5685 C C . TYR B 1 203 ? 24.891 3.439 10.477 1 95.12 203 TYR B C 1
ATOM 5687 O O . TYR B 1 203 ? 24.25 3.121 9.469 1 95.12 203 TYR B O 1
ATOM 5695 N N . THR B 1 204 ? 25.812 4.445 10.484 1 97.81 204 THR B N 1
ATOM 5696 C CA . THR B 1 204 ? 26.047 5.191 9.25 1 97.81 204 THR B CA 1
ATOM 5697 C C . THR B 1 204 ? 27.531 5.348 8.984 1 97.81 204 THR B C 1
ATOM 5699 O O . THR B 1 204 ? 28.328 5.535 9.914 1 97.81 204 THR B O 1
ATOM 5702 N N . ILE B 1 205 ? 27.891 5.223 7.773 1 98.44 205 ILE B N 1
ATOM 5703 C CA . ILE B 1 205 ? 29.266 5.391 7.289 1 98.44 205 ILE B CA 1
ATOM 5704 C C . ILE B 1 205 ? 29.297 6.445 6.188 1 98.44 205 ILE B C 1
ATOM 5706 O O . ILE B 1 205 ? 28.562 6.336 5.195 1 98.44 205 ILE B O 1
ATOM 5710 N N . PHE B 1 206 ? 30.109 7.508 6.391 1 98.69 206 PHE B N 1
ATOM 5711 C CA . PHE B 1 206 ? 30.219 8.562 5.395 1 98.69 206 PHE B CA 1
ATOM 5712 C C . PHE B 1 206 ? 31.578 8.516 4.719 1 98.69 206 PHE B C 1
ATOM 5714 O O . PHE B 1 206 ? 32.625 8.477 5.391 1 98.69 206 PHE B O 1
ATOM 5721 N N . VAL B 1 207 ? 31.594 8.5 3.414 1 98.62 207 VAL B N 1
ATOM 5722 C CA . VAL B 1 207 ? 32.844 8.492 2.682 1 98.62 207 VAL B CA 1
ATOM 5723 C C . VAL B 1 207 ? 33.406 9.914 2.625 1 98.62 207 VAL B C 1
ATOM 5725 O O . VAL B 1 207 ? 32.75 10.836 2.158 1 98.62 207 VAL B O 1
ATOM 5728 N N . GLU B 1 208 ? 34.594 10.117 2.99 1 97.5 208 GLU B N 1
ATOM 5729 C CA . GLU B 1 208 ? 35.25 11.414 3.084 1 97.5 208 GLU B CA 1
ATOM 5730 C C . GLU B 1 208 ? 35.344 12.086 1.718 1 97.5 208 GLU B C 1
ATOM 5732 O O . GLU B 1 208 ? 35.625 11.438 0.716 1 97.5 208 GLU B O 1
ATOM 5737 N N . ASN B 1 209 ? 35.031 13.414 1.71 1 96.06 209 ASN B N 1
ATOM 5738 C CA . ASN B 1 209 ? 35.156 14.281 0.542 1 96.06 209 ASN B CA 1
ATOM 5739 C C . ASN B 1 209 ? 34.219 13.82 -0.584 1 96.06 209 ASN B C 1
ATOM 5741 O O . ASN B 1 209 ? 34.5 14.062 -1.76 1 96.06 209 ASN B O 1
ATOM 5745 N N . GLN B 1 210 ? 33.25 13.062 -0.27 1 96.69 210 GLN B N 1
ATOM 5746 C CA . GLN B 1 210 ? 32.312 12.516 -1.258 1 96.69 210 GLN B CA 1
ATOM 5747 C C . GLN B 1 210 ? 30.875 12.539 -0.735 1 96.69 210 GLN B C 1
ATOM 5749 O O . GLN B 1 210 ? 29.984 13.07 -1.391 1 96.69 210 GLN B O 1
ATOM 5754 N N . ALA B 1 211 ? 30.656 12.023 0.48 1 97.69 211 ALA B N 1
ATOM 5755 C CA . ALA B 1 211 ? 29.344 11.906 1.085 1 97.69 211 ALA B CA 1
ATOM 5756 C C . ALA B 1 211 ? 28.844 13.266 1.574 1 97.69 211 ALA B C 1
ATOM 5758 O O . ALA B 1 211 ? 29.609 14.062 2.119 1 97.69 211 ALA B O 1
ATOM 5759 N N . GLN B 1 212 ? 27.609 13.539 1.311 1 96.94 212 GLN B N 1
ATOM 5760 C CA . GLN B 1 212 ? 26.938 14.742 1.778 1 96.94 212 GLN B CA 1
ATOM 5761 C C . GLN B 1 212 ? 25.5 14.445 2.211 1 96.94 212 GLN B C 1
ATOM 5763 O O . GLN B 1 212 ? 24.812 13.648 1.571 1 96.94 212 GLN B O 1
ATOM 5768 N N . ALA B 1 213 ? 25.078 15.016 3.291 1 97.38 213 ALA B N 1
ATOM 5769 C CA . ALA B 1 213 ? 23.672 14.961 3.723 1 97.38 213 ALA B CA 1
ATOM 5770 C C . ALA B 1 213 ? 23.219 16.312 4.277 1 97.38 213 ALA B C 1
ATOM 5772 O O . ALA B 1 213 ? 23.922 16.906 5.105 1 97.38 213 ALA B O 1
ATOM 5773 N N . PHE B 1 214 ? 22.203 16.828 3.836 1 96.19 214 PHE B N 1
ATOM 5774 C CA . PHE B 1 214 ? 21.594 18.062 4.336 1 96.19 214 PHE B CA 1
ATOM 5775 C C . PHE B 1 214 ? 20.125 18.125 3.986 1 96.19 214 PHE B C 1
ATOM 5777 O O . PHE B 1 214 ? 19.672 17.484 3.029 1 96.19 214 PHE B O 1
ATOM 5784 N N . LEU B 1 215 ? 19.297 18.781 4.719 1 93.94 215 LEU B N 1
ATOM 5785 C CA . LEU B 1 215 ? 17.875 18.953 4.449 1 93.94 215 LEU B CA 1
ATOM 5786 C C . LEU B 1 215 ? 17.672 19.938 3.299 1 93.94 215 LEU B C 1
ATOM 5788 O O . LEU B 1 215 ? 16.703 19.797 2.537 1 93.94 215 LEU B O 1
ATOM 5792 N N . GLY B 1 216 ? 18.469 20.938 3.24 1 90.88 216 GLY B N 1
ATOM 5793 C CA . GLY B 1 216 ? 18.531 21.844 2.094 1 90.88 216 GLY B CA 1
ATOM 5794 C C . GLY B 1 216 ? 19.922 21.938 1.498 1 90.88 216 GLY B C 1
ATOM 5795 O O . GLY B 1 216 ? 20.859 22.375 2.17 1 90.88 216 GLY B O 1
ATOM 5796 N N . GLY B 1 217 ? 20.016 21.516 0.274 1 89.56 217 GLY B N 1
ATOM 5797 C CA . GLY B 1 217 ? 21.312 21.641 -0.384 1 89.56 217 GLY B CA 1
ATOM 5798 C C . GLY B 1 217 ? 21.688 23.078 -0.685 1 89.56 217 GLY B C 1
ATOM 5799 O O . GLY B 1 217 ? 20.906 24 -0.463 1 89.56 217 GLY B O 1
ATOM 5800 N N . PRO B 1 218 ? 22.891 23.25 -1.22 1 88.5 218 PRO B N 1
ATOM 5801 C CA . PRO B 1 218 ? 23.438 24.594 -1.447 1 88.5 218 PRO B CA 1
ATOM 5802 C C . PRO B 1 218 ? 22.5 25.469 -2.287 1 88.5 218 PRO B C 1
ATOM 5804 O O . PRO B 1 218 ? 22.25 26.625 -1.945 1 88.5 218 PRO B O 1
ATOM 5807 N N . PRO B 1 219 ? 21.906 24.844 -3.355 1 83.25 219 PRO B N 1
ATOM 5808 C CA . PRO B 1 219 ? 20.984 25.688 -4.129 1 83.25 219 PRO B CA 1
ATOM 5809 C C . PRO B 1 219 ? 19.781 26.156 -3.314 1 83.25 219 PRO B C 1
ATOM 5811 O O . PRO B 1 219 ? 19.391 27.328 -3.406 1 83.25 219 PRO B O 1
ATOM 5814 N N . LEU B 1 220 ? 19.219 25.281 -2.557 1 84.94 220 LEU B N 1
ATOM 5815 C CA . LEU B 1 220 ? 18.062 25.641 -1.733 1 84.94 220 LEU B CA 1
ATOM 5816 C C . LEU B 1 220 ? 18.453 26.625 -0.645 1 84.94 220 LEU B C 1
ATOM 5818 O O . LEU B 1 220 ? 17.703 27.547 -0.323 1 84.94 220 LEU B O 1
ATOM 5822 N N . VAL B 1 221 ? 19.625 26.391 0 1 88.94 221 VAL B N 1
ATOM 5823 C CA . VAL B 1 221 ? 20.125 27.297 1.037 1 88.94 221 VAL B CA 1
ATOM 5824 C C . VAL B 1 221 ? 20.281 28.703 0.467 1 88.94 221 VAL B C 1
ATOM 5826 O O . VAL B 1 221 ? 19.875 29.688 1.091 1 88.94 221 VAL B O 1
ATOM 5829 N N . LYS B 1 222 ? 20.844 28.766 -0.711 1 87.25 222 LYS B N 1
ATOM 5830 C CA . LYS B 1 222 ? 21.031 30.062 -1.358 1 87.25 222 LYS B CA 1
ATOM 5831 C C . LYS B 1 222 ? 19.688 30.734 -1.616 1 87.25 222 LYS B C 1
ATOM 5833 O O . LYS B 1 222 ? 19.531 31.938 -1.338 1 87.25 222 LYS B O 1
ATOM 5838 N N . MET B 1 223 ? 18.766 30.047 -2.121 1 81.62 223 MET B N 1
ATOM 5839 C CA . MET B 1 223 ? 17.453 30.578 -2.455 1 81.62 223 MET B CA 1
ATOM 5840 C C . MET B 1 223 ? 16.703 31.031 -1.198 1 81.62 223 MET B C 1
ATOM 5842 O O . MET B 1 223 ? 16.047 32.062 -1.194 1 81.62 223 MET B O 1
ATOM 5846 N N . ALA B 1 224 ? 16.812 30.234 -0.172 1 82.44 224 ALA B N 1
ATOM 5847 C CA . ALA B 1 224 ? 16 30.438 1.023 1 82.44 224 ALA B CA 1
ATOM 5848 C C . ALA B 1 224 ? 16.641 31.469 1.944 1 82.44 224 ALA B C 1
ATOM 5850 O O . ALA B 1 224 ? 15.93 32.219 2.639 1 82.44 224 ALA B O 1
ATOM 5851 N N . THR B 1 225 ? 18 31.562 2.014 1 87.25 225 THR B N 1
ATOM 5852 C CA . THR B 1 225 ? 18.641 32.375 3.047 1 87.25 225 THR B CA 1
ATOM 5853 C C . THR B 1 225 ? 19.594 33.375 2.424 1 87.25 225 THR B C 1
ATOM 5855 O O . THR B 1 225 ? 20.047 34.312 3.098 1 87.25 225 THR B O 1
ATOM 5858 N N . GLY B 1 226 ? 19.906 33.188 1.174 1 88.62 226 GLY B N 1
ATOM 5859 C CA . GLY B 1 226 ? 20.922 34 0.533 1 88.62 226 GLY B CA 1
ATOM 5860 C C . GLY B 1 226 ? 22.328 33.531 0.818 1 88.62 226 GLY B C 1
ATOM 5861 O O . GLY B 1 226 ? 23.281 34.031 0.211 1 88.62 226 GLY B O 1
ATOM 5862 N N . GLU B 1 227 ? 22.453 32.594 1.64 1 93 227 GLU B N 1
ATOM 5863 C CA . GLU B 1 227 ? 23.766 32.094 2.021 1 93 227 GLU B CA 1
ATOM 5864 C C . GLU B 1 227 ? 24.375 31.234 0.905 1 93 227 GLU B C 1
ATOM 5866 O O . GLU B 1 227 ? 23.703 30.375 0.338 1 93 227 GLU B O 1
ATOM 5871 N N . VAL B 1 228 ? 25.641 31.562 0.483 1 93.12 228 VAL B N 1
ATOM 5872 C CA . VAL B 1 228 ? 26.391 30.75 -0.468 1 93.12 228 VAL B CA 1
ATOM 5873 C C . VAL B 1 228 ? 27.359 29.844 0.282 1 93.12 228 VAL B C 1
ATOM 5875 O O . VAL B 1 228 ? 28.281 30.328 0.959 1 93.12 228 VAL B O 1
ATOM 5878 N N . ILE B 1 229 ? 27.188 28.609 0.198 1 94.5 229 ILE B N 1
ATOM 5879 C CA . ILE B 1 229 ? 28 27.625 0.92 1 94.5 229 ILE B CA 1
ATOM 5880 C C . ILE B 1 229 ? 28.156 26.359 0.079 1 94.5 229 ILE B C 1
ATOM 5882 O O . ILE B 1 229 ? 27.25 25.969 -0.645 1 94.5 229 ILE B O 1
ATOM 5886 N N . GLY B 1 230 ? 29.344 25.828 0.098 1 94.19 230 GLY B N 1
ATOM 5887 C CA . GLY B 1 230 ? 29.578 24.578 -0.619 1 94.19 230 GLY B CA 1
ATOM 5888 C C . GLY B 1 230 ? 28.953 23.375 0.065 1 94.19 230 GLY B C 1
ATOM 5889 O O . GLY B 1 230 ? 28.688 23.406 1.268 1 94.19 230 GLY B O 1
ATOM 5890 N N . ALA B 1 231 ? 28.766 22.344 -0.71 1 94.19 231 ALA B N 1
ATOM 5891 C CA . ALA B 1 231 ? 28.125 21.125 -0.215 1 94.19 231 ALA B CA 1
ATOM 5892 C C . ALA B 1 231 ? 28.938 20.484 0.909 1 94.19 231 ALA B C 1
ATOM 5894 O O . ALA B 1 231 ? 28.375 20.062 1.921 1 94.19 231 ALA B O 1
ATOM 5895 N N . GLU B 1 232 ? 30.234 20.406 0.702 1 95.81 232 GLU B N 1
ATOM 5896 C CA . GLU B 1 232 ? 31.125 19.797 1.692 1 95.81 232 GLU B CA 1
ATOM 5897 C C . GLU B 1 232 ? 31.094 20.562 3.01 1 95.81 232 GLU B C 1
ATOM 5899 O O . GLU B 1 232 ? 31.094 19.969 4.086 1 95.81 232 GLU B O 1
ATOM 5904 N N . GLU B 1 233 ? 31.062 21.844 2.883 1 96.5 233 GLU B N 1
ATOM 5905 C CA . GLU B 1 233 ? 31.031 22.688 4.07 1 96.5 233 GLU B CA 1
ATOM 5906 C C . GLU B 1 233 ? 29.672 22.641 4.75 1 96.5 233 GLU B C 1
ATOM 5908 O O . GLU B 1 233 ? 29.578 22.75 5.977 1 96.5 233 GLU B O 1
ATOM 5913 N N . LEU B 1 234 ? 28.719 22.438 4.012 1 96.56 234 LEU B N 1
ATOM 5914 C CA . LEU B 1 234 ? 27.344 22.438 4.516 1 96.56 234 LEU B CA 1
ATOM 5915 C C . LEU B 1 234 ? 27.031 21.141 5.234 1 96.56 234 LEU B C 1
ATOM 5917 O O . LEU B 1 234 ? 26.469 21.156 6.328 1 96.56 234 LEU B O 1
ATOM 5921 N N . GLY B 1 235 ? 27.344 20.062 4.629 1 97.75 235 GLY B N 1
ATOM 5922 C CA . GLY B 1 235 ? 26.953 18.781 5.164 1 97.75 235 GLY B CA 1
ATOM 5923 C C . GLY B 1 235 ? 27.797 17.625 4.637 1 97.75 235 GLY B C 1
ATOM 5924 O O . GLY B 1 235 ? 27.266 16.609 4.203 1 97.75 235 GLY B O 1
ATOM 5925 N N . GLY B 1 236 ? 29.078 17.828 4.547 1 97.62 236 GLY B N 1
ATOM 5926 C CA . GLY B 1 236 ? 29.984 16.766 4.125 1 97.62 236 GLY B CA 1
ATOM 5927 C C . GLY B 1 236 ? 30.297 15.766 5.227 1 97.62 236 GLY B C 1
ATOM 5928 O O . GLY B 1 236 ? 29.797 15.898 6.344 1 97.62 236 GLY B O 1
ATOM 5929 N N . ALA B 1 237 ? 31.062 14.75 4.855 1 97.88 237 ALA B N 1
ATOM 5930 C CA . ALA B 1 237 ? 31.406 13.672 5.777 1 97.88 237 ALA B CA 1
ATOM 5931 C C . ALA B 1 237 ? 32.031 14.211 7.051 1 97.88 237 ALA B C 1
ATOM 5933 O O . ALA B 1 237 ? 31.703 13.773 8.156 1 97.88 237 ALA B O 1
ATOM 5934 N N . ASN B 1 238 ? 32.938 15.188 6.902 1 96.69 238 ASN B N 1
ATOM 5935 C CA . ASN B 1 238 ? 33.625 15.734 8.062 1 96.69 238 ASN B CA 1
ATOM 5936 C C . ASN B 1 238 ? 32.688 16.484 8.984 1 96.69 238 ASN B C 1
ATOM 5938 O O . ASN B 1 238 ? 32.812 16.422 10.211 1 96.69 238 ASN B O 1
ATOM 5942 N N . VAL B 1 239 ? 31.812 17.266 8.406 1 97.38 239 VAL B N 1
ATOM 5943 C CA . VAL B 1 239 ? 30.812 17.969 9.203 1 97.38 239 VAL B CA 1
ATOM 5944 C C . VAL B 1 239 ? 30 16.969 10.016 1 97.38 239 VAL B C 1
ATOM 5946 O O . VAL B 1 239 ? 29.828 17.141 11.227 1 97.38 239 VAL B O 1
ATOM 5949 N N . HIS B 1 240 ? 29.562 15.883 9.453 1 97.19 240 HIS B N 1
ATOM 5950 C CA . HIS B 1 240 ? 28.703 14.914 10.109 1 97.19 240 HIS B CA 1
ATOM 5951 C C . HIS B 1 240 ? 29.484 14.062 11.109 1 97.19 240 HIS B C 1
ATOM 5953 O O . HIS B 1 240 ? 28.922 13.594 12.102 1 97.19 240 HIS B O 1
ATOM 5959 N N . ALA B 1 241 ? 30.797 13.945 10.891 1 95.81 241 ALA B N 1
ATOM 5960 C CA . ALA B 1 241 ? 31.609 13.133 11.789 1 95.81 241 ALA B CA 1
ATOM 5961 C C . ALA B 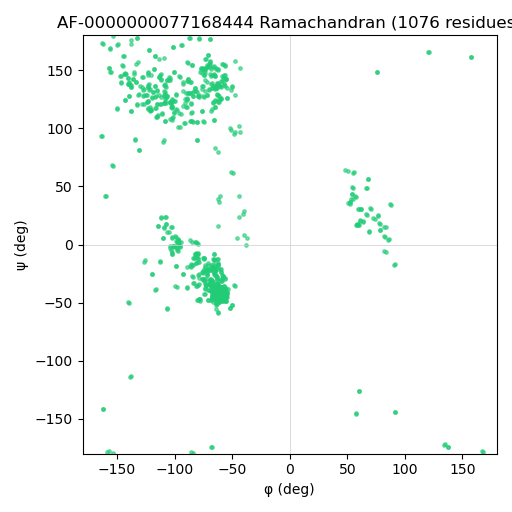1 241 ? 32.031 13.945 13.008 1 95.81 241 ALA B C 1
ATOM 5963 O O . ALA B 1 241 ? 32.219 13.391 14.102 1 95.81 241 ALA B O 1
ATOM 5964 N N . THR B 1 242 ? 32.156 15.289 12.867 1 95.94 242 THR B N 1
ATOM 5965 C CA . THR B 1 242 ? 32.844 16.031 13.914 1 95.94 242 THR B CA 1
ATOM 5966 C C . THR B 1 242 ? 31.906 17.078 14.531 1 95.94 242 THR B C 1
ATOM 5968 O O . THR B 1 242 ? 32.094 17.5 15.672 1 95.94 242 THR B O 1
ATOM 5971 N N . VAL B 1 243 ? 30.938 17.484 13.758 1 96.06 243 VAL B N 1
ATOM 5972 C CA . VAL B 1 243 ? 30.094 18.578 14.227 1 96.06 243 VAL B CA 1
ATOM 5973 C C . VAL B 1 243 ? 28.719 18.062 14.633 1 96.06 243 VAL B C 1
ATOM 5975 O O . VAL B 1 243 ? 28.312 18.188 15.797 1 96.06 243 VAL B O 1
ATOM 5978 N N . THR B 1 244 ? 28.047 17.359 13.742 1 94.62 244 THR B N 1
ATOM 5979 C CA . THR B 1 244 ? 26.656 17 13.984 1 94.62 244 THR B CA 1
ATOM 5980 C C . THR B 1 244 ? 26.547 15.633 14.648 1 94.62 244 THR B C 1
ATOM 5982 O O . THR B 1 244 ? 25.531 15.305 15.25 1 94.62 244 THR B O 1
ATOM 5985 N N . GLY B 1 245 ? 27.594 14.742 14.43 1 93.69 245 GLY B N 1
ATOM 5986 C CA . GLY B 1 245 ? 27.562 13.398 14.984 1 93.69 245 GLY B CA 1
ATOM 5987 C C . GLY B 1 245 ? 26.672 12.453 14.195 1 93.69 245 GLY B C 1
ATOM 5988 O O . GLY B 1 245 ? 26.344 11.367 14.672 1 93.69 245 GLY B O 1
ATOM 5989 N N . LEU B 1 246 ? 26.219 12.781 13.008 1 95.06 246 LEU B N 1
ATOM 5990 C CA . LEU B 1 246 ? 25.391 11.938 12.172 1 95.06 246 LEU B CA 1
ATOM 5991 C C . LEU B 1 246 ? 26.188 10.75 11.641 1 95.06 246 LEU B C 1
ATOM 5993 O O . LEU B 1 246 ? 25.641 9.656 11.469 1 95.06 246 LEU B O 1
ATOM 5997 N N . ALA B 1 247 ? 27.422 10.93 11.383 1 96.69 247 ALA B N 1
ATOM 5998 C CA . ALA B 1 247 ? 28.281 9.852 10.898 1 96.69 247 ALA B CA 1
ATOM 5999 C C . ALA B 1 247 ? 28.844 9.039 12.062 1 96.69 247 ALA B C 1
ATOM 6001 O O . ALA B 1 247 ? 29.5 9.594 12.945 1 96.69 247 ALA B O 1
ATOM 6002 N N . ASP B 1 248 ? 28.578 7.781 12.078 1 96 248 ASP B N 1
ATOM 6003 C CA . ASP B 1 248 ? 29.156 6.902 13.078 1 96 248 ASP B CA 1
ATOM 6004 C C . ASP B 1 248 ? 30.594 6.539 12.711 1 96 248 ASP B C 1
ATOM 6006 O O . ASP B 1 248 ? 31.438 6.328 13.594 1 96 248 ASP B O 1
ATOM 6010 N N . GLN B 1 249 ? 30.797 6.414 11.414 1 96.75 249 GLN B N 1
ATOM 6011 C CA . GLN B 1 249 ? 32.156 6.188 10.883 1 96.75 249 GLN B CA 1
ATOM 6012 C C . GLN B 1 249 ? 32.406 7.086 9.68 1 96.75 249 GLN B C 1
ATOM 6014 O O . GLN B 1 249 ? 31.484 7.457 8.953 1 96.75 249 GLN B O 1
ATOM 6019 N N . ILE B 1 250 ? 33.625 7.453 9.555 1 97.88 250 ILE B N 1
ATOM 6020 C CA . ILE B 1 250 ? 34.094 8.125 8.352 1 97.88 250 ILE B CA 1
ATOM 6021 C C . ILE B 1 250 ? 35.094 7.223 7.613 1 97.88 250 ILE B C 1
ATOM 6023 O O . ILE B 1 250 ? 35.938 6.586 8.234 1 97.88 250 ILE B O 1
ATOM 6027 N N . ALA B 1 251 ? 34.875 7.023 6.387 1 98.56 251 ALA B N 1
ATOM 6028 C CA . ALA B 1 251 ? 35.75 6.188 5.555 1 98.56 251 ALA B CA 1
ATOM 6029 C C . ALA B 1 251 ? 36.625 7.043 4.645 1 98.56 251 ALA B C 1
ATOM 6031 O O . ALA B 1 251 ? 36.156 8.055 4.102 1 98.56 251 ALA B O 1
ATOM 6032 N N . ILE B 1 252 ? 37.844 6.672 4.383 1 97.69 252 ILE B N 1
ATOM 6033 C CA . ILE B 1 252 ? 38.812 7.465 3.613 1 97.69 252 ILE B CA 1
ATOM 6034 C C . ILE B 1 252 ? 38.531 7.309 2.121 1 97.69 252 ILE B C 1
ATOM 6036 O O . ILE B 1 252 ? 38.906 8.164 1.317 1 97.69 252 ILE B O 1
ATOM 6040 N N . ASP B 1 253 ? 37.969 6.242 1.78 1 97.62 253 ASP B N 1
ATOM 6041 C CA . ASP B 1 253 ? 37.5 5.969 0.421 1 97.62 253 ASP B CA 1
ATOM 6042 C C . ASP B 1 253 ? 36.406 4.902 0.411 1 97.62 253 ASP B C 1
ATOM 6044 O O . ASP B 1 253 ? 35.938 4.477 1.47 1 97.62 253 ASP B O 1
ATOM 6048 N N . GLU B 1 254 ? 35.938 4.543 -0.724 1 98.31 254 GLU B N 1
ATOM 6049 C CA . GLU B 1 254 ? 34.812 3.637 -0.832 1 98.31 254 GLU B CA 1
ATOM 6050 C C . GLU B 1 254 ? 35.156 2.225 -0.384 1 98.31 254 GLU B C 1
ATOM 6052 O O . GLU B 1 254 ? 34.344 1.505 0.172 1 98.31 254 GLU B O 1
ATOM 6057 N N . PHE B 1 255 ? 36.406 1.774 -0.647 1 98.25 255 PHE B N 1
ATOM 6058 C CA . PHE B 1 255 ? 36.844 0.459 -0.201 1 98.25 255 PHE B CA 1
ATOM 6059 C C . PHE B 1 255 ? 36.844 0.372 1.321 1 98.25 255 PHE B C 1
ATOM 6061 O O . PHE B 1 255 ? 36.375 -0.622 1.889 1 98.25 255 PHE B O 1
ATOM 6068 N N . ASP B 1 256 ? 37.344 1.417 1.927 1 98.31 256 ASP B N 1
ATOM 6069 C CA . ASP B 1 256 ? 37.312 1.501 3.383 1 98.31 256 ASP B CA 1
ATOM 6070 C C . ASP B 1 256 ? 35.875 1.461 3.912 1 98.31 256 ASP B C 1
ATOM 6072 O O . ASP B 1 256 ? 35.594 0.815 4.926 1 98.31 256 ASP B O 1
ATOM 6076 N N . ALA B 1 257 ? 35 2.178 3.279 1 98.75 257 ALA B N 1
ATOM 6077 C CA . ALA B 1 257 ? 33.594 2.191 3.674 1 98.75 257 ALA B CA 1
ATOM 6078 C C . ALA B 1 257 ? 33 0.786 3.645 1 98.75 257 ALA B C 1
ATOM 6080 O O . ALA B 1 257 ? 32.25 0.396 4.555 1 98.75 257 ALA B O 1
ATOM 6081 N N . ILE B 1 258 ? 33.281 0.045 2.617 1 98.62 258 ILE B N 1
ATOM 6082 C CA . ILE B 1 258 ? 32.781 -1.318 2.457 1 98.62 258 ILE B CA 1
ATOM 6083 C C . ILE B 1 258 ? 33.344 -2.199 3.578 1 98.62 258 ILE B C 1
ATOM 6085 O O . ILE B 1 258 ? 32.594 -2.992 4.168 1 98.62 258 ILE B O 1
ATOM 6089 N N . VAL B 1 259 ? 34.562 -2.059 3.885 1 98.12 259 VAL B N 1
ATOM 6090 C CA . VAL B 1 259 ? 35.188 -2.826 4.957 1 98.12 259 VAL B CA 1
ATOM 6091 C C . VAL B 1 259 ? 34.5 -2.527 6.281 1 98.12 259 VAL B C 1
ATOM 6093 O O . VAL B 1 259 ? 34.188 -3.445 7.043 1 98.12 259 VAL B O 1
ATOM 6096 N N . LYS B 1 260 ? 34.25 -1.275 6.539 1 98.31 260 LYS B N 1
ATOM 6097 C CA . LYS B 1 260 ? 33.625 -0.865 7.785 1 98.31 260 LYS B CA 1
ATOM 6098 C C . LYS B 1 260 ? 32.188 -1.408 7.875 1 98.31 260 LYS B C 1
ATOM 6100 O O . LYS B 1 260 ? 31.734 -1.777 8.953 1 98.31 260 LYS B O 1
ATOM 6105 N N . ALA B 1 261 ? 31.5 -1.417 6.754 1 98.56 261 ALA B N 1
ATOM 6106 C CA . ALA B 1 261 ? 30.156 -1.997 6.734 1 98.56 261 ALA B CA 1
ATOM 6107 C C . ALA B 1 261 ? 30.203 -3.49 7.047 1 98.56 261 ALA B C 1
ATOM 6109 O O . ALA B 1 261 ? 29.375 -3.994 7.805 1 98.56 261 ALA B O 1
ATOM 6110 N N . ARG B 1 262 ? 31.094 -4.191 6.434 1 98.12 262 ARG B N 1
ATOM 6111 C CA . ARG B 1 262 ? 31.25 -5.617 6.707 1 98.12 262 ARG B CA 1
ATOM 6112 C C . ARG B 1 262 ? 31.609 -5.855 8.172 1 98.12 262 ARG B C 1
ATOM 6114 O O . ARG B 1 262 ? 31.141 -6.824 8.781 1 98.12 262 ARG B O 1
ATOM 6121 N N . GLU B 1 263 ? 32.469 -4.992 8.727 1 96.94 263 GLU B N 1
ATOM 6122 C CA . GLU B 1 263 ? 32.781 -5.062 10.148 1 96.94 263 GLU B CA 1
ATOM 6123 C C . GLU B 1 263 ? 31.531 -4.895 11.008 1 96.94 263 GLU B C 1
ATOM 6125 O O . GLU B 1 263 ? 31.328 -5.629 11.977 1 96.94 263 GLU B O 1
ATOM 6130 N N . TRP B 1 264 ? 30.719 -3.932 10.656 1 96.56 264 TRP B N 1
ATOM 6131 C CA . TRP B 1 264 ? 29.469 -3.725 11.383 1 96.56 264 TRP B CA 1
ATOM 6132 C C . TRP B 1 264 ? 28.609 -4.984 11.367 1 96.56 264 TRP B C 1
ATOM 6134 O O . TRP B 1 264 ? 28.094 -5.414 12.406 1 96.56 264 TRP B O 1
ATOM 6144 N N . VAL B 1 265 ? 28.469 -5.586 10.188 1 97.12 265 VAL B N 1
ATOM 6145 C CA . VAL B 1 265 ? 27.656 -6.793 10.07 1 97.12 265 VAL B CA 1
ATOM 6146 C C . VAL B 1 265 ? 28.219 -7.891 10.969 1 97.12 265 VAL B C 1
ATOM 6148 O O . VAL B 1 265 ? 27.453 -8.633 11.602 1 97.12 265 VAL B O 1
ATOM 6151 N N . SER B 1 266 ? 29.5 -7.977 11.062 1 94.31 266 SER B N 1
ATOM 6152 C CA . SER B 1 266 ? 30.156 -9.016 11.852 1 94.31 266 SER B CA 1
ATOM 6153 C C . SER B 1 266 ? 29.875 -8.844 13.336 1 94.31 266 SER B C 1
ATOM 6155 O O . SER B 1 266 ? 30.047 -9.789 14.117 1 94.31 266 SER B O 1
ATOM 6157 N N . THR B 1 267 ? 29.453 -7.645 13.758 1 93.31 267 THR B N 1
ATOM 6158 C CA . THR B 1 267 ? 29.188 -7.391 15.172 1 93.31 267 THR B CA 1
ATOM 6159 C C . THR B 1 267 ? 27.75 -7.812 15.523 1 93.31 267 THR B C 1
ATOM 6161 O O . THR B 1 267 ? 27.406 -7.93 16.703 1 93.31 267 THR B O 1
ATOM 6164 N N . LEU B 1 268 ? 26.969 -7.965 14.539 1 93.19 268 LEU B N 1
ATOM 6165 C CA . LEU B 1 268 ? 25.578 -8.297 14.797 1 93.19 268 LEU B CA 1
ATOM 6166 C C . LEU B 1 268 ? 25.453 -9.672 15.453 1 93.19 268 LEU B C 1
ATOM 6168 O O . LEU B 1 268 ? 26.203 -10.586 15.125 1 93.19 268 LEU B O 1
ATOM 6172 N N . ARG B 1 269 ? 24.609 -9.672 16.469 1 80.69 269 ARG B N 1
ATOM 6173 C CA . ARG B 1 269 ? 24.438 -10.906 17.219 1 80.69 269 ARG B CA 1
ATOM 6174 C C . ARG B 1 269 ? 24.016 -12.047 16.312 1 80.69 269 ARG B C 1
ATOM 6176 O O . ARG B 1 269 ? 23.234 -11.852 15.375 1 80.69 269 ARG B O 1
ATOM 6183 N N . GLU B 1 270 ? 24.703 -13.039 16.656 1 69.62 270 GLU B N 1
ATOM 6184 C CA . GLU B 1 270 ? 24.391 -14.25 15.898 1 69.62 270 GLU B CA 1
ATOM 6185 C C . GLU B 1 270 ? 22.984 -14.758 16.25 1 69.62 270 GLU B C 1
ATOM 6187 O O . GLU B 1 270 ? 22.594 -14.734 17.406 1 69.62 270 GLU B O 1
ATOM 6192 N N . ARG B 1 271 ? 22.156 -14.703 15.25 1 61.53 271 ARG B N 1
ATOM 6193 C CA . ARG B 1 271 ? 20.844 -15.281 15.492 1 61.53 271 ARG B CA 1
ATOM 6194 C C . ARG B 1 271 ? 20.938 -16.797 15.68 1 61.53 271 ARG B C 1
ATOM 6196 O O . ARG B 1 271 ? 21.766 -17.453 15.055 1 61.53 271 ARG B O 1
ATOM 6203 N N . ALA B 1 272 ? 20.422 -17.172 16.938 1 58 272 ALA B N 1
ATOM 6204 C CA . ALA B 1 272 ? 20.359 -18.609 17.141 1 58 272 ALA B CA 1
ATOM 6205 C C . ALA B 1 272 ? 19.734 -19.328 15.953 1 58 272 ALA B C 1
ATOM 6207 O O . ALA B 1 272 ? 18.703 -18.875 15.422 1 58 272 ALA B O 1
ATOM 6208 N N . VAL B 1 273 ? 20.438 -19.812 15.125 1 56.94 273 VAL B N 1
ATOM 6209 C CA . VAL B 1 273 ? 19.891 -20.578 14.008 1 56.94 273 VAL B CA 1
ATOM 6210 C C . VAL B 1 273 ? 18.938 -21.641 14.523 1 56.94 273 VAL B C 1
ATOM 6212 O O . VAL B 1 273 ? 19.328 -22.484 15.336 1 56.94 273 VAL B O 1
ATOM 6215 N N . PRO B 1 274 ? 17.578 -21.328 14.477 1 55.06 274 PRO B N 1
ATOM 6216 C CA . PRO B 1 274 ? 16.734 -22.438 14.922 1 55.06 274 PRO B CA 1
ATOM 6217 C C . PRO B 1 274 ? 17.188 -23.781 14.359 1 55.06 274 PRO B C 1
ATOM 6219 O O . PRO B 1 274 ? 17.594 -23.859 13.195 1 55.06 274 PRO B O 1
ATOM 6222 N N . LEU B 1 275 ? 17.938 -24.516 15.125 1 50.84 275 LEU B N 1
ATOM 6223 C CA . LEU B 1 275 ? 18.391 -25.875 14.82 1 50.84 275 LEU B CA 1
ATOM 6224 C C . LEU B 1 275 ? 17.281 -26.672 14.148 1 50.84 275 LEU B C 1
ATOM 6226 O O . LEU B 1 275 ? 16.469 -27.312 14.836 1 50.84 275 LEU B O 1
ATOM 6230 N N . HIS B 1 276 ? 16.297 -26.156 13.375 1 53.41 276 HIS B N 1
ATOM 6231 C CA . HIS B 1 276 ? 15.492 -27.266 12.906 1 53.41 276 HIS B CA 1
ATOM 6232 C C . HIS B 1 276 ? 16.344 -28.297 12.18 1 53.41 276 HIS B C 1
ATOM 6234 O O . HIS B 1 276 ? 17.438 -27.984 11.703 1 53.41 276 HIS B O 1
ATOM 6240 N N . SER B 1 277 ? 15.953 -29.625 12.422 1 59.59 277 SER B N 1
ATOM 6241 C CA . SER B 1 277 ? 16.422 -30.875 11.836 1 59.59 277 SER B CA 1
ATOM 6242 C C . SER B 1 277 ? 16.438 -30.797 10.312 1 59.59 277 SER B C 1
ATOM 6244 O O . SER B 1 277 ? 15.484 -31.234 9.664 1 59.59 277 SER B O 1
ATOM 6246 N N . LEU B 1 278 ? 17.25 -29.859 9.734 1 78.88 278 LEU B N 1
ATOM 6247 C CA . LEU B 1 278 ? 17.422 -29.875 8.289 1 78.88 278 LEU B CA 1
ATOM 6248 C C . LEU B 1 278 ? 18.031 -31.188 7.824 1 78.88 278 LEU B C 1
ATOM 6250 O O . LEU B 1 278 ? 18.984 -31.688 8.438 1 78.88 278 LEU B O 1
ATOM 6254 N N . LEU B 1 279 ? 17.281 -31.797 6.887 1 86.06 279 LEU B N 1
ATOM 6255 C CA . LEU B 1 279 ? 17.859 -32.969 6.254 1 86.06 279 LEU B CA 1
ATOM 6256 C C . LEU B 1 279 ? 19.031 -32.594 5.367 1 86.06 279 LEU B C 1
ATOM 6258 O O . LEU B 1 279 ? 19.188 -31.422 5.004 1 86.06 279 LEU B O 1
ATOM 6262 N N . SER B 1 280 ? 19.859 -33.5 5.137 1 90.81 280 SER B N 1
ATOM 6263 C CA . SER B 1 280 ? 20.906 -33.281 4.148 1 90.81 280 SER B CA 1
ATOM 6264 C C . SER B 1 280 ? 20.312 -33.031 2.768 1 90.81 280 SER B C 1
ATOM 6266 O O . SER B 1 280 ? 19.453 -33.781 2.307 1 90.81 280 SER B O 1
ATOM 6268 N N . PRO B 1 281 ? 20.75 -31.969 2.213 1 94 281 PRO B N 1
ATOM 6269 C CA . PRO B 1 281 ? 20.234 -31.703 0.869 1 94 281 PRO B CA 1
ATOM 6270 C C . PRO B 1 281 ? 20.547 -32.812 -0.119 1 94 281 PRO B C 1
ATOM 6272 O O . PRO B 1 281 ? 21.594 -33.469 -0.037 1 94 281 PRO B O 1
ATOM 6275 N N . ALA B 1 282 ? 19.625 -33.125 -0.979 1 95.25 282 ALA B N 1
ATOM 6276 C CA . ALA B 1 282 ? 19.797 -34.094 -2.047 1 95.25 282 ALA B CA 1
ATOM 6277 C C . ALA B 1 282 ? 19.391 -33.5 -3.398 1 95.25 282 ALA B C 1
ATOM 6279 O O . ALA B 1 282 ? 18.391 -32.812 -3.502 1 95.25 282 ALA B O 1
ATOM 6280 N N . GLU B 1 283 ? 20.25 -33.781 -4.344 1 96.88 283 GLU B N 1
ATOM 6281 C CA . GLU B 1 283 ? 19.891 -33.375 -5.691 1 96.88 283 GLU B CA 1
ATOM 6282 C C . GLU B 1 283 ? 18.672 -34.125 -6.199 1 96.88 283 GLU B C 1
ATOM 6284 O O . GLU B 1 283 ? 18.469 -35.281 -5.871 1 96.88 283 GLU B O 1
ATOM 6289 N N . PRO B 1 284 ? 17.844 -33.406 -7.031 1 97.81 284 PRO B N 1
ATOM 6290 C CA . PRO B 1 284 ? 16.781 -34.188 -7.707 1 97.81 284 PRO B CA 1
ATOM 6291 C C . PRO B 1 284 ? 17.344 -35.312 -8.555 1 97.81 284 PRO B C 1
ATOM 6293 O O . PRO B 1 284 ? 18.469 -35.25 -9.047 1 97.81 284 PRO B O 1
ATOM 6296 N N . ARG B 1 285 ? 16.578 -36.312 -8.773 1 97.38 285 ARG B N 1
ATOM 6297 C CA . ARG B 1 285 ? 17.016 -37.469 -9.57 1 97.38 285 ARG B CA 1
ATOM 6298 C C . ARG B 1 285 ? 17.062 -37.094 -11.055 1 97.38 285 ARG B C 1
ATOM 6300 O O . ARG B 1 285 ? 17.688 -37.812 -11.844 1 97.38 285 ARG B O 1
ATOM 6307 N N . TYR B 1 286 ? 16.422 -36.062 -11.422 1 97.12 286 TYR B N 1
ATOM 6308 C CA . TYR B 1 286 ? 16.344 -35.656 -12.812 1 97.12 286 TYR B CA 1
ATOM 6309 C C . TYR B 1 286 ? 16.875 -34.219 -12.977 1 97.12 286 TYR B C 1
ATOM 6311 O O . TYR B 1 286 ? 16.688 -33.375 -12.102 1 97.12 286 TYR B O 1
ATOM 6319 N N . PRO B 1 287 ? 17.5 -33.969 -14.102 1 96.31 287 PRO B N 1
ATOM 6320 C CA . PRO B 1 287 ? 18.203 -32.688 -14.25 1 96.31 287 PRO B CA 1
ATOM 6321 C C . PRO B 1 287 ? 17.234 -31.5 -14.445 1 96.31 287 PRO B C 1
ATOM 6323 O O . PRO B 1 287 ? 16.203 -31.656 -15.109 1 96.31 287 PRO B O 1
ATOM 6326 N N . ALA B 1 288 ? 17.672 -30.344 -13.977 1 96.62 288 ALA B N 1
ATOM 6327 C CA . ALA B 1 288 ? 16.891 -29.125 -14.078 1 96.62 288 ALA B CA 1
ATOM 6328 C C . ALA B 1 288 ? 16.656 -28.734 -15.539 1 96.62 288 ALA B C 1
ATOM 6330 O O . ALA B 1 288 ? 15.633 -28.156 -15.875 1 96.62 288 ALA B O 1
ATOM 6331 N N . GLN B 1 289 ? 17.578 -29.078 -16.469 1 95.75 289 GLN B N 1
ATOM 6332 C CA . GLN B 1 289 ? 17.469 -28.75 -17.891 1 95.75 289 GLN B CA 1
ATOM 6333 C C . GLN B 1 289 ? 16.219 -29.359 -18.5 1 95.75 289 GLN B C 1
ATOM 6335 O O . GLN B 1 289 ? 15.719 -28.859 -19.516 1 95.75 289 GLN B O 1
ATOM 6340 N N . ASP B 1 290 ? 15.719 -30.438 -17.875 1 96.62 290 ASP B N 1
ATOM 6341 C CA . ASP B 1 290 ? 14.539 -31.141 -18.375 1 96.62 290 ASP B CA 1
ATOM 6342 C C . ASP B 1 290 ? 13.312 -30.219 -18.359 1 96.62 290 ASP B C 1
ATOM 6344 O O . ASP B 1 290 ? 12.336 -30.484 -19.062 1 96.62 290 ASP B O 1
ATOM 6348 N N . LEU B 1 291 ? 13.359 -29.156 -17.531 1 97.38 291 LEU B N 1
ATOM 6349 C CA . LEU B 1 291 ? 12.219 -28.25 -17.422 1 97.38 291 LEU B CA 1
ATOM 6350 C C . LEU B 1 291 ? 11.898 -27.609 -18.766 1 97.38 291 LEU B C 1
ATOM 6352 O O . LEU B 1 291 ? 10.734 -27.359 -19.078 1 97.38 291 LEU B O 1
ATOM 6356 N N . LEU B 1 292 ? 12.93 -27.406 -19.625 1 97 292 LEU B N 1
ATOM 6357 C CA . LEU B 1 292 ? 12.75 -26.781 -20.938 1 97 292 LEU B CA 1
ATOM 6358 C C . LEU B 1 292 ? 12.109 -27.75 -21.922 1 97 292 LEU B C 1
ATOM 6360 O O . LEU B 1 292 ? 11.531 -27.328 -22.922 1 97 292 LEU B O 1
ATOM 6364 N N . TYR B 1 293 ? 12.266 -29.062 -21.641 1 95.56 293 TYR B N 1
ATOM 6365 C CA . TYR B 1 293 ? 11.594 -30.078 -22.438 1 95.56 293 TYR B CA 1
ATOM 6366 C C . TYR B 1 293 ? 10.141 -30.234 -22 1 95.56 293 TYR B C 1
ATOM 6368 O O . TYR B 1 293 ? 9.258 -30.469 -22.844 1 95.56 293 TYR B O 1
ATOM 6376 N N . LEU B 1 294 ? 9.945 -30.094 -20.766 1 94.94 294 LEU B N 1
ATOM 6377 C CA . LEU B 1 294 ? 8.688 -30.469 -20.141 1 94.94 294 LEU B CA 1
ATOM 6378 C C . LEU B 1 294 ? 7.617 -29.406 -20.375 1 94.94 294 LEU B C 1
ATOM 6380 O O . LEU B 1 294 ? 6.461 -29.75 -20.656 1 94.94 294 LEU B O 1
ATOM 6384 N N . VAL B 1 295 ? 7.961 -28.156 -20.172 1 95.44 295 VAL B N 1
ATOM 6385 C CA . VAL B 1 295 ? 6.988 -27.062 -20.203 1 95.44 295 VAL B CA 1
ATOM 6386 C C . VAL B 1 295 ? 7.109 -26.312 -21.531 1 95.44 295 VAL B C 1
ATOM 6388 O O . VAL B 1 295 ? 8.172 -25.781 -21.859 1 95.44 295 VAL B O 1
ATOM 6391 N N . ASN B 1 296 ? 6.051 -26.312 -22.312 1 94.88 296 ASN B N 1
ATOM 6392 C CA . ASN B 1 296 ? 6 -25.516 -23.531 1 94.88 296 ASN B CA 1
ATOM 6393 C C . ASN B 1 296 ? 5.871 -24.031 -23.219 1 94.88 296 ASN B C 1
ATOM 6395 O O . ASN B 1 296 ? 5.125 -23.641 -22.312 1 94.88 296 ASN B O 1
ATOM 6399 N N . PRO B 1 297 ? 6.559 -23.188 -23.953 1 94.56 297 PRO B N 1
ATOM 6400 C CA . PRO B 1 297 ? 6.434 -21.75 -23.688 1 94.56 297 PRO B CA 1
ATOM 6401 C C . PRO B 1 297 ? 5.035 -21.219 -24 1 94.56 297 PRO B C 1
ATOM 6403 O O . PRO B 1 297 ? 4.672 -20.125 -23.547 1 94.56 297 PRO B O 1
ATOM 6406 N N . ASP B 1 298 ? 4.344 -21.891 -24.828 1 93.81 298 ASP B N 1
ATOM 6407 C CA . ASP B 1 298 ? 2.928 -21.594 -25 1 93.81 298 ASP B CA 1
ATOM 6408 C C . ASP B 1 298 ? 2.111 -22.109 -23.812 1 93.81 298 ASP B C 1
ATOM 6410 O O . ASP B 1 298 ? 1.823 -23.297 -23.719 1 93.81 298 ASP B O 1
ATOM 6414 N N . ILE B 1 299 ? 1.686 -21.156 -22.953 1 91 299 ILE B N 1
ATOM 6415 C CA . ILE B 1 299 ? 1.101 -21.484 -21.656 1 91 299 ILE B CA 1
ATOM 6416 C C . ILE B 1 299 ? -0.227 -22.203 -21.859 1 91 299 ILE B C 1
ATOM 6418 O O . ILE B 1 299 ? -0.803 -22.75 -20.906 1 91 299 ILE B O 1
ATOM 6422 N N . ARG B 1 300 ? -0.834 -22.312 -23.25 1 91.06 300 ARG B N 1
ATOM 6423 C CA . ARG B 1 300 ? -2.08 -23.016 -23.562 1 91.06 300 ARG B CA 1
ATOM 6424 C C . ARG B 1 300 ? -1.861 -24.516 -23.641 1 91.06 300 ARG B C 1
ATOM 6426 O O . ARG B 1 300 ? -2.818 -25.297 -23.578 1 91.06 300 ARG B O 1
ATOM 6433 N N . LYS B 1 301 ? -0.676 -24.844 -23.734 1 93.25 301 LYS B N 1
ATOM 6434 C CA . LYS B 1 301 ? -0.35 -26.266 -23.844 1 93.25 301 LYS B CA 1
ATOM 6435 C C . LYS B 1 301 ? -0.128 -26.875 -22.453 1 93.25 301 LYS B C 1
ATOM 6437 O O . LYS B 1 301 ? 0.701 -26.391 -21.688 1 93.25 301 LYS B O 1
ATOM 6442 N N . PRO B 1 302 ? -0.864 -27.906 -22.188 1 92.62 302 PRO B N 1
ATOM 6443 C CA . PRO B 1 302 ? -0.746 -28.516 -20.875 1 92.62 302 PRO B CA 1
ATOM 6444 C C . PRO B 1 302 ? 0.592 -29.219 -20.656 1 92.62 302 PRO B C 1
ATOM 6446 O O . PRO B 1 302 ? 1.27 -29.562 -21.641 1 92.62 302 PRO B O 1
ATOM 6449 N N . PHE B 1 303 ? 1.024 -29.375 -19.562 1 93.88 303 PHE B N 1
ATOM 6450 C CA . PHE B 1 303 ? 2.188 -30.141 -19.156 1 93.88 303 PHE B CA 1
ATOM 6451 C C . PHE B 1 303 ? 1.94 -30.812 -17.812 1 93.88 303 PHE B C 1
ATOM 6453 O O . PHE B 1 303 ? 0.986 -30.484 -17.109 1 93.88 303 PHE B O 1
ATOM 6460 N N . ASP B 1 304 ? 2.73 -31.797 -17.5 1 95.56 304 ASP B N 1
ATOM 6461 C CA . ASP B 1 304 ? 2.607 -32.531 -16.25 1 95.56 304 ASP B CA 1
ATOM 6462 C C . ASP B 1 304 ? 3.396 -31.844 -15.133 1 95.56 304 ASP B C 1
ATOM 6464 O O . ASP B 1 304 ? 4.625 -31.953 -15.078 1 95.56 304 ASP B O 1
ATOM 6468 N N . MET B 1 305 ? 2.666 -31.172 -14.188 1 97.31 305 MET B N 1
ATOM 6469 C CA . MET B 1 305 ? 3.291 -30.438 -13.094 1 97.31 305 MET B CA 1
ATOM 6470 C C . MET B 1 305 ? 4.082 -31.375 -12.188 1 97.31 305 MET B C 1
ATOM 6472 O O . MET B 1 305 ? 5.09 -30.969 -11.602 1 97.31 305 MET B O 1
ATOM 6476 N N . LEU B 1 306 ? 3.631 -32.562 -12.031 1 97.19 306 LEU B N 1
ATOM 6477 C CA . LEU B 1 306 ? 4.371 -33.531 -11.211 1 97.19 306 LEU B CA 1
ATOM 6478 C C . LEU B 1 306 ? 5.785 -33.719 -11.75 1 97.19 306 LEU B C 1
ATOM 6480 O O . LEU B 1 306 ? 6.742 -33.781 -10.977 1 97.19 306 LEU B O 1
ATOM 6484 N N . GLU B 1 307 ? 5.934 -33.812 -13.078 1 97.12 307 GLU B N 1
ATOM 6485 C CA . GLU B 1 307 ? 7.242 -33.938 -13.711 1 97.12 307 GLU B CA 1
ATOM 6486 C C . GLU B 1 307 ? 8.125 -32.719 -13.414 1 97.12 307 GLU B C 1
ATOM 6488 O O . GLU B 1 307 ? 9.344 -32.875 -13.273 1 97.12 307 GLU B O 1
ATOM 6493 N N . VAL B 1 308 ? 7.516 -31.547 -13.344 1 97.69 308 VAL B N 1
ATOM 6494 C CA . VAL B 1 308 ? 8.242 -30.344 -12.977 1 97.69 308 VAL B CA 1
ATOM 6495 C C . VAL B 1 308 ? 8.766 -30.469 -11.547 1 97.69 308 VAL B C 1
ATOM 6497 O O . VAL B 1 308 ? 9.945 -30.203 -11.281 1 97.69 308 VAL B O 1
ATOM 6500 N N . LEU B 1 309 ? 7.945 -30.906 -10.617 1 98.44 309 LEU B N 1
ATOM 6501 C CA . LEU B 1 309 ? 8.281 -31.047 -9.203 1 98.44 309 LEU B CA 1
ATOM 6502 C C . LEU B 1 309 ? 9.445 -32 -9.008 1 98.44 309 LEU B C 1
ATOM 6504 O O . LEU B 1 309 ? 10.305 -31.797 -8.156 1 98.44 309 LEU B O 1
ATOM 6508 N N . LEU B 1 310 ? 9.492 -33.062 -9.844 1 98.12 310 LEU B N 1
ATOM 6509 C CA . LEU B 1 310 ? 10.531 -34.094 -9.727 1 98.12 310 LEU B CA 1
ATOM 6510 C C . LEU B 1 310 ? 11.906 -33.5 -10.031 1 98.12 310 LEU B C 1
ATOM 6512 O O . LEU B 1 310 ? 12.93 -34.062 -9.664 1 98.12 310 LEU B O 1
ATOM 6516 N N . ARG B 1 311 ? 11.961 -32.375 -10.688 1 97.94 311 ARG B N 1
ATOM 6517 C CA . ARG B 1 311 ? 13.227 -31.719 -11.023 1 97.94 311 ARG B CA 1
ATOM 6518 C C . ARG B 1 311 ? 13.586 -30.656 -9.984 1 97.94 311 ARG B C 1
ATOM 6520 O O . ARG B 1 311 ? 14.648 -30.031 -10.062 1 97.94 311 ARG B O 1
ATOM 6527 N N . ILE B 1 312 ? 12.758 -30.422 -8.992 1 98.31 312 ILE B N 1
ATOM 6528 C CA . ILE B 1 312 ? 12.938 -29.328 -8.047 1 98.31 312 ILE B CA 1
ATOM 6529 C C . ILE B 1 312 ? 13.172 -29.891 -6.648 1 98.31 312 ILE B C 1
ATOM 6531 O O . ILE B 1 312 ? 14.031 -29.391 -5.91 1 98.31 312 ILE B O 1
ATOM 6535 N N . VAL B 1 313 ? 12.492 -30.984 -6.219 1 98.19 313 VAL B N 1
ATOM 6536 C CA . VAL B 1 313 ? 12.484 -31.453 -4.836 1 98.19 313 VAL B CA 1
ATOM 6537 C C . VAL B 1 313 ? 13.641 -32.406 -4.605 1 98.19 313 VAL B C 1
ATOM 6539 O O . VAL B 1 313 ? 14.125 -33.062 -5.547 1 98.19 313 VAL B O 1
ATOM 6542 N N . ASP B 1 314 ? 14.055 -32.531 -3.365 1 97.62 314 ASP B N 1
ATOM 6543 C CA . ASP B 1 314 ? 15.172 -33.375 -2.975 1 97.62 314 ASP B CA 1
ATOM 6544 C C . ASP B 1 314 ? 14.898 -34.844 -3.305 1 97.62 314 ASP B C 1
ATOM 6546 O O . ASP B 1 314 ? 13.875 -35.406 -2.893 1 97.62 314 ASP B O 1
ATOM 6550 N N . ASP B 1 315 ? 15.82 -35.406 -4.121 1 97.44 315 ASP B N 1
ATOM 6551 C CA . ASP B 1 315 ? 15.844 -36.844 -4.457 1 97.44 315 ASP B CA 1
ATOM 6552 C C . ASP B 1 315 ? 14.555 -37.25 -5.152 1 97.44 315 ASP B C 1
ATOM 6554 O O . ASP B 1 315 ? 14.18 -38.438 -5.125 1 97.44 315 ASP B O 1
ATOM 6558 N N . SER B 1 316 ? 13.805 -36.25 -5.66 1 98 316 SER B N 1
ATOM 6559 C CA . SER B 1 316 ? 12.531 -36.469 -6.336 1 98 316 SER B CA 1
ATOM 6560 C C . SER B 1 316 ? 11.578 -37.281 -5.473 1 98 316 SER B C 1
ATOM 6562 O O . SER B 1 316 ? 10.945 -38.219 -5.961 1 98 316 SER B O 1
ATOM 6564 N N . ARG B 1 317 ? 11.555 -36.906 -4.203 1 97 317 ARG B N 1
ATOM 6565 C CA . ARG B 1 317 ? 10.68 -37.562 -3.217 1 97 317 ARG B CA 1
ATOM 6566 C C . ARG B 1 317 ? 9.547 -36.625 -2.803 1 97 317 ARG B C 1
ATOM 6568 O O . ARG B 1 317 ? 9.773 -35.438 -2.535 1 97 317 ARG B O 1
ATOM 6575 N N . LEU B 1 318 ? 8.305 -37.125 -2.809 1 96.31 318 LEU B N 1
ATOM 6576 C CA . LEU B 1 318 ? 7.109 -36.406 -2.389 1 96.31 318 LEU B CA 1
ATOM 6577 C C . LEU B 1 318 ? 6.176 -37.312 -1.594 1 96.31 318 LEU B C 1
ATOM 6579 O O . LEU B 1 318 ? 6.023 -38.5 -1.918 1 96.31 318 LEU B O 1
ATOM 6583 N N . SER B 1 319 ? 5.605 -36.75 -0.553 1 96.38 319 SER B N 1
ATOM 6584 C CA . SER B 1 319 ? 4.461 -37.344 0.108 1 96.38 319 SER B CA 1
ATOM 6585 C C . SER B 1 319 ? 3.162 -36.656 -0.269 1 96.38 319 SER B C 1
ATOM 6587 O O . SER B 1 319 ? 2.898 -35.531 0.191 1 96.38 319 SER B O 1
ATOM 6589 N N . MET B 1 320 ? 2.379 -37.312 -1.045 1 96.38 320 MET B N 1
ATOM 6590 C CA . MET B 1 320 ? 1.18 -36.719 -1.609 1 96.38 320 MET B CA 1
ATOM 6591 C C . MET B 1 320 ? 0.037 -36.719 -0.6 1 96.38 320 MET B C 1
ATOM 6593 O O . MET B 1 320 ? -0.189 -37.719 0.079 1 96.38 320 MET B O 1
ATOM 6597 N N . PHE B 1 321 ? -0.585 -35.562 -0.467 1 94.12 321 PHE B N 1
ATOM 6598 C CA . PHE B 1 321 ? -1.8 -35.469 0.332 1 94.12 321 PHE B CA 1
ATOM 6599 C C . PHE B 1 321 ? -3.037 -35.688 -0.531 1 94.12 321 PHE B C 1
ATOM 6601 O O . PHE B 1 321 ? -3.25 -34.969 -1.511 1 94.12 321 PHE B O 1
ATOM 6608 N N . LYS B 1 322 ? -3.863 -36.625 -0.272 1 94.88 322 LYS B N 1
ATOM 6609 C CA . LYS B 1 322 ? -5.098 -36.969 -0.973 1 94.88 322 LYS B CA 1
ATOM 6610 C C . LYS B 1 322 ? -4.875 -37.031 -2.48 1 94.88 322 LYS B C 1
ATOM 6612 O O . LYS B 1 322 ? -5.535 -36.344 -3.246 1 94.88 322 LYS B O 1
ATOM 6617 N N . PRO B 1 323 ? -4.031 -37.969 -2.951 1 92.5 323 PRO B N 1
ATOM 6618 C CA . PRO B 1 323 ? -3.627 -38 -4.359 1 92.5 323 PRO B CA 1
ATOM 6619 C C . PRO B 1 323 ? -4.781 -38.344 -5.301 1 92.5 323 PRO B C 1
ATOM 6621 O O . PRO B 1 323 ? -4.719 -38.031 -6.496 1 92.5 323 PRO B O 1
ATOM 6624 N N . LYS B 1 324 ? -5.867 -38.938 -4.816 1 95.12 324 LYS B N 1
ATOM 6625 C CA . LYS B 1 324 ? -6.957 -39.344 -5.688 1 95.12 324 LYS B CA 1
ATOM 6626 C C . LYS B 1 324 ? -8.141 -38.406 -5.59 1 95.12 324 LYS B C 1
ATOM 6628 O O . LYS B 1 324 ? -9.148 -38.594 -6.277 1 95.12 324 LYS B O 1
ATOM 6633 N N . TYR B 1 325 ? -8.047 -37.406 -4.746 1 95.12 325 TYR B N 1
ATOM 6634 C CA . TYR B 1 325 ? -9.094 -36.406 -4.539 1 95.12 325 TYR B CA 1
ATOM 6635 C C . TYR B 1 325 ? -8.625 -35.031 -4.973 1 95.12 325 TYR B C 1
ATOM 6637 O O . TYR B 1 325 ? -7.543 -34.594 -4.59 1 95.12 325 TYR B O 1
ATOM 6645 N N . GLY B 1 326 ? -9.531 -34.344 -5.754 1 95.94 326 GLY B N 1
ATOM 6646 C CA . GLY B 1 326 ? -9.109 -33.062 -6.242 1 95.94 326 GLY B CA 1
ATOM 6647 C C . GLY B 1 326 ? -7.801 -33.094 -7.012 1 95.94 326 GLY B C 1
ATOM 6648 O O . GLY B 1 326 ? -6.836 -32.406 -6.652 1 95.94 326 GLY B O 1
ATOM 6649 N N . THR B 1 327 ? -7.797 -33.812 -8.094 1 96.38 327 THR B N 1
ATOM 6650 C CA . THR B 1 327 ? -6.559 -34.25 -8.734 1 96.38 327 THR B CA 1
ATOM 6651 C C . THR B 1 327 ? -5.98 -33.094 -9.586 1 96.38 327 THR B C 1
ATOM 6653 O O . THR B 1 327 ? -4.832 -33.188 -10.031 1 96.38 327 THR B O 1
ATOM 6656 N N . ASN B 1 328 ? -6.781 -32 -9.719 1 97.38 328 ASN B N 1
ATOM 6657 C CA . ASN B 1 328 ? -6.262 -30.891 -10.484 1 97.38 328 ASN B CA 1
ATOM 6658 C C . ASN B 1 328 ? -5.211 -30.109 -9.703 1 97.38 328 ASN B C 1
ATOM 6660 O O . ASN B 1 328 ? -4.527 -29.25 -10.258 1 97.38 328 ASN B O 1
ATOM 6664 N N . MET B 1 329 ? -5.094 -30.375 -8.406 1 98.06 329 MET B N 1
ATOM 6665 C CA . MET B 1 329 ? -4.133 -29.703 -7.543 1 98.06 329 MET B CA 1
ATOM 6666 C C . MET B 1 329 ? -3.227 -30.719 -6.848 1 98.06 329 MET B C 1
ATOM 6668 O O . MET B 1 329 ? -3.709 -31.672 -6.242 1 98.06 329 MET B O 1
ATOM 6672 N N . ILE B 1 330 ? -1.969 -30.484 -6.953 1 98.31 330 ILE B N 1
ATOM 6673 C CA . ILE B 1 330 ? -1.014 -31.297 -6.211 1 98.31 330 ILE B CA 1
ATOM 6674 C C . ILE B 1 330 ? -0.752 -30.672 -4.844 1 98.31 330 ILE B C 1
ATOM 6676 O O . ILE B 1 330 ? -0.385 -29.484 -4.754 1 98.31 330 ILE B O 1
ATOM 6680 N N . ASN B 1 331 ? -1.049 -31.328 -3.816 1 98.19 331 ASN B N 1
ATOM 6681 C CA . ASN B 1 331 ? -0.634 -31.016 -2.453 1 98.19 331 ASN B CA 1
ATOM 6682 C C . ASN B 1 331 ? 0.33 -32.062 -1.908 1 98.19 331 ASN B C 1
ATOM 6684 O O . ASN B 1 331 ? 0.01 -33.25 -1.883 1 98.19 331 ASN B O 1
ATOM 6688 N N . ALA B 1 332 ? 1.536 -31.641 -1.52 1 98.25 332 ALA B N 1
ATOM 6689 C CA . ALA B 1 332 ? 2.523 -32.625 -1.104 1 98.25 332 ALA B CA 1
ATOM 6690 C C . ALA B 1 332 ? 3.559 -32.031 -0.166 1 98.25 332 ALA B C 1
ATOM 6692 O O . ALA B 1 332 ? 3.807 -30.812 -0.213 1 98.25 332 ALA B O 1
ATOM 6693 N N . TRP B 1 333 ? 4.047 -32.844 0.718 1 96.81 333 TRP B N 1
ATOM 6694 C CA . TRP B 1 333 ? 5.234 -32.5 1.489 1 96.81 333 TRP B CA 1
ATOM 6695 C C . TRP B 1 333 ? 6.5 -32.938 0.764 1 96.81 333 TRP B C 1
ATOM 6697 O O . TRP B 1 333 ? 6.527 -34 0.13 1 96.81 333 TRP B O 1
ATOM 6707 N N . ALA B 1 334 ? 7.469 -32.156 0.817 1 97.81 334 ALA B N 1
ATOM 6708 C CA . ALA B 1 334 ? 8.766 -32.469 0.213 1 97.81 334 ALA B CA 1
ATOM 6709 C C . ALA B 1 334 ? 9.891 -31.719 0.935 1 97.81 334 ALA B C 1
ATOM 6711 O O . ALA B 1 334 ? 9.68 -31.141 2.006 1 97.81 334 ALA B O 1
ATOM 6712 N N . HIS B 1 335 ? 11.086 -31.922 0.474 1 97 335 HIS B N 1
ATOM 6713 C CA . HIS B 1 335 ? 12.242 -31.141 0.9 1 97 335 HIS B CA 1
ATOM 6714 C C . HIS B 1 335 ? 12.922 -30.484 -0.29 1 97 335 HIS B C 1
ATOM 6716 O O . HIS B 1 335 ? 12.992 -31.062 -1.375 1 97 335 HIS B O 1
ATOM 6722 N N . ILE B 1 336 ? 13.273 -29.344 -0.143 1 97.44 336 ILE B N 1
ATOM 6723 C CA . ILE B 1 336 ? 14.125 -28.625 -1.093 1 97.44 336 ILE B CA 1
ATOM 6724 C C . ILE B 1 336 ? 15.398 -28.156 -0.392 1 97.44 336 ILE B C 1
ATOM 6726 O O . ILE B 1 336 ? 15.344 -27.359 0.542 1 97.44 336 ILE B O 1
ATOM 6730 N N . LEU B 1 337 ? 16.547 -28.703 -0.843 1 95.69 337 LEU B N 1
ATOM 6731 C CA . LEU B 1 337 ? 17.844 -28.422 -0.237 1 95.69 337 LEU B CA 1
ATOM 6732 C C . LEU B 1 337 ? 17.812 -28.656 1.269 1 95.69 337 LEU B C 1
ATOM 6734 O O . LEU B 1 337 ? 18.344 -27.859 2.041 1 95.69 337 LEU B O 1
ATOM 6738 N N . GLY B 1 338 ? 17.062 -29.672 1.627 1 94.69 338 GLY B N 1
ATOM 6739 C CA . GLY B 1 338 ? 17 -30.109 3.012 1 94.69 338 GLY B CA 1
ATOM 6740 C C . GLY B 1 338 ? 15.891 -29.438 3.801 1 94.69 338 GLY B C 1
ATOM 6741 O O . GLY B 1 338 ? 15.523 -29.906 4.887 1 94.69 338 GLY B O 1
ATOM 6742 N N . PHE B 1 339 ? 15.312 -28.312 3.326 1 95.19 339 PHE B N 1
ATOM 6743 C CA . PHE B 1 339 ? 14.234 -27.609 4.016 1 95.19 339 PHE B CA 1
ATOM 6744 C C . PHE B 1 339 ? 12.898 -28.312 3.787 1 95.19 339 PHE B C 1
ATOM 6746 O O . PHE B 1 339 ? 12.555 -28.656 2.65 1 95.19 339 PHE B O 1
ATOM 6753 N N . PRO B 1 340 ? 12.156 -28.641 4.844 1 95.31 340 PRO B N 1
ATOM 6754 C CA . PRO B 1 340 ? 10.797 -29.156 4.637 1 95.31 340 PRO B CA 1
ATOM 6755 C C . PRO B 1 340 ? 9.867 -28.109 4.02 1 95.31 340 PRO B C 1
ATOM 6757 O O . PRO B 1 340 ? 9.906 -26.938 4.402 1 95.31 340 PRO B O 1
ATOM 6760 N N . VAL B 1 341 ? 9.094 -28.531 3.059 1 97.81 341 VAL B N 1
ATOM 6761 C CA . VAL B 1 341 ? 8.172 -27.609 2.41 1 97.81 341 VAL B CA 1
ATOM 6762 C C . VAL B 1 341 ? 6.848 -28.312 2.125 1 97.81 341 VAL B C 1
ATOM 6764 O O . VAL B 1 341 ? 6.82 -29.531 1.903 1 97.81 341 VAL B O 1
ATOM 6767 N N . GLY B 1 342 ? 5.758 -27.547 2.277 1 98.44 342 GLY B N 1
ATOM 6768 C CA . GLY B 1 342 ? 4.52 -27.922 1.603 1 98.44 342 GLY B CA 1
ATOM 6769 C C . GLY B 1 342 ? 4.414 -27.344 0.201 1 98.44 342 GLY B C 1
ATOM 6770 O O . GLY B 1 342 ? 4.832 -26.203 -0.046 1 98.44 342 GLY B O 1
ATOM 6771 N N . ILE B 1 343 ? 3.859 -28.141 -0.688 1 98.81 343 ILE B N 1
ATOM 6772 C CA . ILE B 1 343 ? 3.75 -27.703 -2.078 1 98.81 343 ILE B CA 1
ATOM 6773 C C . ILE B 1 343 ? 2.279 -27.656 -2.488 1 98.81 343 ILE B C 1
ATOM 6775 O O . ILE B 1 343 ? 1.533 -28.609 -2.258 1 98.81 343 ILE B O 1
ATOM 6779 N N . VAL B 1 344 ? 1.835 -26.547 -3 1 98.81 344 VAL B N 1
ATOM 6780 C CA . VAL B 1 344 ? 0.553 -26.359 -3.672 1 98.81 344 VAL B CA 1
ATOM 6781 C C . VAL B 1 344 ? 0.786 -26 -5.141 1 98.81 344 VAL B C 1
ATOM 6783 O O . VAL B 1 344 ? 1.288 -24.922 -5.449 1 98.81 344 VAL B O 1
ATOM 6786 N N . ALA B 1 345 ? 0.43 -26.938 -6.074 1 98.75 345 ALA B N 1
ATOM 6787 C CA . ALA B 1 345 ? 0.756 -26.734 -7.484 1 98.75 345 ALA B CA 1
ATOM 6788 C C . ALA B 1 345 ? -0.406 -27.156 -8.383 1 98.75 345 ALA B C 1
ATOM 6790 O O . ALA B 1 345 ? -1.063 -28.156 -8.125 1 98.75 345 ALA B O 1
ATOM 6791 N N . ASN B 1 346 ? -0.659 -26.344 -9.375 1 98.12 346 ASN B N 1
ATOM 6792 C CA . ASN B 1 346 ? -1.727 -26.672 -10.312 1 98.12 346 ASN B CA 1
ATOM 6793 C C . ASN B 1 346 ? -1.3 -27.766 -11.281 1 98.12 346 ASN B C 1
ATOM 6795 O O . ASN B 1 346 ? -0.424 -27.547 -12.125 1 98.12 346 ASN B O 1
ATOM 6799 N N . GLN B 1 347 ? -1.97 -28.953 -11.203 1 97.06 347 GLN B N 1
ATOM 6800 C CA . GLN B 1 347 ? -1.772 -30.031 -12.18 1 97.06 347 GLN B CA 1
ATOM 6801 C C . GLN B 1 347 ? -2.57 -29.766 -13.453 1 97.06 347 GLN B C 1
ATOM 6803 O O . GLN B 1 347 ? -2.068 -29.969 -14.562 1 97.06 347 GLN B O 1
ATOM 6808 N N . ILE B 1 348 ? -3.771 -29.438 -13.172 1 94.38 348 ILE B N 1
ATOM 6809 C CA . ILE B 1 348 ? -4.672 -28.906 -14.195 1 94.38 348 ILE B CA 1
ATOM 6810 C C . ILE B 1 348 ? -5.09 -27.484 -13.836 1 94.38 348 ILE B C 1
ATOM 6812 O O . ILE B 1 348 ? -5.234 -27.156 -12.656 1 94.38 348 ILE B O 1
ATOM 6816 N N . SER B 1 349 ? -5.371 -26.672 -14.828 1 95.19 349 SER B N 1
ATOM 6817 C CA . SER B 1 349 ? -5.371 -25.219 -14.641 1 95.19 349 SER B CA 1
ATOM 6818 C C . SER B 1 349 ? -6.676 -24.75 -14.008 1 95.19 349 SER B C 1
ATOM 6820 O O . SER B 1 349 ? -6.797 -23.578 -13.633 1 95.19 349 SER B O 1
ATOM 6822 N N . VAL B 1 350 ? -7.617 -25.578 -13.867 1 95.38 350 VAL B N 1
ATOM 6823 C CA . VAL B 1 350 ? -8.898 -25.156 -13.312 1 95.38 350 VAL B CA 1
ATOM 6824 C C . VAL B 1 350 ? -9.047 -25.672 -11.891 1 95.38 350 VAL B C 1
ATOM 6826 O O . VAL B 1 350 ? -8.625 -26.797 -11.586 1 95.38 350 VAL B O 1
ATOM 6829 N N . ILE B 1 351 ? -9.609 -24.891 -11 1 97 351 ILE B N 1
ATOM 6830 C CA . ILE B 1 351 ? -9.844 -25.297 -9.617 1 97 351 ILE B CA 1
ATOM 6831 C C . ILE B 1 351 ? -11.32 -25.625 -9.43 1 97 351 ILE B C 1
ATOM 6833 O O . ILE B 1 351 ? -12.195 -24.812 -9.719 1 97 351 ILE B O 1
ATOM 6837 N N . ASN B 1 352 ? -11.641 -26.812 -9.008 1 95.75 352 ASN B N 1
ATOM 6838 C CA . ASN B 1 352 ? -12.992 -27.25 -8.648 1 95.75 352 ASN B CA 1
ATOM 6839 C C . ASN B 1 352 ? -13.188 -27.266 -7.137 1 95.75 352 ASN B C 1
ATOM 6841 O O . ASN B 1 352 ? -12.234 -27.047 -6.379 1 95.75 352 ASN B O 1
ATOM 6845 N N . PRO B 1 353 ? -14.383 -27.438 -6.664 1 93.5 353 PRO B N 1
ATOM 6846 C CA . PRO B 1 353 ? -14.641 -27.438 -5.223 1 93.5 353 PRO B CA 1
ATOM 6847 C C . PRO B 1 353 ? -13.781 -28.453 -4.473 1 93.5 353 PRO B C 1
ATOM 6849 O O . PRO B 1 353 ? -13.297 -28.172 -3.377 1 93.5 353 PRO B O 1
ATOM 6852 N N . ASN B 1 354 ? -13.562 -29.609 -5.078 1 94.31 354 ASN B N 1
ATOM 6853 C CA . ASN B 1 354 ? -12.758 -30.641 -4.418 1 94.31 354 ASN B CA 1
ATOM 6854 C C . ASN B 1 354 ? -11.32 -30.172 -4.195 1 94.31 354 ASN B C 1
ATOM 6856 O O . ASN B 1 354 ? -10.758 -30.375 -3.121 1 94.31 354 ASN B O 1
ATOM 6860 N N . GLU B 1 355 ? -10.734 -29.547 -5.23 1 96.62 355 GLU B N 1
ATOM 6861 C CA . GLU B 1 355 ? -9.375 -29.031 -5.09 1 96.62 355 GLU B CA 1
ATOM 6862 C C . GLU B 1 355 ? -9.312 -27.938 -4.031 1 96.62 355 GLU B C 1
ATOM 6864 O O . GLU B 1 355 ? -8.344 -27.859 -3.271 1 96.62 355 GLU B O 1
ATOM 6869 N N . ALA B 1 356 ? -10.32 -27.109 -4.039 1 95.44 356 ALA B N 1
ATOM 6870 C CA . ALA B 1 356 ? -10.359 -26.016 -3.07 1 95.44 356 ALA B CA 1
ATOM 6871 C C . ALA B 1 356 ? -10.391 -26.547 -1.642 1 95.44 356 ALA B C 1
ATOM 6873 O O . ALA B 1 356 ? -9.625 -26.094 -0.787 1 95.44 356 ALA B O 1
ATOM 6874 N N . ALA B 1 357 ? -11.242 -27.5 -1.369 1 92.19 357 ALA B N 1
ATOM 6875 C CA . ALA B 1 357 ? -11.375 -28.094 -0.039 1 92.19 357 ALA B CA 1
ATOM 6876 C C . ALA B 1 357 ? -10.086 -28.812 0.374 1 92.19 357 ALA B C 1
ATOM 6878 O O . ALA B 1 357 ? -9.609 -28.625 1.496 1 92.19 357 ALA B O 1
ATOM 6879 N N . LYS B 1 358 ? -9.594 -29.578 -0.556 1 95.06 358 LYS B N 1
ATOM 6880 C CA . LYS B 1 358 ? -8.367 -30.344 -0.312 1 95.06 358 LYS B CA 1
ATOM 6881 C C . LYS B 1 358 ? -7.207 -29.406 0.035 1 95.06 358 LYS B C 1
ATOM 6883 O O . LYS B 1 358 ? -6.488 -29.641 1.011 1 95.06 358 LYS B O 1
ATOM 6888 N N . THR B 1 359 ? -7.043 -28.391 -0.728 1 97.06 359 THR B N 1
ATOM 6889 C CA . THR B 1 359 ? -5.906 -27.484 -0.58 1 97.06 359 THR B CA 1
ATOM 6890 C C . THR B 1 359 ? -6.035 -26.656 0.695 1 97.06 359 THR B C 1
ATOM 6892 O O . THR B 1 359 ? -5.043 -26.406 1.385 1 97.06 359 THR B O 1
ATOM 6895 N N . ALA B 1 360 ? -7.25 -26.219 1.006 1 94.38 360 ALA B N 1
ATOM 6896 C CA . ALA B 1 360 ? -7.473 -25.516 2.262 1 94.38 360 ALA B CA 1
ATOM 6897 C C . ALA B 1 360 ? -7.031 -26.359 3.455 1 94.38 360 ALA B C 1
ATOM 6899 O O . ALA B 1 360 ? -6.355 -25.859 4.359 1 94.38 360 ALA B O 1
ATOM 6900 N N . GLN B 1 361 ? -7.457 -27.609 3.48 1 92.31 361 GLN B N 1
ATOM 6901 C CA . GLN B 1 361 ? -7.055 -28.516 4.543 1 92.31 361 GLN B CA 1
ATOM 6902 C C . GLN B 1 361 ? -5.535 -28.672 4.594 1 92.31 361 GLN B C 1
ATOM 6904 O O . GLN B 1 361 ? -4.945 -28.672 5.676 1 92.31 361 GLN B O 1
ATOM 6909 N N . PHE B 1 362 ? -4.93 -28.781 3.451 1 94.94 362 PHE B N 1
ATOM 6910 C CA . PHE B 1 362 ? -3.488 -28.984 3.369 1 94.94 362 PHE B CA 1
ATOM 6911 C C . PHE B 1 362 ? -2.75 -27.766 3.943 1 94.94 362 PHE B C 1
ATOM 6913 O O . PHE B 1 362 ? -1.771 -27.922 4.676 1 94.94 362 PHE B O 1
ATOM 6920 N N . ILE B 1 363 ? -3.164 -26.609 3.562 1 96.06 363 ILE B N 1
ATOM 6921 C CA . ILE B 1 363 ? -2.557 -25.391 4.074 1 96.06 363 ILE B CA 1
ATOM 6922 C C . ILE B 1 363 ? -2.648 -25.375 5.598 1 96.06 363 ILE B C 1
ATOM 6924 O O . ILE B 1 363 ? -1.686 -25.016 6.277 1 96.06 363 ILE B O 1
ATOM 6928 N N . ARG B 1 364 ? -3.754 -25.766 6.164 1 91.62 364 ARG B N 1
ATOM 6929 C CA . ARG B 1 364 ? -3.916 -25.844 7.609 1 91.62 364 ARG B CA 1
ATOM 6930 C C . ARG B 1 364 ? -2.887 -26.797 8.219 1 91.62 364 ARG B C 1
ATOM 6932 O O . ARG B 1 364 ? -2.281 -26.484 9.242 1 91.62 364 ARG B O 1
ATOM 6939 N N . MET B 1 365 ? -2.75 -27.875 7.566 1 92.06 365 MET B N 1
ATOM 6940 C CA . MET B 1 365 ? -1.81 -28.859 8.078 1 92.06 365 MET B CA 1
ATOM 6941 C C . MET B 1 365 ? -0.383 -28.328 8.055 1 92.06 365 MET B C 1
ATOM 6943 O O . MET B 1 365 ? 0.385 -28.547 8.992 1 92.06 365 MET B O 1
ATOM 6947 N N . CYS B 1 366 ? -0.033 -27.641 6.984 1 95.12 366 CYS B N 1
ATOM 6948 C CA . CYS B 1 366 ? 1.29 -27.031 6.918 1 95.12 366 CYS B CA 1
ATOM 6949 C C . CYS B 1 366 ? 1.487 -26.031 8.047 1 95.12 366 CYS B C 1
ATOM 6951 O O . CYS B 1 366 ? 2.582 -25.922 8.602 1 95.12 366 CYS B O 1
ATOM 6953 N N . ASN B 1 367 ? 0.498 -25.266 8.328 1 94.12 367 ASN B N 1
ATOM 6954 C CA . ASN B 1 367 ? 0.574 -24.312 9.43 1 94.12 367 ASN B CA 1
ATOM 6955 C C . ASN B 1 367 ? 0.77 -25.016 10.766 1 94.12 367 ASN B C 1
ATOM 6957 O O . ASN B 1 367 ? 1.59 -24.594 11.586 1 94.12 367 ASN B O 1
ATOM 6961 N N . GLN B 1 368 ? 0.057 -26.078 11.016 1 88.56 368 GLN B N 1
ATOM 6962 C CA . GLN B 1 368 ? 0.193 -26.844 12.242 1 88.56 368 GLN B CA 1
ATOM 6963 C C . GLN B 1 368 ? 1.612 -27.391 12.398 1 88.56 368 GLN B C 1
ATOM 6965 O O . GLN B 1 368 ? 2.117 -27.516 13.516 1 88.56 368 GLN B O 1
ATOM 6970 N N . GLU B 1 369 ? 2.193 -27.625 11.297 1 90.44 369 GLU B N 1
ATOM 6971 C CA . GLU B 1 369 ? 3.5 -28.281 11.305 1 90.44 369 GLU B CA 1
ATOM 6972 C C . GLU B 1 369 ? 4.625 -27.266 11.156 1 90.44 369 GLU B C 1
ATOM 6974 O O . GLU B 1 369 ? 5.797 -27.625 11.062 1 90.44 369 GLU B O 1
ATOM 6979 N N . ASN B 1 370 ? 4.258 -25.984 11.109 1 93.62 370 ASN B N 1
ATOM 6980 C CA . ASN B 1 370 ? 5.242 -24.938 10.93 1 93.62 370 ASN B CA 1
ATOM 6981 C C . ASN B 1 370 ? 6.098 -25.172 9.688 1 93.62 370 ASN B C 1
ATOM 6983 O O . ASN B 1 370 ? 7.328 -25.109 9.75 1 93.62 370 ASN B O 1
ATOM 6987 N N . THR B 1 371 ? 5.461 -25.453 8.586 1 94.88 371 THR B N 1
ATOM 6988 C CA . THR B 1 371 ? 6.125 -25.766 7.328 1 94.88 371 THR B CA 1
ATOM 6989 C C . THR B 1 371 ? 5.828 -24.703 6.273 1 94.88 371 THR B C 1
ATOM 6991 O O . THR B 1 371 ? 4.668 -24.453 5.941 1 94.88 371 THR B O 1
ATOM 6994 N N . PRO B 1 372 ? 6.93 -24.031 5.727 1 97.94 372 PRO B N 1
ATOM 6995 C CA . PRO B 1 372 ? 6.684 -23.094 4.637 1 97.94 372 PRO B CA 1
ATOM 6996 C C . PRO B 1 372 ? 5.965 -23.719 3.451 1 97.94 372 PRO B C 1
ATOM 6998 O O . PRO B 1 372 ? 6.066 -24.938 3.238 1 97.94 372 PRO B O 1
ATOM 7001 N N . ILE B 1 373 ? 5.258 -22.922 2.688 1 98.69 373 ILE B N 1
ATOM 7002 C CA . ILE B 1 373 ? 4.488 -23.453 1.566 1 98.69 373 ILE B CA 1
ATOM 7003 C C . ILE B 1 373 ? 4.984 -22.844 0.262 1 98.69 373 ILE B C 1
ATOM 7005 O O . ILE B 1 373 ? 5.172 -21.625 0.177 1 98.69 373 ILE B O 1
ATOM 7009 N N . ILE B 1 374 ? 5.23 -23.672 -0.714 1 98.88 374 ILE B N 1
ATOM 7010 C CA . ILE B 1 374 ? 5.566 -23.25 -2.068 1 98.88 374 ILE B CA 1
ATOM 7011 C C . ILE B 1 374 ? 4.332 -23.344 -2.961 1 98.88 374 ILE B C 1
ATOM 7013 O O . ILE B 1 374 ? 3.699 -24.391 -3.049 1 98.88 374 ILE B O 1
ATOM 7017 N N . PHE B 1 375 ? 3.963 -22.234 -3.576 1 98.94 375 PHE B N 1
ATOM 7018 C CA . PHE B 1 375 ? 2.883 -22.219 -4.555 1 98.94 375 PHE B CA 1
ATOM 7019 C C . PHE B 1 375 ? 3.436 -22.172 -5.973 1 98.94 375 PHE B C 1
ATOM 7021 O O . PHE B 1 375 ? 4.23 -21.281 -6.309 1 98.94 375 PHE B O 1
ATOM 7028 N N . LEU B 1 376 ? 3.094 -23.078 -6.867 1 98.81 376 LEU B N 1
ATOM 7029 C CA . LEU B 1 376 ? 3.432 -23.062 -8.289 1 98.81 376 LEU B CA 1
ATOM 7030 C C . LEU B 1 376 ? 2.188 -22.828 -9.141 1 98.81 376 LEU B C 1
ATOM 7032 O O . LEU B 1 376 ? 1.325 -23.703 -9.234 1 98.81 376 LEU B O 1
ATOM 7036 N N . HIS B 1 377 ? 2.16 -21.672 -9.781 1 98.44 377 HIS B N 1
ATOM 7037 C CA . HIS B 1 377 ? 0.954 -21.234 -10.469 1 98.44 377 HIS B CA 1
ATOM 7038 C C . HIS B 1 377 ? 0.897 -21.781 -11.891 1 98.44 377 HIS B C 1
ATOM 7040 O O . HIS B 1 377 ? 1.854 -21.641 -12.656 1 98.44 377 HIS B O 1
ATOM 7046 N N . ASN B 1 378 ? -0.076 -22.328 -12.328 1 97.94 378 ASN B N 1
ATOM 7047 C CA . ASN B 1 378 ? -0.594 -22.578 -13.664 1 97.94 378 ASN B CA 1
ATOM 7048 C C . ASN B 1 378 ? -2.111 -22.75 -13.656 1 97.94 378 ASN B C 1
ATOM 7050 O O . ASN B 1 378 ? -2.625 -23.828 -13.93 1 97.94 378 ASN B O 1
ATOM 7054 N N . VAL B 1 379 ? -2.695 -21.578 -13.359 1 97.44 379 VAL B N 1
ATOM 7055 C CA . VAL B 1 379 ? -4.113 -21.625 -13.023 1 97.44 379 VAL B CA 1
ATOM 7056 C C . VAL B 1 379 ? -4.883 -20.625 -13.891 1 97.44 379 VAL B C 1
ATOM 7058 O O . VAL B 1 379 ? -4.457 -19.484 -14.062 1 97.44 379 VAL B O 1
ATOM 7061 N N . THR B 1 380 ? -5.984 -21.078 -14.453 1 94.56 380 THR B N 1
ATOM 7062 C CA . THR B 1 380 ? -6.812 -20.234 -15.297 1 94.56 380 THR B CA 1
ATOM 7063 C C . THR B 1 380 ? -8.039 -19.75 -14.539 1 94.56 380 THR B C 1
ATOM 7065 O O . THR B 1 380 ? -8.844 -18.969 -15.062 1 94.56 380 THR B O 1
ATOM 7068 N N . GLY B 1 381 ? -8.227 -20.297 -13.359 1 93.75 381 GLY B N 1
ATOM 7069 C CA . GLY B 1 381 ? -9.336 -19.844 -12.531 1 93.75 381 GLY B CA 1
ATOM 7070 C C . GLY B 1 381 ? -10.125 -20.969 -11.914 1 93.75 381 GLY B C 1
ATOM 7071 O O . GLY B 1 381 ? -9.656 -22.109 -11.875 1 93.75 381 GLY B O 1
ATOM 7072 N N . PHE B 1 382 ? -11.234 -20.609 -11.281 1 95.19 382 PHE B N 1
ATOM 7073 C CA . PHE B 1 382 ? -12.18 -21.578 -10.758 1 95.19 382 PHE B CA 1
ATOM 7074 C C . PHE B 1 382 ? -13.164 -22.031 -11.836 1 95.19 382 PHE B C 1
ATOM 7076 O O . PHE B 1 382 ? -13.414 -21.297 -12.797 1 95.19 382 PHE B O 1
ATOM 7083 N N . MET B 1 383 ? -13.656 -23.172 -11.641 1 92.44 383 MET B N 1
ATOM 7084 C CA . MET B 1 383 ? -14.641 -23.703 -12.578 1 92.44 383 MET B CA 1
ATOM 7085 C C . MET B 1 383 ? -15.898 -22.844 -12.602 1 92.44 383 MET B C 1
ATOM 7087 O O . MET B 1 383 ? -16.359 -22.375 -11.555 1 92.44 383 MET B O 1
ATOM 7091 N N . VAL B 1 384 ? -16.438 -22.641 -13.875 1 91 384 VAL B N 1
ATOM 7092 C CA . VAL B 1 384 ? -17.656 -21.844 -14.023 1 91 384 VAL B CA 1
ATOM 7093 C C . VAL B 1 384 ? -18.766 -22.719 -14.578 1 91 384 VAL B C 1
ATOM 7095 O O . VAL B 1 384 ? -18.516 -23.781 -15.148 1 91 384 VAL B O 1
ATOM 7098 N N . GLY B 1 385 ? -19.984 -22.25 -14.414 1 92.5 385 GLY B N 1
ATOM 7099 C CA . GLY B 1 385 ? -21.141 -22.984 -14.867 1 92.5 385 GLY B CA 1
ATOM 7100 C C . GLY B 1 385 ? -22.109 -23.328 -13.742 1 92.5 385 GLY B C 1
ATOM 7101 O O . GLY B 1 385 ? -21.734 -23.281 -12.57 1 92.5 385 GLY B O 1
ATOM 7102 N N . ALA B 1 386 ? -23.297 -23.719 -14.148 1 93.94 386 ALA B N 1
ATOM 7103 C CA . ALA B 1 386 ? -24.359 -23.969 -13.172 1 93.94 386 ALA B CA 1
ATOM 7104 C C . ALA B 1 386 ? -23.984 -25.078 -12.211 1 93.94 386 ALA B C 1
ATOM 7106 O O . ALA B 1 386 ? -24.203 -24.984 -11.008 1 93.94 386 ALA B O 1
ATOM 7107 N N . LYS B 1 387 ? -23.422 -26.078 -12.742 1 93.75 387 LYS B N 1
ATOM 7108 C CA . LYS B 1 387 ? -23.047 -27.219 -11.906 1 93.75 387 LYS B CA 1
ATOM 7109 C C . LYS B 1 387 ? -22.047 -26.812 -10.836 1 93.75 387 LYS B C 1
ATOM 7111 O O . LYS B 1 387 ? -22.203 -27.141 -9.656 1 93.75 387 LYS B O 1
ATOM 7116 N N . ALA B 1 388 ? -21.031 -26.141 -11.211 1 93.38 388 ALA B N 1
ATOM 7117 C CA . ALA B 1 388 ? -20 -25.688 -10.281 1 93.38 388 ALA B CA 1
ATOM 7118 C C . ALA B 1 388 ? -20.578 -24.688 -9.281 1 93.38 388 ALA B C 1
ATOM 7120 O O . ALA B 1 388 ? -20.312 -24.797 -8.078 1 93.38 388 ALA B O 1
ATOM 7121 N N . GLU B 1 389 ? -21.375 -23.766 -9.758 1 95.25 389 GLU B N 1
ATOM 7122 C CA . GLU B 1 389 ? -21.969 -22.75 -8.906 1 95.25 389 GLU B CA 1
ATOM 7123 C C . GLU B 1 389 ? -22.875 -23.375 -7.855 1 95.25 389 GLU B C 1
ATOM 7125 O O . GLU B 1 389 ? -22.797 -23.031 -6.672 1 95.25 389 GLU B O 1
ATOM 7130 N N . HIS B 1 390 ? -23.688 -24.328 -8.305 1 95.19 390 HIS B N 1
ATOM 7131 C CA . HIS B 1 390 ? -24.656 -24.953 -7.414 1 95.19 390 HIS B CA 1
ATOM 7132 C C . HIS B 1 390 ? -23.969 -25.922 -6.453 1 95.19 390 HIS B C 1
ATOM 7134 O O . HIS B 1 390 ? -24.516 -26.234 -5.395 1 95.19 390 HIS B O 1
ATOM 7140 N N . ALA B 1 391 ? -22.797 -26.344 -6.855 1 93.19 391 ALA B N 1
ATOM 7141 C CA . ALA B 1 391 ? -22.047 -27.234 -5.98 1 93.19 391 ALA B CA 1
ATOM 7142 C C . ALA B 1 391 ? -21.297 -26.438 -4.914 1 93.19 391 ALA B C 1
ATOM 7144 O O . ALA B 1 391 ? -20.594 -27.016 -4.082 1 93.19 391 ALA B O 1
ATOM 7145 N N . GLY B 1 392 ? -21.469 -25.094 -4.922 1 93.06 392 GLY B N 1
ATOM 7146 C CA . GLY B 1 392 ? -20.906 -24.266 -3.877 1 93.06 392 GLY B CA 1
ATOM 7147 C C . GLY B 1 392 ? -19.484 -23.828 -4.164 1 93.06 392 GLY B C 1
ATOM 7148 O O . GLY B 1 392 ? -18.672 -23.719 -3.248 1 93.06 392 GLY B O 1
ATOM 7149 N N . ILE B 1 393 ? -19.156 -23.609 -5.371 1 94.81 393 ILE B N 1
ATOM 7150 C CA . ILE B 1 393 ? -17.797 -23.266 -5.762 1 94.81 393 ILE B CA 1
ATOM 7151 C C . ILE B 1 393 ? -17.391 -21.969 -5.086 1 94.81 393 ILE B C 1
ATOM 7153 O O . ILE B 1 393 ? -16.219 -21.797 -4.723 1 94.81 393 ILE B O 1
ATOM 7157 N N . ILE B 1 394 ? -18.297 -21 -4.891 1 95.69 394 ILE B N 1
ATOM 7158 C CA . ILE B 1 394 ? -17.969 -19.734 -4.25 1 95.69 394 ILE B CA 1
ATOM 7159 C C . ILE B 1 394 ? -17.562 -19.969 -2.799 1 95.69 394 ILE B C 1
ATOM 7161 O O . ILE B 1 394 ? -16.531 -19.469 -2.35 1 95.69 394 ILE B O 1
ATOM 7165 N N . LYS B 1 395 ? -18.312 -20.766 -2.078 1 93.56 395 LYS B N 1
ATOM 7166 C CA . LYS B 1 395 ? -18.031 -21.031 -0.671 1 93.56 395 LYS B CA 1
ATOM 7167 C C . LYS B 1 395 ? -16.734 -21.797 -0.504 1 93.56 395 LYS B C 1
ATOM 7169 O O . LYS B 1 395 ? -15.922 -21.484 0.369 1 93.56 395 LYS B O 1
ATOM 7174 N N . MET B 1 396 ? -16.594 -22.828 -1.326 1 93.75 396 MET B N 1
ATOM 7175 C CA . MET B 1 396 ? -15.383 -23.625 -1.245 1 93.75 396 MET B CA 1
ATOM 7176 C C . MET B 1 396 ? -14.164 -22.812 -1.622 1 93.75 396 MET B C 1
ATOM 7178 O O . MET B 1 396 ? -13.102 -22.938 -1.001 1 93.75 396 MET B O 1
ATOM 7182 N N . GLY B 1 397 ? -14.32 -22.031 -2.646 1 95.19 397 GLY B N 1
ATOM 7183 C CA . GLY B 1 397 ? -13.242 -21.125 -3.01 1 95.19 397 GLY B CA 1
ATOM 7184 C C . GLY B 1 397 ? -12.906 -20.125 -1.915 1 95.19 397 GLY B C 1
ATOM 7185 O O . GLY B 1 397 ? -11.734 -19.844 -1.671 1 95.19 397 GLY B O 1
ATOM 7186 N N . ALA B 1 398 ? -13.938 -19.562 -1.303 1 95.31 398 ALA B N 1
ATOM 7187 C CA . ALA B 1 398 ? -13.734 -18.625 -0.207 1 95.31 398 ALA B CA 1
ATOM 7188 C C . ALA B 1 398 ? -12.961 -19.266 0.94 1 95.31 398 ALA B C 1
ATOM 7190 O O . ALA B 1 398 ? -12.156 -18.609 1.601 1 95.31 398 ALA B O 1
ATOM 7191 N N . GLN B 1 399 ? -13.234 -20.516 1.201 1 92.88 399 GLN B N 1
ATOM 7192 C CA . GLN B 1 399 ? -12.5 -21.234 2.236 1 92.88 399 GLN B CA 1
ATOM 7193 C C . GLN B 1 399 ? -11.016 -21.344 1.889 1 92.88 399 GLN B C 1
ATOM 7195 O O . GLN B 1 399 ? -10.156 -21.172 2.756 1 92.88 399 GLN B O 1
ATOM 7200 N N . LEU B 1 400 ? -10.75 -21.672 0.662 1 95.44 400 LEU B N 1
ATOM 7201 C CA . LEU B 1 400 ? -9.359 -21.75 0.226 1 95.44 400 LEU B CA 1
ATOM 7202 C C . LEU B 1 400 ? -8.68 -20.391 0.328 1 95.44 400 LEU B C 1
ATOM 7204 O O . LEU B 1 400 ? -7.582 -20.281 0.872 1 95.44 400 LEU B O 1
ATOM 7208 N N . VAL B 1 401 ? -9.375 -19.344 -0.172 1 95.5 401 VAL B N 1
ATOM 7209 C CA . VAL B 1 401 ? -8.844 -17.984 -0.117 1 95.5 401 VAL B CA 1
ATOM 7210 C C . VAL B 1 401 ? -8.602 -17.594 1.336 1 95.5 401 VAL B C 1
ATOM 7212 O O . VAL B 1 401 ? -7.582 -16.969 1.654 1 95.5 401 VAL B O 1
ATOM 7215 N N . SER B 1 402 ? -9.469 -17.938 2.246 1 94.75 402 SER B N 1
ATOM 7216 C CA . SER B 1 402 ? -9.32 -17.672 3.674 1 94.75 402 SER B CA 1
ATOM 7217 C C . SER B 1 402 ? -8.117 -18.406 4.254 1 94.75 402 SER B C 1
ATOM 7219 O O . SER B 1 402 ? -7.367 -17.844 5.055 1 94.75 402 SER B O 1
ATOM 7221 N N . ALA B 1 403 ? -7.988 -19.672 3.836 1 94.19 403 ALA B N 1
ATOM 7222 C CA . ALA B 1 403 ? -6.855 -20.469 4.32 1 94.19 403 ALA B CA 1
ATOM 7223 C C . ALA B 1 403 ? -5.531 -19.812 3.936 1 94.19 403 ALA B C 1
ATOM 7225 O O . ALA B 1 403 ? -4.617 -19.719 4.758 1 94.19 403 ALA B O 1
ATOM 7226 N N . VAL B 1 404 ? -5.457 -19.359 2.711 1 96.31 404 VAL B N 1
ATOM 7227 C CA . VAL B 1 404 ? -4.25 -18.688 2.234 1 96.31 404 VAL B CA 1
ATOM 7228 C C . VAL B 1 404 ? -4.035 -17.391 3.006 1 96.31 404 VAL B C 1
ATOM 7230 O O . VAL B 1 404 ? -2.93 -17.109 3.477 1 96.31 404 VAL B O 1
ATOM 7233 N N . SER B 1 405 ? -5.066 -16.609 3.188 1 95.75 405 SER B N 1
ATOM 7234 C CA . SER B 1 405 ? -5.012 -15.289 3.799 1 95.75 405 SER B CA 1
ATOM 7235 C C . SER B 1 405 ? -4.586 -15.367 5.262 1 95.75 405 SER B C 1
ATOM 7237 O O . SER B 1 405 ? -3.854 -14.508 5.75 1 95.75 405 SER B O 1
ATOM 7239 N N . CYS B 1 406 ? -5.023 -16.359 5.965 1 94 406 CYS B N 1
ATOM 7240 C CA . CYS B 1 406 ? -4.859 -16.438 7.41 1 94 406 CYS B CA 1
ATOM 7241 C C . CYS B 1 406 ? -3.658 -17.312 7.773 1 94 406 CYS B C 1
ATOM 7243 O O . CYS B 1 406 ? -3.336 -17.469 8.953 1 94 406 CYS B O 1
ATOM 7245 N N . SER B 1 407 ? -3.033 -17.922 6.727 1 94.5 407 SER B N 1
ATOM 7246 C CA . SER B 1 407 ? -1.812 -18.688 6.945 1 94.5 407 SER B CA 1
ATOM 7247 C C . SER B 1 407 ? -0.688 -17.812 7.469 1 94.5 407 SER B C 1
ATOM 7249 O O . SER B 1 407 ? -0.513 -16.672 7.004 1 94.5 407 SER B O 1
ATOM 7251 N N . THR B 1 408 ? 0.078 -18.328 8.484 1 94.62 408 THR B N 1
ATOM 7252 C CA . THR B 1 408 ? 1.146 -17.516 9.055 1 94.62 408 THR B CA 1
ATOM 7253 C C . THR B 1 408 ? 2.514 -18.109 8.719 1 94.62 408 THR B C 1
ATOM 7255 O O . THR B 1 408 ? 3.545 -17.469 8.953 1 94.62 408 THR B O 1
ATOM 7258 N N . VAL B 1 409 ? 2.523 -19.375 8.242 1 96.06 409 VAL B N 1
ATOM 7259 C CA . VAL B 1 409 ? 3.811 -19.875 7.766 1 96.06 409 VAL B CA 1
ATOM 7260 C C . VAL B 1 409 ? 4.234 -19.109 6.52 1 96.06 409 VAL B C 1
ATOM 7262 O O . VAL B 1 409 ? 3.391 -18.562 5.801 1 96.06 409 VAL B O 1
ATOM 7265 N N . PRO B 1 410 ? 5.531 -18.953 6.191 1 97.88 410 PRO B N 1
ATOM 7266 C CA . PRO B 1 410 ? 5.973 -18.234 4.996 1 97.88 410 PRO B CA 1
ATOM 7267 C C . PRO B 1 410 ? 5.504 -18.891 3.701 1 97.88 410 PRO B C 1
ATOM 7269 O O . PRO B 1 410 ? 5.5 -20.125 3.594 1 97.88 410 PRO B O 1
ATOM 7272 N N . HIS B 1 411 ? 5.012 -18.078 2.791 1 98.62 411 HIS B N 1
ATOM 7273 C CA . HIS B 1 411 ? 4.629 -18.531 1.454 1 98.62 411 HIS B CA 1
ATOM 7274 C C . HIS B 1 411 ? 5.617 -18.016 0.406 1 98.62 411 HIS B C 1
ATOM 7276 O O . HIS B 1 411 ? 6.078 -16.875 0.48 1 98.62 411 HIS B O 1
ATOM 7282 N N . ILE B 1 412 ? 6.031 -18.844 -0.537 1 98.88 412 ILE B N 1
ATOM 7283 C CA . ILE B 1 412 ? 6.82 -18.484 -1.712 1 98.88 412 ILE B CA 1
ATOM 7284 C C . ILE B 1 412 ? 6.078 -18.922 -2.977 1 98.88 412 ILE B C 1
ATOM 7286 O O . ILE B 1 412 ? 5.707 -20.078 -3.121 1 98.88 412 ILE B O 1
ATOM 7290 N N . SER B 1 413 ? 5.832 -17.984 -3.857 1 98.81 413 SER B N 1
ATOM 7291 C CA . SER B 1 413 ? 5.07 -18.266 -5.07 1 98.81 413 SER B CA 1
ATOM 7292 C C . SER B 1 413 ? 5.953 -18.172 -6.309 1 98.81 413 SER B C 1
ATOM 7294 O O . SER B 1 413 ? 6.812 -17.297 -6.402 1 98.81 413 SER B O 1
ATOM 7296 N N . ILE B 1 414 ? 5.738 -19.078 -7.273 1 98.75 414 ILE B N 1
ATOM 7297 C CA . ILE B 1 414 ? 6.344 -19.031 -8.602 1 98.75 414 ILE B CA 1
ATOM 7298 C C . ILE B 1 414 ? 5.258 -19.125 -9.664 1 98.75 414 ILE B C 1
ATOM 7300 O O . ILE B 1 414 ? 4.504 -20.109 -9.695 1 98.75 414 ILE B O 1
ATOM 7304 N N . ILE B 1 415 ? 5.164 -18.141 -10.5 1 98.56 415 ILE B N 1
ATOM 7305 C CA . ILE B 1 415 ? 4.266 -18.219 -11.648 1 98.56 415 ILE B CA 1
ATOM 7306 C C . ILE B 1 415 ? 4.961 -18.938 -12.797 1 98.56 415 ILE B C 1
ATOM 7308 O O . ILE B 1 415 ? 5.809 -18.359 -13.484 1 98.56 415 ILE B O 1
ATOM 7312 N N . VAL B 1 416 ? 4.551 -20.156 -13.023 1 97.56 416 VAL B N 1
ATOM 7313 C CA . VAL B 1 416 ? 5.16 -21.047 -14.016 1 97.56 416 VAL B CA 1
ATOM 7314 C C . VAL B 1 416 ? 4.477 -20.844 -15.367 1 97.56 416 VAL B C 1
ATOM 7316 O O . VAL B 1 416 ? 5.125 -20.891 -16.422 1 97.56 416 VAL B O 1
ATOM 7319 N N . GLY B 1 417 ? 3.26 -20.641 -15.344 1 96.88 417 GLY B N 1
ATOM 7320 C CA . GLY B 1 417 ? 2.414 -20.422 -16.516 1 96.88 417 GLY B CA 1
ATOM 7321 C C . GLY B 1 417 ? 1.391 -19.328 -16.297 1 96.88 417 GLY B C 1
ATOM 7322 O O . GLY B 1 417 ? 1.753 -18.172 -16.062 1 96.88 417 GLY B O 1
ATOM 7323 N N . ALA B 1 418 ? 0.114 -19.781 -16.297 1 96.94 418 ALA B N 1
ATOM 7324 C CA . ALA B 1 418 ? -0.967 -18.812 -16.109 1 96.94 418 ALA B CA 1
ATOM 7325 C C . ALA B 1 418 ? -1.238 -18.562 -14.633 1 96.94 418 ALA B C 1
ATOM 7327 O O . ALA B 1 418 ? -1.177 -19.5 -13.82 1 96.94 418 ALA B O 1
ATOM 7328 N N . SER B 1 419 ? -1.474 -17.406 -14.242 1 97.62 419 SER B N 1
ATOM 7329 C CA . SER B 1 419 ? -2.002 -16.969 -12.953 1 97.62 419 SER B CA 1
ATOM 7330 C C . SER B 1 419 ? -3.154 -15.992 -13.125 1 97.62 419 SER B C 1
ATOM 7332 O O . SER B 1 419 ? -2.973 -14.781 -12.984 1 97.62 419 SER B O 1
ATOM 7334 N N . TYR B 1 420 ? -4.387 -16.516 -13.383 1 95.94 420 TYR B N 1
ATOM 7335 C CA . TYR B 1 420 ? -5.512 -15.703 -13.82 1 95.94 420 TYR B CA 1
ATOM 7336 C C . TYR B 1 420 ? -6.602 -15.664 -12.758 1 95.94 420 TYR B C 1
ATOM 7338 O O . TYR B 1 420 ? -6.832 -16.656 -12.062 1 95.94 420 TYR B O 1
ATOM 7346 N N . GLY B 1 421 ? -7.242 -14.562 -12.633 1 94.25 421 GLY B N 1
ATOM 7347 C CA . GLY B 1 421 ? -8.461 -14.375 -11.867 1 94.25 421 GLY B CA 1
ATOM 7348 C C . GLY B 1 421 ? -8.312 -14.766 -10.406 1 94.25 421 GLY B C 1
ATOM 7349 O O . GLY B 1 421 ? -7.262 -14.547 -9.805 1 94.25 421 GLY B O 1
ATOM 7350 N N . ALA B 1 422 ? -9.406 -15.297 -9.875 1 95 422 ALA B N 1
ATOM 7351 C CA . ALA B 1 422 ? -9.438 -15.695 -8.469 1 95 422 ALA B CA 1
ATOM 7352 C C . ALA B 1 422 ? -8.469 -16.844 -8.211 1 95 422 ALA B C 1
ATOM 7354 O O . ALA B 1 422 ? -8.141 -17.141 -7.055 1 95 422 ALA B O 1
ATOM 7355 N N . GLY B 1 423 ? -8.086 -17.5 -9.312 1 96.62 423 GLY B N 1
ATOM 7356 C CA . GLY B 1 423 ? -7.02 -18.469 -9.156 1 96.62 423 GLY B CA 1
ATOM 7357 C C . GLY B 1 423 ? -5.754 -17.875 -8.562 1 96.62 423 GLY B C 1
ATOM 7358 O O . GLY B 1 423 ? -5.074 -18.531 -7.762 1 96.62 423 GLY B O 1
ATOM 7359 N N . ASN B 1 424 ? -5.406 -16.656 -9.008 1 97.56 424 ASN B N 1
ATOM 7360 C CA . ASN B 1 424 ? -4.266 -15.938 -8.445 1 97.56 424 ASN B CA 1
ATOM 7361 C C . ASN B 1 424 ? -4.406 -15.75 -6.938 1 97.56 424 ASN B C 1
ATOM 7363 O O . ASN B 1 424 ? -3.438 -15.914 -6.195 1 97.56 424 ASN B O 1
ATOM 7367 N N . TYR B 1 425 ? -5.617 -15.438 -6.492 1 97 425 TYR B N 1
ATOM 7368 C CA . TYR B 1 425 ? -5.883 -15.258 -5.066 1 97 425 TYR B CA 1
ATOM 7369 C C . TYR B 1 425 ? -5.664 -16.562 -4.305 1 97 425 TYR B C 1
ATOM 7371 O O . TYR B 1 425 ? -4.992 -16.578 -3.273 1 97 425 TYR B O 1
ATOM 7379 N N . ALA B 1 426 ? -6.172 -17.625 -4.891 1 97.25 426 ALA B N 1
ATOM 7380 C CA . ALA B 1 426 ? -6.129 -18.953 -4.266 1 97.25 426 ALA B CA 1
ATOM 7381 C C . ALA B 1 426 ? -4.703 -19.484 -4.215 1 97.25 426 ALA B C 1
ATOM 7383 O O . ALA B 1 426 ? -4.383 -20.344 -3.381 1 97.25 426 ALA B O 1
ATOM 7384 N N . MET B 1 427 ? -3.861 -18.984 -5.051 1 98.38 427 MET B N 1
ATOM 7385 C CA . MET B 1 427 ? -2.504 -19.516 -5.164 1 98.38 427 MET B CA 1
ATOM 7386 C C . MET B 1 427 ? -1.492 -18.547 -4.562 1 98.38 427 MET B C 1
ATOM 7388 O O . MET B 1 427 ? -0.302 -18.609 -4.871 1 98.38 427 MET B O 1
ATOM 7392 N N . CYS B 1 428 ? -1.938 -17.641 -3.775 1 98.44 428 CYS B N 1
ATOM 7393 C CA . CYS B 1 428 ? -1.099 -16.719 -3.018 1 98.44 428 CYS B CA 1
ATOM 7394 C C . CYS B 1 428 ? -0.381 -15.75 -3.945 1 98.44 428 CYS B C 1
ATOM 7396 O O . CYS B 1 428 ? 0.846 -15.648 -3.916 1 98.44 428 CYS B O 1
ATOM 7398 N N . GLY B 1 429 ? -1.189 -15.055 -4.727 1 97.94 429 GLY B N 1
ATOM 7399 C CA . GLY B 1 429 ? -0.657 -13.969 -5.531 1 97.94 429 GLY B CA 1
ATOM 7400 C C . GLY B 1 429 ? -0.189 -12.789 -4.699 1 97.94 429 GLY B C 1
ATOM 7401 O O . GLY B 1 429 ? -0.197 -12.844 -3.469 1 97.94 429 GLY B O 1
ATOM 7402 N N . ARG B 1 430 ? 0.202 -11.727 -5.324 1 97.69 430 ARG B N 1
ATOM 7403 C CA . ARG B 1 430 ? 0.865 -10.57 -4.727 1 97.69 430 ARG B CA 1
ATOM 7404 C C . ARG B 1 430 ? 0.042 -10.008 -3.576 1 97.69 430 ARG B C 1
ATOM 7406 O O . ARG B 1 430 ? 0.585 -9.688 -2.514 1 97.69 430 ARG B O 1
ATOM 7413 N N . ALA B 1 431 ? -1.247 -9.859 -3.758 1 97.06 431 ALA B N 1
ATOM 7414 C CA . ALA B 1 431 ? -2.115 -9.234 -2.764 1 97.06 431 ALA B CA 1
ATOM 7415 C C . ALA B 1 431 ? -2.188 -10.07 -1.491 1 97.06 431 ALA B C 1
ATOM 7417 O O . ALA B 1 431 ? -2.654 -9.594 -0.453 1 97.06 431 ALA B O 1
ATOM 7418 N N . TYR B 1 432 ? -1.748 -11.281 -1.49 1 97.56 432 TYR B N 1
ATOM 7419 C CA . TYR B 1 432 ? -1.855 -12.195 -0.362 1 97.56 432 TYR B CA 1
ATOM 7420 C C . TYR B 1 432 ? -0.526 -12.312 0.375 1 97.56 432 TYR B C 1
ATOM 7422 O O . TYR B 1 432 ? -0.344 -13.211 1.201 1 97.56 432 TYR B O 1
ATOM 7430 N N . LYS B 1 433 ? 0.426 -11.5 -0.038 1 96.06 433 LYS B N 1
ATOM 7431 C CA . LYS B 1 433 ? 1.65 -11.141 0.672 1 96.06 433 LYS B CA 1
ATOM 7432 C C . LYS B 1 433 ? 2.578 -12.344 0.807 1 96.06 433 LYS B C 1
ATOM 7434 O O . LYS B 1 433 ? 3.041 -12.656 1.906 1 96.06 433 LYS B O 1
ATOM 7439 N N . PRO B 1 434 ? 2.807 -13.039 -0.284 1 98.31 434 PRO B N 1
ATOM 7440 C CA . PRO B 1 434 ? 3.912 -14 -0.19 1 98.31 434 PRO B CA 1
ATOM 7441 C C . PRO B 1 434 ? 5.23 -13.344 0.209 1 98.31 434 PRO B C 1
ATOM 7443 O O . PRO B 1 434 ? 5.473 -12.18 -0.129 1 98.31 434 PRO B O 1
ATOM 7446 N N . ARG B 1 435 ? 6.043 -14.148 0.999 1 98.56 435 ARG B N 1
ATOM 7447 C CA . ARG B 1 435 ? 7.363 -13.617 1.322 1 98.56 435 ARG B CA 1
ATOM 7448 C C . ARG B 1 435 ? 8.141 -13.281 0.057 1 98.56 435 ARG B C 1
ATOM 7450 O O . ARG B 1 435 ? 8.891 -12.305 0.023 1 98.56 435 ARG B O 1
ATOM 7457 N N . PHE B 1 436 ? 7.992 -14.109 -0.952 1 98.81 436 PHE B N 1
ATOM 7458 C CA . PHE B 1 436 ? 8.57 -13.914 -2.277 1 98.81 436 PHE B CA 1
ATOM 7459 C C . PHE B 1 436 ? 7.609 -14.398 -3.359 1 98.81 436 PHE B C 1
ATOM 7461 O O . PHE B 1 436 ? 6.867 -15.359 -3.148 1 98.81 436 PHE B O 1
ATOM 7468 N N . ILE B 1 437 ? 7.617 -13.781 -4.469 1 98.88 437 ILE B N 1
ATOM 7469 C CA . ILE B 1 437 ? 6.879 -14.242 -5.637 1 98.88 437 ILE B CA 1
ATOM 7470 C C . ILE B 1 437 ? 7.684 -13.961 -6.902 1 98.88 437 ILE B C 1
ATOM 7472 O O . ILE B 1 437 ? 8.109 -12.828 -7.137 1 98.88 437 ILE B O 1
ATOM 7476 N N . PHE B 1 438 ? 7.953 -14.953 -7.699 1 98.88 438 PHE B N 1
ATOM 7477 C CA . PHE B 1 438 ? 8.703 -14.852 -8.945 1 98.88 438 PHE B CA 1
ATOM 7478 C C . PHE B 1 438 ? 7.871 -15.359 -10.117 1 98.88 438 PHE B C 1
ATOM 7480 O O . PHE B 1 438 ? 6.797 -15.93 -9.922 1 98.88 438 PHE B O 1
ATOM 7487 N N . THR B 1 439 ? 8.328 -15.086 -11.273 1 98.81 439 THR B N 1
ATOM 7488 C CA . THR B 1 439 ? 7.668 -15.57 -12.484 1 98.81 439 THR B CA 1
ATOM 7489 C C . THR B 1 439 ? 8.695 -16.094 -13.484 1 98.81 439 THR B C 1
ATOM 7491 O O . THR B 1 439 ? 9.828 -15.617 -13.531 1 98.81 439 THR B O 1
ATOM 7494 N N . TRP B 1 440 ? 8.312 -17.188 -14.18 1 98.62 440 TRP B N 1
ATOM 7495 C CA . TRP B 1 440 ? 9.086 -17.594 -15.344 1 98.62 440 TRP B CA 1
ATOM 7496 C C . TRP B 1 440 ? 8.891 -16.609 -16.5 1 98.62 440 TRP B C 1
ATOM 7498 O O . TRP B 1 440 ? 7.965 -15.805 -16.484 1 98.62 440 TRP B O 1
ATOM 7508 N N . PRO B 1 441 ? 9.789 -16.625 -17.516 1 97.62 441 PRO B N 1
ATOM 7509 C CA . PRO B 1 441 ? 9.648 -15.727 -18.656 1 97.62 441 PRO B CA 1
ATOM 7510 C C . PRO B 1 441 ? 8.367 -15.969 -19.453 1 97.62 441 PRO B C 1
ATOM 7512 O O . PRO B 1 441 ? 7.957 -15.125 -20.25 1 97.62 441 PRO B O 1
ATOM 7515 N N . THR B 1 442 ? 7.703 -17.062 -19.188 1 94.19 442 THR B N 1
ATOM 7516 C CA . THR B 1 442 ? 6.461 -17.391 -19.875 1 94.19 442 THR B CA 1
ATOM 7517 C C . THR B 1 442 ? 5.258 -17.094 -18.984 1 94.19 442 THR B C 1
ATOM 7519 O O . THR B 1 442 ? 4.109 -17.25 -19.406 1 94.19 442 THR B O 1
ATOM 7522 N N . GLY B 1 443 ? 5.508 -16.734 -17.75 1 97 443 GLY B N 1
ATOM 7523 C CA . GLY B 1 443 ? 4.426 -16.484 -16.812 1 97 443 GLY B CA 1
ATOM 7524 C C . GLY B 1 443 ? 3.496 -15.367 -17.25 1 97 443 GLY B C 1
ATOM 7525 O O . GLY B 1 443 ? 3.945 -14.359 -17.797 1 97 443 GLY B O 1
ATOM 7526 N N . ARG B 1 444 ? 2.201 -15.555 -17.109 1 97.38 444 ARG B N 1
ATOM 7527 C CA . ARG B 1 444 ? 1.161 -14.57 -17.391 1 97.38 444 ARG B CA 1
ATOM 7528 C C . ARG B 1 444 ? 0.293 -14.336 -16.156 1 97.38 444 ARG B C 1
ATOM 7530 O O . ARG B 1 444 ? -0.047 -15.273 -15.438 1 97.38 444 ARG B O 1
ATOM 7537 N N . CYS B 1 445 ? 0.001 -13.117 -15.844 1 97 445 CYS B N 1
ATOM 7538 C CA . CYS B 1 445 ? -0.804 -12.773 -14.672 1 97 445 CYS B CA 1
ATOM 7539 C C . CYS B 1 445 ? -1.814 -11.68 -15.008 1 97 445 CYS B C 1
ATOM 7541 O O . CYS B 1 445 ? -1.435 -10.586 -15.414 1 97 445 CYS B O 1
ATOM 7543 N N . SER B 1 446 ? -3.09 -11.984 -14.945 1 95.19 446 SER B N 1
ATOM 7544 C CA . SER B 1 446 ? -4.148 -11.023 -15.25 1 95.19 446 SER B CA 1
ATOM 7545 C C . SER B 1 446 ? -5.492 -11.492 -14.695 1 95.19 446 SER B C 1
ATOM 7547 O O . SER B 1 446 ? -5.605 -12.609 -14.195 1 95.19 446 SER B O 1
ATOM 7549 N N . VAL B 1 447 ? -6.449 -10.617 -14.789 1 92.69 447 VAL B N 1
ATOM 7550 C CA . VAL B 1 447 ? -7.785 -10.914 -14.281 1 92.69 447 VAL B CA 1
ATOM 7551 C C . VAL B 1 447 ? -8.367 -12.102 -15.039 1 92.69 447 VAL B C 1
ATOM 7553 O O . VAL B 1 447 ? -9.133 -12.891 -14.477 1 92.69 447 VAL B O 1
ATOM 7556 N N . MET B 1 448 ? -8.125 -12.188 -16.297 1 90.5 448 MET B N 1
ATOM 7557 C CA . MET B 1 448 ? -8.469 -13.305 -17.172 1 90.5 448 MET B CA 1
ATOM 7558 C C . MET B 1 448 ? -7.562 -13.336 -18.391 1 90.5 448 MET B C 1
ATOM 7560 O O . MET B 1 448 ? -6.82 -12.383 -18.641 1 90.5 448 MET B O 1
ATOM 7564 N N . GLY B 1 449 ? -7.684 -14.469 -19.078 1 90.19 449 GLY B N 1
ATOM 7565 C CA . GLY B 1 449 ? -6.926 -14.531 -20.312 1 90.19 449 GLY B CA 1
ATOM 7566 C C . GLY B 1 449 ? -7.348 -13.477 -21.328 1 90.19 449 GLY B C 1
ATOM 7567 O O . GLY B 1 449 ? -8.516 -13.086 -21.375 1 90.19 449 GLY B O 1
ATOM 7568 N N . PRO B 1 450 ? -6.469 -13.031 -22.156 1 91.44 450 PRO B N 1
ATOM 7569 C CA . PRO B 1 450 ? -6.754 -11.938 -23.078 1 91.44 450 PRO B CA 1
ATOM 7570 C C . PRO B 1 450 ? -7.941 -12.234 -24 1 91.44 450 PRO B C 1
ATOM 7572 O O . PRO B 1 450 ? -8.734 -11.336 -24.297 1 91.44 450 PRO B O 1
ATOM 7575 N N . ASP B 1 451 ? -8.031 -13.484 -24.453 1 89.69 451 ASP B N 1
ATOM 7576 C CA . ASP B 1 451 ? -9.141 -13.852 -25.328 1 89.69 451 ASP B CA 1
ATOM 7577 C C . ASP B 1 451 ? -10.469 -13.781 -24.578 1 89.69 451 ASP B C 1
ATOM 7579 O O . ASP B 1 451 ? -11.445 -13.242 -25.109 1 89.69 451 ASP B O 1
ATOM 7583 N N . GLN B 1 452 ? -10.445 -14.328 -23.469 1 86.75 452 GLN B N 1
ATOM 7584 C CA . GLN B 1 452 ? -11.641 -14.273 -22.641 1 86.75 452 GLN B CA 1
ATOM 7585 C C . GLN B 1 452 ? -12.008 -12.836 -22.297 1 86.75 452 GLN B C 1
ATOM 7587 O O . GLN B 1 452 ? -13.18 -12.453 -22.359 1 86.75 452 GLN B O 1
ATOM 7592 N N . LEU B 1 453 ? -11.078 -12.094 -21.953 1 88.25 453 LEU B N 1
ATOM 7593 C CA . LEU B 1 453 ? -11.266 -10.695 -21.562 1 88.25 453 LEU B CA 1
ATOM 7594 C C . LEU B 1 453 ? -11.852 -9.883 -22.703 1 88.25 453 LEU B C 1
ATOM 7596 O O . LEU B 1 453 ? -12.766 -9.086 -22.516 1 88.25 453 LEU B O 1
ATOM 7600 N N . SER B 1 454 ? -11.32 -10.047 -23.875 1 90.69 454 SER B N 1
ATOM 7601 C CA . SER B 1 454 ? -11.789 -9.32 -25.062 1 90.69 454 SER B CA 1
ATOM 7602 C C . SER B 1 454 ? -13.211 -9.734 -25.438 1 90.69 454 SER B C 1
ATOM 7604 O O . SER B 1 454 ? -14.008 -8.898 -25.859 1 90.69 454 SER B O 1
ATOM 7606 N N . GLY B 1 455 ? -13.461 -11.008 -25.297 1 87.44 455 GLY B N 1
ATOM 7607 C CA . GLY B 1 455 ? -14.812 -11.477 -25.547 1 87.44 455 GLY B CA 1
ATOM 7608 C C . GLY B 1 455 ? -15.844 -10.859 -24.609 1 87.44 455 GLY B C 1
ATOM 7609 O O . GLY B 1 455 ? -16.906 -10.422 -25.062 1 87.44 455 GLY B O 1
ATOM 7610 N N . VAL B 1 456 ? -15.523 -10.82 -23.359 1 83.88 456 VAL B N 1
ATOM 7611 C CA . VAL B 1 456 ? -16.422 -10.227 -22.375 1 83.88 456 VAL B CA 1
ATOM 7612 C C . VAL B 1 456 ? -16.609 -8.742 -22.688 1 83.88 456 VAL B C 1
ATOM 7614 O O . VAL B 1 456 ? -17.719 -8.219 -22.625 1 83.88 456 VAL B O 1
ATOM 7617 N N . MET B 1 457 ? -15.539 -8.047 -22.984 1 86.75 457 MET B N 1
ATOM 7618 C CA . MET B 1 457 ? -15.609 -6.625 -23.297 1 86.75 457 MET B CA 1
ATOM 7619 C C . MET B 1 457 ? -16.531 -6.379 -24.484 1 86.75 457 MET B C 1
ATOM 7621 O O . MET B 1 457 ? -17.328 -5.434 -24.484 1 86.75 457 MET B O 1
ATOM 7625 N N . GLU B 1 458 ? -16.391 -7.223 -25.516 1 89.31 458 GLU B N 1
ATOM 7626 C CA . GLU B 1 458 ? -17.25 -7.109 -26.688 1 89.31 458 GLU B CA 1
ATOM 7627 C C . GLU B 1 458 ? -18.719 -7.266 -26.312 1 89.31 458 GLU B C 1
ATOM 7629 O O . GLU B 1 458 ? -19.562 -6.469 -26.734 1 89.31 458 GLU B O 1
ATOM 7634 N N . THR B 1 459 ? -18.969 -8.25 -25.531 1 84.56 459 THR B N 1
ATOM 7635 C CA . THR B 1 459 ? -20.344 -8.531 -25.109 1 84.56 459 THR B CA 1
ATOM 7636 C C . THR B 1 459 ? -20.906 -7.371 -24.297 1 84.56 459 THR B C 1
ATOM 7638 O O . THR B 1 459 ? -22.047 -6.965 -24.5 1 84.56 459 THR B O 1
ATOM 7641 N N . VAL B 1 460 ? -20.141 -6.844 -23.391 1 80.19 460 VAL B N 1
ATOM 7642 C CA . VAL B 1 460 ? -20.562 -5.75 -22.531 1 80.19 460 VAL B CA 1
ATOM 7643 C C . VAL B 1 460 ? -20.828 -4.504 -23.375 1 80.19 460 VAL B C 1
ATOM 7645 O O . VAL B 1 460 ? -21.797 -3.777 -23.125 1 80.19 460 VAL B O 1
ATOM 7648 N N . GLN B 1 461 ? -19.984 -4.25 -24.344 1 85.81 461 GLN B N 1
ATOM 7649 C CA . GLN B 1 461 ? -20.156 -3.09 -25.219 1 85.81 461 GLN B CA 1
ATOM 7650 C C . GLN B 1 461 ? -21.438 -3.221 -26.047 1 85.81 461 GLN B C 1
ATOM 7652 O O . GLN B 1 461 ? -22.172 -2.248 -26.219 1 85.81 461 GLN B O 1
ATOM 7657 N N . LEU B 1 462 ? -21.641 -4.375 -26.531 1 87.44 462 LEU B N 1
ATOM 7658 C CA . LEU B 1 462 ? -22.828 -4.629 -27.344 1 87.44 462 LEU B CA 1
ATOM 7659 C C . LEU B 1 462 ? -24.094 -4.457 -26.5 1 87.44 462 LEU B C 1
ATOM 7661 O O . LEU B 1 462 ? -25.062 -3.83 -26.953 1 87.44 462 LEU B O 1
ATOM 7665 N N . GLN B 1 463 ? -24.047 -4.977 -25.344 1 81.25 463 GLN B N 1
ATOM 7666 C CA . GLN B 1 463 ? -25.203 -4.879 -24.453 1 81.25 463 GLN B CA 1
ATOM 7667 C C . GLN B 1 463 ? -25.469 -3.432 -24.047 1 81.25 463 GLN B C 1
ATOM 7669 O O . GLN B 1 463 ? -26.625 -2.998 -23.984 1 81.25 463 GLN B O 1
ATOM 7674 N N . SER B 1 464 ? -24.469 -2.752 -23.719 1 80 464 SER B N 1
ATOM 7675 C CA . SER B 1 464 ? -24.578 -1.348 -23.344 1 80 464 SER B CA 1
ATOM 7676 C C . SER B 1 464 ? -25.156 -0.512 -24.484 1 80 464 SER B C 1
ATOM 7678 O O . SER B 1 464 ? -26 0.357 -24.266 1 80 464 SER B O 1
ATOM 7680 N N . ALA B 1 465 ? -24.656 -0.787 -25.719 1 86.12 465 ALA B N 1
ATOM 7681 C CA . ALA B 1 465 ? -25.156 -0.077 -26.891 1 86.12 465 ALA B CA 1
ATOM 7682 C C . ALA B 1 465 ? -26.641 -0.382 -27.125 1 86.12 465 ALA B C 1
ATOM 7684 O O . ALA B 1 465 ? -27.422 0.521 -27.422 1 86.12 465 ALA B O 1
ATOM 7685 N N . LYS B 1 466 ? -26.938 -1.562 -26.953 1 84.38 466 LYS B N 1
ATOM 7686 C CA . LYS B 1 466 ? -28.328 -1.978 -27.141 1 84.38 466 LYS B CA 1
ATOM 7687 C C . LYS B 1 466 ? -29.25 -1.287 -26.141 1 84.38 466 LYS B C 1
ATOM 7689 O O . LYS B 1 466 ? -30.328 -0.821 -26.5 1 84.38 466 LYS B O 1
ATOM 7694 N N . SER B 1 467 ? -28.859 -1.212 -24.891 1 78.12 467 SER B N 1
ATOM 7695 C CA . SER B 1 467 ? -29.656 -0.596 -23.828 1 78.12 467 SER B CA 1
ATOM 7696 C C . SER B 1 467 ? -29.828 0.899 -24.062 1 78.12 467 SER B C 1
ATOM 7698 O O . SER B 1 467 ? -30.828 1.488 -23.641 1 78.12 467 SER B O 1
ATOM 7700 N N . LYS B 1 468 ? -28.875 1.493 -24.781 1 78.5 468 LYS B N 1
ATOM 7701 C CA . LYS B 1 468 ? -28.922 2.924 -25.062 1 78.5 468 LYS B CA 1
ATOM 7702 C C . LYS B 1 468 ? -29.547 3.188 -26.438 1 78.5 468 LYS B C 1
ATOM 7704 O O . LYS B 1 468 ? -29.594 4.332 -26.891 1 78.5 468 LYS B O 1
ATOM 7709 N N . GLY B 1 469 ? -29.891 2.158 -27.078 1 83.75 469 GLY B N 1
ATOM 7710 C CA . GLY B 1 469 ? -30.484 2.271 -28.391 1 83.75 469 GLY B CA 1
ATOM 7711 C C . GLY B 1 469 ? -29.484 2.645 -29.469 1 83.75 469 GLY B C 1
ATOM 7712 O O . GLY B 1 469 ? -29.844 3.252 -30.484 1 83.75 469 GLY B O 1
ATOM 7713 N N . LYS B 1 470 ? -28.328 2.396 -29.203 1 86.19 470 LYS B N 1
ATOM 7714 C CA . LYS B 1 470 ? -27.266 2.717 -30.156 1 86.19 470 LYS B CA 1
ATOM 7715 C C . LYS B 1 470 ? -26.781 1.462 -30.859 1 86.19 470 LYS B C 1
ATOM 7717 O O . LYS B 1 470 ? -26.859 0.358 -30.328 1 86.19 470 LYS B O 1
ATOM 7722 N N . VAL B 1 471 ? -26.5 1.641 -32.156 1 86.56 471 VAL B N 1
ATOM 7723 C CA . VAL B 1 471 ? -25.906 0.541 -32.906 1 86.56 471 VAL B CA 1
ATOM 7724 C C . VAL B 1 471 ? -24.422 0.79 -33.125 1 86.56 471 VAL B C 1
ATOM 7726 O O . VAL B 1 471 ? -24.031 1.861 -33.594 1 86.56 471 VAL B O 1
ATOM 7729 N N . LEU B 1 472 ? -23.672 -0.178 -32.656 1 88.25 472 LEU B N 1
ATOM 7730 C CA . LEU B 1 472 ? -22.234 -0.057 -32.844 1 88.25 472 LEU B CA 1
ATOM 7731 C C . LEU B 1 472 ? -21.797 -0.505 -34.219 1 88.25 472 LEU B C 1
ATOM 7733 O O . LEU B 1 472 ? -22.328 -1.486 -34.75 1 88.25 472 LEU B O 1
ATOM 7737 N N . GLU B 1 473 ? -20.969 0.257 -34.812 1 91 473 GLU B N 1
ATOM 7738 C CA . GLU B 1 473 ? -20.375 -0.162 -36.094 1 91 473 GLU B CA 1
ATOM 7739 C C . GLU B 1 473 ? -19.5 -1.39 -35.906 1 91 473 GLU B C 1
ATOM 7741 O O . GLU B 1 473 ? -18.516 -1.354 -35.156 1 91 473 GLU B O 1
ATOM 7746 N N . PRO B 1 474 ? -19.844 -2.445 -36.531 1 90.81 474 PRO B N 1
ATOM 7747 C CA . PRO B 1 474 ? -19.141 -3.711 -36.312 1 90.81 474 PRO B CA 1
ATOM 7748 C C . PRO B 1 474 ? -17.625 -3.594 -36.531 1 90.81 474 PRO B C 1
ATOM 7750 O O . PRO B 1 474 ? -16.844 -4.191 -35.812 1 90.81 474 PRO B O 1
ATOM 7753 N N . THR B 1 475 ? -17.25 -2.867 -37.562 1 91.94 475 THR B N 1
ATOM 7754 C CA . THR B 1 475 ? -15.836 -2.729 -37.875 1 91.94 475 THR B CA 1
ATOM 7755 C C . THR B 1 475 ? -15.109 -1.978 -36.75 1 91.94 475 THR B C 1
ATOM 7757 O O . THR B 1 475 ? -13.992 -2.334 -36.375 1 91.94 475 THR B O 1
ATOM 7760 N N . LEU B 1 476 ? -15.758 -0.972 -36.312 1 91.44 476 LEU B N 1
ATOM 7761 C CA . LEU B 1 476 ? -15.164 -0.19 -35.219 1 91.44 476 LEU B CA 1
ATOM 7762 C C . LEU B 1 476 ? -15.102 -1.008 -33.938 1 91.44 476 LEU B C 1
ATOM 7764 O O . LEU B 1 476 ? -14.117 -0.935 -33.219 1 91.44 476 LEU B O 1
ATOM 7768 N N . LEU B 1 477 ? -16.141 -1.71 -33.688 1 92.81 477 LEU B N 1
ATOM 7769 C CA . LEU B 1 477 ? -16.172 -2.562 -32.5 1 92.81 477 LEU B CA 1
ATOM 7770 C C . LEU B 1 477 ? -15.062 -3.607 -32.531 1 92.81 477 LEU B C 1
ATOM 7772 O O . LEU B 1 477 ? -14.359 -3.82 -31.562 1 92.81 477 LEU B O 1
ATOM 7776 N N . LYS B 1 478 ? -14.945 -4.203 -33.656 1 92.69 478 LYS B N 1
ATOM 7777 C CA . LYS B 1 478 ? -13.914 -5.227 -33.812 1 92.69 478 LYS B CA 1
ATOM 7778 C C . LYS B 1 478 ? -12.523 -4.645 -33.594 1 92.69 478 LYS B C 1
ATOM 7780 O O . LYS B 1 478 ? -11.672 -5.289 -32.969 1 92.69 478 LYS B O 1
ATOM 7785 N N . LYS B 1 479 ? -12.32 -3.51 -34.125 1 93.94 479 LYS B N 1
ATOM 7786 C CA . LYS B 1 479 ? -11.031 -2.846 -33.938 1 93.94 479 LYS B CA 1
ATOM 7787 C C . LYS B 1 479 ? -10.773 -2.531 -32.469 1 93.94 479 LYS B C 1
ATOM 7789 O O . LYS B 1 479 ? -9.648 -2.697 -32 1 93.94 479 LYS B O 1
ATOM 7794 N N . GLN B 1 480 ? -11.773 -2.047 -31.828 1 92.56 480 GLN B N 1
ATOM 7795 C CA . GLN B 1 480 ? -11.641 -1.721 -30.422 1 92.56 480 GLN B CA 1
ATOM 7796 C C . GLN B 1 480 ? -11.367 -2.971 -29.594 1 92.56 480 GLN B C 1
ATOM 7798 O O . GLN B 1 480 ? -10.516 -2.955 -28.703 1 92.56 480 GLN B O 1
ATOM 7803 N N . VAL B 1 481 ? -12.031 -3.984 -29.891 1 93.25 481 VAL B N 1
ATOM 7804 C CA . VAL B 1 481 ? -11.891 -5.242 -29.156 1 93.25 481 VAL B CA 1
ATOM 7805 C C . VAL B 1 481 ? -10.5 -5.828 -29.406 1 93.25 481 VAL B C 1
ATOM 7807 O O . VAL B 1 481 ? -9.867 -6.32 -28.469 1 93.25 481 VAL B O 1
ATOM 7810 N N . GLU B 1 482 ? -10.078 -5.754 -30.609 1 94.88 482 GLU B N 1
ATOM 7811 C CA . GLU B 1 482 ? -8.75 -6.281 -30.938 1 94.88 482 GLU B CA 1
ATOM 7812 C C . GLU B 1 482 ? -7.652 -5.469 -30.25 1 94.88 482 GLU B C 1
ATOM 7814 O O . GLU B 1 482 ? -6.672 -6.031 -29.766 1 94.88 482 GLU B O 1
ATOM 7819 N N . SER B 1 483 ? -7.82 -4.188 -30.328 1 94.75 483 SER B N 1
ATOM 7820 C CA . SER B 1 483 ? -6.867 -3.324 -29.641 1 94.75 483 SER B CA 1
ATOM 7821 C C . SER B 1 483 ? -6.824 -3.621 -28.141 1 94.75 483 SER B C 1
ATOM 7823 O O . SER B 1 483 ? -5.746 -3.678 -27.547 1 94.75 483 SER B O 1
ATOM 7825 N N . PHE B 1 484 ? -7.957 -3.781 -27.594 1 94 484 PHE B N 1
ATOM 7826 C CA . PHE B 1 484 ? -8.047 -4.121 -26.172 1 94 484 PHE B CA 1
ATOM 7827 C C . PHE B 1 484 ? -7.402 -5.473 -25.906 1 94 484 PHE B C 1
ATOM 7829 O O . PHE B 1 484 ? -6.68 -5.633 -24.906 1 94 484 PHE B O 1
ATOM 7836 N N . ARG B 1 485 ? -7.637 -6.383 -26.672 1 95.5 485 ARG B N 1
ATOM 7837 C CA . ARG B 1 485 ? -7.051 -7.711 -26.531 1 95.5 485 ARG B CA 1
ATOM 7838 C C . ARG B 1 485 ? -5.527 -7.645 -26.531 1 95.5 485 ARG B C 1
ATOM 7840 O O . ARG B 1 485 ? -4.867 -8.281 -25.719 1 95.5 485 ARG B O 1
ATOM 7847 N N . GLN B 1 486 ? -5.004 -6.922 -27.438 1 95.88 486 GLN B N 1
ATOM 7848 C CA . GLN B 1 486 ? -3.557 -6.773 -27.547 1 95.88 486 GLN B CA 1
ATOM 7849 C C . GLN B 1 486 ? -2.971 -6.117 -26.297 1 95.88 486 GLN B C 1
ATOM 7851 O O . GLN B 1 486 ? -1.919 -6.531 -25.812 1 95.88 486 GLN B O 1
ATOM 7856 N N . SER B 1 487 ? -3.631 -5.125 -25.859 1 94.38 487 SER B N 1
ATOM 7857 C CA . SER B 1 487 ? -3.184 -4.457 -24.641 1 94.38 487 SER B CA 1
ATOM 7858 C C . SER B 1 487 ? -3.23 -5.402 -23.438 1 94.38 487 SER B C 1
ATOM 7860 O O . SER B 1 487 ? -2.297 -5.441 -22.641 1 94.38 487 SER B O 1
ATOM 7862 N N . ALA B 1 488 ? -4.305 -6.121 -23.344 1 94.31 488 ALA B N 1
ATOM 7863 C CA . ALA B 1 488 ? -4.453 -7.082 -22.266 1 94.31 488 ALA B CA 1
ATOM 7864 C C . ALA B 1 488 ? -3.367 -8.148 -22.312 1 94.31 488 ALA B C 1
ATOM 7866 O O . ALA B 1 488 ? -2.844 -8.57 -21.281 1 94.31 488 ALA B O 1
ATOM 7867 N N . ALA B 1 489 ? -3.068 -8.562 -23.5 1 95.69 489 ALA B N 1
ATOM 7868 C CA . ALA B 1 489 ? -2.021 -9.562 -23.688 1 95.69 489 ALA B CA 1
ATOM 7869 C C . ALA B 1 489 ? -0.663 -9.023 -23.25 1 95.69 489 ALA B C 1
ATOM 7871 O O . ALA B 1 489 ? 0.092 -9.711 -22.562 1 95.69 489 ALA B O 1
ATOM 7872 N N . ARG B 1 490 ? -0.354 -7.91 -23.625 1 95.12 490 ARG B N 1
ATOM 7873 C CA . ARG B 1 490 ? 0.903 -7.27 -23.25 1 95.12 490 ARG B CA 1
ATOM 7874 C C . ARG B 1 490 ? 0.987 -7.066 -21.75 1 95.12 490 ARG B C 1
ATOM 7876 O O . ARG B 1 490 ? 2.016 -7.355 -21.125 1 95.12 490 ARG B O 1
ATOM 7883 N N . ASP B 1 491 ? -0.081 -6.562 -21.188 1 94.81 491 ASP B N 1
ATOM 7884 C CA . ASP B 1 491 ? -0.112 -6.246 -19.75 1 94.81 491 ASP B CA 1
ATOM 7885 C C . ASP B 1 491 ? 0.034 -7.508 -18.906 1 94.81 491 ASP B C 1
ATOM 7887 O O . ASP B 1 491 ? 0.517 -7.449 -17.781 1 94.81 491 ASP B O 1
ATOM 7891 N N . SER B 1 492 ? -0.36 -8.633 -19.438 1 96.31 492 SER B N 1
ATOM 7892 C CA . SER B 1 492 ? -0.346 -9.875 -18.672 1 96.31 492 SER B CA 1
ATOM 7893 C C . SER B 1 492 ? 1.034 -10.523 -18.703 1 96.31 492 SER B C 1
ATOM 7895 O O . SER B 1 492 ? 1.312 -11.438 -17.922 1 96.31 492 SER B O 1
ATOM 7897 N N . GLU B 1 493 ? 1.932 -10.094 -19.531 1 97 493 GLU B N 1
ATOM 7898 C CA . GLU B 1 493 ? 3.244 -10.711 -19.688 1 97 493 GLU B CA 1
ATOM 7899 C C . GLU B 1 493 ? 4.129 -10.445 -18.484 1 97 493 GLU B C 1
ATOM 7901 O O . GLU B 1 493 ? 3.98 -9.422 -17.812 1 97 493 GLU B O 1
ATOM 7906 N N . CYS B 1 494 ? 5.086 -11.375 -18.281 1 97.81 494 CYS B N 1
ATOM 7907 C CA . CYS B 1 494 ? 5.973 -11.328 -17.125 1 97.81 494 CYS B CA 1
ATOM 7908 C C . CYS B 1 494 ? 6.734 -10.008 -17.078 1 97.81 494 CYS B C 1
ATOM 7910 O O . CYS B 1 494 ? 6.961 -9.453 -15.992 1 97.81 494 CYS B O 1
ATOM 7912 N N . TYR B 1 495 ? 7.129 -9.422 -18.234 1 98 495 TYR B N 1
ATOM 7913 C CA . TYR B 1 495 ? 7.898 -8.18 -18.25 1 98 495 TYR B CA 1
ATOM 7914 C C . TYR B 1 495 ? 7.055 -7.008 -17.766 1 98 495 TYR B C 1
ATOM 7916 O O . TYR B 1 495 ? 7.547 -6.145 -17.031 1 98 495 TYR B O 1
ATOM 7924 N N . ALA B 1 496 ? 5.812 -7.004 -18.172 1 96.81 496 ALA B N 1
ATOM 7925 C CA . ALA B 1 496 ? 4.906 -5.949 -17.719 1 96.81 496 ALA B CA 1
ATOM 7926 C C . ALA B 1 496 ? 4.617 -6.082 -16.219 1 96.81 496 ALA B C 1
ATOM 7928 O O . ALA B 1 496 ? 4.676 -5.098 -15.484 1 96.81 496 ALA B O 1
ATOM 7929 N N . THR B 1 497 ? 4.289 -7.293 -15.766 1 97.19 497 THR B N 1
ATOM 7930 C CA . THR B 1 497 ? 3.953 -7.508 -14.359 1 97.19 497 THR B CA 1
ATOM 7931 C C . THR B 1 497 ? 5.164 -7.258 -13.469 1 97.19 497 THR B C 1
ATOM 7933 O O . THR B 1 497 ? 5.047 -6.645 -12.406 1 97.19 497 THR B O 1
ATOM 7936 N N . SER B 1 498 ? 6.355 -7.688 -13.852 1 98.25 498 SER B N 1
ATOM 7937 C CA . SER B 1 498 ? 7.562 -7.461 -13.062 1 98.25 498 SER B CA 1
ATOM 7938 C C . SER B 1 498 ? 7.938 -5.984 -13.039 1 98.25 498 SER B C 1
ATOM 7940 O O . SER B 1 498 ? 8.469 -5.488 -12.039 1 98.25 498 SER B O 1
ATOM 7942 N N . SER B 1 499 ? 7.688 -5.332 -14.203 1 97.88 499 SER B N 1
ATOM 7943 C CA . SER B 1 499 ? 7.953 -3.898 -14.281 1 97.88 499 SER B CA 1
ATOM 7944 C C . SER B 1 499 ? 7.152 -3.127 -13.242 1 97.88 499 SER B C 1
ATOM 7946 O O . SER B 1 499 ? 7.59 -2.074 -12.773 1 97.88 499 SER B O 1
ATOM 7948 N N . MET B 1 500 ? 6.004 -3.684 -12.82 1 96.38 500 MET B N 1
ATOM 7949 C CA . MET B 1 500 ? 5.105 -3.012 -11.883 1 96.38 500 MET B CA 1
ATOM 7950 C C . MET B 1 500 ? 5.188 -3.648 -10.5 1 96.38 500 MET B C 1
ATOM 7952 O O . MET B 1 500 ? 4.352 -3.371 -9.633 1 96.38 500 MET B O 1
ATOM 7956 N N . LEU B 1 501 ? 6.152 -4.504 -10.281 1 97.38 501 LEU B N 1
ATOM 7957 C CA . LEU B 1 501 ? 6.441 -5.141 -9 1 97.38 501 LEU B CA 1
ATOM 7958 C C . LEU B 1 501 ? 5.266 -5.996 -8.539 1 97.38 501 LEU B C 1
ATOM 7960 O O . LEU B 1 501 ? 5.008 -6.113 -7.344 1 97.38 501 LEU B O 1
ATOM 7964 N N . ILE B 1 502 ? 4.539 -6.539 -9.539 1 97.31 502 ILE B N 1
ATOM 7965 C CA . ILE B 1 502 ? 3.523 -7.531 -9.203 1 97.31 502 ILE B CA 1
ATOM 7966 C C . ILE B 1 502 ? 4.195 -8.828 -8.75 1 97.31 502 ILE B C 1
ATOM 7968 O O . ILE B 1 502 ? 3.592 -9.633 -8.031 1 97.31 502 ILE B O 1
ATOM 7972 N N . ASP B 1 503 ? 5.383 -9.008 -9.109 1 98.19 503 ASP B N 1
ATOM 7973 C CA . ASP B 1 503 ? 6.281 -10.055 -8.633 1 98.19 503 ASP B CA 1
ATOM 7974 C C . ASP B 1 503 ? 7.645 -9.477 -8.258 1 98.19 503 ASP B C 1
ATOM 7976 O O . ASP B 1 503 ? 7.867 -8.266 -8.375 1 98.19 503 ASP B O 1
ATOM 7980 N N . ASP B 1 504 ? 8.547 -10.336 -7.758 1 98.62 504 ASP B N 1
ATOM 7981 C CA . ASP B 1 504 ? 9.828 -9.867 -7.242 1 98.62 504 ASP B CA 1
ATOM 7982 C C . ASP B 1 504 ? 10.945 -10.109 -8.25 1 98.62 504 ASP B C 1
ATOM 7984 O O . ASP B 1 504 ? 12.109 -9.805 -7.98 1 98.62 504 ASP B O 1
ATOM 7988 N N . GLY B 1 505 ? 10.602 -10.719 -9.406 1 98.44 505 GLY B N 1
ATOM 7989 C CA . GLY B 1 505 ? 11.609 -10.938 -10.43 1 98.44 505 GLY B CA 1
ATOM 7990 C C . GLY B 1 505 ? 11.25 -12.055 -11.391 1 98.44 505 GLY B C 1
ATOM 7991 O O . GLY B 1 505 ? 10.359 -12.852 -11.117 1 98.44 505 GLY B O 1
ATOM 7992 N N . ILE B 1 506 ? 11.898 -12.078 -12.547 1 98.75 506 ILE B N 1
ATOM 7993 C CA . ILE B 1 506 ? 11.797 -13.133 -13.547 1 98.75 506 ILE B CA 1
ATOM 7994 C C . ILE B 1 506 ? 12.977 -14.086 -13.406 1 98.75 506 ILE B C 1
ATOM 7996 O O . ILE B 1 506 ? 14.133 -13.648 -13.336 1 98.75 506 ILE B O 1
ATOM 8000 N N . ILE B 1 507 ? 12.695 -15.336 -13.344 1 98.5 507 ILE B N 1
ATOM 8001 C CA . ILE B 1 507 ? 13.789 -16.281 -13.156 1 98.5 507 ILE B CA 1
ATOM 8002 C C . ILE B 1 507 ? 13.789 -17.297 -14.281 1 98.5 507 ILE B C 1
ATOM 8004 O O . ILE B 1 507 ? 12.734 -17.625 -14.828 1 98.5 507 ILE B O 1
ATOM 8008 N N . ASP B 1 508 ? 14.984 -17.781 -14.664 1 98.31 508 ASP B N 1
ATOM 8009 C CA . ASP B 1 508 ? 15.125 -18.922 -15.57 1 98.31 508 ASP B CA 1
ATOM 8010 C C . ASP B 1 508 ? 14.531 -20.188 -14.953 1 98.31 508 ASP B C 1
ATOM 8012 O O . ASP B 1 508 ? 14.844 -20.516 -13.805 1 98.31 508 ASP B O 1
ATOM 8016 N N . PRO B 1 509 ? 13.641 -20.875 -15.734 1 98.44 509 PRO B N 1
ATOM 8017 C CA . PRO B 1 509 ? 13.07 -22.094 -15.18 1 98.44 509 PRO B CA 1
ATOM 8018 C C . PRO B 1 509 ? 14.125 -23.016 -14.578 1 98.44 509 PRO B C 1
ATOM 8020 O O . PRO B 1 509 ? 13.883 -23.656 -13.539 1 98.44 509 PRO B O 1
ATOM 8023 N N . ARG B 1 510 ? 15.32 -23.062 -15.172 1 98.06 510 ARG B N 1
ATOM 8024 C CA . ARG B 1 510 ? 16.391 -23.969 -14.75 1 98.06 510 ARG B CA 1
ATOM 8025 C C . ARG B 1 510 ? 16.969 -23.531 -13.414 1 98.06 510 ARG B C 1
ATOM 8027 O O . ARG B 1 510 ? 17.625 -24.312 -12.727 1 98.06 510 ARG B O 1
ATOM 8034 N N . ASP B 1 511 ? 16.703 -22.25 -13.016 1 98.06 511 ASP B N 1
ATOM 8035 C CA . ASP B 1 511 ? 17.234 -21.719 -11.773 1 98.06 511 ASP B CA 1
ATOM 8036 C C . ASP B 1 511 ? 16.219 -21.812 -10.641 1 98.06 511 ASP B C 1
ATOM 8038 O O . ASP B 1 511 ? 16.469 -21.359 -9.523 1 98.06 511 ASP B O 1
ATOM 8042 N N . THR B 1 512 ? 15.078 -22.406 -10.859 1 98.62 512 THR B N 1
ATOM 8043 C CA . THR B 1 512 ? 13.961 -22.391 -9.93 1 98.62 512 THR B CA 1
ATOM 8044 C C . THR B 1 512 ? 14.375 -23 -8.586 1 98.62 512 THR B C 1
ATOM 8046 O O . THR B 1 512 ? 14.125 -22.406 -7.535 1 98.62 512 THR B O 1
ATOM 8049 N N . ARG B 1 513 ? 15.016 -24.172 -8.578 1 98.44 513 ARG B N 1
ATOM 8050 C CA . ARG B 1 513 ? 15.414 -24.844 -7.348 1 98.44 513 ARG B CA 1
ATOM 8051 C C . ARG B 1 513 ? 16.375 -23.984 -6.535 1 98.44 513 ARG B C 1
ATOM 8053 O O . ARG B 1 513 ? 16.234 -23.875 -5.316 1 98.44 513 ARG B O 1
ATOM 8060 N N . ASP B 1 514 ? 17.328 -23.375 -7.223 1 97.62 514 ASP B N 1
ATOM 8061 C CA . ASP B 1 514 ? 18.312 -22.531 -6.551 1 97.62 514 ASP B CA 1
ATOM 8062 C C . ASP B 1 514 ? 17.656 -21.312 -5.918 1 97.62 514 ASP B C 1
ATOM 8064 O O . ASP B 1 514 ? 17.953 -20.953 -4.777 1 97.62 514 ASP B O 1
ATOM 8068 N N . VAL B 1 515 ? 16.766 -20.688 -6.645 1 98.56 515 VAL B N 1
ATOM 8069 C CA . VAL B 1 515 ? 16.062 -19.516 -6.148 1 98.56 515 VAL B CA 1
ATOM 8070 C C . VAL B 1 515 ? 15.203 -19.891 -4.941 1 98.56 515 VAL B C 1
ATOM 8072 O O . VAL B 1 515 ? 15.219 -19.203 -3.92 1 98.56 515 VAL B O 1
ATOM 8075 N N . LEU B 1 516 ? 14.492 -21.016 -5.039 1 98.69 516 LEU B N 1
ATOM 8076 C CA . LEU B 1 516 ? 13.695 -21.5 -3.914 1 98.69 516 LEU B CA 1
ATOM 8077 C C . LEU B 1 516 ? 14.586 -21.766 -2.705 1 98.69 516 LEU B C 1
ATOM 8079 O O . LEU B 1 516 ? 14.219 -21.438 -1.574 1 98.69 516 LEU B O 1
ATOM 8083 N N . GLY B 1 517 ? 15.719 -22.422 -2.98 1 97.19 517 GLY B N 1
ATOM 8084 C CA . GLY B 1 517 ? 16.656 -22.688 -1.901 1 97.19 517 GLY B CA 1
ATOM 8085 C C . GLY B 1 517 ? 17.094 -21.438 -1.156 1 97.19 517 GLY B C 1
ATOM 8086 O O . GLY B 1 517 ? 17.094 -21.422 0.076 1 97.19 517 GLY B O 1
ATOM 8087 N N . MET B 1 518 ? 17.422 -20.391 -1.891 1 97.5 518 MET B N 1
ATOM 8088 C CA . MET B 1 518 ? 17.828 -19.141 -1.277 1 97.5 518 MET B CA 1
ATOM 8089 C C . MET B 1 518 ? 16.672 -18.531 -0.475 1 97.5 518 MET B C 1
ATOM 8091 O O . MET B 1 518 ? 16.891 -18.047 0.64 1 97.5 518 MET B O 1
ATOM 8095 N N . CYS B 1 519 ? 15.477 -18.562 -1.032 1 98.31 519 CYS B N 1
ATOM 8096 C CA . CYS B 1 519 ? 14.312 -18.031 -0.338 1 98.31 519 CYS B CA 1
ATOM 8097 C C . CYS B 1 519 ? 14.039 -18.812 0.946 1 98.31 519 CYS B C 1
ATOM 8099 O O . CYS B 1 519 ? 13.734 -18.219 1.982 1 98.31 519 CYS B O 1
ATOM 8101 N N . LEU B 1 520 ? 14.133 -20.125 0.855 1 97.12 520 LEU B N 1
ATOM 8102 C CA . LEU B 1 520 ? 13.852 -20.984 2.008 1 97.12 520 LEU B CA 1
ATOM 8103 C C . LEU B 1 520 ? 14.867 -20.734 3.121 1 97.12 520 LEU B C 1
ATOM 8105 O O . LEU B 1 520 ? 14.516 -20.766 4.301 1 97.12 520 LEU B O 1
ATOM 8109 N N . GLU B 1 521 ? 16.109 -20.516 2.746 1 94.44 521 GLU B N 1
ATOM 8110 C CA . GLU B 1 521 ? 17.109 -20.141 3.744 1 94.44 521 GLU B CA 1
ATOM 8111 C C . GLU B 1 521 ? 16.703 -18.875 4.484 1 94.44 521 GLU B C 1
ATOM 8113 O O . GLU B 1 521 ? 16.797 -18.797 5.711 1 94.44 521 GLU B O 1
ATOM 8118 N N . VAL B 1 522 ? 16.188 -17.938 3.791 1 96.25 522 VAL B N 1
ATOM 8119 C CA . VAL B 1 522 ? 15.82 -16.625 4.336 1 96.25 522 VAL B CA 1
ATOM 8120 C C . VAL B 1 522 ? 14.602 -16.766 5.246 1 96.25 522 VAL B C 1
ATOM 8122 O O . VAL B 1 522 ? 14.609 -16.281 6.379 1 96.25 522 VAL B O 1
ATOM 8125 N N . VAL B 1 523 ? 13.555 -17.469 4.781 1 96.5 523 VAL B N 1
ATOM 8126 C CA . VAL B 1 523 ? 12.297 -17.484 5.523 1 96.5 523 VAL B CA 1
ATOM 8127 C C . VAL B 1 523 ? 12.438 -18.375 6.762 1 96.5 523 VAL B C 1
ATOM 8129 O O . VAL B 1 523 ? 11.602 -18.328 7.664 1 96.5 523 VAL B O 1
ATOM 8132 N N . ASN B 1 524 ? 13.492 -19.141 6.832 1 93.5 524 ASN B N 1
ATOM 8133 C CA . ASN B 1 524 ? 13.711 -20.031 7.977 1 93.5 524 ASN B CA 1
ATOM 8134 C C . ASN B 1 524 ? 14.656 -19.406 9 1 93.5 524 ASN B C 1
ATOM 8136 O O . ASN B 1 524 ? 14.898 -19.984 10.055 1 93.5 524 ASN B O 1
ATOM 8140 N N . LEU B 1 525 ? 15.195 -18.203 8.688 1 89.88 525 LEU B N 1
ATOM 8141 C CA . LEU B 1 525 ? 16.188 -17.578 9.539 1 89.88 525 LEU B CA 1
ATOM 8142 C C . LEU B 1 525 ? 15.688 -17.422 10.969 1 89.88 525 LEU B C 1
ATOM 8144 O O . LEU B 1 525 ? 16.438 -17.609 11.922 1 89.88 525 LEU B O 1
ATOM 8148 N N . ASN B 1 526 ? 14.406 -17.031 11.078 1 86.62 526 ASN B N 1
ATOM 8149 C CA . ASN B 1 526 ? 13.875 -16.766 12.414 1 86.62 526 ASN B CA 1
ATOM 8150 C C . ASN B 1 526 ? 12.883 -17.844 12.844 1 86.62 526 ASN B C 1
ATOM 8152 O O . ASN B 1 526 ? 12.078 -17.625 13.758 1 86.62 526 ASN B O 1
ATOM 8156 N N . GLY B 1 527 ? 13.023 -18.969 12.258 1 88.25 527 GLY B N 1
ATOM 8157 C CA . GLY B 1 527 ? 12.055 -20.016 12.562 1 88.25 527 GLY B CA 1
ATOM 8158 C C . GLY B 1 527 ? 10.719 -19.797 11.875 1 88.25 527 GLY B C 1
ATOM 8159 O O . GLY B 1 527 ? 10.375 -18.672 11.508 1 88.25 527 GLY B O 1
ATOM 8160 N N . VAL B 1 528 ? 10.102 -20.906 11.57 1 92.25 528 VAL B N 1
ATOM 8161 C CA . VAL B 1 528 ? 8.789 -20.891 10.938 1 92.25 528 VAL B CA 1
ATOM 8162 C C . VAL B 1 528 ? 7.711 -21.203 11.969 1 92.25 528 VAL B C 1
ATOM 8164 O O . VAL B 1 528 ? 7.785 -22.219 12.664 1 92.25 528 VAL B O 1
ATOM 8167 N N . LYS B 1 529 ? 6.848 -20.25 12.141 1 89.81 529 LYS B N 1
ATOM 8168 C CA . LYS B 1 529 ? 5.758 -20.438 13.094 1 89.81 529 LYS B CA 1
ATOM 8169 C C . LYS B 1 529 ? 4.402 -20.312 12.406 1 89.81 529 LYS B C 1
ATOM 8171 O O . LYS B 1 529 ? 4.086 -19.281 11.82 1 89.81 529 LYS B O 1
ATOM 8176 N N . GLY B 1 530 ? 3.734 -21.422 12.438 1 91.44 530 GLY B N 1
ATOM 8177 C CA . GLY B 1 530 ? 2.379 -21.422 11.914 1 91.44 530 GLY B CA 1
ATOM 8178 C C . GLY B 1 530 ? 1.344 -20.984 12.93 1 91.44 530 GLY B C 1
ATOM 8179 O O . GLY B 1 530 ? 1.673 -20.312 13.914 1 91.44 530 GLY B O 1
ATOM 8180 N N . THR B 1 531 ? 0.143 -20.938 12.695 1 84 531 THR B N 1
ATOM 8181 C CA . THR B 1 531 ? -0.957 -20.562 13.578 1 84 531 THR B CA 1
ATOM 8182 C C . THR B 1 531 ? -1.759 -21.797 13.977 1 84 531 THR B C 1
ATOM 8184 O O . THR B 1 531 ? -1.901 -22.734 13.195 1 84 531 THR B O 1
ATOM 8187 N N . GLU B 1 532 ? -1.888 -21.844 15.414 1 65.5 532 GLU B N 1
ATOM 8188 C CA . GLU B 1 532 ? -2.676 -22.969 15.914 1 65.5 532 GLU B CA 1
ATOM 8189 C C . GLU B 1 532 ? -4.125 -22.875 15.438 1 65.5 532 GLU B C 1
ATOM 8191 O O . GLU B 1 532 ? -4.785 -23.906 15.258 1 65.5 532 GLU B O 1
ATOM 8196 N N . THR B 1 533 ? -4.672 -21.578 15.844 1 54.78 533 THR B N 1
ATOM 8197 C CA . THR B 1 533 ? -6.129 -21.453 15.852 1 54.78 533 THR B CA 1
ATOM 8198 C C . THR B 1 533 ? -6.691 -21.641 14.445 1 54.78 533 THR B C 1
ATOM 8200 O O . THR B 1 533 ? -6.238 -20.984 13.5 1 54.78 533 THR B O 1
ATOM 8203 N N . HIS B 1 534 ? -6.777 -22.766 14.094 1 52.78 534 HIS B N 1
ATOM 8204 C CA . HIS B 1 534 ? -7.535 -23.25 12.945 1 52.78 534 HIS B CA 1
ATOM 8205 C C . HIS B 1 534 ? -8.844 -22.5 12.781 1 52.78 534 HIS B C 1
ATOM 8207 O O . HIS B 1 534 ? -9.734 -22.922 12.047 1 52.78 534 HIS B O 1
ATOM 8213 N N . HIS B 1 535 ? -9.164 -21.547 13.641 1 49.22 535 HIS B N 1
ATOM 8214 C CA . HIS B 1 535 ? -10.531 -21.125 13.359 1 49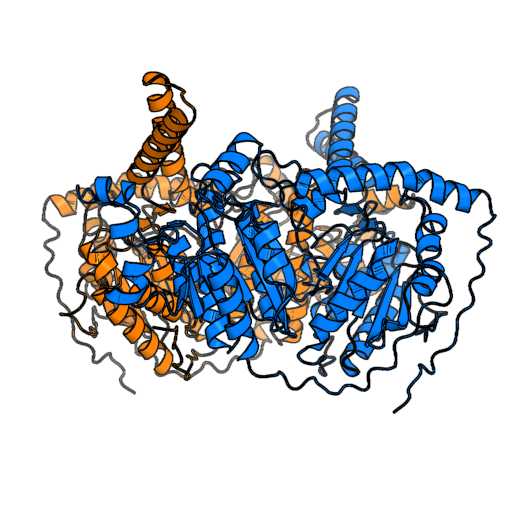.22 535 HIS B CA 1
ATOM 8215 C C . HIS B 1 535 ? -10.656 -20.562 11.945 1 49.22 535 HIS B C 1
ATOM 8217 O O . HIS B 1 535 ? -10.586 -19.359 11.734 1 49.22 535 HIS B O 1
ATOM 8223 N N . LEU B 1 536 ? -9.891 -21.219 11.094 1 48.94 536 LEU B N 1
ATOM 8224 C CA . LEU B 1 536 ? -10.141 -20.875 9.695 1 48.94 536 LEU B CA 1
ATOM 8225 C C . LEU B 1 536 ? -11.633 -20.797 9.414 1 48.94 536 LEU B C 1
ATOM 8227 O O . LEU B 1 536 ? -12.188 -21.672 8.719 1 48.94 536 LEU B O 1
ATOM 8231 N N . LEU B 1 537 ? -12.477 -20.547 10.508 1 49.03 537 LEU B N 1
ATOM 8232 C CA . LEU B 1 537 ? -13.922 -20.688 10.344 1 49.03 537 LEU B CA 1
ATOM 8233 C C . LEU B 1 537 ? -14.445 -19.688 9.312 1 49.03 537 LEU B C 1
ATOM 8235 O O . LEU B 1 537 ? -14.594 -18.5 9.602 1 49.03 537 LEU B O 1
ATOM 8239 N N . ALA B 1 538 ? -13.719 -19.406 8.164 1 44.72 538 ALA B N 1
ATOM 8240 C CA . ALA B 1 538 ? -14.758 -18.641 7.484 1 44.72 538 ALA B CA 1
ATOM 8241 C C . ALA B 1 538 ? -16.125 -19.312 7.617 1 44.72 538 ALA B C 1
ATOM 8243 O O . ALA B 1 538 ? -16.203 -20.516 7.863 1 44.72 538 ALA B O 1
ATOM 8244 N N . ARG B 1 539 ? -17.203 -18.578 7.594 1 44.88 539 ARG B N 1
ATOM 8245 C CA . ARG B 1 539 ? -18.625 -18.922 7.676 1 44.88 539 ARG B CA 1
ATOM 8246 C C . ARG B 1 539 ? -18.906 -20.219 6.93 1 44.88 539 ARG B C 1
ATOM 8248 O O . ARG B 1 539 ? -20.062 -20.641 6.824 1 44.88 539 ARG B O 1
ATOM 8255 N N . ILE B 1 540 ? -17.875 -20.938 6.402 1 43.38 540 ILE B N 1
ATOM 8256 C CA . ILE B 1 540 ? -18.578 -21.953 5.629 1 43.38 540 ILE B CA 1
ATOM 8257 C C . ILE B 1 540 ? -18.875 -23.156 6.516 1 43.38 540 ILE B C 1
ATOM 8259 O O . ILE B 1 540 ? -17.969 -23.672 7.188 1 43.38 540 ILE B O 1
#

Nearest PDB structures (foldseek):
  4q0g-assembly1_C  TM=9.374E-01  e=1.320E-64  Mycobacterium tuberculosis
  8j4z-assembly1_J  TM=9.705E-01  e=3.550E-63  Homo sapiens
  8j7d-assembly1_C  TM=9.522E-01  e=1.342E-61  Homo sapiens
  8j78-assembly1_J  TM=9.513E-01  e=3.412E-60  Homo sapiens
  8jxn-assembly1_B  TM=9.548E-01  e=5.507E-59  Homo sapiens

pLDDT: mean 93.5, std 8.59, range [43.28, 98.94]

Organism: Emericella nidulans (strain FGSC A4 / ATCC 38163 / CBS 112.46 / NRRL 194 / M139) (NCBI:txid227321)

Secondary structure (DSSP, 8-state):
--SS--SPB------TTSHHHHHHHHHHHHHHHHHHHHHHHHH----HHHHHHHHHTTPPPHHHHHHHHSPTT--EEE-STTTTTT-TTS-GGGGEEEEEEEETTEEEEEEEE-TTTGGG-B-HHHHHHHHHHHHHHHHTT--EEEEEEE--B-GGGHHHHHHHHHHHHHHHHHHHHTT--EEEEEEEEEEGGGGHHHHHSSEEEEETTT-EEESS-HHHHHHHH-----HHHHHBHHHIIIII---SEEESSHHHHHHHHHHHHHHSPPP------PPPP---SS-GGGHHHHS-SSTTS---HHHHHTTTSGGGB-EESSTTSSTTEEEEEEEETTEEEEEEEESSSEE-HHHHHHHHHHHHHHHHTT--EEEEEEE-EE--SHHHHHTTHHHHHHHHHHHHHH--S-EEEEEEEEEEHHHHHHTT-GGG--SEEEE-TT-EEESS-HHHHHHHHHHHHHHHHHHTT-PPPHHHHHHHHHHHHHHHHHHHBHHHHHHTTSSS-B--GGGHHHHHHHHHHHHTTT-----------S--/--SS--SPB------TTSHHHHHHHHHHHHHHHHHHHHHHHHH----HHHHHHHHHTTPPPHHHHHHHHSPTT--EEE-STTTTTT-TTS-GGGGEEEEEEEETTEEEEEEEE-TTTGGG-B-HHHHHHHHHHHHHHHHTT--EEEEEEE--B-GGGHHHHHHHHHHHHHHHHHHHHTT--EEEEEEEEEEGGGGHHHHHSSEEEEETTT-EEESS-HHHHHHHH-----HHHHHBHHHIIIII---SEEESSHHHHHHHHHHHHHHS---------PPPP---SS-GGGHHHHS-SSTTS---HHHHHTTTSGGGB-EESSTTSSTTEEEEEEEETTEEEEEEEESSSEE-HHHHHHHHHHHHHHHHTT--EEEEEEE-EE--SHHHHHTTHHHHHHHHHHHHHH--S-EEEEEEEEEEHHHHHHTT-GGG--SEEEE-TT-EEESS-HHHHHHHHHHHHHHHHHHTTPPPPHHHHHHHHHHHHHHHHHHHBHHHHHHTTSSS-B--GGGHHHHHHHHHHHHTTT--------------

Radius of gyration: 29.53 Å; Cα contacts (8 Å, |Δi|>4): 2433; chains: 2; bounding box: 77×87×77 Å

InterPro domains:
  IPR011762 Acetyl-coenzyme A carboxyltransferase, N-terminal [PS50980] (28-280)
  IPR011763 Acetyl-coenzyme A carboxyltransferase, C-terminal [PS50989] (283-540)
  IPR029045 ClpP/crotonase-like domain superfamily [SSF52096] (31-268)
  IPR029045 ClpP/crotonase-like domain superfamily [SSF52096] (239-521)
  IPR034733 Acetyl-coenzyme A carboxylase carboxyl transferase subunit beta [PF01039] (54-524)
  IPR045190 Methylcrotonoyl-CoA carboxylase beta chain MCCB/AccD1-like [PTHR22855] (4-531)

Solvent-accessible surface area (backbone atoms only — not comparable to full-atom values): 52533 Å² total; per-residue (Å²): 126,73,57,60,83,86,48,47,72,60,81,83,86,78,62,73,80,38,64,71,28,45,48,16,36,58,57,38,50,64,53,54,52,50,48,52,53,52,51,53,53,29,64,45,63,53,51,70,67,42,46,50,57,46,42,72,72,72,45,76,53,54,70,55,53,50,57,69,45,34,40,83,96,54,71,69,53,67,37,33,47,39,18,17,48,95,34,90,78,45,40,48,14,16,29,38,51,34,27,38,30,32,29,62,87,34,70,26,34,38,38,30,35,26,42,41,36,78,45,14,28,36,33,48,53,26,39,54,49,49,50,51,50,52,49,46,27,61,79,41,69,29,39,35,40,34,40,41,25,21,61,21,69,29,68,97,40,35,83,68,24,44,57,62,44,46,32,56,50,31,50,37,28,40,32,50,66,70,74,43,56,31,33,21,37,28,63,19,45,20,30,34,71,39,30,40,53,44,50,40,24,66,36,24,34,18,19,47,94,49,9,28,44,34,66,42,46,43,68,52,20,27,74,74,70,64,48,85,55,53,56,58,77,52,19,9,25,63,40,24,52,72,64,45,57,67,29,73,38,77,15,85,35,69,68,51,37,42,52,52,49,36,51,53,51,57,66,51,75,77,70,73,61,61,76,65,90,60,29,57,59,40,67,35,78,40,63,40,71,50,51,42,29,56,45,45,63,53,64,87,50,84,48,62,41,66,63,53,47,30,36,45,20,25,50,15,21,48,40,69,53,60,73,86,51,30,62,34,40,46,38,29,42,35,27,42,68,18,40,64,30,31,36,45,31,37,42,37,37,51,41,47,48,54,27,22,49,51,48,27,54,48,52,51,51,26,18,67,64,33,27,35,34,39,24,41,33,29,22,69,13,60,59,63,34,59,67,38,43,54,70,22,32,61,56,29,42,30,44,20,33,31,37,53,39,60,52,55,25,53,33,38,23,37,27,61,18,33,31,12,34,61,29,22,55,57,50,41,32,61,48,52,61,36,70,39,35,35,26,22,82,50,10,31,48,38,62,49,56,34,70,59,46,27,51,52,50,48,52,52,52,51,50,54,27,53,77,70,72,42,83,76,55,64,71,59,51,51,51,52,33,49,53,49,23,52,49,44,46,53,53,20,27,36,63,46,33,20,19,68,57,58,30,37,28,74,42,58,76,65,44,46,48,60,53,50,40,54,49,52,54,44,56,43,48,77,44,53,55,33,47,80,78,66,62,70,59,54,68,116,125,73,57,61,84,84,48,48,72,59,81,84,84,76,64,74,80,38,66,70,28,47,46,15,36,58,58,39,50,64,54,53,50,50,48,52,52,51,50,54,54,31,66,45,64,52,52,71,68,43,46,49,57,46,43,72,74,72,46,78,52,52,71,55,53,52,57,68,45,35,39,85,96,53,70,68,53,66,37,34,48,40,19,18,47,94,34,90,80,44,41,48,14,16,30,38,50,34,29,38,30,32,30,63,85,34,72,26,33,40,38,30,34,26,42,41,37,78,45,14,29,36,32,48,53,27,39,54,50,50,51,51,50,52,50,45,26,62,78,43,68,28,39,36,40,33,40,42,25,21,62,22,68,30,67,95,42,37,83,68,24,44,58,64,43,45,31,55,50,32,50,37,27,38,32,51,65,69,72,43,55,32,34,21,36,29,63,19,46,21,31,32,71,40,30,38,53,44,45,36,22,66,36,26,34,19,19,47,93,49,9,29,44,33,66,40,45,43,69,52,19,27,73,74,69,64,48,85,54,53,56,58,77,51,20,10,24,61,40,24,52,72,62,45,56,68,28,75,38,76,16,85,36,70,68,51,38,43,51,53,50,38,52,53,50,57,66,50,76,77,70,73,61,60,76,64,89,61,29,56,60,39,66,35,78,41,63,39,72,51,50,41,30,55,46,44,63,53,63,87,50,84,46,63,43,67,63,51,46,32,35,45,20,24,49,14,23,47,40,68,53,59,73,87,51,30,64,34,40,45,39,29,41,36,28,41,67,18,41,65,30,30,37,44,33,37,43,37,37,52,41,47,46,53,27,24,48,52,48,25,54,48,53,50,51,26,17,66,64,33,27,35,35,39,25,41,34,29,22,68,14,60,59,62,35,59,68,38,43,54,71,21,30,62,53,29,41,31,45,20,34,31,38,54,40,61,51,54,28,53,34,38,24,35,29,62,18,35,32,11,34,62,30,22,55,56,49,41,31,60,48,54,61,36,70,40,34,35,25,23,81,50,8,31,48,38,63,50,55,33,68,59,46,27,50,51,50,47,51,51,52,51,51,53,28,54,77,69,71,44,81,76,54,65,70,59,49,51,49,50,35,50,52,48,23,52,50,45,46,52,52,18,27,35,62,46,34,19,19,68,57,58,30,40,28,74,44,59,75,63,46,45,48,61,52,48,39,55,50,52,55,44,56,43,48,78,45,53,54,32,48,80,79,64,64,68,61,54,74,113

Sequence (1080 aa):
MATESTYPVISSRLDLRAKHLQQNKADWGDILIRFEEALKHVAAEGNEVSLNRHQSRGQLLPRDRVALLLDQDTPFLELGAFAGFENPNSTPCANLIAGIGNVSGRPCLLMSHIPTQSGGAWNEMTVLKVNRMMEIAFENDLPLISLVQSAGVFLPQQFRVFHKGGQLFRDLAVRTQHGKPSCAIVFGSSTAGGAYHPALSDYTIFVENQAQAFLGGPPLVKMATGEVIGAEELGGANVHATVTGLADQIAIDEFDAIVKAREWVSTLRERAVPLHSLLSPAEPRYPAQDLLYLVNPDIRKPFDMLEVLLRIVDDSRLSMFKPKYGTNMINAWAHILGFPVGIVANQISVINPNEAAKTAQFIRMCNQENTPIIFLHNVTGFMVGAKAEHAGIIKMGAQLVSAVSCSTVPHISIIVGASYGAGNYAMCGRAYKPRFIFTWPTGRCSVMGPDQLSGVMETVQLQSAKSKGKVLEPTLLKKQVESFRQSAARDSECYATSSMLIDDGIIDPRDTRDVLGMCLEVVNLNGVKGTETHHLLARIMATESTYPVISSRLDLRAKHLQQNKADWGDILIRFEEALKHVAAEGNEVSLNRHQSRGQLLPRDRVALLLDQDTPFLELGAFAGFENPNSTPCANLIAGIGNVSGRPCLLMSHIPTQSGGAWNEMTVLKVNRMMEIAFENDLPLISLVQSAGVFLPQQFRVFHKGGQLFRDLAVRTQHGKPSCAIVFGSSTAGGAYHPALSDYTIFVENQAQAFLGGPPLVKMATGEVIGAEELGGANVHATVTGLADQIAIDEFDAIVKAREWVSTLRERAVPLHSLLSPAEPRYPAQDLLYLVNPDIRKPFDMLEVLLRIVDDSRLSMFKPKYGTNMINAWAHILGFPVGIVANQISVINPNEAAKTAQFIRMCNQENTPIIFLHNVTGFMVGAKAEHAGIIKMGAQLVSAVSCSTVPHISIIVGASYGAGNYAMCGRAYKPRFIFTWPTGRCSVMGPDQLSGVMETVQLQSAKSKGKVLEPTLLKKQVESFRQSAARDSECYATSSMLIDDGIIDPRDTRDVLGMCLEVVNLNGVKGTETHHLLARI